Protein AF-0000000078876267 (afdb_homodimer)

Secondary structure (DSSP, 8-state):
--------------PPPPHHHHH---HHHHHHHHS-----TTS--EE-S---TTTTSSS---HHHHHHHHHHHHHSSSSSPPPTT--HHHHHHHHHHH-BTTB---GGGEEEESSHHHHHHHHHHHH--TT-EEEEEES--THHHHHHHTTT-EEEEEEEEGGGTTEE-HHHHHHT--TTEEEEEEESS-TTT-----HHHHHHHHHHHHHTT--EEEE-TTTT-B-TT-----HHHH-SSS-EEEEEESTTTTS-GGG--EEEEEE-TTSTTTTTHHHHHHHHHHHHT-S-HHHHHHHHHHHHHS-HHHHHHHHHHHHHHHHHHHHHHTTSTTEEEE--SBTTEEEEEE-GGG-TT--SHHHHHHHHHHHH-EE-EEGGGGT--SEEEEES-S-HHHHHHHHHHHHHHHHHHHHHHHHHHHTTSSTTSTT--/--------------PPPPHHHHH---HHHHHHHHS-----TTS--EE-S---TTTTSSS---HHHHHHHHHHHHHSSSSSPPPTT--HHHHHHHHHHH-BTTB---GGGEEEESSHHHHHHHHHHHH--TT-EEEEEES--THHHHHHHTTT-EEEEEEEEGGGTTEE-HHHHHHT--TTEEEEEEESS-TTT-----HHHHHHHHHHHHHTT--EEEE-TTTT-B-TT-----HHHH-SSS-EEEEEESTTTTS-GGG--EEEEEE-TTSTTTTTHHHHHHHHHHHHT-S-HHHHHHHHHHHHHS-HHHHHHHHHHHHHHHHHHHHHHTTSTTEEEE--SBTTEEEEEE-GGG-TT--SHHHHHHHHHHHH-EE-EEGGGGT--SEEEEES-S-HHHHHHHHHHHHHHHHHHHHHHHHHHHTTSSGGGGGG-

Organism: Nematostella vectensis (NCBI:txid45351)

Nearest PDB structures (foldseek):
  3dyd-assembly1_B  TM=9.862E-01  e=2.644E-56  Homo sapiens
  3dyd-assembly1_A  TM=9.850E-01  e=1.133E-54  Homo sapiens
  3pdx-assembly1_A-2  TM=9.876E-01  e=1.112E-51  Mus musculus
  4ix8-assembly1_B  TM=9.563E-01  e=5.087E-39  Leishmania infantum
  4cvq-assembly1_B  TM=9.191E-01  e=1.599E-36  Escherichia coli K-12

Radius of gyration: 30.69 Å; Cα contacts (8 Å, |Δi|>4): 1939; chains: 2; bounding box: 98×107×75 Å

Structure (mmCIF, N/CA/C/O backbone):
data_AF-0000000078876267-model_v1
#
loop_
_entity.id
_entity.type
_entity.pdbx_description
1 polymer 'Tyrosine aminotransferase'
#
loop_
_atom_site.group_PDB
_atom_site.id
_atom_site.type_symbol
_atom_site.label_atom_id
_atom_site.label_alt_id
_atom_site.label_comp_id
_atom_site.label_asym_id
_atom_site.label_entity_id
_atom_site.label_seq_id
_atom_site.pdbx_PDB_ins_code
_atom_site.Cartn_x
_atom_site.Cartn_y
_atom_site.Cartn_z
_atom_site.occupancy
_atom_site.B_iso_or_equiv
_atom_site.auth_seq_id
_atom_site.auth_comp_id
_atom_site.auth_asym_id
_atom_site.auth_atom_id
_atom_site.pdbx_PDB_model_num
ATOM 1 N N . MET A 1 1 ? -46.438 -36.969 25.547 1 31.53 1 MET A N 1
ATOM 2 C CA . MET A 1 1 ? -45.969 -35.594 25.625 1 31.53 1 MET A CA 1
ATOM 3 C C . MET A 1 1 ? -44.719 -35.406 24.797 1 31.53 1 MET A C 1
ATOM 5 O O . MET A 1 1 ? -43.688 -36.094 25.047 1 31.53 1 MET A O 1
ATOM 9 N N . ILE A 1 2 ? -44.844 -35.125 23.516 1 38.06 2 ILE A N 1
ATOM 10 C CA . ILE A 1 2 ? -43.812 -35.031 22.484 1 38.06 2 ILE A CA 1
ATOM 11 C C . ILE A 1 2 ? -42.844 -33.906 22.875 1 38.06 2 ILE A C 1
ATOM 13 O O . ILE A 1 2 ? -43.219 -32.812 23.203 1 38.06 2 ILE A O 1
ATOM 17 N N . GLU A 1 3 ? -41.656 -34.344 23.453 1 39.44 3 GLU A N 1
ATOM 18 C CA . GLU A 1 3 ? -40.594 -33.406 23.797 1 39.44 3 GLU A CA 1
ATOM 19 C C . GLU A 1 3 ? -40.375 -32.375 22.688 1 39.44 3 GLU A C 1
ATOM 21 O O . GLU A 1 3 ? -40.375 -32.719 21.5 1 39.44 3 GLU A O 1
ATOM 26 N N . PRO A 1 4 ? -40.719 -31.094 22.984 1 37.25 4 PRO A N 1
ATOM 27 C CA . PRO A 1 4 ? -40.594 -30.031 21.969 1 37.25 4 PRO A CA 1
ATOM 28 C C . PRO A 1 4 ? -39.281 -30.141 21.203 1 37.25 4 PRO A C 1
ATOM 30 O O . PRO A 1 4 ? -38.281 -30.656 21.719 1 37.25 4 PRO A O 1
ATOM 33 N N . VAL A 1 5 ? -39.406 -30.078 19.828 1 35.69 5 VAL A N 1
ATOM 34 C CA . VAL A 1 5 ? -38.344 -29.922 18.844 1 35.69 5 VAL A CA 1
ATOM 35 C C . VAL A 1 5 ? -37.406 -28.781 19.266 1 35.69 5 VAL A C 1
ATOM 37 O O . VAL A 1 5 ? -37.844 -27.641 19.453 1 35.69 5 VAL A O 1
ATOM 40 N N . GLU A 1 6 ? -36.438 -29.031 20.172 1 37.12 6 GLU A N 1
ATOM 41 C CA . GLU A 1 6 ? -35.406 -28.016 20.312 1 37.12 6 GLU A CA 1
ATOM 42 C C . GLU A 1 6 ? -35.156 -27.312 18.984 1 37.12 6 GLU A C 1
ATOM 44 O O . GLU A 1 6 ? -34.781 -27.953 18 1 37.12 6 GLU A O 1
ATOM 49 N N . VAL A 1 7 ? -35.844 -26.344 18.625 1 34.44 7 VAL A N 1
ATOM 50 C CA . VAL A 1 7 ? -35.562 -25.422 17.531 1 34.44 7 VAL A CA 1
ATOM 51 C C . VAL A 1 7 ? -34.062 -25.125 17.469 1 34.44 7 VAL A C 1
ATOM 53 O O . VAL A 1 7 ? -33.469 -24.75 18.484 1 34.44 7 VAL A O 1
ATOM 56 N N . ASN A 1 8 ? -33.312 -25.828 16.688 1 37.22 8 ASN A N 1
ATOM 57 C CA . ASN A 1 8 ? -31.922 -25.531 16.312 1 37.22 8 ASN A CA 1
ATOM 58 C C . ASN A 1 8 ? -31.672 -24.031 16.219 1 37.22 8 ASN A C 1
ATOM 60 O O . ASN A 1 8 ? -32.156 -23.375 15.297 1 37.22 8 ASN A O 1
ATOM 64 N N . LYS A 1 9 ? -31.672 -23.266 17.25 1 44.12 9 LYS A N 1
ATOM 65 C CA . LYS A 1 9 ? -31.25 -21.859 17.266 1 44.12 9 LYS A CA 1
ATOM 66 C C . LYS A 1 9 ? -30.203 -21.578 16.203 1 44.12 9 LYS A C 1
ATOM 68 O O . LYS A 1 9 ? -29.125 -22.156 16.219 1 44.12 9 LYS A O 1
ATOM 73 N N . LYS A 1 10 ? -30.547 -21.219 15.156 1 51.09 10 LYS A N 1
ATOM 74 C CA . LYS A 1 10 ? -29.688 -20.812 14.047 1 51.09 10 LYS A CA 1
ATOM 75 C C . LYS A 1 10 ? -28.5 -19.984 14.547 1 51.09 10 LYS A C 1
ATOM 77 O O . LYS A 1 10 ? -28.688 -18.922 15.156 1 51.09 10 LYS A O 1
ATOM 82 N N . LYS A 1 11 ? -27.266 -20.609 14.75 1 66.06 11 LYS A N 1
ATOM 83 C CA . LYS A 1 11 ? -26.016 -19.969 15.164 1 66.06 11 LYS A CA 1
ATOM 84 C C . LYS A 1 11 ? -25.781 -18.688 14.359 1 66.06 11 LYS A C 1
ATOM 86 O O . LYS A 1 11 ? -25.828 -18.703 13.133 1 66.06 11 LYS A O 1
ATOM 91 N N . LYS A 1 12 ? -25.953 -17.594 14.969 1 79.88 12 LYS A N 1
ATOM 92 C CA . LYS A 1 12 ? -25.766 -16.281 14.383 1 79.88 12 LYS A CA 1
ATOM 93 C C . LYS A 1 12 ? -24.297 -16.031 14.023 1 79.88 12 LYS A C 1
ATOM 95 O O . LYS A 1 12 ? -23.406 -16.375 14.805 1 79.88 12 LYS A O 1
ATOM 100 N N . TRP A 1 13 ? -24.078 -15.773 12.719 1 87.5 13 TRP A N 1
ATOM 101 C CA . TRP A 1 13 ? -22.75 -15.406 12.258 1 87.5 13 TRP A CA 1
ATOM 102 C C . TRP A 1 13 ? -22.266 -14.133 12.945 1 87.5 13 TRP A C 1
ATOM 104 O O . TRP A 1 13 ? -22.922 -13.094 12.867 1 87.5 13 TRP A O 1
ATOM 114 N N . LEU A 1 14 ? -21.344 -14.234 13.836 1 84.12 14 LEU A N 1
ATOM 115 C CA . LEU A 1 14 ? -20.656 -13.078 14.422 1 84.12 14 LEU A CA 1
ATOM 116 C C . LEU A 1 14 ? -19.156 -13.156 14.18 1 84.12 14 LEU A C 1
ATOM 118 O O . LEU A 1 14 ? -18.453 -13.93 14.844 1 84.12 14 LEU A O 1
ATOM 122 N N . ILE A 1 15 ? -18.703 -12.406 13.227 1 93.75 15 ILE A N 1
ATOM 123 C CA . ILE A 1 15 ? -17.281 -12.422 12.906 1 93.75 15 ILE A CA 1
ATOM 124 C C . ILE A 1 15 ? -16.609 -11.18 13.484 1 93.75 15 ILE A C 1
ATOM 126 O O . ILE A 1 15 ? -16.984 -10.047 13.148 1 93.75 15 ILE A O 1
ATOM 130 N N . GLN A 1 16 ? -15.703 -11.383 14.383 1 94.69 16 GLN A N 1
ATOM 131 C CA . GLN A 1 16 ? -14.969 -10.289 15 1 94.69 16 GLN A CA 1
ATOM 132 C C . GLN A 1 16 ? -13.828 -9.812 14.094 1 94.69 16 GLN A C 1
ATOM 134 O O . GLN A 1 16 ? -13.234 -10.617 13.367 1 94.69 16 GLN A O 1
ATOM 139 N N . SER A 1 17 ? -13.547 -8.508 14.117 1 97.06 17 SER A N 1
ATOM 140 C CA . SER A 1 17 ? -12.359 -7.992 13.438 1 97.06 17 SER A CA 1
ATOM 141 C C . SER A 1 17 ? -11.125 -8.094 14.328 1 97.06 17 SER A C 1
ATOM 143 O O . SER A 1 17 ? -11.242 -8.289 15.539 1 97.06 17 SER A O 1
ATOM 145 N N . SER A 1 18 ? -10.023 -8.008 13.742 1 98 18 SER A N 1
ATOM 146 C CA . SER A 1 18 ? -8.75 -8.094 14.445 1 98 18 SER A CA 1
ATOM 147 C C . SER A 1 18 ? -8.539 -6.883 15.352 1 98 18 SER A C 1
ATOM 149 O O . SER A 1 18 ? -9.172 -5.844 15.172 1 98 18 SER A O 1
ATOM 151 N N . VAL A 1 19 ? -7.629 -7.059 16.281 1 96.69 19 VAL A N 1
ATOM 152 C CA . VAL A 1 19 ? -7.207 -5.965 17.156 1 96.69 19 VAL A CA 1
ATOM 153 C C . VAL A 1 19 ? -6.57 -4.855 16.328 1 96.69 19 VAL A C 1
ATOM 155 O O . VAL A 1 19 ? -6.793 -3.67 16.578 1 96.69 19 VAL A O 1
ATOM 158 N N . SER A 1 20 ? -5.824 -5.262 15.344 1 95.62 20 SER A N 1
ATOM 159 C CA . SER A 1 20 ? -5.199 -4.293 14.445 1 95.62 20 SER A CA 1
ATOM 160 C C . SER A 1 20 ? -6.242 -3.414 13.766 1 95.62 20 SER A C 1
ATOM 162 O O . SER A 1 20 ? -6.105 -2.189 13.727 1 95.62 20 SER A O 1
ATOM 164 N N . ALA A 1 21 ? -7.27 -4.016 13.258 1 96.62 21 ALA A N 1
ATOM 165 C CA . ALA A 1 21 ? -8.336 -3.268 12.594 1 96.62 21 ALA A CA 1
ATOM 166 C C . ALA A 1 21 ? -9.039 -2.332 13.578 1 96.62 21 ALA A C 1
ATOM 168 O O . ALA A 1 21 ? -9.297 -1.168 13.258 1 96.62 21 ALA A O 1
ATOM 169 N N . LYS A 1 22 ? -9.281 -2.812 14.773 1 95.69 22 LYS A N 1
ATOM 170 C CA . LYS A 1 22 ? -9.977 -2.037 15.797 1 95.69 22 LYS A CA 1
ATOM 171 C C . LYS A 1 22 ? -9.133 -0.856 16.266 1 95.69 22 LYS A C 1
ATOM 173 O O . LYS A 1 22 ? -9.664 0.205 16.594 1 95.69 22 LYS A O 1
ATOM 178 N N . ASN A 1 23 ? -7.836 -1.079 16.172 1 93.94 23 ASN A N 1
ATOM 179 C CA . ASN A 1 23 ? -6.93 -0.059 16.688 1 93.94 23 ASN A CA 1
ATOM 180 C C . ASN A 1 23 ? -6.484 0.902 15.594 1 93.94 23 ASN A C 1
ATOM 182 O O . ASN A 1 23 ? -5.766 1.867 15.859 1 93.94 23 ASN A O 1
ATOM 186 N N . THR A 1 24 ? -6.867 0.569 14.422 1 92.88 24 THR A N 1
ATOM 187 C CA . THR A 1 24 ? -6.547 1.484 13.328 1 92.88 24 THR A CA 1
ATOM 188 C C . THR A 1 24 ? -7.539 2.643 13.289 1 92.88 24 THR A C 1
ATOM 190 O O . THR A 1 24 ? -8.711 2.449 12.969 1 92.88 24 THR A O 1
ATOM 193 N N . PHE A 1 25 ? -6.988 3.795 13.648 1 88.81 25 PHE A N 1
ATOM 194 C CA . PHE A 1 25 ? -7.871 4.953 13.75 1 88.81 25 PHE A CA 1
ATOM 195 C C . PHE A 1 25 ? -7.168 6.211 13.258 1 88.81 25 PHE A C 1
ATOM 197 O O . PHE A 1 25 ? -5.977 6.402 13.508 1 88.81 25 PHE A O 1
ATOM 204 N N . ASN A 1 26 ? -7.816 6.914 12.422 1 84.38 26 ASN A N 1
ATOM 205 C CA . ASN A 1 26 ? -7.371 8.234 12 1 84.38 26 ASN A CA 1
ATOM 206 C C . ASN A 1 26 ? -8.062 9.344 12.797 1 84.38 26 ASN A C 1
ATOM 208 O O . ASN A 1 26 ? -9.242 9.609 12.594 1 84.38 26 ASN A O 1
ATOM 212 N N . PRO A 1 27 ? -7.344 10 13.562 1 82.69 27 PRO A N 1
ATOM 213 C CA . PRO A 1 27 ? -7.965 11.016 14.422 1 82.69 27 PRO A CA 1
ATOM 214 C C . PRO A 1 27 ? -8.641 12.133 13.625 1 82.69 27 PRO A C 1
ATOM 216 O O . PRO A 1 27 ? -9.672 12.656 14.047 1 82.69 27 PRO A O 1
ATOM 219 N N . ILE A 1 28 ? -8.047 12.508 12.5 1 80.5 28 ILE A N 1
ATOM 220 C CA . ILE A 1 28 ? -8.633 13.562 11.672 1 80.5 28 ILE A CA 1
ATOM 221 C C . ILE A 1 28 ? -10.016 13.125 11.195 1 80.5 28 ILE A C 1
ATOM 223 O O . ILE A 1 28 ? -11.008 13.836 11.406 1 80.5 28 ILE A O 1
ATOM 227 N N . ARG A 1 29 ? -10.062 11.914 10.719 1 75.25 29 ARG A N 1
ATOM 228 C CA . ARG A 1 29 ? -11.336 11.414 10.227 1 75.25 29 ARG A CA 1
ATOM 229 C C . ARG A 1 29 ? -12.328 11.227 11.367 1 75.25 29 ARG A C 1
ATOM 231 O O . ARG A 1 29 ? -13.516 11.531 11.227 1 75.25 29 ARG A O 1
ATOM 238 N N . ALA A 1 30 ? -11.836 10.758 12.469 1 78.19 30 ALA A N 1
ATOM 239 C CA . ALA A 1 30 ? -12.68 10.523 13.633 1 78.19 30 ALA A CA 1
ATOM 240 C C . ALA A 1 30 ? -13.344 11.812 14.102 1 78.19 30 ALA A C 1
ATOM 242 O O . ALA A 1 30 ? -14.531 11.828 14.422 1 78.19 30 ALA A O 1
ATOM 243 N N . ILE A 1 31 ? -12.633 12.867 14.016 1 78.5 31 ILE A N 1
ATOM 244 C CA . ILE A 1 31 ? -13.133 14.141 14.523 1 78.5 31 ILE A CA 1
ATOM 245 C C . ILE A 1 31 ? -13.992 14.828 13.469 1 78.5 31 ILE A C 1
ATOM 247 O O . ILE A 1 31 ? -15.125 15.227 13.742 1 78.5 31 ILE A O 1
ATOM 251 N N . VAL A 1 32 ? -13.516 14.812 12.273 1 77.38 32 VAL A N 1
ATOM 252 C CA . VAL A 1 32 ? -14.195 15.523 11.195 1 77.38 32 VAL A CA 1
ATOM 253 C C . VAL A 1 32 ? -15.539 14.859 10.906 1 77.38 32 VAL A C 1
ATOM 255 O O . VAL A 1 32 ? -16.531 15.547 10.656 1 77.38 32 VAL A O 1
ATOM 258 N N . ASP A 1 33 ? -15.523 13.547 11.031 1 72.94 33 ASP A N 1
ATOM 259 C CA . ASP A 1 33 ? -16.75 12.812 10.742 1 72.94 33 ASP A CA 1
ATOM 260 C C . ASP A 1 33 ? -17.797 13.062 11.828 1 72.94 33 ASP A C 1
ATOM 262 O O . ASP A 1 33 ? -19 12.898 11.586 1 72.94 33 ASP A O 1
ATOM 266 N N . THR A 1 34 ? -17.375 13.391 12.977 1 78.44 34 THR A N 1
ATOM 267 C CA . THR A 1 34 ? -18.312 13.594 14.086 1 78.44 34 THR A CA 1
ATOM 268 C C . THR A 1 34 ? -18.703 15.062 14.203 1 78.44 34 THR A C 1
ATOM 270 O O . THR A 1 34 ? -19.625 15.406 14.938 1 78.44 34 THR A O 1
ATOM 273 N N . MET A 1 35 ? -18.062 15.883 13.492 1 83.81 35 MET A N 1
ATOM 274 C CA . MET A 1 35 ? -18.359 17.312 13.523 1 83.81 35 MET A CA 1
ATOM 275 C C . MET A 1 35 ? -19.672 17.609 12.82 1 83.81 35 MET A C 1
ATOM 277 O O . MET A 1 35 ? -20.031 16.953 11.844 1 83.81 35 MET A O 1
ATOM 281 N N . LYS A 1 36 ? -20.422 18.438 13.312 1 83.81 36 LYS A N 1
ATOM 282 C CA . LYS A 1 36 ? -21.609 18.969 12.633 1 83.81 36 LYS A CA 1
ATOM 283 C C . LYS A 1 36 ? -21.203 20.016 11.594 1 83.81 36 LYS A C 1
ATOM 285 O O . LYS A 1 36 ? -21.141 21.203 11.891 1 83.81 36 LYS A O 1
ATOM 290 N N . ILE A 1 37 ? -20.984 19.578 10.422 1 86.44 37 ILE A N 1
ATOM 291 C CA . ILE A 1 37 ? -20.531 20.453 9.359 1 86.44 37 ILE A CA 1
ATOM 292 C C . ILE A 1 37 ? -21.719 20.844 8.469 1 86.44 37 ILE A C 1
ATOM 294 O O . ILE A 1 37 ? -22.047 20.125 7.527 1 86.44 37 ILE A O 1
ATOM 298 N N . LYS A 1 38 ? -22.438 21.828 8.781 1 91.88 38 LYS A N 1
ATOM 299 C CA . LYS A 1 38 ? -23.516 22.438 8 1 91.88 38 LYS A CA 1
ATOM 300 C C . LYS A 1 38 ? -23.172 23.891 7.645 1 91.88 38 LYS A C 1
ATOM 302 O O . LYS A 1 38 ? -23.422 24.797 8.438 1 91.88 38 LYS A O 1
ATOM 307 N N . PRO A 1 39 ? -22.672 24.031 6.48 1 95 39 PRO A N 1
ATOM 308 C CA . PRO A 1 39 ? -22.25 25.375 6.105 1 95 39 PRO A CA 1
ATOM 309 C C . PRO A 1 39 ? -23.422 26.359 6.035 1 95 39 PRO A C 1
ATOM 311 O O . PRO A 1 39 ? -24.562 25.953 5.871 1 95 39 PRO A O 1
ATOM 314 N N . ASN A 1 40 ? -23.078 27.609 6.219 1 96.56 40 ASN A N 1
ATOM 315 C CA . ASN A 1 40 ? -24.047 28.688 5.969 1 96.56 40 ASN A CA 1
ATOM 316 C C . ASN A 1 40 ? -24.5 28.703 4.508 1 96.56 40 ASN A C 1
ATOM 318 O O . ASN A 1 40 ? -23.672 28.906 3.609 1 96.56 40 ASN A O 1
ATOM 322 N N . PRO A 1 41 ? -25.766 28.469 4.258 1 95.44 41 PRO A N 1
ATOM 323 C CA . PRO A 1 41 ? -26.234 28.359 2.873 1 95.44 41 PRO A CA 1
ATOM 324 C C . PRO A 1 41 ? -26.094 29.672 2.098 1 95.44 41 PRO A C 1
ATOM 326 O O . PRO A 1 41 ? -26.094 29.656 0.864 1 95.44 41 PRO A O 1
ATOM 329 N N . ASP A 1 42 ? -25.922 30.75 2.734 1 96.94 42 ASP A N 1
ATOM 330 C CA . ASP A 1 42 ? -25.859 32.062 2.086 1 96.94 42 ASP A CA 1
ATOM 331 C C . ASP A 1 42 ? -24.422 32.406 1.724 1 96.94 42 ASP A C 1
ATOM 333 O O . ASP A 1 42 ? -24.188 33.469 1.099 1 96.94 42 ASP A O 1
ATOM 337 N N . LYS A 1 43 ? -23.484 31.609 2.139 1 97.5 43 LYS A N 1
ATOM 338 C CA . LYS A 1 43 ? -22.078 31.859 1.878 1 97.5 43 LYS A CA 1
ATOM 339 C C . LYS A 1 43 ? -21.406 30.656 1.22 1 97.5 43 LYS A C 1
ATOM 341 O O . LYS A 1 43 ? -21.609 29.516 1.649 1 97.5 43 LYS A O 1
ATOM 346 N N . PRO A 1 44 ? -20.656 30.906 0.198 1 96.12 44 PRO A N 1
ATOM 347 C CA . PRO A 1 44 ? -19.906 29.797 -0.392 1 96.12 44 PRO A CA 1
ATOM 348 C C . PRO A 1 44 ? -18.922 29.172 0.584 1 96.12 44 PRO A C 1
ATOM 350 O O . PRO A 1 44 ? -18.266 29.875 1.349 1 96.12 44 PRO A O 1
ATOM 353 N N . MET A 1 45 ? -18.844 27.859 0.51 1 95.25 45 MET A N 1
ATOM 354 C CA . MET A 1 45 ? -17.953 27.125 1.404 1 95.25 45 MET A CA 1
ATOM 355 C C . MET A 1 45 ? -16.484 27.391 1.062 1 95.25 45 MET A C 1
ATOM 357 O O . MET A 1 45 ? -16.109 27.328 -0.106 1 95.25 45 MET A O 1
ATOM 361 N N . ILE A 1 46 ? -15.672 27.781 2 1 95.88 46 ILE A N 1
ATOM 362 C CA . ILE A 1 46 ? -14.219 27.859 1.906 1 95.88 46 ILE A CA 1
ATOM 363 C C . ILE A 1 46 ? -13.586 26.781 2.801 1 95.88 46 ILE A C 1
ATOM 365 O O . ILE A 1 46 ? -13.562 26.938 4.023 1 95.88 46 ILE A O 1
ATOM 369 N N . ALA A 1 47 ? -13.078 25.719 2.199 1 93 47 ALA A N 1
ATOM 370 C CA . ALA A 1 47 ? -12.508 24.594 2.932 1 93 47 ALA A CA 1
ATOM 371 C C . ALA A 1 47 ? -11.008 24.781 3.139 1 93 47 ALA A C 1
ATOM 373 O O . ALA A 1 47 ? -10.219 24.5 2.236 1 93 47 ALA A O 1
ATOM 374 N N . LEU A 1 48 ? -10.641 25.141 4.301 1 95.06 48 LEU A N 1
ATOM 375 C CA . LEU A 1 48 ? -9.234 25.344 4.645 1 95.06 48 LEU A CA 1
ATOM 376 C C . LEU A 1 48 ? -8.68 24.156 5.41 1 95.06 48 LEU A C 1
ATOM 378 O O . LEU A 1 48 ? -7.543 24.188 5.887 1 95.06 48 LEU A O 1
ATOM 382 N N . SER A 1 49 ? -9.43 23.031 5.484 1 88.44 49 SER A N 1
ATOM 383 C CA . SER A 1 49 ? -9.102 21.922 6.383 1 88.44 49 SER A CA 1
ATOM 384 C C . SER A 1 49 ? -8.25 20.875 5.676 1 88.44 49 SER A C 1
ATOM 386 O O . SER A 1 49 ? -7.562 20.094 6.328 1 88.44 49 SER A O 1
ATOM 388 N N . ILE A 1 50 ? -8.305 20.734 4.426 1 76.38 50 ILE A N 1
ATOM 389 C CA . ILE A 1 50 ? -7.734 19.562 3.773 1 76.38 50 ILE A CA 1
ATOM 390 C C . ILE A 1 50 ? -6.375 19.922 3.172 1 76.38 50 ILE A C 1
ATOM 392 O O . ILE A 1 50 ? -6.262 20.891 2.41 1 76.38 50 ILE A O 1
ATOM 396 N N . GLY A 1 51 ? -5.414 19.141 3.439 1 78.94 51 GLY A N 1
ATOM 397 C CA . GLY A 1 51 ? -4.059 19.328 2.941 1 78.94 51 GLY A CA 1
ATOM 398 C C . GLY A 1 51 ? -3.852 18.766 1.549 1 78.94 51 GLY A C 1
ATOM 399 O O . GLY A 1 51 ? -2.838 18.109 1.283 1 78.94 51 GLY A O 1
ATOM 400 N N . ASP A 1 52 ? -4.84 18.906 0.69 1 83.5 52 ASP A N 1
ATOM 401 C CA . ASP A 1 52 ? -4.746 18.562 -0.723 1 83.5 52 ASP A CA 1
ATOM 402 C C . ASP A 1 52 ? -4.598 19.812 -1.591 1 83.5 52 ASP A C 1
ATOM 404 O O . ASP A 1 52 ? -5.566 20.531 -1.812 1 83.5 52 ASP A O 1
ATOM 408 N N . PRO A 1 53 ? -3.422 20.016 -2.158 1 82.81 53 PRO A N 1
ATOM 409 C CA . PRO A 1 53 ? -3.131 21.25 -2.877 1 82.81 53 PRO A CA 1
ATOM 410 C C . PRO A 1 53 ? -3.904 21.375 -4.188 1 82.81 53 PRO A C 1
ATOM 412 O O . PRO A 1 53 ? -3.971 22.453 -4.777 1 82.81 53 PRO A O 1
ATOM 415 N N . THR A 1 54 ? -4.496 20.312 -4.633 1 83.56 54 THR A N 1
ATOM 416 C CA . THR A 1 54 ? -5.129 20.312 -5.949 1 83.56 54 THR A CA 1
ATOM 417 C C . THR A 1 54 ? -6.609 20.672 -5.836 1 83.56 54 THR A C 1
ATOM 419 O O . THR A 1 54 ? -7.281 20.875 -6.844 1 83.56 54 THR A O 1
ATOM 422 N N . VAL A 1 55 ? -7.082 20.844 -4.684 1 80.75 55 VAL A N 1
ATOM 423 C CA . VAL A 1 55 ? -8.516 20.922 -4.426 1 80.75 55 VAL A CA 1
ATOM 424 C C . VAL A 1 55 ? -9.094 22.172 -5.098 1 80.75 55 VAL A C 1
ATOM 426 O O . VAL A 1 55 ? -10.18 22.125 -5.672 1 80.75 55 VAL A O 1
ATOM 429 N N . PHE A 1 56 ? -8.312 23.234 -5.137 1 85.5 56 PHE A N 1
ATOM 430 C CA . PHE A 1 56 ? -8.867 24.516 -5.562 1 85.5 56 PHE A CA 1
ATOM 431 C C . PHE A 1 56 ? -8.523 24.797 -7.02 1 85.5 56 PHE A C 1
ATOM 433 O O . PHE A 1 56 ? -9.023 25.766 -7.605 1 85.5 56 PHE A O 1
ATOM 440 N N . GLY A 1 57 ? -7.699 24.031 -7.602 1 87 57 GLY A N 1
ATOM 441 C CA . GLY A 1 57 ? -7.449 24.109 -9.031 1 87 57 GLY A CA 1
ATOM 442 C C . GLY A 1 57 ? -6.348 25.078 -9.398 1 87 57 GLY A C 1
ATOM 443 O O . GLY A 1 57 ? -5.84 25.062 -10.516 1 87 57 GLY A O 1
ATOM 444 N N . ASN A 1 58 ? -5.93 25.922 -8.398 1 91.69 58 ASN A N 1
ATOM 445 C CA . ASN A 1 58 ? -4.91 26.922 -8.688 1 91.69 58 ASN A CA 1
ATOM 446 C C . ASN A 1 58 ? -3.506 26.328 -8.641 1 91.69 58 ASN A C 1
ATOM 448 O O . ASN A 1 58 ? -2.557 26.922 -9.148 1 91.69 58 ASN A O 1
ATOM 452 N N . LEU A 1 59 ? -3.326 25.234 -7.996 1 93.38 59 LEU A N 1
ATOM 453 C CA . LEU A 1 59 ? -2.068 24.5 -7.953 1 93.38 59 LEU A CA 1
ATOM 454 C C . LEU A 1 59 ? -2.238 23.094 -8.539 1 93.38 59 LEU A C 1
ATOM 456 O O . LEU A 1 59 ? -3.051 22.312 -8.047 1 93.38 59 LEU A O 1
ATOM 460 N N . GLN A 1 60 ? -1.564 22.922 -9.578 1 93.75 60 GLN A N 1
ATOM 461 C CA . GLN A 1 60 ? -1.601 21.641 -10.281 1 93.75 60 GLN A CA 1
ATOM 462 C C . GLN A 1 60 ? -0.195 21.078 -10.461 1 93.75 60 GLN A C 1
ATOM 464 O O . GLN A 1 60 ? 0.791 21.812 -10.391 1 93.75 60 GLN A O 1
ATOM 469 N N . PRO A 1 61 ? -0.128 19.734 -10.664 1 96.25 61 PRO A N 1
ATOM 470 C CA . PRO A 1 61 ? 1.193 19.188 -10.984 1 96.25 61 PRO A CA 1
ATOM 471 C C . PRO A 1 61 ? 1.802 19.812 -12.242 1 96.25 61 PRO A C 1
ATOM 473 O O . PRO A 1 61 ? 1.074 20.328 -13.086 1 96.25 61 PRO A O 1
ATOM 476 N N . PRO A 1 62 ? 3.117 19.812 -12.297 1 96.75 62 PRO A N 1
ATOM 477 C CA . PRO A 1 62 ? 3.74 20.375 -13.5 1 96.75 62 PRO A CA 1
ATOM 478 C C . PRO A 1 62 ? 3.381 19.625 -14.766 1 96.75 62 PRO A C 1
ATOM 480 O O . PRO A 1 62 ? 3.27 18.391 -14.742 1 96.75 62 PRO A O 1
ATOM 483 N N . LYS A 1 63 ? 3.299 20.359 -15.867 1 96.06 63 LYS A N 1
ATOM 484 C CA . LYS A 1 63 ? 2.939 19.797 -17.156 1 96.06 63 LYS A CA 1
ATOM 485 C C . LYS A 1 63 ? 3.926 18.703 -17.562 1 96.06 63 LYS A C 1
ATOM 487 O O . LYS A 1 63 ? 3.533 17.703 -18.172 1 96.06 63 LYS A O 1
ATOM 492 N N . GLU A 1 64 ? 5.18 18.906 -17.234 1 97.69 64 GLU A N 1
ATOM 493 C CA . GLU A 1 64 ? 6.234 17.953 -17.578 1 97.69 64 GLU A CA 1
ATOM 494 C C . GLU A 1 64 ? 6 16.609 -16.906 1 97.69 64 GLU A C 1
ATOM 496 O O . GLU A 1 64 ? 6.285 15.562 -17.484 1 97.69 64 GLU A O 1
ATOM 501 N N . ALA A 1 65 ? 5.516 16.656 -15.688 1 97.81 65 ALA A N 1
ATOM 502 C CA . ALA A 1 65 ? 5.223 15.414 -14.969 1 97.81 65 ALA A CA 1
ATOM 503 C C . ALA A 1 65 ? 4.051 14.672 -15.602 1 97.81 65 ALA A C 1
ATOM 505 O O . ALA A 1 65 ? 4.09 13.453 -15.766 1 97.81 65 ALA A O 1
ATOM 506 N N . VAL A 1 66 ? 2.992 15.398 -15.953 1 97.69 66 VAL A N 1
ATOM 507 C CA . VAL A 1 66 ? 1.822 14.805 -16.594 1 97.69 66 VAL A CA 1
ATOM 508 C C . VAL A 1 66 ? 2.221 14.18 -17.922 1 97.69 66 VAL A C 1
ATOM 510 O O . VAL A 1 66 ? 1.778 13.078 -18.25 1 97.69 66 VAL A O 1
ATOM 513 N N . GLU A 1 67 ? 3.066 14.859 -18.656 1 98.12 67 GLU A N 1
ATOM 514 C CA . GLU A 1 67 ? 3.578 14.336 -19.922 1 98.12 67 GLU A CA 1
ATOM 515 C C . GLU A 1 67 ? 4.371 13.047 -19.703 1 98.12 67 GLU A C 1
ATOM 517 O O . GLU A 1 67 ? 4.23 12.086 -20.469 1 98.12 67 GLU A O 1
ATOM 522 N N . ALA A 1 68 ? 5.188 13.039 -18.672 1 98.5 68 ALA A N 1
ATOM 523 C CA . ALA A 1 68 ? 5.988 11.859 -18.359 1 98.5 68 ALA A CA 1
ATOM 524 C C . ALA A 1 68 ? 5.102 10.664 -18.047 1 98.5 68 ALA A C 1
ATOM 526 O O . ALA A 1 68 ? 5.379 9.547 -18.484 1 98.5 68 ALA A O 1
ATOM 527 N N . ILE A 1 69 ? 4.055 10.852 -17.328 1 98.31 69 ILE A N 1
ATOM 528 C CA . ILE A 1 69 ? 3.125 9.781 -16.969 1 98.31 69 ILE A CA 1
ATOM 529 C C . ILE A 1 69 ? 2.4 9.281 -18.219 1 98.31 69 ILE A C 1
ATOM 531 O O . ILE A 1 69 ? 2.23 8.07 -18.391 1 98.31 69 ILE A O 1
ATOM 535 N N . THR A 1 70 ? 1.972 10.242 -19.047 1 98.31 70 THR A N 1
ATOM 536 C CA . THR A 1 70 ? 1.277 9.891 -20.281 1 98.31 70 THR A CA 1
ATOM 537 C C . THR A 1 70 ? 2.182 9.07 -21.203 1 98.31 70 THR A C 1
ATOM 539 O O . THR A 1 70 ? 1.753 8.062 -21.766 1 98.31 70 THR A O 1
ATOM 542 N N . GLU A 1 71 ? 3.398 9.492 -21.281 1 98.19 71 GLU A N 1
ATOM 543 C CA . GLU A 1 71 ? 4.363 8.758 -22.094 1 98.19 71 GLU A CA 1
ATOM 544 C C . GLU A 1 71 ? 4.621 7.371 -21.516 1 98.19 71 GLU A C 1
ATOM 546 O O . GLU A 1 71 ? 4.738 6.395 -22.266 1 98.19 71 GLU A O 1
ATOM 551 N N . SER A 1 72 ? 4.738 7.316 -20.25 1 97.88 72 SER A N 1
ATOM 552 C CA . SER A 1 72 ? 4.93 6.035 -19.578 1 97.88 72 SER A CA 1
ATOM 553 C C . SER A 1 72 ? 3.783 5.074 -19.875 1 97.88 72 SER A C 1
ATOM 555 O O . SER A 1 72 ? 4.012 3.914 -20.219 1 97.88 72 SER A O 1
ATOM 557 N N . ALA A 1 73 ? 2.568 5.551 -19.766 1 97.19 73 ALA A N 1
ATOM 558 C CA . ALA A 1 73 ? 1.383 4.734 -20.016 1 97.19 73 ALA A CA 1
ATOM 559 C C . ALA A 1 73 ? 1.346 4.25 -21.453 1 97.19 73 ALA A C 1
ATOM 561 O O . ALA A 1 73 ? 1.041 3.086 -21.719 1 97.19 73 ALA A O 1
ATOM 562 N N . LYS A 1 74 ? 1.727 5.078 -22.375 1 96.62 74 LYS A N 1
ATOM 563 C CA . LYS A 1 74 ? 1.618 4.793 -23.812 1 96.62 74 LYS A CA 1
ATOM 564 C C . LYS A 1 74 ? 2.756 3.891 -24.281 1 96.62 74 LYS A C 1
ATOM 566 O O . LYS A 1 74 ? 2.629 3.193 -25.281 1 96.62 74 LYS A O 1
ATOM 571 N N . SER A 1 75 ? 3.824 3.871 -23.531 1 95.25 75 SER A N 1
ATOM 572 C CA . SER A 1 75 ? 5.008 3.137 -23.969 1 95.25 75 SER A CA 1
ATOM 573 C C . SER A 1 75 ? 4.746 1.635 -24 1 95.25 75 SER A C 1
ATOM 575 O O . SER A 1 75 ? 5.402 0.899 -24.734 1 95.25 75 SER A O 1
ATOM 577 N N . GLY A 1 76 ? 3.846 1.185 -23.125 1 92.94 76 GLY A N 1
ATOM 578 C CA . GLY A 1 76 ? 3.555 -0.236 -23.016 1 92.94 76 GLY A CA 1
ATOM 579 C C . GLY A 1 76 ? 4.637 -1.013 -22.297 1 92.94 76 GLY A C 1
ATOM 580 O O . GLY A 1 76 ? 4.551 -2.234 -22.172 1 92.94 76 GLY A O 1
ATOM 581 N N . LYS A 1 77 ? 5.594 -0.358 -21.719 1 92.69 77 LYS A N 1
ATOM 582 C CA . LYS A 1 77 ? 6.77 -1.019 -21.156 1 92.69 77 LYS A CA 1
ATOM 583 C C . LYS A 1 77 ? 6.684 -1.093 -19.641 1 92.69 77 LYS A C 1
ATOM 585 O O . LYS A 1 77 ? 7.547 -1.691 -19 1 92.69 77 LYS A O 1
ATOM 590 N N . ASN A 1 78 ? 5.68 -0.501 -19.094 1 95 78 ASN A N 1
ATOM 591 C CA . ASN A 1 78 ? 5.637 -0.334 -17.641 1 95 78 ASN A CA 1
ATOM 592 C C . ASN A 1 78 ? 4.34 -0.882 -17.047 1 95 78 ASN A C 1
ATOM 594 O O . ASN A 1 78 ? 3.779 -0.298 -16.125 1 95 78 ASN A O 1
ATOM 598 N N . ASN A 1 79 ? 3.871 -1.965 -17.641 1 93.75 79 ASN A N 1
ATOM 599 C CA . ASN A 1 79 ? 2.604 -2.553 -17.219 1 93.75 79 ASN A CA 1
ATOM 600 C C . ASN A 1 79 ? 2.82 -3.752 -16.297 1 93.75 79 ASN A C 1
ATOM 602 O O . ASN A 1 79 ? 1.896 -4.188 -15.617 1 93.75 79 ASN A O 1
ATOM 606 N N . GLY A 1 80 ? 4.004 -4.336 -16.312 1 91.62 80 GLY A N 1
ATOM 607 C CA . GLY A 1 80 ? 4.305 -5.551 -15.57 1 91.62 80 GLY A CA 1
ATOM 608 C C . GLY A 1 80 ? 4.797 -5.281 -14.164 1 91.62 80 GLY A C 1
ATOM 609 O O . GLY A 1 80 ? 4.719 -4.148 -13.68 1 91.62 80 GLY A O 1
ATOM 610 N N . TYR A 1 81 ? 5.203 -6.348 -13.469 1 88.25 81 TYR A N 1
ATOM 611 C CA . TYR A 1 81 ? 5.738 -6.223 -12.125 1 88.25 81 TYR A CA 1
ATOM 612 C C . TYR A 1 81 ? 7.09 -5.516 -12.133 1 88.25 81 TYR A C 1
ATOM 614 O O . TYR A 1 81 ? 7.898 -5.723 -13.039 1 88.25 81 TYR A O 1
ATOM 622 N N . ALA A 1 82 ? 7.293 -4.672 -11.18 1 89.94 82 ALA A N 1
ATOM 623 C CA . ALA A 1 82 ? 8.617 -4.18 -10.82 1 89.94 82 ALA A CA 1
ATOM 624 C C . ALA A 1 82 ? 9.172 -4.922 -9.609 1 89.94 82 ALA A C 1
ATOM 626 O O . ALA A 1 82 ? 8.422 -5.602 -8.898 1 89.94 82 ALA A O 1
ATOM 627 N N . PRO A 1 83 ? 10.523 -4.891 -9.531 1 90.75 83 PRO A N 1
ATOM 628 C CA . PRO A 1 83 ? 10.984 -5.328 -8.211 1 90.75 83 PRO A CA 1
ATOM 629 C C . PRO A 1 83 ? 10.203 -4.68 -7.07 1 90.75 83 PRO A C 1
ATOM 631 O O . PRO A 1 83 ? 9.773 -3.529 -7.188 1 90.75 83 PRO A O 1
ATOM 634 N N . SER A 1 84 ? 10.023 -5.395 -6.004 1 91.5 84 SER A N 1
ATOM 635 C CA . SER A 1 84 ? 9.18 -4.922 -4.918 1 91.5 84 SER A CA 1
ATOM 636 C C . SER A 1 84 ? 9.68 -3.594 -4.363 1 91.5 84 SER A C 1
ATOM 638 O O . SER A 1 84 ? 8.891 -2.789 -3.857 1 91.5 84 SER A O 1
ATOM 640 N N . SER A 1 85 ? 11.016 -3.336 -4.488 1 94.5 85 SER A N 1
ATOM 641 C CA . SER A 1 85 ? 11.578 -2.088 -3.986 1 94.5 85 SER A CA 1
ATOM 642 C C . SER A 1 85 ? 11.57 -1.004 -5.059 1 94.5 85 SER A C 1
ATOM 644 O O . SER A 1 85 ? 11.953 0.138 -4.801 1 94.5 85 SER A O 1
ATOM 646 N N . GLY A 1 86 ? 11.258 -1.368 -6.301 1 96.19 86 GLY A N 1
ATOM 647 C CA . GLY A 1 86 ? 11.109 -0.373 -7.352 1 96.19 86 GLY A CA 1
ATOM 648 C C . GLY A 1 86 ? 12.062 -0.588 -8.516 1 96.19 86 GLY A C 1
ATOM 649 O O . GLY A 1 86 ? 13.031 -1.333 -8.398 1 96.19 86 GLY A O 1
ATOM 650 N N . TYR A 1 87 ? 11.773 0.044 -9.672 1 96.62 87 TYR A N 1
ATOM 651 C CA . TYR A 1 87 ? 12.625 0.015 -10.859 1 96.62 87 TYR A CA 1
ATOM 652 C C . TYR A 1 87 ? 14 0.615 -10.555 1 96.62 87 TYR A C 1
ATOM 654 O O . TYR A 1 87 ? 14.094 1.642 -9.883 1 96.62 87 TYR A O 1
ATOM 662 N N . LEU A 1 88 ? 15.008 0.003 -11.07 1 97.56 88 LEU A N 1
ATOM 663 C CA . LEU A 1 88 ? 16.359 0.508 -10.875 1 97.56 88 LEU A CA 1
ATOM 664 C C . LEU A 1 88 ? 16.484 1.937 -11.391 1 97.56 88 LEU A C 1
ATOM 666 O O . LEU A 1 88 ? 17.031 2.803 -10.703 1 97.56 88 LEU A O 1
ATOM 670 N N . LYS A 1 89 ? 15.992 2.23 -12.578 1 98.06 89 LYS A N 1
ATOM 671 C CA . LYS A 1 89 ? 16.094 3.562 -13.172 1 98.06 89 LYS A CA 1
ATOM 672 C C . LYS A 1 89 ? 15.391 4.605 -12.305 1 98.06 89 LYS A C 1
ATOM 674 O O . LYS A 1 89 ? 15.852 5.746 -12.203 1 98.06 89 LYS A O 1
ATOM 679 N N . SER A 1 90 ? 14.273 4.195 -11.734 1 98.75 90 SER A N 1
ATOM 680 C CA . SER A 1 90 ? 13.539 5.102 -10.859 1 98.75 90 SER A CA 1
ATOM 681 C C . SER A 1 90 ? 14.297 5.344 -9.555 1 98.75 90 SER A C 1
ATOM 683 O O . SER A 1 90 ? 14.359 6.477 -9.07 1 98.75 90 SER A O 1
ATOM 685 N N . LYS A 1 91 ? 14.852 4.258 -8.961 1 98.75 91 LYS A N 1
ATOM 686 C CA . LYS A 1 91 ? 15.656 4.383 -7.75 1 98.75 91 LYS A CA 1
ATOM 687 C C . LYS A 1 91 ? 16.875 5.277 -7.98 1 98.75 91 LYS A C 1
ATOM 689 O O . LYS A 1 91 ? 17.219 6.09 -7.125 1 98.75 91 LYS A O 1
ATOM 694 N N . GLU A 1 92 ? 17.484 5.129 -9.148 1 98.81 92 GLU A N 1
ATOM 695 C CA . GLU A 1 92 ? 18.625 5.973 -9.5 1 98.81 92 GLU A CA 1
ATOM 696 C C . GLU A 1 92 ? 18.203 7.438 -9.602 1 98.81 92 GLU A C 1
ATOM 698 O O . GLU A 1 92 ? 18.922 8.328 -9.133 1 98.81 92 GLU A O 1
ATOM 703 N N . ALA A 1 93 ? 17.094 7.691 -10.203 1 98.88 93 ALA A N 1
ATOM 704 C CA . ALA A 1 93 ? 16.578 9.055 -10.352 1 98.88 93 ALA A CA 1
ATOM 705 C C . ALA A 1 93 ? 16.281 9.672 -8.984 1 98.88 93 ALA A C 1
ATOM 707 O O . ALA A 1 93 ? 16.594 10.836 -8.742 1 98.88 93 ALA A O 1
ATOM 708 N N . ILE A 1 94 ? 15.688 8.875 -8.094 1 98.81 94 ILE A N 1
ATOM 709 C CA . ILE A 1 94 ? 15.375 9.352 -6.754 1 98.81 94 ILE A CA 1
ATOM 710 C C . ILE A 1 94 ? 16.672 9.633 -5.992 1 98.81 94 ILE A C 1
ATOM 712 O O . ILE A 1 94 ? 16.797 10.664 -5.328 1 98.81 94 ILE A O 1
ATOM 716 N N . ALA A 1 95 ? 17.578 8.711 -6.09 1 98.81 95 ALA A N 1
ATOM 717 C CA . ALA A 1 95 ? 18.859 8.891 -5.414 1 98.81 95 ALA A CA 1
ATOM 718 C C . ALA A 1 95 ? 19.547 10.172 -5.867 1 98.81 95 ALA A C 1
ATOM 720 O O . ALA A 1 95 ? 20.031 10.953 -5.039 1 98.81 95 ALA A O 1
ATOM 721 N N . LYS A 1 96 ? 19.594 10.375 -7.164 1 98.56 96 LYS A N 1
ATOM 722 C CA . LYS A 1 96 ? 20.203 11.586 -7.715 1 98.56 96 LYS A CA 1
ATOM 723 C C . LYS A 1 96 ? 19.484 12.836 -7.227 1 98.56 96 LYS A C 1
ATOM 725 O O . LYS A 1 96 ? 20.125 13.805 -6.82 1 98.56 96 LYS A O 1
ATOM 730 N N . TYR A 1 97 ? 18.25 12.812 -7.27 1 98 97 TYR A N 1
ATOM 731 C CA . TYR A 1 97 ? 17.406 13.945 -6.902 1 98 97 TYR A CA 1
ATOM 732 C C . TYR A 1 97 ? 17.562 14.281 -5.422 1 98 97 TYR A C 1
ATOM 734 O O . TYR A 1 97 ? 17.578 15.453 -5.043 1 98 97 TYR A O 1
ATOM 742 N N . CYS A 1 98 ? 17.641 13.242 -4.551 1 97.94 98 CYS A N 1
ATOM 743 C CA . CYS A 1 98 ? 17.578 13.43 -3.104 1 97.94 98 CYS A CA 1
ATOM 744 C C . CYS A 1 98 ? 18.969 13.609 -2.51 1 97.94 98 CYS A C 1
ATOM 746 O O . CYS A 1 98 ? 19.109 14.039 -1.366 1 97.94 98 CYS A O 1
ATOM 748 N N . SER A 1 99 ? 20.016 13.281 -3.254 1 97.94 99 SER A N 1
ATOM 749 C CA . SER A 1 99 ? 21.375 13.383 -2.723 1 97.94 99 SER A CA 1
ATOM 750 C C . SER A 1 99 ? 21.75 14.828 -2.438 1 97.94 99 SER A C 1
ATOM 752 O O . SER A 1 99 ? 21.422 15.727 -3.217 1 97.94 99 SER A O 1
ATOM 754 N N . ARG A 1 100 ? 22.297 15.023 -1.315 1 96.19 100 ARG A N 1
ATOM 7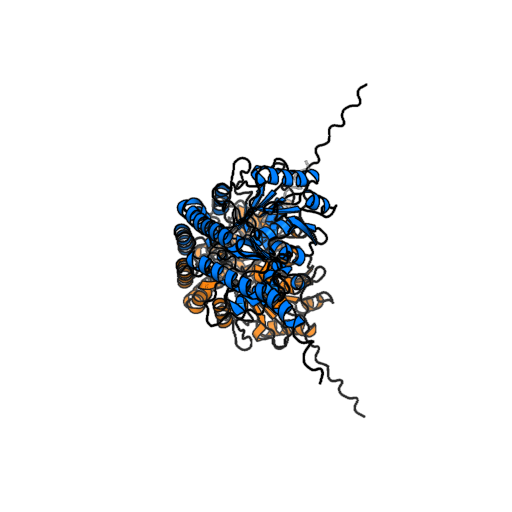55 C CA . ARG A 1 100 ? 22.859 16.297 -0.848 1 96.19 100 ARG A CA 1
ATOM 756 C C . ARG A 1 100 ? 24.281 16.109 -0.359 1 96.19 100 ARG A C 1
ATOM 758 O O . ARG A 1 100 ? 24.734 14.984 -0.118 1 96.19 100 ARG A O 1
ATOM 765 N N . PRO A 1 101 ? 25 17.312 -0.258 1 95.56 101 PRO A N 1
ATOM 766 C CA . PRO A 1 101 ? 26.328 17.188 0.368 1 95.56 101 PRO A CA 1
ATOM 767 C C . PRO A 1 101 ? 26.25 16.531 1.748 1 95.56 101 PRO A C 1
ATOM 769 O O . PRO A 1 101 ? 25.422 16.922 2.574 1 95.56 101 PRO A O 1
ATOM 772 N N . ASN A 1 102 ? 27 15.523 1.948 1 95.12 102 ASN A N 1
ATOM 773 C CA . ASN A 1 102 ? 27.094 14.781 3.201 1 95.12 102 ASN A CA 1
ATOM 774 C C . ASN A 1 102 ? 25.875 13.891 3.426 1 95.12 102 ASN A C 1
ATOM 776 O O . ASN A 1 102 ? 25.641 13.43 4.543 1 95.12 102 ASN A O 1
ATOM 780 N N . ALA A 1 103 ? 25.109 13.734 2.48 1 96.81 103 ALA A N 1
ATOM 781 C CA . ALA A 1 103 ? 23.969 12.812 2.562 1 96.81 103 ALA A CA 1
ATOM 782 C C . ALA A 1 103 ? 23.688 12.18 1.204 1 96.81 103 ALA A C 1
ATOM 784 O O . ALA A 1 103 ? 22.531 12.172 0.747 1 96.81 103 ALA A O 1
ATOM 785 N N . GLU A 1 104 ? 24.719 11.75 0.57 1 97.31 104 GLU A N 1
ATOM 786 C CA . GLU A 1 104 ? 24.578 11.117 -0.735 1 97.31 104 GLU A CA 1
ATOM 787 C C . GLU A 1 104 ? 24 9.703 -0.602 1 97.31 104 GLU A C 1
ATOM 789 O O . GLU A 1 104 ? 24.359 8.969 0.325 1 97.31 104 GLU A O 1
ATOM 794 N N . VAL A 1 105 ? 23.125 9.391 -1.488 1 97.88 105 VAL A N 1
ATOM 795 C CA . VAL A 1 105 ? 22.547 8.055 -1.531 1 97.88 105 VAL A CA 1
ATOM 796 C C . VAL A 1 105 ? 22.641 7.492 -2.949 1 97.88 105 VAL A C 1
ATOM 798 O O . VAL A 1 105 ? 22.797 8.25 -3.912 1 97.88 105 VAL A O 1
ATOM 801 N N . GLU A 1 106 ? 22.641 6.211 -3.059 1 98.19 106 GLU A N 1
ATOM 802 C CA . GLU A 1 106 ? 22.625 5.465 -4.312 1 98.19 106 GLU A CA 1
ATOM 803 C C . GLU A 1 106 ? 21.328 4.668 -4.457 1 98.19 106 GLU A C 1
ATOM 805 O O . GLU A 1 106 ? 20.516 4.613 -3.523 1 98.19 106 GLU A O 1
ATOM 810 N N . ALA A 1 107 ? 21.156 4.113 -5.621 1 98.44 107 ALA A N 1
ATOM 811 C CA . ALA A 1 107 ? 19.953 3.34 -5.902 1 98.44 107 ALA A CA 1
ATOM 812 C C . ALA A 1 107 ? 19.719 2.283 -4.832 1 98.44 107 ALA A C 1
ATOM 814 O O . ALA A 1 107 ? 18.578 2.02 -4.453 1 98.44 107 ALA A O 1
ATOM 815 N N . LYS A 1 108 ? 20.734 1.641 -4.309 1 97.06 108 LYS A N 1
ATOM 816 C CA . LYS A 1 108 ? 20.609 0.583 -3.309 1 97.06 108 LYS A CA 1
ATOM 817 C C . LYS A 1 108 ? 20.078 1.131 -1.991 1 97.06 108 LYS A C 1
ATOM 819 O O . LYS A 1 108 ? 19.641 0.367 -1.122 1 97.06 108 LYS A O 1
ATOM 824 N N . ASP A 1 109 ? 20.141 2.463 -1.814 1 98.38 109 ASP A N 1
ATOM 825 C CA . ASP A 1 109 ? 19.719 3.115 -0.583 1 98.38 109 ASP A CA 1
ATOM 826 C C . ASP A 1 109 ? 18.266 3.598 -0.697 1 98.38 109 ASP A C 1
ATOM 828 O O . ASP A 1 109 ? 17.797 4.352 0.152 1 98.38 109 ASP A O 1
ATOM 832 N N . VAL A 1 110 ? 17.609 3.225 -1.798 1 98.75 110 VAL A N 1
ATOM 833 C CA . VAL A 1 110 ? 16.266 3.715 -2.061 1 98.75 110 VAL A CA 1
ATOM 834 C C . VAL A 1 110 ? 15.281 2.545 -2.086 1 98.75 110 VAL A C 1
ATOM 836 O O . VAL A 1 110 ? 15.508 1.548 -2.771 1 98.75 110 VAL A O 1
ATOM 839 N N . VAL A 1 111 ? 14.234 2.59 -1.315 1 98.62 111 VAL A N 1
ATOM 840 C CA . VAL A 1 111 ? 13.086 1.697 -1.427 1 98.62 111 VAL A CA 1
ATOM 841 C C . VAL A 1 111 ? 11.852 2.49 -1.856 1 98.62 111 VAL A C 1
ATOM 843 O O . VAL A 1 111 ? 11.391 3.377 -1.132 1 98.62 111 VAL A O 1
ATOM 846 N N . ILE A 1 112 ? 11.328 2.229 -3.051 1 98.62 112 ILE A N 1
ATOM 847 C CA . ILE A 1 112 ? 10.156 2.934 -3.549 1 98.62 112 ILE A CA 1
ATOM 848 C C . ILE A 1 112 ? 8.898 2.377 -2.885 1 98.62 112 ILE A C 1
ATOM 850 O O . ILE A 1 112 ? 8.773 1.165 -2.693 1 98.62 112 ILE A O 1
ATOM 854 N N . THR A 1 113 ? 7.988 3.254 -2.508 1 98.31 113 THR A N 1
ATOM 855 C CA . THR A 1 113 ? 6.801 2.887 -1.751 1 98.31 113 THR A CA 1
ATOM 856 C C . THR A 1 113 ? 5.547 3.494 -2.381 1 98.31 113 THR A C 1
ATOM 858 O O . THR A 1 113 ? 5.645 4.32 -3.291 1 98.31 113 THR A O 1
ATOM 861 N N . SER A 1 114 ? 4.375 3.064 -1.92 1 97.44 114 SER A N 1
ATOM 862 C CA . SER A 1 114 ? 3.09 3.584 -2.373 1 97.44 114 SER A CA 1
ATOM 863 C C . SER A 1 114 ? 2.719 4.867 -1.632 1 97.44 114 SER A C 1
ATOM 865 O O . SER A 1 114 ? 1.688 4.922 -0.958 1 97.44 114 SER A O 1
ATOM 867 N N . GLY A 1 115 ? 3.523 5.863 -1.812 1 97 115 GLY A N 1
ATOM 868 C CA . GLY A 1 115 ? 3.357 7.133 -1.121 1 97 115 GLY A CA 1
ATOM 869 C C . GLY A 1 115 ? 4.184 7.234 0.146 1 97 115 GLY A C 1
ATOM 870 O O . GLY A 1 115 ? 4.797 6.254 0.574 1 97 115 GLY A O 1
ATOM 871 N N . CYS A 1 116 ? 4.172 8.414 0.739 1 97.5 116 CYS A N 1
ATOM 872 C CA . CYS A 1 116 ? 4.965 8.656 1.939 1 97.5 116 CYS A CA 1
ATOM 873 C C . CYS A 1 116 ? 4.359 7.945 3.145 1 97.5 116 CYS A C 1
ATOM 875 O O . CYS A 1 116 ? 5.082 7.508 4.039 1 97.5 116 CYS A O 1
ATOM 877 N N . SER A 1 117 ? 3.023 7.84 3.182 1 96.19 117 SER A N 1
ATOM 878 C CA . SER A 1 117 ? 2.393 7.105 4.273 1 96.19 117 SER A CA 1
ATOM 879 C C . SER A 1 117 ? 2.904 5.672 4.344 1 96.19 117 SER A C 1
ATOM 881 O O . SER A 1 117 ? 3.17 5.152 5.43 1 96.19 117 SER A O 1
ATOM 883 N N . HIS A 1 118 ? 3.035 5.055 3.184 1 97.62 118 HIS A N 1
ATOM 884 C CA . HIS A 1 118 ? 3.598 3.709 3.135 1 97.62 118 HIS A CA 1
ATOM 885 C C . HIS A 1 118 ? 5.066 3.711 3.543 1 97.62 118 HIS A C 1
ATOM 887 O O . HIS A 1 118 ? 5.535 2.779 4.203 1 97.62 118 HIS A O 1
ATOM 893 N N . ALA A 1 119 ? 5.828 4.738 3.131 1 98.69 119 ALA A N 1
ATOM 894 C CA . ALA A 1 119 ? 7.223 4.867 3.543 1 98.69 119 ALA A CA 1
ATOM 895 C C . ALA A 1 119 ? 7.344 4.922 5.062 1 98.69 119 ALA A C 1
ATOM 897 O O . ALA A 1 119 ? 8.164 4.219 5.652 1 98.69 119 ALA A O 1
ATOM 898 N N . LEU A 1 120 ? 6.496 5.734 5.656 1 98.62 120 LEU A N 1
ATOM 899 C CA . LEU A 1 120 ? 6.488 5.879 7.105 1 98.62 120 LEU A CA 1
ATOM 900 C C . LEU A 1 120 ? 6.09 4.57 7.781 1 98.62 120 LEU A C 1
ATOM 902 O O . LEU A 1 120 ? 6.711 4.16 8.766 1 98.62 120 LEU A O 1
ATOM 906 N N . GLU A 1 121 ? 5.082 3.943 7.246 1 97.81 121 GLU A N 1
ATOM 907 C CA . GLU A 1 121 ? 4.648 2.658 7.785 1 97.81 121 GLU A CA 1
ATOM 908 C C . GLU A 1 121 ? 5.781 1.636 7.754 1 97.81 121 GLU A C 1
ATOM 910 O O . GLU A 1 121 ? 6.004 0.916 8.727 1 97.81 121 GLU A O 1
ATOM 915 N N . MET A 1 122 ? 6.512 1.555 6.688 1 98.06 122 MET A N 1
ATOM 916 C CA . MET A 1 122 ? 7.617 0.61 6.555 1 98.06 122 MET A CA 1
ATOM 917 C C . MET A 1 122 ? 8.766 0.975 7.492 1 98.06 122 MET A C 1
ATOM 919 O O . MET A 1 122 ? 9.336 0.102 8.141 1 98.06 122 MET A O 1
ATOM 923 N N . ALA A 1 123 ? 9.109 2.268 7.512 1 98.81 123 ALA A N 1
ATOM 924 C CA . ALA A 1 123 ? 10.203 2.727 8.367 1 98.81 123 ALA A CA 1
ATOM 925 C C . ALA A 1 123 ? 9.914 2.422 9.836 1 98.81 123 ALA A C 1
ATOM 927 O O . ALA A 1 123 ? 10.82 2.057 10.586 1 98.81 123 ALA A O 1
ATOM 928 N N . ILE A 1 124 ? 8.68 2.58 10.227 1 98.81 124 ILE A N 1
ATOM 929 C CA . ILE A 1 124 ? 8.273 2.305 11.602 1 98.81 124 ILE A CA 1
ATOM 930 C C . ILE A 1 124 ? 8.266 0.796 11.844 1 98.81 124 ILE A C 1
ATOM 932 O O . ILE A 1 124 ? 8.852 0.313 12.812 1 98.81 124 ILE A O 1
ATOM 936 N N . SER A 1 125 ? 7.691 0.05 10.914 1 98.19 125 SER A N 1
ATOM 937 C CA . SER A 1 125 ? 7.465 -1.382 11.086 1 98.19 125 SER A CA 1
ATOM 938 C C . SER A 1 125 ? 8.781 -2.154 11.086 1 98.19 125 SER A C 1
ATOM 940 O O . SER A 1 125 ? 8.898 -3.193 11.742 1 98.19 125 SER A O 1
ATOM 942 N N . VAL A 1 126 ? 9.719 -1.675 10.367 1 98.69 126 VAL A N 1
ATOM 943 C CA . VAL A 1 126 ? 10.984 -2.404 10.289 1 98.69 126 VAL A CA 1
ATOM 944 C C . VAL A 1 126 ? 11.734 -2.289 11.609 1 98.69 126 VAL A C 1
ATOM 946 O O . VAL A 1 126 ? 12.523 -3.166 11.969 1 98.69 126 VAL A O 1
ATOM 949 N N . LEU A 1 127 ? 11.438 -1.262 12.422 1 98.75 127 LEU A N 1
ATOM 950 C CA . LEU A 1 127 ? 12.25 -0.952 13.594 1 98.75 127 LEU A CA 1
ATOM 951 C C . LEU A 1 127 ? 11.539 -1.378 14.875 1 98.75 127 LEU A C 1
ATOM 953 O O . LEU A 1 127 ? 12.172 -1.521 15.922 1 98.75 127 LEU A O 1
ATOM 957 N N . LEU A 1 128 ? 10.203 -1.558 14.844 1 98.56 128 LEU A N 1
ATOM 958 C CA . LEU A 1 128 ? 9.484 -1.702 16.109 1 98.56 128 LEU A CA 1
ATOM 959 C C . LEU A 1 128 ? 8.781 -3.053 16.172 1 98.56 128 LEU A C 1
ATOM 961 O O . LEU A 1 128 ? 8.344 -3.584 15.156 1 98.56 128 LEU A O 1
ATOM 965 N N . ASN A 1 129 ? 8.664 -3.59 17.375 1 97.81 129 ASN A N 1
ATOM 966 C CA . ASN A 1 129 ? 7.828 -4.723 17.75 1 97.81 129 ASN A CA 1
ATOM 967 C C . ASN A 1 129 ? 6.715 -4.301 18.703 1 97.81 129 ASN A C 1
ATOM 969 O O . ASN A 1 129 ? 6.797 -3.244 19.344 1 97.81 129 ASN A O 1
ATOM 973 N N . PRO A 1 130 ? 5.613 -5.121 18.75 1 96.06 130 PRO A N 1
ATOM 974 C CA . PRO A 1 130 ? 4.617 -4.812 19.766 1 96.06 130 PRO A CA 1
ATOM 975 C C . PRO A 1 130 ? 5.23 -4.656 21.156 1 96.06 130 PRO A C 1
ATOM 977 O O . PRO A 1 130 ? 6.047 -5.48 21.578 1 96.06 130 PRO A O 1
ATOM 980 N N . GLY A 1 131 ? 4.902 -3.57 21.797 1 96.19 131 GLY A N 1
ATOM 981 C CA . GLY A 1 131 ? 5.469 -3.271 23.094 1 96.19 131 GLY A CA 1
ATOM 982 C C . GLY A 1 131 ? 6.555 -2.215 23.047 1 96.19 131 GLY A C 1
ATOM 983 O O . GLY A 1 131 ? 6.832 -1.553 24.047 1 96.19 131 GLY A O 1
ATOM 984 N N . ASP A 1 132 ? 7.207 -2.057 21.875 1 98.38 132 ASP A N 1
ATOM 985 C CA . ASP A 1 132 ? 8.156 -0.961 21.688 1 98.38 132 ASP A CA 1
ATOM 986 C C . ASP A 1 132 ? 7.426 0.375 21.547 1 98.38 132 ASP A C 1
ATOM 988 O O . ASP A 1 132 ? 6.207 0.41 21.391 1 98.38 132 ASP A O 1
ATOM 992 N N . ASN A 1 133 ? 8.234 1.457 21.703 1 98.56 133 ASN A N 1
ATOM 993 C CA . ASN A 1 133 ? 7.586 2.748 21.516 1 98.56 133 ASN A CA 1
ATOM 994 C C . ASN A 1 133 ? 8.375 3.639 20.562 1 98.56 133 ASN A C 1
ATOM 996 O O . ASN A 1 133 ? 9.586 3.467 20.406 1 98.56 133 ASN A O 1
ATOM 1000 N N . LEU A 1 134 ? 7.676 4.484 19.891 1 98.81 134 LEU A N 1
ATOM 1001 C CA . LEU A 1 134 ? 8.148 5.508 18.953 1 98.81 134 LEU A CA 1
ATOM 1002 C C . LEU A 1 134 ? 7.898 6.902 19.516 1 98.81 134 LEU A C 1
ATOM 1004 O O . LEU A 1 134 ? 6.797 7.199 19.984 1 98.81 134 LEU A O 1
ATOM 1008 N N . LEU A 1 135 ? 8.961 7.793 19.516 1 98.94 135 LEU A N 1
ATOM 1009 C CA . LEU A 1 135 ? 8.742 9.195 19.859 1 98.94 135 LEU A CA 1
ATOM 1010 C C . LEU A 1 135 ? 8.242 9.977 18.656 1 98.94 135 LEU A C 1
ATOM 1012 O O . LEU A 1 135 ? 8.836 9.922 17.578 1 98.94 135 LEU A O 1
ATOM 1016 N N . ILE A 1 136 ? 7.121 10.648 18.828 1 98.81 136 ILE A N 1
ATOM 1017 C CA . ILE A 1 136 ? 6.582 11.469 17.734 1 98.81 136 ILE A CA 1
ATOM 1018 C C . ILE A 1 136 ? 6.266 12.867 18.266 1 98.81 136 ILE A C 1
ATOM 1020 O O . ILE A 1 136 ? 6.07 13.062 19.469 1 98.81 136 ILE A O 1
ATOM 1024 N N . PRO A 1 137 ? 6.262 13.852 17.422 1 98.81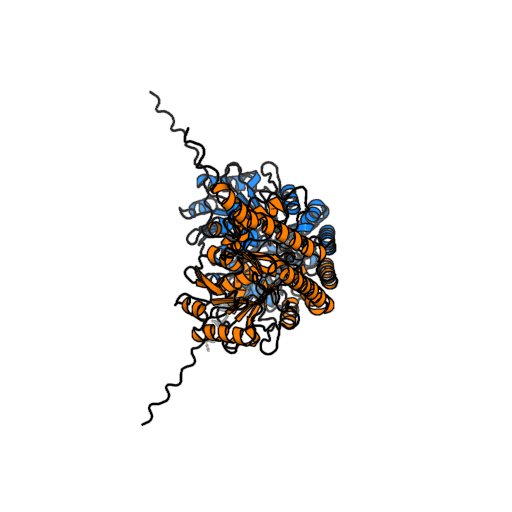 137 PRO A N 1
ATOM 1025 C CA . PRO A 1 137 ? 6.004 15.227 17.859 1 98.81 137 PRO A CA 1
ATOM 1026 C C . PRO A 1 137 ? 4.555 15.445 18.297 1 98.81 137 PRO A C 1
ATOM 1028 O O . PRO A 1 137 ? 3.654 14.742 17.828 1 98.81 137 PRO A O 1
ATOM 1031 N N . LEU A 1 138 ? 4.379 16.422 19.141 1 98.62 138 LEU A N 1
ATOM 1032 C CA . LEU A 1 138 ? 3.074 16.922 19.578 1 98.62 138 LEU A CA 1
ATOM 1033 C C . LEU A 1 138 ? 3.006 18.438 19.5 1 98.62 138 LEU A C 1
ATOM 1035 O O . LEU A 1 138 ? 3.662 19.141 20.266 1 98.62 138 LEU A O 1
ATOM 1039 N N . PRO A 1 139 ? 2.197 19.062 18.609 1 98 139 PRO A N 1
ATOM 1040 C CA . PRO A 1 139 ? 1.348 18.344 17.656 1 98 139 PRO A CA 1
ATOM 1041 C C . PRO A 1 139 ? 2.145 17.688 16.531 1 98 139 PRO A C 1
ATOM 1043 O O . PRO A 1 139 ? 3.279 18.094 16.25 1 98 139 PRO A O 1
ATOM 1046 N N . GLY A 1 140 ? 1.645 16.656 15.977 1 96.81 140 GLY A N 1
ATOM 1047 C CA . GLY A 1 140 ? 2.229 15.969 14.836 1 96.81 140 GLY A CA 1
ATOM 1048 C C . GLY A 1 140 ? 1.192 15.336 13.93 1 96.81 140 GLY A C 1
ATOM 1049 O O . GLY A 1 140 ? 0.025 15.203 14.305 1 96.81 140 GLY A O 1
ATOM 1050 N N . PHE A 1 141 ? 1.619 15 12.797 1 95.06 141 PHE A N 1
ATOM 1051 C CA . PHE A 1 141 ? 0.745 14.383 11.805 1 95.06 141 PHE A CA 1
ATOM 1052 C C . PHE A 1 141 ? 0.187 13.062 12.328 1 95.06 141 PHE A C 1
ATOM 1054 O O . PHE A 1 141 ? 0.919 12.258 12.914 1 95.06 141 PHE A O 1
ATOM 1061 N N . SER A 1 142 ? -1.067 12.766 12.07 1 93.38 142 SER A N 1
ATOM 1062 C CA . SER A 1 142 ? -1.834 11.703 12.711 1 93.38 142 SER A CA 1
ATOM 1063 C C . SER A 1 142 ? -1.407 10.328 12.211 1 93.38 142 SER A C 1
ATOM 1065 O O . SER A 1 142 ? -1.578 9.328 12.906 1 93.38 142 SER A O 1
ATOM 1067 N N . ILE A 1 143 ? -0.834 10.234 11.07 1 94.06 143 ILE A N 1
ATOM 1068 C CA . ILE A 1 143 ? -0.523 8.945 10.461 1 94.06 143 ILE A CA 1
ATOM 1069 C C . ILE A 1 143 ? 0.536 8.227 11.297 1 94.06 143 ILE A C 1
ATOM 1071 O O . ILE A 1 143 ? 0.613 6.996 11.281 1 94.06 143 ILE A O 1
ATOM 1075 N N . TYR A 1 144 ? 1.407 8.984 12.008 1 97.25 144 TYR A N 1
ATOM 1076 C CA . TYR A 1 144 ? 2.412 8.367 12.859 1 97.25 144 TYR A CA 1
ATOM 1077 C C . TYR A 1 144 ? 1.761 7.457 13.898 1 97.25 144 TYR A C 1
ATOM 1079 O O . TYR A 1 144 ? 2.184 6.312 14.086 1 97.25 144 TYR A O 1
ATOM 1087 N N . GLN A 1 145 ? 0.748 8.039 14.477 1 95.44 145 GLN A N 1
ATOM 1088 C CA . GLN A 1 145 ? 0.02 7.297 15.5 1 95.44 145 GLN A CA 1
ATOM 1089 C C . GLN A 1 145 ? -0.797 6.168 14.883 1 95.44 145 GLN A C 1
ATOM 1091 O O . GLN A 1 145 ? -0.82 5.055 15.414 1 95.44 145 GLN A O 1
ATOM 1096 N N . THR A 1 146 ? -1.467 6.434 13.82 1 94.81 146 THR A N 1
ATOM 1097 C CA . THR A 1 146 ? -2.316 5.445 13.164 1 94.81 146 THR A CA 1
ATOM 1098 C C . THR A 1 146 ? -1.506 4.215 12.758 1 94.81 146 THR A C 1
ATOM 1100 O O . THR A 1 146 ? -1.884 3.086 13.078 1 94.81 146 THR A O 1
ATOM 1103 N N . ALA A 1 147 ? -0.372 4.414 12.102 1 95.88 147 ALA A N 1
ATOM 1104 C CA . ALA A 1 147 ? 0.481 3.328 11.625 1 95.88 147 ALA A CA 1
ATOM 1105 C C . ALA A 1 147 ? 1.104 2.566 12.789 1 95.88 147 ALA A C 1
ATOM 1107 O O . ALA A 1 147 ? 1.347 1.361 12.695 1 95.88 147 ALA A O 1
ATOM 1108 N N . SER A 1 148 ? 1.336 3.24 13.922 1 97.38 148 SER A N 1
ATOM 1109 C CA . SER A 1 148 ? 1.986 2.631 15.078 1 97.38 148 SER A CA 1
ATOM 1110 C C . SER A 1 148 ? 0.996 1.816 15.906 1 97.38 148 SER A C 1
ATOM 1112 O O . SER A 1 148 ? 1.174 0.61 16.078 1 97.38 148 SER A O 1
ATOM 1114 N N . ILE A 1 149 ? -0.091 2.445 16.234 1 96.19 149 ILE A N 1
ATOM 1115 C CA . ILE A 1 149 ? -1.035 1.838 17.172 1 96.19 149 ILE A CA 1
ATOM 1116 C C . ILE A 1 149 ? -1.733 0.658 16.5 1 96.19 149 ILE A C 1
ATOM 1118 O O . ILE A 1 149 ? -2.021 -0.351 17.141 1 96.19 149 ILE A O 1
ATOM 1122 N N . SER A 1 150 ? -1.926 0.688 15.211 1 95.44 150 SER A N 1
ATOM 1123 C CA . SER A 1 150 ? -2.537 -0.406 14.469 1 95.44 150 SER A CA 1
ATOM 1124 C C . SER A 1 150 ? -1.729 -1.692 14.609 1 95.44 150 SER A C 1
ATOM 1126 O O . SER A 1 150 ? -2.266 -2.789 14.438 1 95.44 150 SER A O 1
ATOM 1128 N N . LYS A 1 151 ? -0.438 -1.584 14.938 1 95.88 151 LYS A N 1
ATOM 1129 C CA . LYS A 1 151 ? 0.446 -2.744 14.984 1 95.88 151 LYS A CA 1
ATOM 1130 C C . LYS A 1 151 ? 0.885 -3.043 16.422 1 95.88 151 LYS A C 1
ATOM 1132 O O . LYS A 1 151 ? 1.786 -3.854 16.641 1 95.88 151 LYS A O 1
ATOM 1137 N N . GLY A 1 152 ? 0.34 -2.275 17.344 1 95.81 152 GLY A N 1
ATOM 1138 C CA . GLY A 1 152 ? 0.617 -2.533 18.75 1 95.81 152 GLY A CA 1
ATOM 1139 C C . GLY A 1 152 ? 1.845 -1.802 19.266 1 95.81 152 GLY A C 1
ATOM 1140 O O . GLY A 1 152 ? 2.377 -2.137 20.328 1 95.81 152 GLY A O 1
ATOM 1141 N N . TYR A 1 153 ? 2.35 -0.856 18.484 1 97.81 153 TYR A N 1
ATOM 1142 C CA . TYR A 1 153 ? 3.453 -0.022 18.953 1 97.81 153 TYR A CA 1
ATOM 1143 C C . TYR A 1 153 ? 2.943 1.119 19.812 1 97.81 153 TYR A C 1
ATOM 1145 O O . TYR A 1 153 ? 1.918 1.732 19.516 1 97.81 153 TYR A O 1
ATOM 1153 N N . GLU A 1 154 ? 3.625 1.354 20.875 1 98.06 154 GLU A N 1
ATOM 1154 C CA . GLU A 1 154 ? 3.291 2.504 21.719 1 98.06 154 GLU A CA 1
ATOM 1155 C C . GLU A 1 154 ? 3.83 3.799 21.109 1 98.06 154 GLU A C 1
ATOM 1157 O O . GLU A 1 154 ? 4.914 3.812 20.531 1 98.06 154 GLU A O 1
ATOM 1162 N N . VAL A 1 155 ? 3.061 4.863 21.219 1 97.88 155 VAL A N 1
ATOM 1163 C CA . VAL A 1 155 ? 3.504 6.188 20.797 1 97.88 155 VAL A CA 1
ATOM 1164 C C . VAL A 1 155 ? 3.713 7.086 22.016 1 97.88 155 VAL A C 1
ATOM 1166 O O . VAL A 1 155 ? 2.867 7.133 22.906 1 97.88 155 VAL A O 1
ATOM 1169 N N . ARG A 1 156 ? 4.832 7.73 22.031 1 98.62 156 ARG A N 1
ATOM 1170 C CA . ARG A 1 156 ? 5.129 8.742 23.047 1 98.62 156 ARG A CA 1
ATOM 1171 C C . ARG A 1 156 ? 5.363 10.102 22.406 1 98.62 156 ARG A C 1
ATOM 1173 O O . ARG A 1 156 ? 6.195 10.242 21.5 1 98.62 156 ARG A O 1
ATOM 1180 N N . HIS A 1 157 ? 4.645 11.07 22.922 1 98.5 157 HIS A N 1
ATOM 1181 C CA . HIS A 1 157 ? 4.699 12.406 22.344 1 98.5 157 HIS A CA 1
ATOM 1182 C C . HIS A 1 157 ? 5.781 13.25 23.016 1 98.5 157 HIS A C 1
ATOM 1184 O O . HIS A 1 157 ? 5.926 13.227 24.25 1 98.5 157 HIS A O 1
ATOM 1190 N N . TYR A 1 158 ? 6.57 13.875 22.203 1 98.81 158 TYR A N 1
ATOM 1191 C CA . TYR A 1 158 ? 7.395 14.961 22.734 1 98.81 158 TYR A CA 1
ATOM 1192 C C . TYR A 1 158 ? 6.832 16.312 22.344 1 98.81 158 TYR A C 1
ATOM 1194 O O . TYR A 1 158 ? 6.27 16.469 21.25 1 98.81 158 TYR A O 1
ATOM 1202 N N . ASN A 1 159 ? 7.074 17.281 23.109 1 98.75 159 ASN A N 1
ATOM 1203 C CA . ASN A 1 159 ? 6.398 18.578 22.953 1 98.75 159 ASN A CA 1
ATOM 1204 C C . ASN A 1 159 ? 7.109 19.469 21.938 1 98.75 159 ASN A C 1
ATOM 1206 O O . ASN A 1 159 ? 8.344 19.516 21.906 1 98.75 159 ASN A O 1
ATOM 1210 N N . LEU A 1 160 ? 6.316 20.078 21.125 1 98.81 160 LEU A N 1
ATOM 1211 C CA . LEU A 1 160 ? 6.762 21.234 20.359 1 98.81 160 LEU A CA 1
ATOM 1212 C C . LEU A 1 160 ? 6.332 22.531 21.031 1 98.81 160 LEU A C 1
ATOM 1214 O O . LEU A 1 160 ? 5.266 22.594 21.641 1 98.81 160 LEU A O 1
ATOM 1218 N N . LEU A 1 161 ? 7.172 23.547 20.875 1 98.5 161 LEU A N 1
ATOM 1219 C CA . LEU A 1 161 ? 6.961 24.812 21.594 1 98.5 161 LEU A CA 1
ATOM 1220 C C . LEU A 1 161 ? 6.461 25.891 20.641 1 98.5 161 LEU A C 1
ATOM 1222 O O . LEU A 1 161 ? 7.25 26.484 19.906 1 98.5 161 LEU A O 1
ATOM 1226 N N . PRO A 1 162 ? 5.172 26.234 20.703 1 97.62 162 PRO A N 1
ATOM 1227 C CA . PRO A 1 162 ? 4.645 27.25 19.781 1 97.62 162 PRO A CA 1
ATOM 1228 C C . PRO A 1 162 ? 5.332 28.609 19.938 1 97.62 162 PRO A C 1
ATOM 1230 O O . PRO A 1 162 ? 5.523 29.328 18.969 1 97.62 162 PRO A O 1
ATOM 1233 N N . GLU A 1 163 ? 5.734 28.953 21.141 1 96.56 163 GLU A N 1
ATOM 1234 C CA . GLU A 1 163 ? 6.352 30.25 21.438 1 96.56 163 GLU A CA 1
ATOM 1235 C C . GLU A 1 163 ? 7.758 30.328 20.844 1 96.56 163 GLU A C 1
ATOM 1237 O O . GLU A 1 163 ? 8.336 31.406 20.75 1 96.56 163 GLU A O 1
ATOM 1242 N N . LYS A 1 164 ? 8.258 29.219 20.422 1 97.75 164 LYS A N 1
ATOM 1243 C CA . LYS A 1 164 ? 9.555 29.141 19.766 1 97.75 164 LYS A CA 1
ATOM 1244 C C . LYS A 1 164 ? 9.422 28.578 18.344 1 97.75 164 LYS A C 1
ATOM 1246 O O . LYS A 1 164 ? 10.219 27.734 17.938 1 97.75 164 LYS A O 1
ATOM 1251 N N . SER A 1 165 ? 8.383 28.906 17.703 1 96.94 165 SER A N 1
ATOM 1252 C CA . SER A 1 165 ? 8.102 28.484 16.328 1 96.94 165 SER A CA 1
ATOM 1253 C C . SER A 1 165 ? 8.07 26.953 16.219 1 96.94 165 SER A C 1
ATOM 1255 O O . SER A 1 165 ? 8.648 26.391 15.289 1 96.94 165 SER A O 1
ATOM 1257 N N . TRP A 1 166 ? 7.59 26.359 17.234 1 98.56 166 TRP A N 1
ATOM 1258 C CA . TRP A 1 166 ? 7.312 24.922 17.281 1 98.56 166 TRP A CA 1
ATOM 1259 C C . TRP A 1 166 ? 8.609 24.125 17.328 1 98.56 166 TRP A C 1
ATOM 1261 O O . TRP A 1 166 ? 8.664 23 16.828 1 98.56 166 TRP A O 1
ATOM 1271 N N . GLU A 1 167 ? 9.672 24.656 17.875 1 98.31 167 GLU A N 1
ATOM 1272 C CA . GLU A 1 167 ? 10.867 23.859 18.125 1 98.31 167 GLU A CA 1
ATOM 1273 C C . GLU A 1 167 ? 10.57 22.688 19.047 1 98.31 167 GLU A C 1
ATOM 1275 O O . GLU A 1 167 ? 9.625 22.75 19.844 1 98.31 167 GLU A O 1
ATOM 1280 N N . VAL A 1 168 ? 11.414 21.719 18.984 1 98.81 168 VAL A N 1
ATOM 1281 C CA . VAL A 1 168 ? 11.305 20.562 19.859 1 98.81 168 VAL A CA 1
ATOM 1282 C C . VAL A 1 168 ? 11.734 20.938 21.281 1 98.81 168 VAL A C 1
ATOM 1284 O O . VAL A 1 168 ? 12.75 21.609 21.469 1 98.81 168 VAL A O 1
ATOM 1287 N N . ASP A 1 169 ? 10.898 20.594 22.25 1 98.88 169 ASP A N 1
ATOM 1288 C CA . ASP A 1 169 ? 11.359 20.594 23.625 1 98.88 169 ASP A CA 1
ATOM 1289 C C . ASP A 1 169 ? 12.336 19.453 23.891 1 98.88 169 ASP A C 1
ATOM 1291 O O . ASP A 1 169 ? 11.93 18.359 24.297 1 98.88 169 ASP A O 1
ATOM 1295 N N . LEU A 1 170 ? 13.609 19.719 23.75 1 98.81 170 LEU A N 1
ATOM 1296 C CA . LEU A 1 170 ? 14.641 18.688 23.75 1 98.81 170 LEU A CA 1
ATOM 1297 C C . LEU A 1 170 ? 14.688 17.969 25.094 1 98.81 170 LEU A C 1
ATOM 1299 O O . LEU A 1 170 ? 14.883 16.75 25.141 1 98.81 170 LEU A O 1
ATOM 1303 N N . GLU A 1 171 ? 14.531 18.734 26.125 1 98.69 171 GLU A N 1
ATOM 1304 C CA . GLU A 1 171 ? 14.539 18.125 27.438 1 98.69 171 GLU A CA 1
ATOM 1305 C C . GLU A 1 171 ? 13.367 17.156 27.609 1 98.69 171 GLU A C 1
ATOM 1307 O O . GLU A 1 171 ? 13.539 16.047 28.125 1 98.69 171 GLU A O 1
ATOM 1312 N N . HIS A 1 172 ? 12.227 17.578 27.203 1 98.88 172 HIS A N 1
ATOM 1313 C CA . HIS A 1 172 ? 11.062 16.703 27.281 1 98.88 172 HIS A CA 1
ATOM 1314 C C . HIS A 1 172 ? 11.234 15.469 26.406 1 98.88 172 HIS A C 1
ATOM 1316 O O . HIS A 1 172 ? 10.945 14.352 26.844 1 98.88 172 HIS A O 1
ATOM 1322 N N . MET A 1 173 ? 11.688 15.688 25.219 1 98.88 173 MET A N 1
ATOM 1323 C CA . MET A 1 173 ? 11.922 14.57 24.297 1 98.88 173 MET A CA 1
ATOM 1324 C C . MET A 1 173 ? 12.836 13.531 24.938 1 98.88 173 MET A C 1
ATOM 1326 O O . MET A 1 173 ? 12.531 12.336 24.906 1 98.88 173 MET A O 1
ATOM 1330 N N . GLU A 1 174 ? 13.898 14.008 25.438 1 98.81 174 GLU A N 1
ATOM 1331 C CA . GLU A 1 174 ? 14.859 13.094 26.047 1 98.81 174 GLU A CA 1
ATOM 1332 C C . GLU A 1 174 ? 14.258 12.367 27.234 1 98.81 174 GLU A C 1
ATOM 1334 O O . GLU A 1 174 ? 14.539 11.188 27.469 1 98.81 174 GLU A O 1
ATOM 1339 N N . SER A 1 175 ? 13.383 13.055 27.969 1 98.81 175 SER A N 1
ATOM 1340 C CA . SER A 1 175 ? 12.773 12.477 29.172 1 98.81 175 SER A CA 1
ATOM 1341 C C . SER A 1 175 ? 11.805 11.352 28.812 1 98.81 175 SER A C 1
ATOM 1343 O O . SER A 1 175 ? 11.453 10.531 29.656 1 98.81 175 SER A O 1
ATOM 1345 N N . MET A 1 176 ? 11.375 11.266 27.578 1 98.56 176 MET A N 1
ATOM 1346 C CA . MET A 1 176 ? 10.391 10.273 27.141 1 98.56 176 MET A CA 1
ATOM 1347 C C . MET A 1 176 ? 11.078 8.977 26.734 1 98.56 176 MET A C 1
ATOM 1349 O O . MET A 1 176 ? 10.406 7.961 26.516 1 98.56 176 MET A O 1
ATOM 1353 N N . ILE A 1 177 ? 12.422 8.938 26.656 1 98.69 177 ILE A N 1
ATOM 1354 C CA . ILE A 1 177 ? 13.18 7.789 26.172 1 98.69 177 ILE A CA 1
ATOM 1355 C C . ILE A 1 177 ? 13.336 6.766 27.297 1 98.69 177 ILE A C 1
ATOM 1357 O O . ILE A 1 177 ? 13.625 7.133 28.438 1 98.69 177 ILE A O 1
ATOM 1361 N N . ASP A 1 178 ? 13.055 5.512 26.984 1 98.31 178 ASP A N 1
ATOM 1362 C CA . ASP A 1 178 ? 13.344 4.398 27.891 1 98.31 178 ASP A CA 1
ATOM 1363 C C . ASP A 1 178 ? 13.945 3.221 27.125 1 98.31 178 ASP A C 1
ATOM 1365 O O . ASP A 1 178 ? 14.422 3.377 26 1 98.31 178 ASP A O 1
ATOM 1369 N N . SER A 1 179 ? 14.039 2.061 27.766 1 97.5 179 SER A N 1
ATOM 1370 C CA . SER A 1 179 ? 14.742 0.915 27.203 1 97.5 179 SER A CA 1
ATOM 1371 C C . SER A 1 179 ? 13.969 0.304 26.031 1 97.5 179 SER A C 1
ATOM 1373 O O . SER A 1 179 ? 14.508 -0.502 25.281 1 97.5 179 SER A O 1
ATOM 1375 N N . ARG A 1 180 ? 12.664 0.756 25.844 1 98 180 ARG A N 1
ATOM 1376 C CA . ARG A 1 180 ? 11.836 0.191 24.797 1 98 180 ARG A CA 1
ATOM 1377 C C . ARG A 1 180 ? 11.672 1.173 23.641 1 98 180 ARG A C 1
ATOM 1379 O O . ARG A 1 180 ? 11 0.875 22.641 1 98 180 ARG A O 1
ATOM 1386 N N . THR A 1 181 ? 12.297 2.32 23.734 1 98.69 181 THR A N 1
ATOM 1387 C CA . THR A 1 181 ? 12.273 3.273 22.641 1 98.69 181 THR A CA 1
ATOM 1388 C C . THR A 1 181 ? 13.141 2.785 21.484 1 98.69 181 THR A C 1
ATOM 1390 O O . THR A 1 181 ? 14.289 2.383 21.688 1 98.69 181 THR A O 1
ATOM 1393 N N . ARG A 1 182 ? 12.578 2.826 20.25 1 98.62 182 ARG A N 1
ATOM 1394 C CA . ARG A 1 182 ? 13.312 2.236 19.141 1 98.62 182 ARG A CA 1
ATOM 1395 C C . ARG A 1 182 ? 13.672 3.295 18.109 1 98.62 182 ARG A C 1
ATOM 1397 O O . ARG A 1 182 ? 14.547 3.076 17.266 1 98.62 182 ARG A O 1
ATOM 1404 N N . ALA A 1 183 ? 13 4.426 18.125 1 98.81 183 ALA A N 1
ATOM 1405 C CA . ALA A 1 183 ? 13.297 5.465 17.141 1 98.81 183 ALA A CA 1
ATOM 1406 C C . ALA A 1 183 ? 12.672 6.797 17.547 1 98.81 183 ALA A C 1
ATOM 1408 O O . ALA A 1 183 ? 11.75 6.832 18.359 1 98.81 183 ALA A O 1
ATOM 1409 N N . ILE A 1 184 ? 13.203 7.859 17.031 1 98.94 184 ILE A N 1
ATOM 1410 C CA . ILE A 1 184 ? 12.648 9.203 17.094 1 98.94 184 ILE A CA 1
ATOM 1411 C C . ILE A 1 184 ? 12.195 9.656 15.711 1 98.94 184 ILE A C 1
ATOM 1413 O O . ILE A 1 184 ? 12.984 9.641 14.758 1 98.94 184 ILE A O 1
ATOM 1417 N N . LEU A 1 185 ? 10.922 9.977 15.609 1 98.94 185 LEU A N 1
ATOM 1418 C CA . LEU A 1 185 ? 10.406 10.508 14.352 1 98.94 185 LEU A CA 1
ATOM 1419 C C . LEU A 1 185 ? 10.406 12.031 14.359 1 98.94 185 LEU A C 1
ATOM 1421 O O . LEU A 1 185 ? 9.898 12.648 15.305 1 98.94 185 LEU A O 1
ATOM 1425 N N . VAL A 1 186 ? 11.023 12.641 13.367 1 98.94 186 VAL A N 1
ATOM 1426 C CA . VAL A 1 186 ? 11.141 14.086 13.234 1 98.94 186 VAL A CA 1
ATOM 1427 C C . VAL A 1 186 ? 10.5 14.539 11.93 1 98.94 186 VAL A C 1
ATOM 1429 O O . VAL A 1 186 ? 10.625 13.867 10.898 1 98.94 186 VAL A O 1
ATOM 1432 N N . ASN A 1 187 ? 9.75 15.555 11.977 1 98.75 187 ASN A N 1
ATOM 1433 C CA . ASN A 1 187 ? 9.062 16.094 10.812 1 98.75 187 ASN A CA 1
ATOM 1434 C C . ASN A 1 187 ? 9.391 17.578 10.602 1 98.75 187 ASN A C 1
ATOM 1436 O O . ASN A 1 187 ? 8.93 18.438 11.359 1 98.75 187 ASN A O 1
ATOM 1440 N N . SER A 1 188 ? 10.188 17.891 9.625 1 98.5 188 SER A N 1
ATOM 1441 C CA . SER A 1 188 ? 10.594 19.234 9.242 1 98.5 188 SER A CA 1
ATOM 1442 C C . SER A 1 188 ? 10.852 19.328 7.742 1 98.5 188 SER A C 1
ATOM 1444 O O . SER A 1 188 ? 11.719 18.641 7.207 1 98.5 188 SER A O 1
ATOM 1446 N N . PRO A 1 189 ? 10.141 20.203 6.945 1 98.19 189 PRO A N 1
ATOM 1447 C CA . PRO A 1 189 ? 9.055 21.078 7.406 1 98.19 189 PRO A CA 1
ATOM 1448 C C . PRO A 1 189 ? 7.863 20.297 7.957 1 98.19 189 PRO A C 1
ATOM 1450 O O . PRO A 1 189 ? 7.668 19.125 7.609 1 98.19 189 PRO A O 1
ATOM 1453 N N . SER A 1 190 ? 7.113 20.984 8.773 1 97.81 190 SER A N 1
ATOM 1454 C CA . SER A 1 190 ? 6.223 20.25 9.664 1 97.81 190 SER A CA 1
ATOM 1455 C C . SER A 1 190 ? 4.77 20.375 9.219 1 97.81 190 SER A C 1
ATOM 1457 O O . SER A 1 190 ? 4.336 21.453 8.797 1 97.81 190 SER A O 1
ATOM 1459 N N . ASN A 1 191 ? 4.023 19.375 9.148 1 96.5 191 ASN A N 1
ATOM 1460 C CA . ASN A 1 191 ? 2.576 19.281 9.305 1 96.5 191 ASN A CA 1
ATOM 1461 C C . ASN A 1 191 ? 2.186 18.812 10.703 1 96.5 191 ASN A C 1
ATOM 1463 O O . ASN A 1 191 ? 2.596 17.734 11.133 1 96.5 191 ASN A O 1
ATOM 1467 N N . PRO A 1 192 ? 1.585 19.609 11.461 1 97.25 192 PRO A N 1
ATOM 1468 C CA . PRO A 1 192 ? 0.672 20.688 11.07 1 97.25 192 PRO A CA 1
ATOM 1469 C C . PRO A 1 192 ? 1.252 22.078 11.328 1 97.25 192 PRO A C 1
ATOM 1471 O O . PRO A 1 192 ? 0.574 23.078 11.109 1 97.25 192 PRO A O 1
ATOM 1474 N N . CYS A 1 193 ? 2.498 22.188 11.719 1 98.25 193 CYS A N 1
ATOM 1475 C CA . CYS A 1 193 ? 2.959 23.406 12.375 1 98.25 193 CYS A CA 1
ATOM 1476 C C . CYS A 1 193 ? 3.52 24.406 11.359 1 98.25 193 CYS A C 1
ATOM 1478 O O . CYS A 1 193 ? 3.584 25.594 11.617 1 98.25 193 CYS A O 1
ATOM 1480 N N . GLY A 1 194 ? 3.984 23.891 10.25 1 98 194 GLY A N 1
ATOM 1481 C CA . GLY A 1 194 ? 4.613 24.766 9.266 1 98 194 GLY A CA 1
ATOM 1482 C C . GLY A 1 194 ? 6.016 25.188 9.656 1 98 194 GLY A C 1
ATOM 1483 O O . GLY A 1 194 ? 6.629 26.016 8.984 1 98 194 GLY A O 1
ATOM 1484 N N . SER A 1 195 ? 6.578 24.656 10.672 1 97.88 195 SER A N 1
ATOM 1485 C CA . SER A 1 195 ? 7.918 25 11.141 1 97.88 195 SER A CA 1
ATOM 1486 C C . SER A 1 195 ? 8.992 24.375 10.258 1 97.88 195 SER A C 1
ATOM 1488 O O . SER A 1 195 ? 8.766 23.328 9.648 1 97.88 195 SER A O 1
ATOM 1490 N N . VAL A 1 196 ? 10.094 24.984 10.156 1 98.5 196 VAL A N 1
ATOM 1491 C CA . VAL A 1 196 ? 11.336 24.516 9.57 1 98.5 196 VAL A CA 1
ATOM 1492 C C . VAL A 1 196 ? 12.477 24.672 10.57 1 98.5 196 VAL A C 1
ATOM 1494 O O . VAL A 1 196 ? 12.844 25.797 10.93 1 98.5 196 VAL A O 1
ATOM 1497 N N . TYR A 1 197 ? 12.984 23.547 11.055 1 98.62 197 TYR A N 1
ATOM 1498 C CA . TYR A 1 197 ? 14.039 23.625 12.062 1 98.62 197 TYR A CA 1
ATOM 1499 C C . TYR A 1 197 ? 15.344 24.141 11.453 1 98.62 197 TYR A C 1
ATOM 1501 O O . TYR A 1 197 ? 15.695 23.75 10.336 1 98.62 197 TYR A O 1
ATOM 1509 N N . ASN A 1 198 ? 16.031 24.984 12.156 1 97.94 198 ASN A N 1
ATOM 1510 C CA . ASN A 1 198 ? 17.344 25.438 11.68 1 97.94 198 ASN A CA 1
ATOM 1511 C C . ASN A 1 198 ? 18.422 24.391 11.922 1 97.94 198 ASN A C 1
ATOM 1513 O O . ASN A 1 198 ? 18.156 23.344 12.516 1 97.94 198 ASN A O 1
ATOM 1517 N N . LYS A 1 199 ? 19.562 24.656 11.438 1 98.25 199 LYS A N 1
ATOM 1518 C CA . LYS A 1 199 ? 20.672 23.703 11.484 1 98.25 199 LYS A CA 1
ATOM 1519 C C . LYS A 1 199 ? 21.016 23.328 12.922 1 98.25 199 LYS A C 1
ATOM 1521 O O . LYS A 1 199 ? 21.141 22.156 13.25 1 98.25 199 LYS A O 1
ATOM 1526 N N . GLU A 1 200 ? 21.141 24.312 13.766 1 98.5 200 GLU A N 1
ATOM 1527 C CA . GLU A 1 200 ? 21.547 24.094 15.148 1 98.5 200 GLU A CA 1
ATOM 1528 C C . GLU A 1 200 ? 20.547 23.219 15.898 1 98.5 200 GLU A C 1
ATOM 1530 O O . GLU A 1 200 ? 20.938 22.344 16.672 1 98.5 200 GLU A O 1
ATOM 1535 N N . HIS A 1 201 ? 19.297 23.469 15.695 1 98.75 201 HIS A N 1
ATOM 1536 C CA . HIS A 1 201 ? 18.266 22.719 16.375 1 98.75 201 HIS A CA 1
ATOM 1537 C C . HIS A 1 201 ? 18.234 21.266 15.898 1 98.75 201 HIS A C 1
ATOM 1539 O O . HIS A 1 201 ? 18.062 20.344 16.703 1 98.75 201 HIS A O 1
ATOM 1545 N N . LEU A 1 202 ? 18.359 21.047 14.602 1 98.81 202 LEU A N 1
ATOM 1546 C CA . LEU A 1 202 ? 18.453 19.688 14.062 1 98.81 202 LEU A CA 1
ATOM 1547 C C . LEU A 1 202 ? 19.641 18.938 14.648 1 98.81 202 LEU A C 1
ATOM 1549 O O . LEU A 1 202 ? 19.531 17.766 14.992 1 98.81 202 LEU A O 1
ATOM 1553 N N . GLU A 1 203 ? 20.75 19.609 14.727 1 98.81 203 GLU A N 1
ATOM 1554 C CA . GLU A 1 203 ? 21.953 19 15.32 1 98.81 203 GLU A CA 1
ATOM 1555 C C . GLU A 1 203 ? 21.703 18.625 16.781 1 98.81 203 GLU A C 1
ATOM 1557 O O . GLU A 1 203 ? 22.203 17.609 17.25 1 98.81 203 GLU A O 1
ATOM 1562 N N . ALA A 1 204 ? 20.984 19.469 17.469 1 98.88 204 ALA A N 1
ATOM 1563 C CA . ALA A 1 204 ? 20.656 19.172 18.859 1 98.88 204 ALA A CA 1
ATOM 1564 C C . ALA A 1 204 ? 19.781 17.922 18.969 1 98.88 204 ALA A C 1
ATOM 1566 O O . ALA A 1 204 ? 19.953 17.125 19.891 1 98.88 204 ALA A O 1
ATOM 1567 N N . ILE A 1 205 ? 18.812 17.766 18.109 1 98.88 205 ILE A N 1
ATOM 1568 C CA . ILE A 1 205 ? 17.984 16.578 18.078 1 98.88 205 ILE A CA 1
ATOM 1569 C C . ILE A 1 205 ? 18.844 15.352 17.797 1 98.88 205 ILE A C 1
ATOM 1571 O O . ILE A 1 205 ? 18.703 14.32 18.453 1 98.88 205 ILE A O 1
ATOM 1575 N N . ILE A 1 206 ? 19.734 15.453 16.812 1 98.81 206 ILE A N 1
ATOM 1576 C CA . ILE A 1 206 ? 20.641 14.367 16.438 1 98.81 206 ILE A CA 1
ATOM 1577 C C . ILE A 1 206 ? 21.5 13.977 17.641 1 98.81 206 ILE A C 1
ATOM 1579 O O . ILE A 1 206 ? 21.75 12.797 17.875 1 98.81 206 ILE A O 1
ATOM 1583 N N . ALA A 1 207 ? 21.906 14.969 18.391 1 98.75 207 ALA A N 1
ATOM 1584 C CA . ALA A 1 207 ? 22.734 14.719 19.562 1 98.75 207 ALA A CA 1
ATOM 1585 C C . ALA A 1 207 ? 21.984 13.883 20.594 1 98.75 207 ALA A C 1
ATOM 1587 O O . ALA A 1 207 ? 22.578 13.008 21.234 1 98.75 207 ALA A O 1
ATOM 1588 N N . VAL A 1 208 ? 20.719 14.195 20.797 1 98.75 208 VAL A N 1
ATOM 1589 C CA . VAL A 1 208 ? 19.906 13.398 21.703 1 98.75 208 VAL A CA 1
ATOM 1590 C C . VAL A 1 208 ? 19.812 11.961 21.203 1 98.75 208 VAL A C 1
ATOM 1592 O O . VAL A 1 208 ? 19.984 11.016 21.969 1 98.75 208 VAL A O 1
ATOM 1595 N N . ALA A 1 209 ? 19.578 11.805 19.922 1 98.62 209 ALA A N 1
ATOM 1596 C CA . ALA A 1 209 ? 19.484 10.477 19.328 1 98.62 209 ALA A CA 1
ATOM 1597 C C . ALA A 1 209 ? 20.797 9.711 19.484 1 98.62 209 ALA A C 1
ATOM 1599 O O . ALA A 1 209 ? 20.797 8.523 19.812 1 98.62 209 ALA A O 1
ATOM 1600 N N . GLU A 1 210 ? 21.891 10.359 19.266 1 97.81 210 GLU A N 1
ATOM 1601 C CA . GLU A 1 210 ? 23.219 9.734 19.375 1 97.81 210 GLU A CA 1
ATOM 1602 C C . GLU A 1 210 ? 23.5 9.297 20.812 1 97.81 210 GLU A C 1
ATOM 1604 O O . GLU A 1 210 ? 23.984 8.188 21.047 1 97.81 210 GLU A O 1
ATOM 1609 N N . LYS A 1 211 ? 23.219 10.195 21.688 1 97.5 211 LYS A N 1
ATOM 1610 C CA . LYS A 1 211 ? 23.422 9.914 23.109 1 97.5 211 LYS A CA 1
ATOM 1611 C C . LYS A 1 211 ? 22.719 8.633 23.531 1 97.5 211 LYS A C 1
ATOM 1613 O O . LYS A 1 211 ? 23.25 7.855 24.328 1 97.5 211 LYS A O 1
ATOM 1618 N N . HIS A 1 212 ? 21.578 8.344 22.984 1 97.5 212 HIS A N 1
ATOM 1619 C CA . HIS A 1 212 ? 20.766 7.215 23.406 1 97.5 212 HIS A CA 1
ATOM 1620 C C . HIS A 1 212 ? 20.812 6.078 22.391 1 97.5 212 HIS A C 1
ATOM 1622 O O . HIS A 1 212 ? 20.109 5.082 22.531 1 97.5 212 HIS A O 1
ATOM 1628 N N . MET A 1 213 ? 21.594 6.277 21.344 1 96.56 213 MET A N 1
ATOM 1629 C CA . MET A 1 213 ? 21.828 5.277 20.297 1 96.56 213 MET A CA 1
ATOM 1630 C C . MET A 1 213 ? 20.516 4.875 19.641 1 96.56 213 MET A C 1
ATOM 1632 O O . MET A 1 213 ? 20.219 3.686 19.5 1 96.56 213 MET A O 1
ATOM 1636 N N . LEU A 1 214 ? 19.734 5.871 19.297 1 98.12 214 LEU A N 1
ATOM 1637 C CA . LEU A 1 214 ? 18.469 5.668 18.609 1 98.12 214 LEU A CA 1
ATOM 1638 C C . LEU A 1 214 ? 18.531 6.148 17.172 1 98.12 214 LEU A C 1
ATOM 1640 O O . LEU A 1 214 ? 19.094 7.211 16.891 1 98.12 214 LEU A O 1
ATOM 1644 N N . PRO A 1 215 ? 18.062 5.316 16.203 1 98.69 215 PRO A N 1
ATOM 1645 C CA . PRO A 1 215 ? 17.906 5.848 14.844 1 98.69 215 PRO A CA 1
ATOM 1646 C C . PRO A 1 215 ? 16.812 6.906 14.742 1 98.69 215 PRO A C 1
ATOM 1648 O O . PRO A 1 215 ? 16 7.051 15.664 1 98.69 215 PRO A O 1
ATOM 1651 N N . ILE A 1 216 ? 16.875 7.676 13.664 1 98.88 216 ILE A N 1
ATOM 1652 C CA . ILE A 1 216 ? 15.875 8.703 13.406 1 98.88 216 ILE A CA 1
ATOM 1653 C C . ILE A 1 216 ? 15.086 8.352 12.148 1 98.88 216 ILE A C 1
ATOM 1655 O O . ILE A 1 216 ? 15.664 7.918 11.148 1 98.88 216 ILE A O 1
ATOM 1659 N N . ILE A 1 217 ? 13.812 8.391 12.234 1 98.94 217 ILE A N 1
ATOM 1660 C CA . ILE A 1 217 ? 12.945 8.461 11.062 1 98.94 217 ILE A CA 1
ATOM 1661 C C . ILE A 1 217 ? 12.641 9.922 10.727 1 98.94 217 ILE A C 1
ATOM 1663 O O . ILE A 1 217 ? 11.977 10.617 11.5 1 98.94 217 ILE A O 1
ATOM 1667 N N . SER A 1 218 ? 13.133 10.391 9.641 1 98.94 218 SER A N 1
ATOM 1668 C CA . SER A 1 218 ? 12.953 11.781 9.234 1 98.94 218 SER A CA 1
ATOM 1669 C C . SER A 1 218 ? 11.875 11.914 8.164 1 98.94 218 SER A C 1
ATOM 1671 O O . SER A 1 218 ? 12.086 11.531 7.012 1 98.94 218 SER A O 1
ATOM 1673 N N . ASP A 1 219 ? 10.703 12.383 8.562 1 98.81 219 ASP A N 1
ATOM 1674 C CA . ASP A 1 219 ? 9.648 12.695 7.598 1 98.81 219 ASP A CA 1
ATOM 1675 C C . ASP A 1 219 ? 9.93 14.031 6.898 1 98.81 219 ASP A C 1
ATOM 1677 O O . ASP A 1 219 ? 9.703 15.094 7.473 1 98.81 219 ASP A O 1
ATOM 1681 N N . GLU A 1 220 ? 10.367 13.93 5.66 1 98.75 220 GLU A N 1
ATOM 1682 C CA . GLU A 1 220 ? 10.727 15.109 4.887 1 98.75 220 GLU A CA 1
ATOM 1683 C C . GLU A 1 220 ? 9.875 15.227 3.629 1 98.75 220 GLU A C 1
ATOM 1685 O O . GLU A 1 220 ? 10.375 15.602 2.564 1 98.75 220 GLU A O 1
ATOM 1690 N N . VAL A 1 221 ? 8.578 14.875 3.803 1 97.94 221 VAL A N 1
ATOM 1691 C CA . VAL A 1 221 ? 7.66 14.914 2.672 1 97.94 221 VAL A CA 1
ATOM 1692 C C . VAL A 1 221 ? 7.562 16.328 2.127 1 97.94 221 VAL A C 1
ATOM 1694 O O . VAL A 1 221 ? 7.285 16.531 0.943 1 97.94 221 VAL A O 1
ATOM 1697 N N . TYR A 1 222 ? 7.91 17.359 2.938 1 97.94 222 TYR A N 1
ATOM 1698 C CA . TYR A 1 222 ? 7.891 18.766 2.531 1 97.94 222 TYR A CA 1
ATOM 1699 C C . TYR A 1 222 ? 9.305 19.281 2.307 1 97.94 222 TYR A C 1
ATOM 1701 O O . TYR A 1 222 ? 9.562 20.484 2.428 1 97.94 222 TYR A O 1
ATOM 1709 N N . ALA A 1 223 ? 10.234 18.375 1.984 1 97.69 223 ALA A N 1
ATOM 1710 C CA . ALA A 1 223 ? 11.602 18.812 1.7 1 97.69 223 ALA A CA 1
ATOM 1711 C C . ALA A 1 223 ? 11.625 19.922 0.663 1 97.69 223 ALA A C 1
ATOM 1713 O O . ALA A 1 223 ? 10.93 19.844 -0.356 1 97.69 223 ALA A O 1
ATOM 1714 N N . ASP A 1 224 ? 12.289 21.047 0.975 1 96.06 224 ASP A N 1
ATOM 1715 C CA . ASP A 1 224 ? 12.57 22.172 0.096 1 96.06 224 ASP A CA 1
ATOM 1716 C C . ASP A 1 224 ? 11.336 23.047 -0.083 1 96.06 224 ASP A C 1
ATOM 1718 O O . ASP A 1 224 ? 11.367 24.016 -0.842 1 96.06 224 ASP A O 1
ATOM 1722 N N . VAL A 1 225 ? 10.219 22.719 0.562 1 97 225 VAL A N 1
ATOM 1723 C CA . VAL A 1 225 ? 9.07 23.625 0.603 1 97 225 VAL A CA 1
ATOM 1724 C C . VAL A 1 225 ? 9.227 24.609 1.756 1 97 225 VAL A C 1
ATOM 1726 O O . VAL A 1 225 ? 8.531 24.516 2.77 1 97 225 VAL A O 1
ATOM 1729 N N . VAL A 1 226 ? 10.078 25.578 1.563 1 98.06 226 VAL A N 1
ATOM 1730 C CA . VAL A 1 226 ? 10.414 26.547 2.602 1 98.06 226 VAL A CA 1
ATOM 1731 C C . VAL A 1 226 ? 10.266 27.953 2.057 1 98.06 226 VAL A C 1
ATOM 1733 O O . VAL A 1 226 ? 10.484 28.203 0.867 1 98.06 226 VAL A O 1
ATOM 1736 N N . PHE A 1 227 ? 9.898 28.859 2.891 1 97.88 227 PHE A N 1
ATOM 1737 C CA . PHE A 1 227 ? 9.664 30.25 2.504 1 97.88 227 PHE A CA 1
ATOM 1738 C C . PHE A 1 227 ? 10.977 31 2.355 1 97.88 227 PHE A C 1
ATOM 1740 O O . PHE A 1 227 ? 12.031 30.516 2.76 1 97.88 227 PHE A O 1
ATOM 1747 N N . SER A 1 228 ? 10.867 32.188 1.694 1 95.38 228 SER A N 1
ATOM 1748 C CA . SER A 1 228 ? 12.047 33.031 1.501 1 95.38 228 SER A CA 1
ATOM 1749 C C . SER A 1 228 ? 12.727 33.344 2.828 1 95.38 228 SER A C 1
ATOM 1751 O O . SER A 1 228 ? 12.062 33.625 3.824 1 95.38 228 SER A O 1
ATOM 1753 N N . GLY A 1 229 ? 14.008 33.156 2.834 1 94.62 229 GLY A N 1
ATOM 1754 C CA . GLY A 1 229 ? 14.773 33.438 4.039 1 94.62 229 GLY A CA 1
ATOM 1755 C C . GLY A 1 229 ? 14.977 32.219 4.914 1 94.62 229 GLY A C 1
ATOM 1756 O O . GLY A 1 229 ? 15.766 32.25 5.859 1 94.62 229 GLY A O 1
ATOM 1757 N N . GLN A 1 230 ? 14.211 31.203 4.707 1 95.94 230 GLN A N 1
ATOM 1758 C CA . GLN A 1 230 ? 14.359 29.938 5.43 1 95.94 230 GLN A CA 1
ATOM 1759 C C . GLN A 1 230 ? 15.188 28.938 4.633 1 95.94 230 GLN A C 1
ATOM 1761 O O . GLN A 1 230 ? 15.297 29.047 3.41 1 95.94 230 GLN A O 1
ATOM 1766 N N . THR A 1 231 ? 15.852 28.031 5.348 1 97.25 231 THR A N 1
ATOM 1767 C CA . THR A 1 231 ? 16.688 27.016 4.711 1 97.25 231 THR A CA 1
ATOM 1768 C C . THR A 1 231 ? 16.281 25.625 5.184 1 97.25 231 THR A C 1
ATOM 1770 O O . THR A 1 231 ? 16.141 25.391 6.387 1 97.25 231 THR A O 1
ATOM 1773 N N . PHE A 1 232 ? 16.094 24.812 4.246 1 97.88 232 PHE A N 1
ATOM 1774 C CA . PHE A 1 232 ? 15.875 23.406 4.566 1 97.88 232 PHE A CA 1
ATOM 1775 C C . PHE A 1 232 ? 17.203 22.672 4.688 1 97.88 232 PHE A C 1
ATOM 1777 O O . PHE A 1 232 ? 18.031 22.719 3.787 1 97.88 232 PHE A O 1
ATOM 1784 N N . TYR A 1 233 ? 17.422 22 5.805 1 98 233 TYR A N 1
ATOM 1785 C CA . TYR A 1 233 ? 18.547 21.094 6.008 1 98 233 TYR A CA 1
ATOM 1786 C C . TYR A 1 233 ? 18.078 19.656 6.129 1 98 233 TYR A C 1
ATOM 1788 O O . TYR A 1 233 ? 17.406 19.281 7.102 1 98 233 TYR A O 1
ATOM 1796 N N . PRO A 1 234 ? 18.438 18.828 5.098 1 98.06 234 PRO A N 1
ATOM 1797 C CA . PRO A 1 234 ? 18.172 17.391 5.332 1 98.06 234 PRO A CA 1
ATOM 1798 C C . PRO A 1 234 ? 18.875 16.875 6.582 1 98.06 234 PRO A C 1
ATOM 1800 O O . PRO A 1 234 ? 20.062 17.094 6.77 1 98.06 234 PRO A O 1
ATOM 1803 N N . MET A 1 235 ? 18.156 16.203 7.391 1 98.31 235 MET A N 1
ATOM 1804 C CA . MET A 1 235 ? 18.703 15.758 8.664 1 98.31 235 MET A CA 1
ATOM 1805 C C . MET A 1 235 ? 19.922 14.867 8.438 1 98.31 235 MET A C 1
ATOM 1807 O O . MET A 1 235 ? 20.891 14.93 9.203 1 98.31 235 MET A O 1
ATOM 1811 N N . ALA A 1 236 ? 19.828 14.047 7.422 1 98.38 236 ALA A N 1
ATOM 1812 C CA . ALA A 1 236 ? 20.906 13.094 7.137 1 98.38 236 ALA A CA 1
ATOM 1813 C C . ALA A 1 236 ? 22.203 13.828 6.832 1 98.38 236 ALA A C 1
ATOM 1815 O O . ALA A 1 236 ? 23.297 13.312 7.113 1 98.38 236 ALA A O 1
ATOM 1816 N N . SER A 1 237 ? 22.172 15.016 6.262 1 98.06 237 SER A N 1
ATOM 1817 C CA . SER A 1 237 ? 23.359 15.773 5.902 1 98.06 237 SER A CA 1
ATOM 1818 C C . SER A 1 237 ? 24.078 16.297 7.141 1 98.06 237 SER A C 1
ATOM 1820 O O . SER A 1 237 ? 25.266 16.656 7.074 1 98.06 237 SER A O 1
ATOM 1822 N N . LEU A 1 238 ? 23.375 16.297 8.25 1 98.25 238 LEU A N 1
ATOM 1823 C CA . LEU A 1 238 ? 23.922 16.859 9.477 1 98.25 238 LEU A CA 1
ATOM 1824 C C . LEU A 1 238 ? 24.375 15.75 10.43 1 98.25 238 LEU A C 1
ATOM 1826 O O . LEU A 1 238 ? 25.047 16.016 11.43 1 98.25 238 LEU A O 1
ATOM 1830 N N . SER A 1 239 ? 23.938 14.516 10.117 1 97.19 239 SER A N 1
ATOM 1831 C CA . SER A 1 239 ? 24.297 13.398 10.984 1 97.19 239 SER A CA 1
ATOM 1832 C C . SER A 1 239 ? 25.656 12.836 10.617 1 97.19 239 SER A C 1
ATOM 1834 O O . SER A 1 239 ? 25.969 12.664 9.438 1 97.19 239 SER A O 1
ATOM 1836 N N . LYS A 1 240 ? 26.422 12.539 11.602 1 94.31 240 LYS A N 1
ATOM 1837 C CA . LYS A 1 240 ? 27.703 11.875 11.383 1 94.31 240 LYS A CA 1
ATOM 1838 C C . LYS A 1 240 ? 27.641 10.398 11.75 1 94.31 240 LYS A C 1
ATOM 1840 O O . LYS A 1 240 ? 28.281 9.562 11.102 1 94.31 240 LYS A O 1
ATOM 1845 N N . ASN A 1 241 ? 26.859 10.125 12.75 1 94.56 241 ASN A N 1
ATOM 1846 C CA . ASN A 1 241 ? 26.875 8.766 13.281 1 94.56 241 ASN A CA 1
ATOM 1847 C C . ASN A 1 241 ? 25.484 8.172 13.359 1 94.56 241 ASN A C 1
ATOM 1849 O O . ASN A 1 241 ? 25.312 6.949 13.297 1 94.56 241 ASN A O 1
ATOM 1853 N N . VAL A 1 242 ? 24.469 9.023 13.547 1 97.88 242 VAL A N 1
ATOM 1854 C CA . VAL A 1 242 ? 23.094 8.539 13.758 1 97.88 242 VAL A CA 1
ATOM 1855 C C . VAL A 1 242 ? 22.531 8.016 12.445 1 97.88 242 VAL A C 1
ATOM 1857 O O . VAL A 1 242 ? 22.484 8.734 11.445 1 97.88 242 VAL A O 1
ATOM 1860 N N . PRO A 1 243 ? 22.156 6.711 12.352 1 98 243 PRO A N 1
ATOM 1861 C CA . PRO A 1 243 ? 21.469 6.242 11.141 1 98 243 PRO A CA 1
ATOM 1862 C C . PRO A 1 243 ? 20.078 6.848 10.984 1 98 243 PRO A C 1
ATOM 1864 O O . PRO A 1 243 ? 19.359 7.023 11.969 1 98 243 PRO A O 1
ATOM 1867 N N . ILE A 1 244 ? 19.75 7.184 9.742 1 98.75 244 ILE A N 1
ATOM 1868 C CA . ILE A 1 244 ? 18.5 7.906 9.492 1 98.75 244 ILE A CA 1
ATOM 1869 C C . ILE A 1 244 ? 17.75 7.262 8.328 1 98.75 244 ILE A C 1
ATOM 1871 O O . ILE A 1 244 ? 18.359 6.926 7.305 1 98.75 244 ILE A O 1
ATOM 1875 N N . LEU A 1 245 ? 16.5 6.949 8.508 1 98.88 245 LEU A N 1
ATOM 1876 C CA . LEU A 1 245 ? 15.562 6.66 7.426 1 98.88 245 LEU A CA 1
ATOM 1877 C C . LEU A 1 245 ? 14.766 7.906 7.047 1 98.88 245 LEU A C 1
ATOM 1879 O O . LEU A 1 245 ? 13.961 8.398 7.844 1 98.88 245 LEU A O 1
ATOM 1883 N N . THR A 1 246 ? 15.023 8.422 5.848 1 98.94 246 THR A N 1
ATOM 1884 C CA . THR A 1 246 ? 14.297 9.594 5.371 1 98.94 246 THR A CA 1
ATOM 1885 C C . THR A 1 246 ? 13.109 9.18 4.504 1 98.94 246 THR A C 1
ATOM 1887 O O . THR A 1 246 ? 13.258 8.359 3.592 1 98.94 246 THR A O 1
ATOM 1890 N N . CYS A 1 247 ? 11.953 9.688 4.828 1 98.88 247 CYS A N 1
ATOM 1891 C CA . CYS A 1 247 ? 10.75 9.406 4.055 1 98.88 247 CYS A CA 1
ATOM 1892 C C . CYS A 1 247 ? 10.336 10.609 3.223 1 98.88 247 CYS A C 1
ATOM 1894 O O . CYS A 1 247 ? 10.367 11.742 3.705 1 98.88 247 CYS A O 1
ATOM 1896 N N . GLY A 1 248 ? 10.016 10.398 1.965 1 98.5 248 GLY A N 1
ATOM 1897 C CA . GLY A 1 248 ? 9.555 11.422 1.038 1 98.5 248 GLY A CA 1
ATOM 1898 C C . GLY A 1 248 ? 8.617 10.883 -0.024 1 98.5 248 GLY A C 1
ATOM 1899 O O . GLY A 1 248 ? 8.289 9.695 -0.027 1 98.5 248 GLY A O 1
ATOM 1900 N N . ALA A 1 249 ? 8.117 11.773 -0.859 1 98.06 249 ALA A N 1
ATOM 1901 C CA . ALA A 1 249 ? 7.18 11.398 -1.916 1 98.06 249 ALA A CA 1
ATOM 1902 C C . ALA A 1 249 ? 7 12.531 -2.922 1 98.06 249 ALA A C 1
ATOM 1904 O O . ALA A 1 249 ? 7.523 13.633 -2.727 1 98.06 249 ALA A O 1
ATOM 1905 N N . VAL A 1 250 ? 6.305 12.195 -4.02 1 96.81 250 VAL A N 1
ATOM 1906 C CA . VAL A 1 250 ? 5.977 13.195 -5.027 1 96.81 250 VAL A CA 1
ATOM 1907 C C . VAL A 1 250 ? 4.746 13.992 -4.594 1 96.81 250 VAL A C 1
ATOM 1909 O O . VAL A 1 250 ? 4.414 15.016 -5.195 1 96.81 250 VAL A O 1
ATOM 1912 N N . SER A 1 251 ? 4.148 13.711 -3.508 1 95.44 251 SER A N 1
ATOM 1913 C CA . SER A 1 251 ? 2.818 14.156 -3.111 1 95.44 251 SER A CA 1
ATOM 1914 C C . SER A 1 251 ? 2.781 15.664 -2.898 1 95.44 251 SER A C 1
ATOM 1916 O O . SER A 1 251 ? 1.77 16.312 -3.176 1 95.44 251 SER A O 1
ATOM 1918 N N . LYS A 1 252 ? 3.863 16.219 -2.316 1 95.25 252 LYS A N 1
ATOM 1919 C CA . LYS A 1 252 ? 3.754 17.594 -1.854 1 95.25 252 LYS A CA 1
ATOM 1920 C C . LYS A 1 252 ? 4.562 18.547 -2.74 1 95.25 252 LYS A C 1
ATOM 1922 O O . LYS A 1 252 ? 4.027 19.516 -3.26 1 95.25 252 LYS A O 1
ATOM 1927 N N . ARG A 1 253 ? 5.758 18.141 -3.035 1 95 253 ARG A N 1
ATOM 1928 C CA . ARG A 1 253 ? 6.602 19.016 -3.846 1 95 253 ARG A CA 1
ATOM 1929 C C . ARG A 1 253 ? 6.109 19.078 -5.289 1 95 253 ARG A C 1
ATOM 1931 O O . ARG A 1 253 ? 6.27 20.094 -5.969 1 95 253 ARG A O 1
ATOM 1938 N N . PHE A 1 254 ? 5.484 18.016 -5.785 1 96.81 254 PHE A N 1
ATOM 1939 C CA . PHE A 1 254 ? 4.984 17.969 -7.156 1 96.81 254 PHE A CA 1
ATOM 1940 C C . PHE A 1 254 ? 3.465 18.047 -7.184 1 96.81 254 PHE A C 1
ATOM 1942 O O . PHE A 1 254 ? 2.844 17.844 -8.227 1 96.81 254 PHE A O 1
ATOM 1949 N N . LEU A 1 255 ? 2.883 18.25 -6.035 1 95.94 255 LEU A N 1
ATOM 1950 C CA . LEU A 1 255 ? 1.468 18.547 -5.859 1 95.94 255 LEU A CA 1
ATOM 1951 C C . LEU A 1 255 ? 0.599 17.422 -6.406 1 95.94 255 LEU A C 1
ATOM 1953 O O . LEU A 1 255 ? -0.367 17.672 -7.129 1 95.94 255 LEU A O 1
ATOM 1957 N N . ALA A 1 256 ? 0.971 16.203 -6.09 1 95.38 256 ALA A N 1
ATOM 1958 C CA . ALA A 1 256 ? 0.234 15.055 -6.625 1 95.38 256 ALA A CA 1
ATOM 1959 C C . ALA A 1 256 ? 0.122 13.945 -5.586 1 95.38 256 ALA A C 1
ATOM 1961 O O . ALA A 1 256 ? 0.621 12.836 -5.797 1 95.38 256 ALA A O 1
ATOM 1962 N N . PRO A 1 257 ? -0.614 14.211 -4.48 1 94.75 257 PRO A N 1
ATOM 1963 C CA . PRO A 1 257 ? -0.704 13.188 -3.438 1 94.75 257 PRO A CA 1
ATOM 1964 C C . PRO A 1 257 ? -1.418 11.922 -3.91 1 94.75 257 PRO A C 1
ATOM 1966 O O . PRO A 1 257 ? -1.158 10.836 -3.393 1 94.75 257 PRO A O 1
ATOM 1969 N N . GLY A 1 258 ? -2.252 12.023 -4.922 1 95.94 258 GLY A N 1
ATOM 1970 C CA . GLY A 1 258 ? -3.004 10.883 -5.418 1 95.94 258 GLY A CA 1
ATOM 1971 C C . GLY A 1 258 ? -2.156 9.914 -6.223 1 95.94 258 GLY A C 1
ATOM 1972 O O . GLY A 1 258 ? -2.574 8.781 -6.484 1 95.94 258 GLY A O 1
ATOM 1973 N N . TRP A 1 259 ? -0.941 10.32 -6.676 1 97.38 259 TRP A N 1
ATOM 1974 C CA . TRP A 1 259 ? -0.098 9.461 -7.5 1 97.38 259 TRP A CA 1
ATOM 1975 C C . TRP A 1 259 ? 0.458 8.297 -6.684 1 97.38 259 TRP A C 1
ATOM 1977 O O . TRP A 1 259 ? 0.879 7.281 -7.246 1 97.38 259 TRP A O 1
ATOM 1987 N N . ARG A 1 260 ? 0.523 8.43 -5.371 1 97.12 260 ARG A N 1
ATOM 1988 C CA . ARG A 1 260 ? 0.845 7.383 -4.406 1 97.12 260 ARG A CA 1
ATOM 1989 C C . ARG A 1 260 ? 2.195 6.746 -4.723 1 97.12 260 ARG A C 1
ATOM 1991 O O . ARG A 1 260 ? 2.314 5.52 -4.762 1 97.12 260 ARG A O 1
ATOM 1998 N N . VAL A 1 261 ? 3.197 7.559 -4.875 1 98.25 261 VAL A N 1
ATOM 1999 C CA . VAL A 1 261 ? 4.57 7.082 -4.98 1 98.25 261 VAL A CA 1
ATOM 2000 C C . VAL A 1 261 ? 5.465 7.867 -4.023 1 98.25 261 VAL A C 1
ATOM 2002 O O . VAL A 1 261 ? 5.418 9.102 -3.99 1 98.25 261 VAL A O 1
ATOM 2005 N N . GLY A 1 262 ? 6.133 7.207 -3.186 1 98.44 262 GLY A N 1
ATOM 2006 C CA . GLY A 1 262 ? 7.098 7.734 -2.234 1 98.44 262 GLY A CA 1
ATOM 2007 C C . GLY A 1 262 ? 8.328 6.855 -2.082 1 98.44 262 GLY A C 1
ATOM 2008 O O . GLY A 1 262 ? 8.578 5.984 -2.916 1 98.44 262 GLY A O 1
ATOM 2009 N N . TRP A 1 263 ? 9.133 7.137 -1.068 1 98.88 263 TRP A N 1
ATOM 2010 C CA . TRP A 1 263 ? 10.367 6.367 -0.907 1 98.88 263 TRP A CA 1
ATOM 2011 C C . TRP A 1 263 ? 10.875 6.453 0.527 1 98.88 263 TRP A C 1
ATOM 2013 O O . TRP A 1 263 ? 10.555 7.395 1.254 1 98.88 263 TRP A O 1
ATOM 2023 N N . VAL A 1 264 ? 11.594 5.473 0.916 1 98.88 264 VAL A N 1
ATOM 2024 C CA . VAL A 1 264 ? 12.484 5.492 2.072 1 98.88 264 VAL A CA 1
ATOM 2025 C C . VAL A 1 264 ? 13.938 5.598 1.607 1 98.88 264 VAL A C 1
ATOM 2027 O O . VAL A 1 264 ? 14.383 4.812 0.771 1 98.88 264 VAL A O 1
ATOM 2030 N N . LEU A 1 265 ? 14.648 6.578 2.035 1 98.88 265 LEU A N 1
ATOM 2031 C CA . LEU A 1 265 ? 16.094 6.68 1.85 1 98.88 265 LEU A CA 1
ATOM 2032 C C . LEU A 1 265 ? 16.828 6.164 3.078 1 98.88 265 LEU A C 1
ATOM 2034 O O . LEU A 1 265 ? 16.516 6.551 4.207 1 98.88 265 LEU A O 1
ATOM 2038 N N . ILE A 1 266 ? 17.781 5.336 2.865 1 98.62 266 ILE A N 1
ATOM 2039 C CA . ILE A 1 266 ? 18.562 4.734 3.939 1 98.62 266 ILE A CA 1
ATOM 2040 C C . ILE A 1 266 ? 19.906 5.449 4.055 1 98.62 266 ILE A C 1
ATOM 2042 O O . ILE A 1 266 ? 20.766 5.34 3.164 1 98.62 266 ILE A O 1
ATOM 2046 N N . HIS A 1 267 ? 20.078 6.234 5.074 1 98.25 267 HIS A N 1
ATOM 2047 C CA . HIS A 1 267 ? 21.344 6.871 5.406 1 98.25 267 HIS A CA 1
ATOM 2048 C C . HIS A 1 267 ? 22.062 6.125 6.523 1 98.25 267 HIS A C 1
ATOM 2050 O O . HIS A 1 267 ? 21.672 6.215 7.688 1 98.25 267 HIS A O 1
ATOM 2056 N N . ASP A 1 268 ? 23.047 5.422 6.199 1 94.75 268 ASP A N 1
ATOM 2057 C CA . ASP A 1 268 ? 23.734 4.496 7.102 1 94.75 268 ASP A CA 1
ATOM 2058 C C . ASP A 1 268 ? 25.25 4.566 6.922 1 94.75 268 ASP A C 1
ATOM 2060 O O . ASP A 1 268 ? 25.859 3.615 6.438 1 94.75 268 ASP A O 1
ATOM 2064 N N . ARG A 1 269 ? 25.859 5.535 7.496 1 90.62 269 ARG A N 1
ATOM 2065 C CA . ARG A 1 269 ? 27.281 5.777 7.285 1 90.62 269 ARG A CA 1
ATOM 2066 C C . ARG A 1 269 ? 28.141 4.762 8.039 1 90.62 269 ARG A C 1
ATOM 2068 O O . ARG A 1 269 ? 29.266 4.465 7.641 1 90.62 269 ARG A O 1
ATOM 2075 N N . ASN A 1 270 ? 27.547 4.16 9.094 1 90.31 270 ASN A N 1
ATOM 2076 C CA . ASN A 1 270 ? 28.359 3.303 9.945 1 90.31 270 ASN A CA 1
ATOM 2077 C C . ASN A 1 270 ? 27.922 1.846 9.859 1 90.31 270 ASN A C 1
ATOM 2079 O O . ASN A 1 270 ? 28.297 1.027 10.703 1 90.31 270 ASN A O 1
ATOM 2083 N N . GLY A 1 271 ? 27.031 1.579 8.977 1 93.31 271 GLY A N 1
ATOM 2084 C CA . GLY A 1 271 ? 26.609 0.207 8.734 1 93.31 271 GLY A CA 1
ATOM 2085 C C . GLY A 1 271 ? 25.625 -0.301 9.766 1 93.31 271 GLY A C 1
ATOM 2086 O O . GLY A 1 271 ? 25.469 -1.512 9.938 1 93.31 271 GLY A O 1
ATOM 2087 N N . ALA A 1 272 ? 25.016 0.642 10.5 1 95.62 272 ALA A N 1
ATOM 2088 C CA . ALA A 1 272 ? 24.062 0.294 11.562 1 95.62 272 ALA A CA 1
ATOM 2089 C C . ALA A 1 272 ? 22.859 -0.46 11.008 1 95.62 272 ALA A C 1
ATOM 2091 O O . ALA A 1 272 ? 22.281 -1.307 11.688 1 95.62 272 ALA A O 1
ATOM 2092 N N . PHE A 1 273 ? 22.5 -0.143 9.734 1 97.25 273 PHE A N 1
ATOM 2093 C CA . PHE A 1 273 ? 21.297 -0.696 9.133 1 97.25 273 PHE A CA 1
ATOM 2094 C C . PHE A 1 273 ? 21.625 -1.873 8.227 1 97.25 273 PHE A C 1
ATOM 2096 O O . PHE A 1 273 ? 20.734 -2.537 7.703 1 97.25 273 PHE A O 1
ATOM 2103 N N . GLU A 1 274 ? 22.828 -2.25 8.016 1 94.44 274 GLU A N 1
ATOM 2104 C CA . GLU A 1 274 ? 23.281 -3.127 6.941 1 94.44 274 GLU A CA 1
ATOM 2105 C C . GLU A 1 274 ? 22.781 -4.555 7.145 1 94.44 274 GLU A C 1
ATOM 2107 O O . GLU A 1 274 ? 22.266 -5.172 6.211 1 94.44 274 GLU A O 1
ATOM 2112 N N . ASP A 1 275 ? 22.812 -5.004 8.352 1 93.81 275 ASP A N 1
ATOM 2113 C CA . ASP A 1 275 ? 22.594 -6.426 8.594 1 93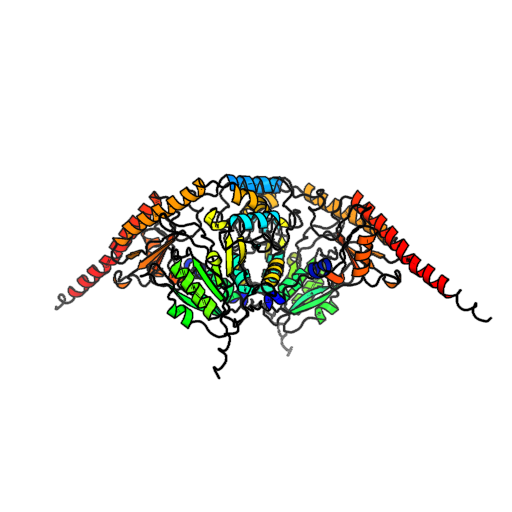.81 275 ASP A CA 1
ATOM 2114 C C . ASP A 1 275 ? 21.109 -6.75 8.695 1 93.81 275 ASP A C 1
ATOM 2116 O O . ASP A 1 275 ? 20.688 -7.852 8.336 1 93.81 275 ASP A O 1
ATOM 2120 N N . GLU A 1 276 ? 20.375 -5.824 9.211 1 96.38 276 GLU A N 1
ATOM 2121 C CA . GLU A 1 276 ? 19 -6.219 9.539 1 96.38 276 GLU A CA 1
ATOM 2122 C C . GLU A 1 276 ? 17.984 -5.25 8.945 1 96.38 276 GLU A C 1
ATOM 2124 O O . GLU A 1 276 ? 17.078 -5.664 8.227 1 96.38 276 GLU A O 1
ATOM 2129 N N . VAL A 1 277 ? 18.203 -3.961 9.094 1 97.88 277 VAL A N 1
ATOM 2130 C CA . VAL A 1 277 ? 17.188 -2.984 8.711 1 97.88 277 VAL A CA 1
ATOM 2131 C C . VAL A 1 277 ? 17.078 -2.922 7.191 1 97.88 277 VAL A C 1
ATOM 2133 O O . VAL A 1 277 ? 15.969 -2.92 6.645 1 97.88 277 VAL A O 1
ATOM 2136 N N . ARG A 1 278 ? 18.188 -2.91 6.477 1 96.69 278 ARG A N 1
ATOM 2137 C CA . ARG A 1 278 ? 18.188 -2.861 5.016 1 96.69 278 ARG A CA 1
ATOM 2138 C C . ARG A 1 278 ? 17.469 -4.07 4.426 1 96.69 278 ARG A C 1
ATOM 2140 O O . ARG A 1 278 ? 16.516 -3.922 3.656 1 96.69 278 ARG A O 1
ATOM 2147 N N . PRO A 1 279 ? 17.875 -5.305 4.812 1 95 279 PRO A N 1
ATOM 2148 C CA . PRO A 1 279 ? 17.141 -6.457 4.293 1 95 279 PRO A CA 1
ATOM 2149 C C . PRO A 1 279 ? 15.688 -6.496 4.781 1 95 279 PRO A C 1
ATOM 2151 O O . PRO A 1 279 ? 14.805 -6.973 4.066 1 95 279 PRO A O 1
ATOM 2154 N N . GLY A 1 280 ? 15.453 -5.98 5.984 1 97.25 280 GLY A N 1
ATOM 2155 C CA . GLY A 1 280 ? 14.102 -5.922 6.52 1 97.25 280 GLY A CA 1
ATOM 2156 C C . GLY A 1 280 ? 13.172 -5.055 5.691 1 97.25 280 GLY A C 1
ATOM 2157 O O . GLY A 1 280 ? 12.016 -5.422 5.461 1 97.25 280 GLY A O 1
ATOM 2158 N N . LEU A 1 281 ? 13.711 -3.91 5.246 1 97.88 281 LEU A N 1
ATOM 2159 C CA . LEU A 1 281 ? 12.914 -3.027 4.398 1 97.88 281 LEU A CA 1
ATOM 2160 C C . LEU A 1 281 ? 12.594 -3.697 3.064 1 97.88 281 LEU A C 1
ATOM 2162 O O . LEU A 1 281 ? 11.477 -3.592 2.566 1 97.88 281 LEU A O 1
ATOM 2166 N N . THR A 1 282 ? 13.523 -4.383 2.553 1 94.25 282 THR A N 1
ATOM 2167 C CA . THR A 1 282 ? 13.312 -5.129 1.316 1 94.25 282 THR A CA 1
ATOM 2168 C C . THR A 1 282 ? 12.258 -6.215 1.512 1 94.25 282 THR A C 1
ATOM 2170 O O . THR A 1 282 ? 11.367 -6.375 0.679 1 94.25 282 THR A O 1
ATOM 2173 N N . ALA A 1 283 ? 12.367 -6.91 2.578 1 94.56 283 ALA A N 1
ATOM 2174 C CA . ALA A 1 283 ? 11.406 -7.961 2.889 1 94.56 283 ALA A CA 1
ATOM 2175 C C . ALA A 1 283 ? 9.992 -7.395 3.016 1 94.56 283 ALA A C 1
ATOM 2177 O O . ALA A 1 283 ? 9.055 -7.906 2.4 1 94.56 283 ALA A O 1
ATOM 2178 N N . LEU A 1 284 ? 9.859 -6.32 3.721 1 96.06 284 LEU A N 1
ATOM 2179 C CA . LEU A 1 284 ? 8.547 -5.719 3.951 1 96.06 284 LEU A CA 1
ATOM 2180 C C . LEU A 1 284 ? 7.934 -5.242 2.641 1 96.06 284 LEU A C 1
ATOM 2182 O O . LEU A 1 284 ? 6.711 -5.281 2.473 1 96.06 284 LEU A O 1
ATOM 2186 N N . SER A 1 285 ? 8.766 -4.816 1.699 1 94.69 285 SER A N 1
ATOM 2187 C CA . SER A 1 285 ? 8.266 -4.305 0.426 1 94.69 285 SER A CA 1
ATOM 2188 C C . SER A 1 285 ? 7.602 -5.41 -0.392 1 94.69 285 SER A C 1
ATOM 2190 O O . SER A 1 285 ? 6.836 -5.129 -1.314 1 94.69 285 SER A O 1
ATOM 2192 N N . THR A 1 286 ? 7.859 -6.699 -0.063 1 92.5 286 THR A N 1
ATOM 2193 C CA . THR A 1 286 ? 7.344 -7.812 -0.852 1 92.5 286 THR A CA 1
ATOM 2194 C C . THR A 1 286 ? 5.883 -8.086 -0.508 1 92.5 286 THR A C 1
ATOM 2196 O O . THR A 1 286 ? 5.199 -8.82 -1.225 1 92.5 286 THR A O 1
ATOM 2199 N N . ILE A 1 287 ? 5.422 -7.48 0.542 1 92.69 287 ILE A N 1
ATOM 2200 C CA . ILE A 1 287 ? 4.055 -7.742 0.977 1 92.69 287 ILE A CA 1
ATOM 2201 C C . ILE A 1 287 ? 3.07 -7.133 -0.019 1 92.69 287 ILE A C 1
ATOM 2203 O O . ILE A 1 287 ? 2.129 -7.797 -0.46 1 92.69 287 ILE A O 1
ATOM 2207 N N . LEU A 1 288 ? 3.381 -5.871 -0.477 1 91 288 LEU A N 1
ATOM 2208 C CA . LEU A 1 288 ? 2.475 -5.18 -1.387 1 91 288 LEU A CA 1
ATOM 2209 C C . LEU A 1 288 ? 2.949 -5.312 -2.83 1 91 288 LEU A C 1
ATOM 2211 O O . LEU A 1 288 ? 2.203 -5.008 -3.764 1 91 288 LEU A O 1
ATOM 2215 N N . LEU A 1 289 ? 4.113 -5.793 -3.047 1 89.56 289 LEU A N 1
ATOM 2216 C CA . LEU A 1 289 ? 4.703 -6.062 -4.352 1 89.56 289 LEU A CA 1
ATOM 2217 C C . LEU A 1 289 ? 4.957 -4.766 -5.113 1 89.56 289 LEU A C 1
ATOM 2219 O O . LEU A 1 289 ? 4.859 -4.73 -6.344 1 89.56 289 LEU A O 1
ATOM 2223 N N . GLY A 1 290 ? 5.188 -3.697 -4.367 1 90.81 290 GLY A N 1
ATOM 2224 C CA . GLY A 1 290 ? 5.715 -2.479 -4.961 1 90.81 290 GLY A CA 1
ATOM 2225 C C . GLY A 1 290 ? 4.641 -1.453 -5.273 1 90.81 290 GLY A C 1
ATOM 2226 O O . GLY A 1 290 ? 3.445 -1.744 -5.168 1 90.81 290 GLY A O 1
ATOM 2227 N N . ALA A 1 291 ? 5.109 -0.228 -5.707 1 96.12 291 ALA A N 1
ATOM 2228 C CA . ALA A 1 291 ? 4.242 0.891 -6.066 1 96.12 291 ALA A CA 1
ATOM 2229 C C . ALA A 1 291 ? 3.861 0.839 -7.543 1 96.12 291 ALA A C 1
ATOM 2231 O O . ALA A 1 291 ? 4.34 -0.023 -8.281 1 96.12 291 ALA A O 1
ATOM 2232 N N . ASN A 1 292 ? 2.945 1.715 -7.969 1 97.56 292 ASN A N 1
ATOM 2233 C CA . ASN A 1 292 ? 2.457 1.804 -9.344 1 97.56 292 ASN A CA 1
ATOM 2234 C C . ASN A 1 292 ? 3.604 1.981 -10.328 1 97.56 292 ASN A C 1
ATOM 2236 O O . ASN A 1 292 ? 4.383 2.93 -10.227 1 97.56 292 ASN A O 1
ATOM 2240 N N . THR A 1 293 ? 3.66 1.12 -11.305 1 97.06 293 THR A N 1
ATOM 2241 C CA . THR A 1 293 ? 4.812 1.078 -12.203 1 97.06 293 THR A CA 1
ATOM 2242 C C . THR A 1 293 ? 4.746 2.211 -13.219 1 97.06 293 THR A C 1
ATOM 2244 O O . THR A 1 293 ? 5.781 2.688 -13.695 1 97.06 293 THR A O 1
ATOM 2247 N N . VAL A 1 294 ? 3.539 2.688 -13.586 1 98 294 VAL A N 1
ATOM 2248 C CA . VAL A 1 294 ? 3.387 3.775 -14.547 1 98 294 VAL A CA 1
ATOM 2249 C C . VAL A 1 294 ? 3.994 5.055 -13.977 1 98 294 VAL A C 1
ATOM 2251 O O . VAL A 1 294 ? 4.73 5.762 -14.672 1 98 294 VAL A O 1
ATOM 2254 N N . ILE A 1 295 ? 3.723 5.289 -12.703 1 98.5 295 ILE A N 1
ATOM 2255 C CA . ILE A 1 295 ? 4.262 6.48 -12.055 1 98.5 295 ILE A CA 1
ATOM 2256 C C . ILE A 1 295 ? 5.758 6.301 -11.805 1 98.5 295 ILE A C 1
ATOM 2258 O O . ILE A 1 295 ? 6.543 7.223 -12.023 1 98.5 295 ILE A O 1
ATOM 2262 N N . GLN A 1 296 ? 6.172 5.105 -11.328 1 98.44 296 GLN A N 1
ATOM 2263 C CA . GLN A 1 296 ? 7.586 4.844 -11.086 1 98.44 296 GLN A CA 1
ATOM 2264 C C . GLN A 1 296 ? 8.422 5.145 -12.328 1 98.44 296 GLN A C 1
ATOM 2266 O O . GLN A 1 296 ? 9.445 5.82 -12.242 1 98.44 296 GLN A O 1
ATOM 2271 N N . ALA A 1 297 ? 7.934 4.652 -13.445 1 98.31 297 ALA A N 1
ATOM 2272 C CA . ALA A 1 297 ? 8.695 4.77 -14.688 1 98.31 297 ALA A CA 1
ATOM 2273 C C . ALA A 1 297 ? 8.789 6.227 -15.141 1 98.31 297 ALA A C 1
ATOM 2275 O O . ALA A 1 297 ? 9.695 6.594 -15.891 1 98.31 297 ALA A O 1
ATOM 2276 N N . ALA A 1 298 ? 7.906 7.043 -14.688 1 98.62 298 ALA A N 1
ATOM 2277 C CA . ALA A 1 298 ? 7.871 8.453 -15.062 1 98.62 298 ALA A CA 1
ATOM 2278 C C . ALA A 1 298 ? 8.781 9.281 -14.156 1 98.62 298 ALA A C 1
ATOM 2280 O O . ALA A 1 298 ? 9.086 10.438 -14.461 1 98.62 298 ALA A O 1
ATOM 2281 N N . LEU A 1 299 ? 9.289 8.727 -13.047 1 98.69 299 LEU A N 1
ATOM 2282 C CA . LEU A 1 299 ? 9.984 9.469 -12.008 1 98.69 299 LEU A CA 1
ATOM 2283 C C . LEU A 1 299 ? 11.25 10.117 -12.555 1 98.69 299 LEU A C 1
ATOM 2285 O O . LEU A 1 299 ? 11.555 11.273 -12.234 1 98.69 299 LEU A O 1
ATOM 2289 N N . PRO A 1 300 ? 12.047 9.391 -13.438 1 98.69 300 PRO A N 1
ATOM 2290 C CA . PRO A 1 300 ? 13.25 10.039 -13.953 1 98.69 300 PRO A CA 1
ATOM 2291 C C . PRO A 1 300 ? 12.961 11.375 -14.633 1 98.69 300 PRO A C 1
ATOM 2293 O O . PRO A 1 300 ? 13.633 12.375 -14.359 1 98.69 300 PRO A O 1
ATOM 2296 N N . ASP A 1 301 ? 11.898 11.43 -15.406 1 98.56 301 ASP A N 1
ATOM 2297 C CA . ASP A 1 301 ? 11.539 12.664 -16.094 1 98.56 301 ASP A CA 1
ATOM 2298 C C . ASP A 1 301 ? 10.898 13.664 -15.141 1 98.56 301 ASP A C 1
ATOM 2300 O O . ASP A 1 301 ? 11.188 14.859 -15.203 1 98.56 301 ASP A O 1
ATOM 2304 N N . ILE A 1 302 ? 10.031 13.203 -14.258 1 98.5 302 ILE A N 1
ATOM 2305 C CA . ILE A 1 302 ? 9.375 14.078 -13.289 1 98.5 302 ILE A CA 1
ATOM 2306 C C . ILE A 1 302 ? 10.422 14.828 -12.477 1 98.5 302 ILE A C 1
ATOM 2308 O O . ILE A 1 302 ? 10.352 16.047 -12.344 1 98.5 302 ILE A O 1
ATOM 2312 N N . LEU A 1 303 ? 11.414 14.078 -11.977 1 98.38 303 LEU A N 1
ATOM 2313 C CA . LEU A 1 303 ? 12.391 14.617 -11.039 1 98.38 303 LEU A CA 1
ATOM 2314 C C . LEU A 1 303 ? 13.414 15.492 -11.758 1 98.38 303 LEU A C 1
ATOM 2316 O O . LEU A 1 303 ? 13.938 16.453 -11.188 1 98.38 303 LEU A O 1
ATOM 2320 N N . ALA A 1 304 ? 13.656 15.234 -13.016 1 97.69 304 ALA A N 1
ATOM 2321 C CA . ALA A 1 304 ? 14.727 15.922 -13.734 1 97.69 304 ALA A CA 1
ATOM 2322 C C . ALA A 1 304 ? 14.195 17.109 -14.516 1 97.69 304 ALA A C 1
ATOM 2324 O O . ALA A 1 304 ? 14.891 18.109 -14.695 1 97.69 304 ALA A O 1
ATOM 2325 N N . LYS A 1 305 ? 12.945 17.031 -15.016 1 97.81 305 LYS A N 1
ATOM 2326 C CA . LYS A 1 305 ? 12.516 17.969 -16.047 1 97.81 305 LYS A CA 1
ATOM 2327 C C . LYS A 1 305 ? 11.586 19.031 -15.477 1 97.81 305 LYS A C 1
ATOM 2329 O O . LYS A 1 305 ? 11.273 20.016 -16.141 1 97.81 305 LYS A O 1
ATOM 2334 N N . THR A 1 306 ? 11.102 18.875 -14.266 1 97.81 306 THR A N 1
ATOM 2335 C CA . THR A 1 306 ? 10.258 19.906 -13.672 1 97.81 306 THR A CA 1
ATOM 2336 C C . THR A 1 306 ? 11.039 21.203 -13.5 1 97.81 306 THR A C 1
ATOM 2338 O O . THR A 1 306 ? 12.094 21.219 -12.867 1 97.81 306 THR A O 1
ATOM 2341 N N . PRO A 1 307 ? 10.539 22.297 -14.008 1 97.62 307 PRO A N 1
ATOM 2342 C CA . PRO A 1 307 ? 11.305 23.547 -13.953 1 97.62 307 PRO A CA 1
ATOM 2343 C C . PRO A 1 307 ? 11.273 24.188 -12.57 1 97.62 307 PRO A C 1
ATOM 2345 O O . PRO A 1 307 ? 10.289 24.062 -11.844 1 97.62 307 PRO A O 1
ATOM 2348 N N . ASP A 1 308 ? 12.289 24.969 -12.289 1 97 308 ASP A N 1
ATOM 2349 C CA . ASP A 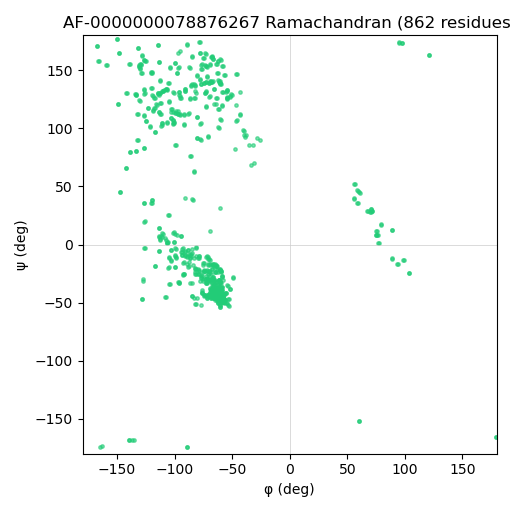1 308 ? 12.398 25.672 -11.016 1 97 308 ASP A CA 1
ATOM 2350 C C . ASP A 1 308 ? 11.219 26.625 -10.812 1 97 308 ASP A C 1
ATOM 2352 O O . ASP A 1 308 ? 10.773 26.828 -9.68 1 97 308 ASP A O 1
ATOM 2356 N N . SER A 1 309 ? 10.742 27.156 -11.914 1 97.38 309 SER A N 1
ATOM 2357 C CA . SER A 1 309 ? 9.641 28.109 -11.836 1 97.38 309 SER A CA 1
ATOM 2358 C C . SER A 1 309 ? 8.391 27.469 -11.234 1 97.38 309 SER A C 1
ATOM 2360 O O . SER A 1 309 ? 7.602 28.141 -10.57 1 97.38 309 SER A O 1
ATOM 2362 N N . PHE A 1 310 ? 8.258 26.188 -11.477 1 96.88 310 PHE A N 1
ATOM 2363 C CA . PHE A 1 310 ? 7.129 25.469 -10.898 1 96.88 310 PHE A CA 1
ATOM 2364 C C . PHE A 1 310 ? 7.195 25.5 -9.375 1 96.88 310 PHE A C 1
ATOM 2366 O O . PHE A 1 310 ? 6.215 25.844 -8.711 1 96.88 310 PHE A O 1
ATOM 2373 N N . TYR A 1 311 ? 8.352 25.141 -8.852 1 96.56 311 TYR A N 1
ATOM 2374 C CA . TYR A 1 311 ? 8.531 25.109 -7.402 1 96.56 311 TYR A CA 1
ATOM 2375 C C . TYR A 1 311 ? 8.375 26.5 -6.797 1 96.56 311 TYR A C 1
ATOM 2377 O O . TYR A 1 311 ? 7.734 26.672 -5.758 1 96.56 311 TYR A O 1
ATOM 2385 N N . GLU A 1 312 ? 8.922 27.469 -7.445 1 96.69 312 GLU A N 1
ATOM 2386 C CA . GLU A 1 312 ? 8.875 28.844 -6.973 1 96.69 312 GLU A CA 1
ATOM 2387 C C . GLU A 1 312 ? 7.438 29.359 -6.91 1 96.69 312 GLU A C 1
ATOM 2389 O O . GLU A 1 312 ? 7.059 30.047 -5.961 1 96.69 312 GLU A O 1
ATOM 2394 N N . ASN A 1 313 ? 6.715 29.047 -7.906 1 96.19 313 ASN A N 1
ATOM 2395 C CA . ASN A 1 313 ? 5.32 29.484 -7.945 1 96.19 313 ASN A CA 1
ATOM 2396 C C . ASN A 1 313 ? 4.527 28.922 -6.773 1 96.19 313 ASN A C 1
ATOM 2398 O O . ASN A 1 313 ? 3.771 29.641 -6.121 1 96.19 313 ASN A O 1
ATOM 2402 N N . ALA A 1 314 ? 4.652 27.656 -6.535 1 95.88 314 ALA A N 1
ATOM 2403 C CA . ALA A 1 314 ? 3.936 27.016 -5.434 1 95.88 314 ALA A CA 1
ATOM 2404 C C . ALA A 1 314 ? 4.332 27.641 -4.094 1 95.88 314 ALA A C 1
ATOM 2406 O O . ALA A 1 314 ? 3.471 27.938 -3.266 1 95.88 314 ALA A O 1
ATOM 2407 N N . ILE A 1 315 ? 5.637 27.844 -3.893 1 97.25 315 ILE A N 1
ATOM 2408 C CA . ILE A 1 315 ? 6.145 28.406 -2.65 1 97.25 315 ILE A CA 1
ATOM 2409 C C . ILE A 1 315 ? 5.633 29.844 -2.488 1 97.25 315 ILE A C 1
ATOM 2411 O O . ILE A 1 315 ? 5.242 30.25 -1.392 1 97.25 315 ILE A O 1
ATOM 2415 N N . ASN A 1 316 ? 5.594 30.547 -3.582 1 97.12 316 ASN A N 1
ATOM 2416 C CA . ASN A 1 316 ? 5.129 31.938 -3.541 1 97.12 316 ASN A CA 1
ATOM 2417 C C . ASN A 1 316 ? 3.664 32.031 -3.127 1 97.12 316 ASN A C 1
ATOM 2419 O O . ASN A 1 316 ? 3.283 32.906 -2.363 1 97.12 316 ASN A O 1
ATOM 2423 N N . VAL A 1 317 ? 2.834 31.156 -3.66 1 96.81 317 VAL A N 1
ATOM 2424 C CA . VAL A 1 317 ? 1.425 31.125 -3.285 1 96.81 317 VAL A CA 1
ATOM 2425 C C . VAL A 1 317 ? 1.293 30.875 -1.786 1 96.81 317 VAL A C 1
ATOM 2427 O O . VAL A 1 317 ? 0.584 31.594 -1.086 1 96.81 317 VAL A O 1
ATOM 2430 N N . MET A 1 318 ? 1.995 29.891 -1.255 1 97.38 318 MET A N 1
ATOM 2431 C CA . MET A 1 318 ? 1.912 29.5 0.151 1 97.38 318 MET A CA 1
ATOM 2432 C C . MET A 1 318 ? 2.445 30.609 1.051 1 97.38 318 MET A C 1
ATOM 2434 O O . MET A 1 318 ? 1.831 30.938 2.068 1 97.38 318 MET A O 1
ATOM 2438 N N . GLN A 1 319 ? 3.543 31.203 0.639 1 98.25 319 GLN A N 1
ATOM 2439 C CA . GLN A 1 319 ? 4.164 32.25 1.438 1 98.25 319 GLN A CA 1
ATOM 2440 C C . GLN A 1 319 ? 3.299 33.5 1.46 1 98.25 319 GLN A C 1
ATOM 2442 O O . GLN A 1 319 ? 3.15 34.156 2.504 1 98.25 319 GLN A O 1
ATOM 2447 N N . THR A 1 320 ? 2.773 33.875 0.316 1 98.25 320 THR A N 1
ATOM 2448 C CA . THR A 1 320 ? 1.891 35.031 0.233 1 98.25 320 THR A CA 1
ATOM 2449 C C . THR A 1 320 ? 0.667 34.844 1.126 1 98.25 320 THR A C 1
ATOM 2451 O O . THR A 1 320 ? 0.293 35.75 1.874 1 98.25 320 THR A O 1
ATOM 2454 N N . ASN A 1 321 ? 0.08 33.719 1.007 1 98.06 321 ASN A N 1
ATOM 2455 C CA . ASN A 1 321 ? -1.074 33.406 1.847 1 98.06 321 ASN A CA 1
ATOM 2456 C C . ASN A 1 321 ? -0.704 33.406 3.326 1 98.06 321 ASN A C 1
ATOM 2458 O O . ASN A 1 321 ? -1.479 33.844 4.168 1 98.06 321 ASN A O 1
ATOM 2462 N N . ALA A 1 322 ? 0.455 32.844 3.643 1 98.56 322 ALA A N 1
ATOM 2463 C CA . ALA A 1 322 ? 0.911 32.812 5.031 1 98.56 322 ALA A CA 1
ATOM 2464 C C . ALA A 1 322 ? 1.02 34.219 5.605 1 98.56 322 ALA A C 1
ATOM 2466 O O . ALA A 1 322 ? 0.56 34.469 6.719 1 98.56 322 ALA A O 1
ATOM 2467 N N . LYS A 1 323 ? 1.617 35.094 4.875 1 98.38 323 LYS A N 1
ATOM 2468 C CA . LYS A 1 323 ? 1.774 36.469 5.312 1 98.38 323 LYS A CA 1
ATOM 2469 C C . LYS A 1 323 ? 0.42 37.156 5.492 1 98.38 323 LYS A C 1
ATOM 2471 O O . LYS A 1 323 ? 0.185 37.812 6.496 1 98.38 323 LYS A O 1
ATOM 2476 N N . LEU A 1 324 ? -0.4 36.938 4.512 1 98.44 324 LEU A N 1
ATOM 2477 C CA . LEU A 1 324 ? -1.733 37.531 4.539 1 98.44 324 LEU A CA 1
ATOM 2478 C C . LEU A 1 324 ? -2.512 37.031 5.762 1 98.44 324 LEU A C 1
ATOM 2480 O O . LEU A 1 324 ? -3.068 37.875 6.5 1 98.44 324 LEU A O 1
ATOM 2484 N N . VAL A 1 325 ? -2.576 35.781 5.953 1 98.69 325 VAL A N 1
ATOM 2485 C CA . VAL A 1 325 ? -3.328 35.188 7.055 1 98.69 325 VAL A CA 1
ATOM 2486 C C . VAL A 1 325 ? -2.748 35.656 8.383 1 98.69 325 VAL A C 1
ATOM 2488 O O . VAL A 1 325 ? -3.49 36.062 9.289 1 98.69 325 VAL A O 1
ATOM 2491 N N . TYR A 1 326 ? -1.437 35.625 8.492 1 98.62 326 TYR A N 1
ATOM 2492 C CA . TYR A 1 326 ? -0.781 36.031 9.727 1 98.62 326 TYR A CA 1
ATOM 2493 C C . TYR A 1 326 ? -1.133 37.469 10.07 1 98.62 326 TYR A C 1
ATOM 2495 O O . TYR A 1 326 ? -1.534 37.781 11.195 1 98.62 326 TYR A O 1
ATOM 2503 N N . GLU A 1 327 ? -0.995 38.312 9.117 1 98.31 327 GLU A N 1
ATOM 2504 C CA . GLU A 1 327 ? -1.238 39.75 9.32 1 98.31 327 GLU A CA 1
ATOM 2505 C C . GLU A 1 327 ? -2.695 40 9.695 1 98.31 327 GLU A C 1
ATOM 2507 O O . GLU A 1 327 ? -2.982 40.844 10.539 1 98.31 327 GLU A O 1
ATOM 2512 N N . GLU A 1 328 ? -3.539 39.312 9.062 1 98.31 328 GLU A N 1
ATOM 2513 C CA . GLU A 1 328 ? -4.965 39.531 9.305 1 98.31 328 GLU A CA 1
ATOM 2514 C C . GLU A 1 328 ? -5.391 38.938 10.648 1 98.31 328 GLU A C 1
ATOM 2516 O O . GLU A 1 328 ? -6.113 39.562 11.414 1 98.31 328 GLU A O 1
ATOM 2521 N N . LEU A 1 329 ? -4.961 37.75 10.953 1 98.5 329 LEU A N 1
ATOM 2522 C CA . LEU A 1 329 ? -5.469 37.062 12.125 1 98.5 329 LEU A CA 1
ATOM 2523 C C . LEU A 1 329 ? -4.781 37.531 13.391 1 98.5 329 LEU A C 1
ATOM 2525 O O . LEU A 1 329 ? -5.34 37.438 14.484 1 98.5 329 LEU A O 1
ATOM 2529 N N . CYS A 1 330 ? -3.551 38.031 13.25 1 97.5 330 CYS A N 1
ATOM 2530 C CA . CYS A 1 330 ? -2.844 38.531 14.422 1 97.5 330 CYS A CA 1
ATOM 2531 C C . CYS A 1 330 ? -3.568 39.719 15.031 1 97.5 330 CYS A C 1
ATOM 2533 O O . CYS A 1 330 ? -3.398 40.031 16.219 1 97.5 330 CYS A O 1
ATOM 2535 N N . ARG A 1 331 ? -4.449 40.344 14.25 1 97.12 331 ARG A N 1
ATOM 2536 C CA . ARG A 1 331 ? -5.18 41.531 14.695 1 97.12 331 ARG A CA 1
ATOM 2537 C C . ARG A 1 331 ? -6.484 41.156 15.391 1 97.12 331 ARG A C 1
ATOM 2539 O O . ARG A 1 331 ? -7.129 41.969 16.016 1 97.12 331 ARG A O 1
ATOM 2546 N N . ILE A 1 332 ? -6.797 39.969 15.289 1 97.69 332 ILE A N 1
ATOM 2547 C CA . ILE A 1 332 ? -8.055 39.5 15.867 1 97.69 332 ILE A CA 1
ATOM 2548 C C . ILE A 1 332 ? -7.84 39.094 17.328 1 97.69 332 ILE A C 1
ATOM 2550 O O . ILE A 1 332 ? -7.141 38.125 17.609 1 97.69 332 ILE A O 1
ATOM 2554 N N . PRO A 1 333 ? -8.453 39.875 18.266 1 96.94 333 PRO A N 1
ATOM 2555 C CA . PRO A 1 333 ? -8.336 39.469 19.656 1 96.94 333 PRO A CA 1
ATOM 2556 C C . PRO A 1 333 ? -8.797 38.031 19.875 1 96.94 333 PRO A C 1
ATOM 2558 O O . PRO A 1 333 ? -9.82 37.594 19.328 1 96.94 333 PRO A O 1
ATOM 2561 N N . GLY A 1 334 ? -7.98 37.281 20.594 1 97.44 334 GLY A N 1
ATOM 2562 C CA . GLY A 1 334 ? -8.336 35.906 20.922 1 97.44 334 GLY A CA 1
ATOM 2563 C C . GLY A 1 334 ? -7.664 34.906 20 1 97.44 334 GLY A C 1
ATOM 2564 O O . GLY A 1 334 ? -7.684 33.688 20.281 1 97.44 334 GLY A O 1
ATOM 2565 N N . LEU A 1 335 ? -7.125 35.375 18.953 1 98.56 335 LEU A N 1
ATOM 2566 C CA . LEU A 1 335 ? -6.406 34.469 18.047 1 98.56 335 LEU A CA 1
ATOM 2567 C C . LEU A 1 335 ? -4.914 34.781 18.047 1 98.56 335 LEU A C 1
ATOM 2569 O O . LEU A 1 335 ? -4.512 35.938 18.188 1 98.56 335 LEU A O 1
ATOM 2573 N N . THR A 1 336 ? -4.109 33.781 18 1 98.56 336 THR A N 1
ATOM 2574 C CA . THR A 1 336 ? -2.66 33.906 17.906 1 98.56 336 THR A CA 1
ATOM 2575 C C . THR A 1 336 ? -2.105 33 16.812 1 98.56 336 THR A C 1
ATOM 2577 O O . THR A 1 336 ? -1.789 31.844 17.062 1 98.56 336 THR A O 1
ATOM 2580 N N . PRO A 1 337 ? -2.01 33.469 15.625 1 98.62 337 PRO A N 1
ATOM 2581 C CA . PRO A 1 337 ? -1.364 32.688 14.578 1 98.62 337 PRO A CA 1
ATOM 2582 C C . PRO A 1 337 ? 0.141 32.531 14.797 1 98.62 337 PRO A C 1
ATOM 2584 O O . PRO A 1 337 ? 0.793 33.469 15.273 1 98.62 337 PRO A O 1
ATOM 2587 N N . ILE A 1 338 ? 0.69 31.406 14.523 1 98.56 338 ILE A N 1
ATOM 2588 C CA . ILE A 1 338 ? 2.133 31.188 14.523 1 98.56 338 ILE A CA 1
ATOM 2589 C C . ILE A 1 338 ? 2.648 31.156 13.086 1 98.56 338 ILE A C 1
ATOM 2591 O O . ILE A 1 338 ? 2.271 30.297 12.297 1 98.56 338 ILE A O 1
ATOM 2595 N N . MET A 1 339 ? 3.445 32.125 12.758 1 98.19 339 MET A N 1
ATOM 2596 C CA . MET A 1 339 ? 3.928 32.281 11.391 1 98.19 339 MET A CA 1
ATOM 2597 C C . MET A 1 339 ? 4.691 31.047 10.945 1 98.19 339 MET A C 1
ATOM 2599 O O . MET A 1 339 ? 5.664 30.641 11.586 1 98.19 339 MET A O 1
ATOM 2603 N N . PRO A 1 340 ? 4.238 30.375 9.891 1 98.19 340 PRO A N 1
ATOM 2604 C CA . PRO A 1 340 ? 4.988 29.234 9.375 1 98.19 340 PRO A CA 1
ATOM 2605 C C . PRO A 1 340 ? 6.238 29.656 8.602 1 98.19 340 PRO A C 1
ATOM 2607 O O . PRO A 1 340 ? 6.352 30.812 8.18 1 98.19 340 PRO A O 1
ATOM 2610 N N . CYS A 1 341 ? 7.148 28.703 8.469 1 98.12 341 CYS A N 1
ATOM 2611 C CA . CYS A 1 341 ? 8.398 28.938 7.75 1 98.12 341 CYS A CA 1
ATOM 2612 C C . CYS A 1 341 ? 8.461 28.094 6.48 1 98.12 341 CYS A C 1
ATOM 2614 O O . CYS A 1 341 ? 9.383 28.234 5.68 1 98.12 341 CYS A O 1
ATOM 2616 N N . GLY A 1 342 ? 7.484 27.234 6.289 1 97.81 342 GLY A N 1
ATOM 2617 C CA . GLY A 1 342 ? 7.395 26.328 5.16 1 97.81 342 GLY A CA 1
ATOM 2618 C C . GLY A 1 342 ? 6.176 25.438 5.215 1 97.81 342 GLY A C 1
ATOM 2619 O O . GLY A 1 342 ? 5.215 25.719 5.926 1 97.81 342 GLY A O 1
ATOM 2620 N N . ALA A 1 343 ? 6.148 24.375 4.406 1 96.5 343 ALA A N 1
ATOM 2621 C CA . ALA A 1 343 ? 5.023 23.453 4.27 1 96.5 343 ALA A CA 1
ATOM 2622 C C . ALA A 1 343 ? 3.77 24.188 3.797 1 96.5 343 ALA A C 1
ATOM 2624 O O . ALA A 1 343 ? 3.855 25.141 3.006 1 96.5 343 ALA A O 1
ATOM 2625 N N . MET A 1 344 ? 2.588 23.688 4.164 1 96.44 344 MET A N 1
ATOM 2626 C CA . MET A 1 344 ? 1.364 24.203 3.568 1 96.44 344 MET A CA 1
ATOM 2627 C C . MET A 1 344 ? 0.375 24.641 4.645 1 96.44 344 MET A C 1
ATOM 2629 O O . MET A 1 344 ? -0.823 24.766 4.379 1 96.44 344 MET A O 1
ATOM 2633 N N . TYR A 1 345 ? 0.902 24.891 5.922 1 97.56 345 TYR A N 1
ATOM 2634 C CA . TYR A 1 345 ? -0.067 25.016 7.004 1 97.56 345 TYR A CA 1
ATOM 2635 C C . TYR A 1 345 ? 0.31 26.141 7.957 1 97.56 345 TYR A C 1
ATOM 2637 O O . TYR A 1 345 ? 1.474 26.547 8.023 1 97.56 345 TYR A O 1
ATOM 2645 N N . MET A 1 346 ? -0.685 26.625 8.594 1 98.44 346 MET A N 1
ATOM 2646 C CA . MET A 1 346 ? -0.515 27.547 9.711 1 98.44 346 MET A CA 1
ATOM 2647 C C . MET A 1 346 ? -1.406 27.141 10.883 1 98.44 346 MET A C 1
ATOM 2649 O O . MET A 1 346 ? -2.582 26.828 10.695 1 98.44 346 MET A O 1
ATOM 2653 N N . MET A 1 347 ? -0.792 27.047 12.039 1 98.75 347 MET A N 1
ATOM 2654 C CA . MET A 1 347 ? -1.529 26.828 13.281 1 98.75 347 MET A CA 1
ATOM 2655 C C . MET A 1 347 ? -1.911 28.156 13.93 1 98.75 347 MET A C 1
ATOM 2657 O O . MET A 1 347 ? -1.093 29.062 14 1 98.75 347 MET A O 1
ATOM 2661 N N . VAL A 1 348 ? -3.148 28.234 14.336 1 98.81 348 VAL A N 1
ATOM 2662 C CA . VAL A 1 348 ? -3.658 29.453 14.961 1 98.81 348 VAL A CA 1
ATOM 2663 C C . VAL A 1 348 ? -4.207 29.125 16.344 1 98.81 348 VAL A C 1
ATOM 2665 O O . VAL A 1 348 ? -5.137 28.328 16.484 1 98.81 348 VAL A O 1
ATOM 2668 N N . GLY A 1 349 ? -3.617 29.703 17.344 1 98.69 349 GLY A N 1
ATOM 2669 C CA . GLY A 1 349 ? -4.094 29.531 18.703 1 98.69 349 GLY A CA 1
ATOM 2670 C C . GLY A 1 349 ? -5.398 30.25 18.984 1 98.69 349 GLY A C 1
ATOM 2671 O O . GLY A 1 349 ? -5.637 31.344 18.453 1 98.69 349 GLY A O 1
ATOM 2672 N N . ILE A 1 350 ? -6.211 29.641 19.797 1 98.56 350 ILE A N 1
ATOM 2673 C CA . ILE A 1 350 ? -7.477 30.219 20.234 1 98.56 350 ILE A CA 1
ATOM 2674 C C . ILE A 1 350 ? -7.457 30.422 21.75 1 98.56 350 ILE A C 1
ATOM 2676 O O . ILE A 1 350 ? -7.336 29.453 22.5 1 98.56 350 ILE A O 1
ATOM 2680 N N . ASP A 1 351 ? -7.559 31.609 22.172 1 97.88 351 ASP A N 1
ATOM 2681 C CA . ASP A 1 351 ? -7.828 31.875 23.578 1 97.88 351 ASP A CA 1
ATOM 2682 C C . ASP A 1 351 ? -9.32 31.719 23.891 1 97.88 351 ASP A C 1
ATOM 2684 O O . ASP A 1 351 ? -10.07 32.688 23.844 1 97.88 351 ASP A O 1
ATOM 2688 N N . ILE A 1 352 ? -9.68 30.609 24.266 1 96.62 352 ILE A N 1
ATOM 2689 C CA . ILE A 1 352 ? -11.078 30.234 24.438 1 96.62 352 ILE A CA 1
ATOM 2690 C C . ILE A 1 352 ? -11.734 31.188 25.438 1 96.62 352 ILE A C 1
ATOM 2692 O O . ILE A 1 352 ? -12.93 31.469 25.344 1 96.62 352 ILE A O 1
ATOM 2696 N N . SER A 1 353 ? -11 31.719 26.391 1 95.75 353 SER A N 1
ATOM 2697 C CA . SER A 1 353 ? -11.547 32.594 27.422 1 95.75 353 SER A CA 1
ATOM 2698 C C . SER A 1 353 ? -12.094 33.875 26.828 1 95.75 353 SER A C 1
ATOM 2700 O O . SER A 1 353 ? -12.922 34.562 27.438 1 95.75 353 SER A O 1
ATOM 2702 N N . GLN A 1 354 ? -11.656 34.156 25.625 1 96.25 354 GLN A N 1
ATOM 2703 C CA . GLN A 1 354 ? -12.109 35.375 24.969 1 96.25 354 GLN A CA 1
ATOM 2704 C C . GLN A 1 354 ? -13.391 35.125 24.188 1 96.25 354 GLN A C 1
ATOM 2706 O O . GLN A 1 354 ? -13.992 36.062 23.641 1 96.25 354 GLN A O 1
ATOM 2711 N N . PHE A 1 355 ? -13.805 33.875 24.156 1 97 355 PHE A N 1
ATOM 2712 C CA . PHE A 1 355 ? -15.031 33.469 23.469 1 97 355 PHE A CA 1
ATOM 2713 C C . PHE A 1 355 ? -15.93 32.688 24.406 1 97 355 PHE A C 1
ATOM 2715 O O . PHE A 1 355 ? -16.016 31.453 24.312 1 97 355 PHE A O 1
ATOM 2722 N N . PRO A 1 356 ? -16.703 33.312 25.219 1 94.44 356 PRO A N 1
ATOM 2723 C CA . PRO A 1 356 ? -17.391 32.688 26.344 1 94.44 356 PRO A CA 1
ATOM 2724 C C . PRO A 1 356 ? -18.406 31.625 25.875 1 94.44 356 PRO A C 1
ATOM 2726 O O . PRO A 1 356 ? -18.734 30.719 26.641 1 94.44 356 PRO A O 1
ATOM 2729 N N . ASP A 1 357 ? -18.891 31.688 24.672 1 96 357 ASP A N 1
ATOM 2730 C CA . ASP A 1 357 ? -19.906 30.75 24.203 1 96 357 ASP A CA 1
ATOM 2731 C C . ASP A 1 357 ? -19.281 29.641 23.359 1 96 357 ASP A C 1
ATOM 2733 O O . ASP A 1 357 ? -19.984 28.875 22.703 1 96 357 ASP A O 1
ATOM 2737 N N . ILE A 1 358 ? -17.984 29.562 23.328 1 97.06 358 ILE A N 1
ATOM 2738 C CA . ILE A 1 358 ? -17.281 28.516 22.578 1 97.06 358 ILE A CA 1
ATOM 2739 C C . ILE A 1 358 ? -16.531 27.609 23.562 1 97.06 358 ILE A C 1
ATOM 2741 O O . ILE A 1 358 ? -15.758 28.094 24.406 1 97.06 358 ILE A O 1
ATOM 2745 N N . LYS A 1 359 ? -16.719 26.312 23.438 1 96.81 359 LYS A N 1
ATOM 2746 C CA . LYS A 1 359 ? -16.234 25.328 24.406 1 96.81 359 LYS A CA 1
ATOM 2747 C C . LYS A 1 359 ? -14.773 24.984 24.141 1 96.81 359 LYS A C 1
ATOM 2749 O O . LYS A 1 359 ? -13.992 24.812 25.078 1 96.81 359 LYS A O 1
ATOM 2754 N N . ASP A 1 360 ? -14.406 24.75 22.953 1 96.75 360 ASP A N 1
ATOM 2755 C CA . ASP A 1 360 ? -13.078 24.297 22.547 1 96.75 360 ASP A CA 1
ATOM 2756 C C . ASP A 1 360 ? -12.867 24.516 21.047 1 96.75 360 ASP A C 1
ATOM 2758 O O . ASP A 1 360 ? -13.68 25.172 20.391 1 96.75 360 ASP A O 1
ATOM 2762 N N . ASP A 1 361 ? -11.75 24.016 20.578 1 97.19 361 ASP A N 1
ATOM 2763 C CA . ASP A 1 361 ? -11.398 24.25 19.188 1 97.19 361 ASP A CA 1
ATOM 2764 C C . ASP A 1 361 ? -12.367 23.531 18.25 1 97.19 361 ASP A C 1
ATOM 2766 O O . ASP A 1 361 ? -12.664 24.031 17.156 1 97.19 361 ASP A O 1
ATOM 2770 N N . VAL A 1 362 ? -12.906 22.375 18.609 1 96.62 362 VAL A N 1
ATOM 2771 C CA . VAL A 1 362 ? -13.898 21.672 17.797 1 96.62 362 VAL A CA 1
ATOM 2772 C C . VAL A 1 362 ? -15.164 22.5 17.703 1 96.62 362 VAL A C 1
ATOM 2774 O O . VAL A 1 362 ? -15.695 22.719 16.609 1 96.62 362 VAL A O 1
ATOM 2777 N N . ASP A 1 363 ? -15.609 22.969 18.828 1 96.81 363 ASP A N 1
ATOM 2778 C CA . ASP A 1 363 ? -16.781 23.844 18.859 1 96.81 363 ASP A CA 1
ATOM 2779 C C . ASP A 1 363 ? -16.547 25.109 18.047 1 96.81 363 ASP A C 1
ATOM 2781 O O . ASP A 1 363 ? -17.438 25.562 17.312 1 96.81 363 ASP A O 1
ATOM 2785 N N . PHE A 1 364 ? -15.43 25.719 18.219 1 97.75 364 PHE A N 1
ATOM 2786 C CA . PHE A 1 364 ? -15.047 26.906 17.469 1 97.75 364 PHE A CA 1
ATOM 2787 C C . PHE A 1 364 ? -15.18 26.672 15.969 1 97.75 364 PHE A C 1
ATOM 2789 O O . PHE A 1 364 ? -15.812 27.453 15.258 1 97.75 364 PHE A O 1
ATOM 2796 N N . THR A 1 365 ? -14.578 25.609 15.422 1 97.25 365 THR A N 1
ATOM 2797 C CA . THR A 1 365 ? -14.531 25.328 14 1 97.25 365 THR A CA 1
ATOM 2798 C C . THR A 1 365 ? -15.922 24.953 13.477 1 97.25 365 THR A C 1
ATOM 2800 O O . THR A 1 365 ? -16.281 25.312 12.359 1 97.25 365 THR A O 1
ATOM 2803 N N . GLU A 1 366 ? -16.688 24.219 14.297 1 96.81 366 GLU A N 1
ATOM 2804 C CA . GLU A 1 366 ? -18.047 23.891 13.914 1 96.81 366 GLU A CA 1
ATOM 2805 C C . GLU A 1 366 ? -18.891 25.141 13.719 1 96.81 366 GLU A C 1
ATOM 2807 O O . GLU A 1 366 ? -19.594 25.281 12.711 1 96.81 366 GLU A O 1
ATOM 2812 N N . LYS A 1 367 ? -18.844 26 14.672 1 97.38 367 LYS A N 1
ATOM 2813 C CA . LYS A 1 367 ? -19.609 27.234 14.602 1 97.38 367 LYS A CA 1
ATOM 2814 C C . LYS A 1 367 ? -19.141 28.109 13.445 1 97.38 367 LYS A C 1
ATOM 2816 O O . LYS A 1 367 ? -19.938 28.781 12.789 1 97.38 367 LYS A O 1
ATOM 2821 N N . LEU A 1 368 ? -17.844 28.125 13.25 1 98.19 368 LEU A N 1
ATOM 2822 C CA . LEU A 1 368 ? -17.297 28.891 12.148 1 98.19 368 LEU A CA 1
ATOM 2823 C C . LEU A 1 368 ? -17.844 28.406 10.812 1 98.19 368 LEU A C 1
ATOM 2825 O O . LEU A 1 368 ? -18.172 29.219 9.938 1 98.19 368 LEU A O 1
ATOM 2829 N N . VAL A 1 369 ? -17.969 27.094 10.617 1 97.31 369 VAL A N 1
ATOM 2830 C CA . VAL A 1 369 ? -18.547 26.516 9.406 1 97.31 369 VAL A CA 1
ATOM 2831 C C . VAL A 1 369 ? -20.031 26.891 9.305 1 97.31 369 VAL A C 1
ATOM 2833 O O . VAL A 1 369 ? -20.484 27.344 8.25 1 97.31 369 VAL A O 1
ATOM 2836 N N . ALA A 1 370 ? -20.719 26.75 10.367 1 97.31 370 ALA A N 1
ATOM 2837 C CA . ALA A 1 370 ? -22.156 26.953 10.391 1 97.31 370 ALA A CA 1
ATOM 2838 C C . ALA A 1 370 ? -22.5 28.422 10.078 1 97.31 370 ALA A C 1
ATOM 2840 O O . ALA A 1 370 ? -23.5 28.688 9.398 1 97.31 370 ALA A O 1
ATOM 2841 N N . GLU A 1 371 ? -21.688 29.281 10.594 1 97.94 371 GLU A N 1
ATOM 2842 C CA . GLU A 1 371 ? -22.047 30.688 10.531 1 97.94 371 GLU A CA 1
ATOM 2843 C C . GLU A 1 371 ? -21.391 31.375 9.336 1 97.94 371 GLU A C 1
ATOM 2845 O O . GLU A 1 371 ? -21.953 32.312 8.766 1 97.94 371 GLU A O 1
ATOM 2850 N N . GLN A 1 372 ? -20.188 30.891 9.016 1 98.38 372 GLN A N 1
ATOM 2851 C CA . GLN A 1 372 ? -19.422 31.656 8.047 1 98.38 372 GLN A CA 1
ATOM 2852 C C . GLN A 1 372 ? -18.984 30.781 6.871 1 98.38 372 GLN A C 1
ATOM 2854 O O . GLN A 1 372 ? -18.344 31.266 5.934 1 98.38 372 GLN A O 1
ATOM 2859 N N . SER A 1 373 ? -19.25 29.516 6.855 1 98 373 SER A N 1
ATOM 2860 C CA . SER A 1 373 ? -18.875 28.562 5.809 1 98 373 SER A CA 1
ATOM 2861 C C . SER A 1 373 ? -17.359 28.578 5.582 1 98 373 SER A C 1
ATOM 2863 O O . SER A 1 373 ? -16.906 28.609 4.438 1 98 373 SER A O 1
ATOM 2865 N N . VAL A 1 374 ? -16.656 28.672 6.613 1 98 374 VAL A N 1
ATOM 2866 C CA . VAL A 1 374 ? -15.203 28.5 6.613 1 98 374 VAL A CA 1
ATOM 2867 C C . VAL A 1 374 ? -14.828 27.281 7.449 1 98 374 VAL A C 1
ATOM 2869 O O . VAL A 1 374 ? -15.164 27.203 8.633 1 98 374 VAL A O 1
ATOM 2872 N N . PHE A 1 375 ? -14.172 26.328 6.82 1 95.94 375 PHE A N 1
ATOM 2873 C CA . PHE A 1 375 ? -13.852 25.078 7.516 1 95.94 375 PHE A CA 1
ATOM 2874 C C . PHE A 1 375 ? -12.352 24.969 7.75 1 95.94 375 PHE A C 1
ATOM 2876 O O . PHE A 1 375 ? -11.594 24.656 6.828 1 95.94 375 PHE A O 1
ATOM 2883 N N . CYS A 1 376 ? -11.93 25.219 8.945 1 96.5 376 CYS A N 1
ATOM 2884 C CA . CYS A 1 376 ? -10.578 24.953 9.406 1 96.5 376 CYS A CA 1
ATOM 2885 C C . CYS A 1 376 ? -10.516 23.625 10.148 1 96.5 376 CYS A C 1
ATOM 2887 O O . CYS A 1 376 ? -11.547 23.062 10.523 1 96.5 376 CYS A O 1
ATOM 2889 N N . LEU A 1 377 ? -9.352 23.125 10.352 1 96 377 LEU A N 1
ATOM 2890 C CA . LEU A 1 377 ? -9.195 21.844 11.047 1 96 377 LEU A CA 1
ATOM 2891 C C . LEU A 1 377 ? -8.883 22.078 12.523 1 96 377 LEU A C 1
ATOM 2893 O O . LEU A 1 377 ? -7.844 22.656 12.859 1 96 377 LEU A O 1
ATOM 2897 N N . PRO A 1 378 ? -9.836 21.641 13.43 1 96.69 378 PRO A N 1
ATOM 2898 C CA . PRO A 1 378 ? -9.484 21.766 14.844 1 96.69 378 PRO A CA 1
ATOM 2899 C C . PRO A 1 378 ? -8.234 20.969 15.219 1 96.69 378 PRO A C 1
ATOM 2901 O O . PRO A 1 378 ? -8.07 19.828 14.758 1 96.69 378 PRO A O 1
ATOM 2904 N N . ALA A 1 379 ? -7.363 21.469 15.992 1 97.06 379 ALA A N 1
ATOM 2905 C CA . ALA A 1 379 ? -6.062 20.859 16.266 1 97.06 379 ALA A CA 1
ATOM 2906 C C . ALA A 1 379 ? -6.188 19.719 17.266 1 97.06 379 ALA A C 1
ATOM 2908 O O . ALA A 1 379 ? -5.238 18.969 17.469 1 97.06 379 ALA A O 1
ATOM 2909 N N . LYS A 1 380 ? -7.391 19.594 17.875 1 95.06 380 LYS A N 1
ATOM 2910 C CA . LYS A 1 380 ? -7.656 18.359 18.625 1 95.06 380 LYS A CA 1
ATOM 2911 C C . LYS A 1 380 ? -7.312 17.141 17.781 1 95.06 380 LYS A C 1
ATOM 2913 O O . LYS A 1 380 ? -6.879 16.109 18.312 1 95.06 380 LYS A O 1
ATOM 2918 N N . CYS A 1 381 ? -7.418 17.266 16.438 1 93.25 381 CYS A N 1
ATOM 2919 C CA . CYS A 1 381 ? -7.074 16.203 15.5 1 93.25 381 CYS A CA 1
ATOM 2920 C C . CYS A 1 381 ? -5.613 15.797 15.648 1 93.25 381 CYS A C 1
ATOM 2922 O O . CYS A 1 381 ? -5.238 14.672 15.297 1 93.25 381 CYS A O 1
ATOM 2924 N N . PHE A 1 382 ? -4.766 16.656 16.172 1 96.25 382 PHE A N 1
ATOM 2925 C CA . PHE A 1 382 ? -3.34 16.406 16.344 1 96.25 382 PHE A CA 1
ATOM 2926 C C . PHE A 1 382 ? -2.99 16.281 17.828 1 96.25 382 PHE A C 1
ATOM 2928 O O . PHE A 1 382 ? -1.832 16.453 18.219 1 96.25 382 PHE A O 1
ATOM 2935 N N . HIS A 1 383 ? -4.008 16.203 18.719 1 94.56 383 HIS A N 1
ATOM 2936 C CA . HIS A 1 383 ? -3.871 16.078 20.172 1 94.56 383 HIS A CA 1
ATOM 2937 C C . HIS A 1 383 ? -3.352 17.375 20.781 1 94.56 383 HIS A C 1
ATOM 2939 O O . HIS A 1 383 ? -2.588 17.344 21.75 1 94.56 383 HIS A O 1
ATOM 2945 N N . TYR A 1 384 ? -3.699 18.438 20.156 1 97.12 384 TYR A N 1
ATOM 2946 C CA . TYR A 1 384 ? -3.256 19.75 20.609 1 97.12 384 TYR A CA 1
ATOM 2947 C C . TYR A 1 384 ? -4.414 20.734 20.625 1 97.12 384 TYR A C 1
ATOM 2949 O O . TYR A 1 384 ? -4.516 21.594 19.75 1 97.12 384 TYR A O 1
ATOM 2957 N N . PRO A 1 385 ? -5.223 20.719 21.625 1 95.19 385 PRO A N 1
ATOM 2958 C CA . PRO A 1 385 ? -6.473 21.484 21.656 1 95.19 385 PRO A CA 1
ATOM 2959 C C . PRO A 1 385 ? -6.25 22.984 21.672 1 95.19 385 PRO A C 1
ATOM 2961 O O . PRO A 1 385 ? -5.16 23.453 22.031 1 95.19 385 PRO A O 1
ATOM 2964 N N . ASN A 1 386 ? -7.246 23.688 21.297 1 97.69 386 ASN A N 1
ATOM 2965 C CA . ASN A 1 386 ? -7.379 25.141 21.328 1 97.69 386 ASN A CA 1
ATOM 2966 C C . ASN A 1 386 ? -6.465 25.812 20.312 1 97.69 386 ASN A C 1
ATOM 2968 O O . ASN A 1 386 ? -5.918 26.875 20.578 1 97.69 386 ASN A O 1
ATOM 2972 N N . TYR A 1 387 ? -6.199 25.109 19.312 1 98.38 387 TYR A N 1
ATOM 2973 C CA . TYR A 1 387 ? -5.664 25.594 18.047 1 98.38 387 TYR A CA 1
ATOM 2974 C C . TYR A 1 387 ? -6.527 25.141 16.875 1 98.38 387 TYR A C 1
ATOM 2976 O O . TYR A 1 387 ? -7.359 24.25 17.016 1 98.38 387 TYR A O 1
ATOM 2984 N N . PHE A 1 388 ? -6.438 25.797 15.789 1 98.19 388 PHE A N 1
ATOM 2985 C CA . PHE A 1 388 ? -6.887 25.234 14.523 1 98.19 388 PHE A CA 1
ATOM 2986 C C . PHE A 1 388 ? -5.824 25.406 13.445 1 98.19 388 PHE A C 1
ATOM 2988 O O . PHE A 1 388 ? -4.961 26.297 13.547 1 98.19 388 PHE A O 1
ATOM 2995 N N . ARG A 1 389 ? -5.832 24.516 12.461 1 97.94 389 ARG A N 1
ATOM 2996 C CA . ARG A 1 389 ? -4.906 24.562 11.336 1 97.94 389 ARG A CA 1
ATOM 2997 C C . ARG A 1 389 ? -5.605 25.047 10.07 1 97.94 389 ARG A C 1
ATOM 2999 O O . ARG A 1 389 ? -6.738 24.641 9.789 1 97.94 389 ARG A O 1
ATOM 3006 N N . ILE A 1 390 ? -4.957 25.859 9.336 1 97.38 390 ILE A N 1
ATOM 3007 C CA . ILE A 1 390 ? -5.461 26.281 8.031 1 97.38 390 ILE A CA 1
ATOM 3008 C C . ILE A 1 390 ? -4.465 25.891 6.945 1 97.38 390 ILE A C 1
ATOM 3010 O O . ILE A 1 390 ? -3.26 25.828 7.191 1 97.38 390 ILE A O 1
ATOM 3014 N N . VAL A 1 391 ? -4.965 25.609 5.793 1 96.5 391 VAL A N 1
ATOM 3015 C CA . VAL A 1 391 ? -4.117 25.344 4.637 1 96.5 391 VAL A CA 1
ATOM 3016 C C . VAL A 1 391 ? -3.787 26.656 3.928 1 96.5 391 VAL A C 1
ATOM 3018 O O . VAL A 1 391 ? -4.598 27.594 3.922 1 96.5 391 VAL A O 1
ATOM 3021 N N . LEU A 1 392 ? -2.666 26.719 3.262 1 97.25 392 LEU A N 1
ATOM 3022 C CA . LEU A 1 392 ? -2.164 27.953 2.678 1 97.25 392 LEU A CA 1
ATOM 3023 C C . LEU A 1 392 ? -2.158 27.875 1.154 1 97.25 392 LEU A C 1
ATOM 3025 O O . LEU A 1 392 ? -1.521 28.688 0.487 1 97.25 392 LEU A O 1
ATOM 3029 N N . THR A 1 393 ? -2.852 26.875 0.592 1 95.56 393 THR A N 1
ATOM 3030 C CA . THR A 1 393 ? -2.758 26.594 -0.837 1 95.56 393 THR A CA 1
ATOM 3031 C C . THR A 1 393 ? -3.965 27.172 -1.578 1 95.56 393 THR A C 1
ATOM 3033 O O . THR A 1 393 ? -4.066 27.047 -2.801 1 95.56 393 THR A O 1
ATOM 3036 N N . THR A 1 394 ? -4.898 27.875 -0.913 1 95.12 394 THR A N 1
ATOM 3037 C CA . THR A 1 394 ? -6.082 28.453 -1.538 1 95.12 394 THR A CA 1
ATOM 3038 C C . THR A 1 394 ? -5.711 29.672 -2.381 1 95.12 394 THR A C 1
ATOM 3040 O O . THR A 1 394 ? -4.699 30.328 -2.125 1 95.12 394 THR A O 1
ATOM 3043 N N . PRO A 1 395 ? -6.57 29.953 -3.408 1 95.56 395 PRO A N 1
ATOM 3044 C CA . PRO A 1 395 ? -6.359 31.219 -4.102 1 95.56 395 PRO A CA 1
ATOM 3045 C C . PRO A 1 395 ? -6.41 32.406 -3.16 1 95.56 395 PRO A C 1
ATOM 3047 O O . PRO A 1 395 ? -7.211 32.438 -2.223 1 95.56 395 PRO A O 1
ATOM 3050 N N . GLU A 1 396 ? -5.617 33.375 -3.465 1 96.56 396 GLU A N 1
ATOM 3051 C CA . GLU A 1 396 ? -5.43 34.531 -2.572 1 96.56 396 GLU A CA 1
ATOM 3052 C C . GLU A 1 396 ? -6.758 35.219 -2.26 1 96.56 396 GLU A C 1
ATOM 3054 O O . GLU A 1 396 ? -7.035 35.531 -1.104 1 96.56 396 GLU A O 1
ATOM 3059 N N . PRO A 1 397 ? -7.668 35.406 -3.256 1 97.25 397 PRO A N 1
ATOM 3060 C CA . PRO A 1 397 ? -8.945 36.062 -2.932 1 97.25 397 PRO A CA 1
ATOM 3061 C C . PRO A 1 397 ? -9.781 35.25 -1.95 1 97.25 397 PRO A C 1
ATOM 3063 O O . PRO A 1 397 ? -10.469 35.812 -1.099 1 97.25 397 PRO A O 1
ATOM 3066 N N . MET A 1 398 ? -9.711 33.969 -2.129 1 96.31 398 MET A N 1
ATOM 3067 C CA . MET A 1 398 ? -10.422 33.062 -1.222 1 96.31 398 MET A CA 1
ATOM 3068 C C . MET A 1 398 ? -9.836 33.125 0.183 1 96.31 398 MET A C 1
ATOM 3070 O O . MET A 1 398 ? -10.57 33.125 1.171 1 96.31 398 MET A O 1
ATOM 3074 N N . THR A 1 399 ? -8.523 33.219 0.262 1 97.31 399 THR A N 1
ATOM 3075 C CA . THR A 1 399 ? -7.836 33.344 1.542 1 97.31 399 THR A CA 1
ATOM 3076 C C . THR A 1 399 ? -8.234 34.656 2.234 1 97.31 399 THR A C 1
ATOM 3078 O O . THR A 1 399 ? -8.516 34.656 3.436 1 97.31 399 THR A O 1
ATOM 3081 N N . LYS A 1 400 ? -8.25 35.688 1.527 1 98.06 400 LYS A N 1
ATOM 3082 C CA . LYS A 1 400 ? -8.648 36.969 2.066 1 98.06 400 LYS A CA 1
ATOM 3083 C C . LYS A 1 400 ? -10.078 36.938 2.6 1 98.06 400 LYS A C 1
ATOM 3085 O O . LYS A 1 400 ? -10.352 37.438 3.695 1 98.06 400 LYS A O 1
ATOM 3090 N N . GLU A 1 401 ? -10.938 36.344 1.769 1 98.38 401 GLU A N 1
ATOM 3091 C CA . GLU A 1 401 ? -12.328 36.25 2.176 1 98.38 401 GLU A CA 1
ATOM 3092 C C . GLU A 1 401 ? -12.461 35.406 3.455 1 98.38 401 GLU A C 1
ATOM 3094 O O . GLU A 1 401 ? -13.25 35.75 4.34 1 98.38 401 GLU A O 1
ATOM 3099 N N . ALA A 1 402 ? -11.734 34.375 3.523 1 98.38 402 ALA A N 1
ATOM 3100 C CA . ALA A 1 402 ? -11.766 33.531 4.723 1 98.38 402 ALA A CA 1
ATOM 3101 C C . ALA A 1 402 ? -11.344 34.344 5.953 1 98.38 402 ALA A C 1
ATOM 3103 O O . ALA A 1 402 ? -11.945 34.188 7.023 1 98.38 402 ALA A O 1
ATOM 3104 N N . CYS A 1 403 ? -10.32 35.156 5.84 1 98.62 403 CYS A N 1
ATOM 3105 C CA . CYS A 1 403 ? -9.844 35.969 6.957 1 98.62 403 CYS A CA 1
ATOM 3106 C C . CYS A 1 403 ? -10.914 36.969 7.414 1 98.62 403 CYS A C 1
ATOM 3108 O O . CYS A 1 403 ? -11.117 37.156 8.617 1 98.62 403 CYS A O 1
ATOM 3110 N N . ILE A 1 404 ? -11.578 37.531 6.477 1 98.5 404 ILE A N 1
ATOM 3111 C CA . ILE A 1 404 ? -12.648 38.5 6.785 1 98.5 404 ILE A CA 1
ATOM 3112 C C . ILE A 1 404 ? -13.758 37.781 7.555 1 98.5 404 ILE A C 1
ATOM 3114 O O . ILE A 1 404 ? -14.234 38.281 8.578 1 98.5 404 ILE A O 1
ATOM 3118 N N . ARG A 1 405 ? -14.094 36.625 7.109 1 98.62 405 ARG A N 1
ATOM 3119 C CA . ARG A 1 405 ? -15.172 35.875 7.73 1 98.62 405 ARG A CA 1
ATOM 3120 C C . ARG A 1 405 ? -14.781 35.406 9.125 1 98.62 405 ARG A C 1
ATOM 3122 O O . ARG A 1 405 ? -15.609 35.375 10.031 1 98.62 405 ARG A O 1
ATOM 3129 N N . ILE A 1 406 ? -13.555 35 9.281 1 98.69 406 ILE A N 1
ATOM 3130 C CA . ILE A 1 406 ? -13.055 34.594 10.594 1 98.69 406 ILE A CA 1
ATOM 3131 C C . ILE A 1 406 ? -13.102 35.781 11.547 1 98.69 406 ILE A C 1
ATOM 3133 O O . ILE A 1 406 ? -13.508 35.656 12.703 1 98.69 406 ILE A O 1
ATOM 3137 N N . ALA A 1 407 ? -12.688 36.938 11.047 1 98.31 407 ALA A N 1
ATOM 3138 C CA . ALA A 1 407 ? -12.727 38.156 11.859 1 98.31 407 ALA A CA 1
ATOM 3139 C C . ALA A 1 407 ? -14.148 38.469 12.312 1 98.31 407 ALA A C 1
ATOM 3141 O O . ALA A 1 407 ? -14.383 38.812 13.477 1 98.31 407 ALA A O 1
ATOM 3142 N N . ASP A 1 408 ? -15.086 38.375 11.375 1 97.94 408 ASP A N 1
ATOM 3143 C CA . ASP A 1 408 ? -16.484 38.625 11.688 1 97.94 408 ASP A CA 1
ATOM 3144 C C . ASP A 1 408 ? -17 37.656 12.734 1 97.94 408 ASP A C 1
ATOM 3146 O O . ASP A 1 408 ? -17.703 38.062 13.672 1 97.94 408 ASP A O 1
ATOM 3150 N N . PHE A 1 409 ? -16.719 36.469 12.578 1 98.38 409 PHE A N 1
ATOM 3151 C CA . PHE A 1 409 ? -17.109 35.438 13.508 1 98.38 409 PHE A CA 1
ATOM 3152 C C . PHE A 1 409 ? -16.594 35.719 14.906 1 98.38 409 PHE A C 1
ATOM 3154 O O . PHE A 1 409 ? -17.344 35.656 15.883 1 98.38 409 PHE A O 1
ATOM 3161 N N . CYS A 1 410 ? -15.273 36.031 14.961 1 98.25 410 CYS A N 1
ATOM 3162 C CA . CYS A 1 410 ? -14.648 36.25 16.25 1 98.25 410 CYS A CA 1
ATOM 3163 C C . CYS A 1 410 ? -15.242 37.5 16.922 1 98.25 410 CYS A C 1
ATOM 3165 O O . CYS A 1 410 ? -15.445 37.5 18.141 1 98.25 410 CYS A O 1
ATOM 3167 N N . ALA A 1 411 ? -15.484 38.5 16.172 1 97.06 411 ALA A N 1
ATOM 3168 C CA . ALA A 1 411 ? -16.078 39.719 16.719 1 97.06 411 ALA A CA 1
ATOM 3169 C C . ALA A 1 411 ? -17.453 39.438 17.328 1 97.06 411 ALA A C 1
ATOM 3171 O O . ALA A 1 411 ? -17.766 39.938 18.406 1 97.06 411 ALA A O 1
ATOM 3172 N N . THR A 1 412 ? -18.172 38.625 16.641 1 96.25 412 THR A N 1
ATOM 3173 C CA . THR A 1 412 ? -19.516 38.281 17.094 1 96.25 412 THR A CA 1
ATOM 3174 C C . THR A 1 412 ? -19.453 37.469 18.391 1 96.25 412 THR A C 1
ATOM 3176 O O . THR A 1 412 ? -20.266 37.688 19.297 1 96.25 412 THR A O 1
ATOM 3179 N N . HIS A 1 413 ? -18.578 36.625 18.516 1 96.44 413 HIS A N 1
ATOM 3180 C CA . HIS A 1 413 ? -18.531 35.688 19.625 1 96.44 413 HIS A CA 1
ATOM 3181 C C . HIS A 1 413 ? -17.766 36.25 20.812 1 96.44 413 HIS A C 1
ATOM 3183 O O . HIS A 1 413 ? -17.891 35.781 21.938 1 96.44 413 HIS A O 1
ATOM 3189 N N . ARG A 1 414 ? -16.953 37.25 20.594 1 91.81 414 ARG A N 1
ATOM 3190 C CA . ARG A 1 414 ? -16.312 37.938 21.703 1 91.81 414 ARG A CA 1
ATOM 3191 C C . ARG A 1 414 ? -17.281 38.875 22.422 1 91.81 414 ARG A C 1
ATOM 3193 O O . ARG A 1 414 ? -17.172 39.094 23.625 1 91.81 414 ARG A O 1
ATOM 3200 N N . ASP A 1 415 ? -18.125 39.562 21.719 1 80.12 415 ASP A N 1
ATOM 3201 C CA . ASP A 1 415 ? -19.109 40.5 22.25 1 80.12 415 ASP A CA 1
ATOM 3202 C C . ASP A 1 415 ? -20.203 39.781 23.016 1 80.12 415 ASP A C 1
ATOM 3204 O O . ASP A 1 415 ? -20.828 40.344 23.922 1 80.12 415 ASP A O 1
ATOM 3208 N N . SER A 1 416 ? -20.391 38.562 22.703 1 63.78 416 SER A N 1
ATOM 3209 C CA . SER A 1 416 ? -21.375 37.844 23.484 1 63.78 416 SER A CA 1
ATOM 3210 C C . SER A 1 416 ? -20.969 37.75 24.953 1 63.78 416 SER A C 1
ATOM 3212 O O . SER A 1 416 ? -21.828 37.594 25.828 1 63.78 416 SER A O 1
ATOM 3214 N N . ALA A 1 417 ? -19.75 37.875 25.312 1 53.94 417 ALA A N 1
ATOM 3215 C CA . ALA A 1 417 ? -19.281 38 26.688 1 53.94 417 ALA A CA 1
ATOM 3216 C C . ALA A 1 417 ? -19.719 39.344 27.281 1 53.94 417 ALA A C 1
ATOM 3218 O O . ALA A 1 417 ? -20.125 39.406 28.453 1 53.94 417 ALA A O 1
ATOM 3219 N N . GLU A 1 418 ? -19.562 40.469 26.578 1 50.62 418 GLU A N 1
ATOM 3220 C CA . GLU A 1 418 ? -19.906 41.781 27.109 1 50.62 418 GLU A CA 1
ATOM 3221 C C . GLU A 1 418 ? -21.422 41.938 27.297 1 50.62 418 GLU A C 1
ATOM 3223 O O . GLU A 1 418 ? -21.875 42.562 28.25 1 50.62 418 GLU A O 1
ATOM 3228 N N . ASN A 1 419 ? -22.203 41.344 26.391 1 47.41 419 ASN A N 1
ATOM 3229 C CA . ASN A 1 419 ? -23.641 41.469 26.547 1 47.41 419 ASN A CA 1
ATOM 3230 C C . ASN A 1 419 ? -24.188 40.5 27.594 1 47.41 419 ASN A C 1
ATOM 3232 O O . ASN A 1 419 ? -25.312 40.656 28.078 1 47.41 419 ASN A O 1
ATOM 3236 N N . GLY A 1 420 ? -23.5 39.438 27.812 1 43.69 420 GLY A N 1
ATOM 3237 C CA . GLY A 1 420 ? -23.969 38.562 28.891 1 43.69 420 GLY A CA 1
ATOM 3238 C C . GLY A 1 420 ? -23.703 39.156 30.266 1 43.69 420 GLY A C 1
ATOM 3239 O O . GLY A 1 420 ? -24.297 38.719 31.25 1 43.69 420 GLY A O 1
ATOM 3240 N N . LEU A 1 421 ? -22.672 39.969 30.516 1 43.72 421 LEU A N 1
ATOM 3241 C CA . LEU A 1 421 ? -22.453 40.656 31.797 1 43.72 421 LEU A CA 1
ATOM 3242 C C . LEU A 1 421 ? -23.469 41.781 31.984 1 43.72 421 LEU A C 1
ATOM 3244 O O . LEU A 1 421 ? -23.828 42.094 33.125 1 43.72 421 LEU A O 1
ATOM 3248 N N . SER A 1 422 ? -23.906 42.438 30.891 1 41.09 422 SER A N 1
ATOM 3249 C CA . SER A 1 422 ? -24.812 43.531 31.109 1 41.09 422 SER A CA 1
ATOM 3250 C C . SER A 1 422 ? -26.219 43.062 31.453 1 41.09 422 SER A C 1
ATOM 3252 O O . SER A 1 422 ? -26.984 43.75 32.125 1 41.09 422 SER A O 1
ATOM 3254 N N . ASN A 1 423 ? -26.656 41.906 30.922 1 39.66 423 ASN A N 1
ATOM 3255 C CA . ASN A 1 423 ? -28.047 41.562 31.172 1 39.66 423 ASN A CA 1
ATOM 3256 C C . ASN A 1 423 ? -28.234 40.938 32.531 1 39.66 423 ASN A C 1
ATOM 3258 O O . ASN A 1 423 ? -29.344 40.531 32.906 1 39.66 423 ASN A O 1
ATOM 3262 N N . GLY A 1 424 ? -27.125 40.594 33.219 1 39.03 424 GLY A N 1
ATOM 3263 C CA . GLY A 1 424 ? -27.391 40.031 34.531 1 39.03 424 GLY A CA 1
ATOM 3264 C C . GLY A 1 424 ? -27.797 41.062 35.562 1 39.03 424 GLY A C 1
ATOM 3265 O O . GLY A 1 424 ? -28.156 40.719 36.688 1 39.03 424 GLY A O 1
ATOM 3266 N N . HIS A 1 425 ? -27.312 42.312 35.406 1 37.69 425 HIS A N 1
ATOM 3267 C CA . HIS A 1 425 ? -27.547 43.25 36.5 1 37.69 425 HIS A CA 1
ATOM 3268 C C . HIS A 1 425 ? -28.953 43.812 36.469 1 37.69 425 HIS A C 1
ATOM 3270 O O . HIS A 1 425 ? -29.375 44.5 37.406 1 37.69 425 HIS A O 1
ATOM 3276 N N . SER A 1 426 ? -29.656 43.812 35.312 1 34.56 426 SER A N 1
ATOM 3277 C CA . SER A 1 426 ? -30.828 44.688 35.312 1 34.56 426 SER A CA 1
ATOM 3278 C C . SER A 1 426 ? -32.031 44 35.969 1 34.56 426 SER A C 1
ATOM 3280 O O . SER A 1 426 ? -33.062 44.625 36.156 1 34.56 426 SER A O 1
ATOM 3282 N N . GLN A 1 427 ? -32.031 42.656 36.062 1 31.17 427 GLN A N 1
ATOM 3283 C CA . GLN A 1 427 ? -33.375 42.156 36.281 1 31.17 427 GLN A CA 1
ATOM 3284 C C . GLN A 1 427 ? -33.719 42.188 37.781 1 31.17 427 GLN A C 1
ATOM 3286 O O . GLN A 1 427 ? -34.781 41.75 38.188 1 31.17 427 GLN A O 1
ATOM 3291 N N . LYS A 1 428 ? -32.781 42.5 38.625 1 34.5 428 LYS A N 1
ATOM 3292 C CA . LYS A 1 428 ? -33.25 42.312 40 1 34.5 428 LYS A CA 1
ATOM 3293 C C . LYS A 1 428 ? -34.312 43.375 40.375 1 34.5 428 LYS A C 1
ATOM 3295 O O . LYS A 1 428 ? -34.781 43.406 41.5 1 34.5 428 LYS A O 1
ATOM 3300 N N . ARG A 1 429 ? -34.25 44.531 39.781 1 32.25 429 ARG A N 1
ATOM 3301 C CA . ARG A 1 429 ? -34.875 45.562 40.594 1 32.25 429 ARG A CA 1
ATOM 3302 C C . ARG A 1 429 ? -36.406 45.5 40.469 1 32.25 429 ARG A C 1
ATOM 3304 O O . ARG A 1 429 ? -37.125 46.25 41.125 1 32.25 429 ARG A O 1
ATOM 3311 N N . SER A 1 430 ? -37 44.969 39.344 1 28.38 430 SER A N 1
ATOM 3312 C CA . SER A 1 430 ? -38.312 45.594 39.156 1 28.38 430 SER A CA 1
ATOM 3313 C C . SER A 1 430 ? -39.344 45 40.125 1 28.38 430 SER A C 1
ATOM 3315 O O . SER A 1 430 ? -40.344 45.656 40.438 1 28.38 430 SER A O 1
ATOM 3317 N N . THR A 1 431 ? -39.562 43.688 40.25 1 25 431 THR A N 1
ATOM 3318 C CA . THR A 1 431 ? -40.969 43.375 40.438 1 25 431 THR A CA 1
ATOM 3319 C C . THR A 1 431 ? -41.344 43.344 41.938 1 25 431 THR A C 1
ATOM 3321 O O . THR A 1 431 ? -42.281 42.688 42.344 1 25 431 THR A O 1
ATOM 3324 N N . SER A 1 432 ? -40.844 44.25 42.812 1 23.11 432 SER A N 1
ATOM 3325 C CA . SER A 1 432 ? -41.406 44.375 44.156 1 23.11 432 SER A CA 1
ATOM 3326 C C . SER A 1 432 ? -42.875 44.75 44.094 1 23.11 432 SER A C 1
ATOM 3328 O O . SER A 1 432 ? -43.531 44.938 45.125 1 23.11 432 SER A O 1
ATOM 3330 N N . VAL A 1 433 ? -43.781 44.5 43.281 1 19.75 433 VAL A N 1
ATOM 3331 C CA . VAL A 1 433 ? -45.094 44.594 43.906 1 19.75 433 VAL A CA 1
ATOM 3332 C C . VAL A 1 433 ? -45.344 43.344 44.75 1 19.75 433 VAL A C 1
ATOM 3334 O O . VAL A 1 433 ? -45.031 42.219 44.312 1 19.75 433 VAL A O 1
ATOM 3337 N N . MET B 1 1 ? 52.5 5.328 37.938 1 33.41 1 MET B N 1
ATOM 3338 C CA . MET B 1 1 ? 51.906 4.422 36.938 1 33.41 1 MET B CA 1
ATOM 3339 C C . MET B 1 1 ? 50.5 4.898 36.531 1 33.41 1 MET B C 1
ATOM 3341 O O . MET B 1 1 ? 49.594 5.004 37.375 1 33.41 1 MET B O 1
ATOM 3345 N N . ILE B 1 2 ? 50.375 5.77 35.531 1 36.66 2 ILE B N 1
ATOM 3346 C CA . ILE B 1 2 ? 49.188 6.441 35.031 1 36.66 2 ILE B CA 1
ATOM 3347 C C . ILE B 1 2 ? 48.188 5.41 34.5 1 36.66 2 ILE B C 1
ATOM 3349 O O . ILE B 1 2 ? 48.531 4.527 33.719 1 36.66 2 ILE B O 1
ATOM 3353 N N . GLU B 1 3 ? 47.125 5.105 35.344 1 40.06 3 GLU B N 1
ATOM 3354 C CA . GLU B 1 3 ? 46.031 4.215 34.938 1 40.06 3 GLU B CA 1
ATOM 3355 C C . GLU B 1 3 ? 45.562 4.508 33.531 1 40.06 3 GLU B C 1
ATOM 3357 O O . GLU B 1 3 ? 45.406 5.672 33.156 1 40.06 3 GLU B O 1
ATOM 3362 N N . PRO B 1 4 ? 45.844 3.523 32.594 1 40.09 4 PRO B N 1
ATOM 3363 C CA . PRO B 1 4 ? 45.469 3.762 31.188 1 40.09 4 PRO B CA 1
ATOM 3364 C C . PRO B 1 4 ? 44.031 4.301 31.062 1 40.09 4 PRO B C 1
ATOM 3366 O O . PRO B 1 4 ? 43.188 3.984 31.891 1 40.09 4 PRO B O 1
ATOM 3369 N N . VAL B 1 5 ? 43.875 5.484 30.5 1 39.75 5 VAL B N 1
ATOM 3370 C CA . VAL B 1 5 ? 42.625 6.102 30.062 1 39.75 5 VAL B CA 1
ATOM 3371 C C . VAL B 1 5 ? 41.719 5.051 29.422 1 39.75 5 VAL B C 1
ATOM 3373 O O . VAL B 1 5 ? 42.156 4.355 28.484 1 39.75 5 VAL B O 1
ATOM 3376 N N . GLU B 1 6 ? 40.812 4.441 30.125 1 36.62 6 GLU B N 1
ATOM 3377 C CA . GLU B 1 6 ? 39.75 3.605 29.547 1 36.62 6 GLU B CA 1
ATOM 3378 C C . GLU B 1 6 ? 39.281 4.164 28.219 1 36.62 6 GLU B C 1
ATOM 3380 O O . GLU B 1 6 ? 38.781 5.285 28.141 1 36.62 6 GLU B O 1
ATOM 3385 N N . VAL B 1 7 ? 39.875 3.867 27.141 1 35.25 7 VAL B N 1
ATOM 3386 C CA . VAL B 1 7 ? 39.406 4.117 25.797 1 35.25 7 VAL B CA 1
ATOM 3387 C C . VAL B 1 7 ? 37.875 3.883 25.719 1 35.25 7 VAL B C 1
ATOM 3389 O O . VAL B 1 7 ? 37.406 2.826 26.125 1 35.25 7 VAL B O 1
ATOM 3392 N N . ASN B 1 8 ? 37.031 4.891 25.906 1 37.59 8 ASN B N 1
ATOM 3393 C CA . ASN B 1 8 ? 35.594 4.891 25.625 1 37.59 8 ASN B CA 1
ATOM 3394 C C . ASN B 1 8 ? 35.25 3.992 24.453 1 37.59 8 ASN B C 1
ATOM 3396 O O . ASN B 1 8 ? 35.594 4.309 23.297 1 37.59 8 ASN B O 1
ATOM 3400 N N . LYS B 1 9 ? 35.312 2.707 24.469 1 44.16 9 LYS B N 1
ATOM 3401 C CA . LYS B 1 9 ? 34.812 1.763 23.469 1 44.16 9 LYS B CA 1
ATOM 3402 C C . LYS B 1 9 ? 33.656 2.352 22.672 1 44.16 9 LYS B C 1
ATOM 3404 O O . LYS B 1 9 ? 32.594 2.66 23.25 1 44.16 9 LYS B O 1
ATOM 3409 N N . LYS B 1 10 ? 33.844 2.953 21.688 1 52.03 10 LYS B N 1
ATOM 3410 C CA . LYS B 1 10 ? 32.844 3.494 20.781 1 52.03 10 LYS B CA 1
ATOM 3411 C C . LYS B 1 10 ? 31.688 2.523 20.594 1 52.03 10 LYS B C 1
ATOM 3413 O O . LYS B 1 10 ? 31.875 1.389 20.156 1 52.03 10 LYS B O 1
ATOM 3418 N N . LYS B 1 11 ? 30.547 2.758 21.359 1 65.19 11 LYS B N 1
ATOM 3419 C CA . LYS B 1 11 ? 29.328 1.951 21.281 1 65.19 11 LYS B CA 1
ATOM 3420 C C . LYS B 1 11 ? 28.922 1.725 19.828 1 65.19 11 LYS B C 1
ATOM 3422 O O . LYS B 1 11 ? 28.828 2.676 19.047 1 65.19 11 LYS B O 1
ATOM 3427 N N . LYS B 1 12 ? 29.125 0.577 19.359 1 80 12 LYS B N 1
ATOM 3428 C CA . LYS B 1 12 ? 28.781 0.155 18 1 80 12 LYS B CA 1
ATOM 3429 C C . LYS B 1 12 ? 27.266 0.196 17.781 1 80 12 LYS B C 1
ATOM 3431 O O . LYS B 1 12 ? 26.5 -0.235 18.641 1 80 12 LYS B O 1
ATOM 3436 N N . TRP B 1 13 ? 26.844 1.016 16.766 1 87.5 13 TRP B N 1
ATOM 3437 C CA . TRP B 1 13 ? 25.453 1.055 16.375 1 87.5 13 TRP B CA 1
ATOM 3438 C C . TRP B 1 13 ? 24.984 -0.316 15.898 1 87.5 13 TRP B C 1
ATOM 3440 O O . TRP B 1 13 ? 25.562 -0.894 14.977 1 87.5 13 TRP B O 1
ATOM 3450 N N . LEU B 1 14 ? 24.172 -0.979 16.672 1 84 14 LEU B N 1
ATOM 3451 C CA . LEU B 1 14 ? 23.516 -2.209 16.25 1 84 14 LEU B CA 1
ATOM 3452 C C . LEU B 1 14 ? 22 -2.059 16.328 1 84 14 LEU B C 1
ATOM 3454 O O . LEU B 1 14 ? 21.406 -2.113 17.406 1 84 14 LEU B O 1
ATOM 3458 N N . ILE B 1 15 ? 21.406 -1.828 15.18 1 93.69 15 ILE B N 1
ATOM 3459 C CA . ILE B 1 15 ? 19.953 -1.657 15.148 1 93.69 15 ILE B CA 1
ATOM 3460 C C . ILE B 1 15 ? 19.297 -2.932 14.625 1 93.69 15 ILE B C 1
ATOM 3462 O O . ILE B 1 15 ? 19.578 -3.367 13.508 1 93.69 15 ILE B O 1
ATOM 3466 N N . GLN B 1 16 ? 18.516 -3.541 15.469 1 94.75 16 GLN B N 1
ATOM 3467 C CA . GLN B 1 16 ? 17.797 -4.758 15.094 1 94.75 16 GLN B CA 1
ATOM 3468 C C . GLN B 1 16 ? 16.531 -4.434 14.305 1 94.75 16 GLN B C 1
ATOM 3470 O O . GLN B 1 16 ? 15.906 -3.398 14.539 1 94.75 16 GLN B O 1
ATOM 3475 N N . SER B 1 17 ? 16.188 -5.293 13.344 1 97.06 17 SER B N 1
ATOM 3476 C CA . SER B 1 17 ? 14.891 -5.172 12.664 1 97.06 17 SER B CA 1
ATOM 3477 C C . SER B 1 17 ? 13.789 -5.867 13.445 1 97.06 17 SER B C 1
ATOM 3479 O O . SER B 1 17 ? 14.062 -6.676 14.336 1 97.06 17 SER B O 1
ATOM 3481 N N . SER B 1 18 ? 12.625 -5.535 13.164 1 98 18 SER B N 1
ATOM 3482 C CA . SER B 1 18 ? 11.461 -6.094 13.836 1 98 18 SER B CA 1
ATOM 3483 C C . SER B 1 18 ? 11.281 -7.57 13.492 1 98 18 SER B C 1
ATOM 3485 O O . SER B 1 18 ? 11.82 -8.047 12.492 1 98 18 SER B O 1
ATOM 3487 N N . VAL B 1 19 ? 10.508 -8.227 14.328 1 96.62 19 VAL B N 1
ATOM 3488 C CA . VAL B 1 19 ? 10.133 -9.617 14.086 1 96.62 19 VAL B CA 1
ATOM 3489 C C . VAL B 1 19 ? 9.328 -9.719 12.789 1 96.62 19 VAL B C 1
ATOM 3491 O O . VAL B 1 19 ? 9.508 -10.656 12.008 1 96.62 19 VAL B O 1
ATOM 3494 N N . SER B 1 20 ? 8.484 -8.75 12.578 1 95.62 20 SER B N 1
ATOM 3495 C CA . SER B 1 20 ? 7.695 -8.711 11.352 1 95.62 20 SER B CA 1
ATOM 3496 C C . SER B 1 20 ? 8.594 -8.68 10.117 1 95.62 20 SER B C 1
ATOM 3498 O O . SER B 1 20 ? 8.375 -9.438 9.172 1 95.62 20 SER B O 1
ATOM 3500 N N . ALA B 1 21 ? 9.57 -7.844 10.141 1 96.56 21 ALA B N 1
ATOM 3501 C CA . ALA B 1 21 ? 10.5 -7.746 9.016 1 96.56 21 ALA B CA 1
ATOM 3502 C C . ALA B 1 21 ? 11.266 -9.055 8.82 1 96.56 21 ALA B C 1
ATOM 3504 O O . ALA B 1 21 ? 11.406 -9.531 7.691 1 96.56 21 ALA B O 1
ATOM 3505 N N . LYS B 1 22 ? 11.688 -9.664 9.906 1 95.62 22 LYS B N 1
ATOM 3506 C CA . LYS B 1 22 ? 12.461 -10.898 9.859 1 95.62 22 LYS B CA 1
ATOM 3507 C C . LYS B 1 22 ? 11.609 -12.055 9.344 1 95.62 22 LYS B C 1
ATOM 3509 O O . LYS B 1 22 ? 12.117 -12.953 8.672 1 95.62 22 LYS B O 1
ATOM 3514 N N . ASN B 1 23 ? 10.336 -11.922 9.625 1 93.94 23 ASN B N 1
ATOM 3515 C CA . ASN B 1 23 ? 9.445 -13.016 9.273 1 93.94 23 ASN B CA 1
ATOM 3516 C C . ASN B 1 23 ? 8.805 -12.805 7.902 1 93.94 23 ASN B C 1
ATOM 3518 O O . ASN B 1 23 ? 8.062 -13.664 7.418 1 93.94 23 ASN B O 1
ATOM 3522 N N . THR B 1 24 ? 9.055 -11.672 7.375 1 92.88 24 THR B N 1
ATOM 3523 C CA . THR B 1 24 ? 8.547 -11.43 6.031 1 92.88 24 THR B CA 1
ATOM 3524 C C . THR B 1 24 ? 9.453 -12.07 4.984 1 92.88 24 THR B C 1
ATOM 3526 O O . THR B 1 24 ? 10.586 -11.633 4.781 1 92.88 24 THR B O 1
ATOM 3529 N N . PHE B 1 25 ? 8.891 -13.109 4.398 1 88.69 25 PHE B N 1
ATOM 3530 C CA . PHE B 1 25 ? 9.703 -13.875 3.461 1 88.69 25 PHE B CA 1
ATOM 3531 C C . PHE B 1 25 ? 8.875 -14.328 2.266 1 88.69 25 PHE B C 1
ATOM 3533 O O . PHE B 1 25 ? 7.715 -14.711 2.418 1 88.69 25 PHE B O 1
ATOM 3540 N N . ASN B 1 26 ? 9.375 -14.086 1.121 1 84.25 26 ASN B N 1
ATOM 3541 C CA . ASN B 1 26 ? 8.797 -14.625 -0.11 1 84.25 26 ASN B CA 1
ATOM 3542 C C . ASN B 1 26 ? 9.516 -15.898 -0.552 1 84.25 26 ASN B C 1
ATOM 3544 O O . ASN B 1 26 ? 10.648 -15.844 -1.029 1 84.25 26 ASN B O 1
ATOM 3548 N N . PRO B 1 27 ? 8.867 -16.953 -0.489 1 82.75 27 PRO B N 1
ATOM 3549 C CA . PRO B 1 27 ? 9.531 -18.219 -0.813 1 82.75 27 PRO B CA 1
ATOM 3550 C C . PRO B 1 27 ? 10.039 -18.266 -2.252 1 82.75 27 PRO B C 1
ATOM 3552 O O . PRO B 1 27 ? 11.078 -18.875 -2.521 1 82.75 27 PRO B O 1
ATOM 3555 N N . ILE B 1 28 ? 9.273 -17.672 -3.17 1 80.38 28 ILE B N 1
ATOM 3556 C CA . ILE B 1 28 ? 9.695 -17.672 -4.566 1 80.38 28 ILE B CA 1
ATOM 3557 C C . ILE B 1 28 ? 11.031 -16.938 -4.703 1 80.38 28 ILE B C 1
ATOM 3559 O O . ILE B 1 28 ? 11.992 -17.5 -5.242 1 80.38 28 ILE B O 1
ATOM 3563 N N . ARG B 1 29 ? 11.086 -15.805 -4.074 1 75.19 29 ARG B N 1
ATOM 3564 C CA . ARG B 1 29 ? 12.32 -15.031 -4.152 1 75.19 29 ARG B CA 1
ATOM 3565 C C . ARG B 1 29 ? 13.461 -15.742 -3.418 1 75.19 29 ARG B C 1
ATOM 3567 O O . ARG B 1 29 ? 14.594 -15.75 -3.891 1 75.19 29 ARG B O 1
ATOM 3574 N N . ALA B 1 30 ? 13.133 -16.312 -2.312 1 78.19 30 ALA B N 1
ATOM 3575 C CA . ALA B 1 30 ? 14.125 -17.016 -1.506 1 78.19 30 ALA B CA 1
ATOM 3576 C C . ALA B 1 30 ? 14.758 -18.172 -2.291 1 78.19 30 ALA B C 1
ATOM 3578 O O . ALA B 1 30 ? 15.977 -18.359 -2.246 1 78.19 30 ALA B O 1
ATOM 3579 N N . ILE B 1 31 ? 13.984 -18.812 -3.072 1 78.69 31 ILE B N 1
ATOM 3580 C CA . ILE B 1 31 ? 14.461 -19.984 -3.797 1 78.69 31 ILE B CA 1
ATOM 3581 C C . ILE B 1 31 ? 15.141 -19.547 -5.094 1 78.69 31 ILE B C 1
ATOM 3583 O O . ILE B 1 31 ? 16.281 -19.953 -5.371 1 78.69 31 ILE B O 1
ATOM 3587 N N . VAL B 1 32 ? 14.523 -18.641 -5.77 1 77.44 32 VAL B N 1
ATOM 3588 C CA . VAL B 1 32 ? 15.023 -18.219 -7.074 1 77.44 32 VAL B CA 1
ATOM 3589 C C . VAL B 1 32 ? 16.359 -17.5 -6.906 1 77.44 32 VAL B C 1
ATOM 3591 O O . VAL B 1 32 ? 17.266 -17.688 -7.707 1 77.44 32 VAL B O 1
ATOM 3594 N N . ASP B 1 33 ? 16.438 -16.766 -5.82 1 72.44 33 ASP B N 1
ATOM 3595 C CA . ASP B 1 33 ? 17.656 -16.016 -5.582 1 72.44 33 ASP B CA 1
ATOM 3596 C C . ASP B 1 33 ? 18.812 -16.953 -5.23 1 72.44 33 ASP B C 1
ATOM 3598 O O . ASP B 1 33 ? 19.984 -16.594 -5.398 1 72.44 33 ASP B O 1
ATOM 3602 N N . THR B 1 34 ? 18.531 -18.078 -4.711 1 78.38 34 THR B N 1
ATOM 3603 C CA . THR B 1 34 ? 19.578 -19 -4.293 1 78.38 34 THR B CA 1
ATOM 3604 C C . THR B 1 34 ? 19.891 -20 -5.41 1 78.38 34 THR B C 1
ATOM 3606 O O . THR B 1 34 ? 20.875 -20.734 -5.328 1 78.38 34 THR B O 1
ATOM 3609 N N . MET B 1 35 ? 19.125 -20 -6.402 1 83.94 35 MET B N 1
ATOM 3610 C CA . MET B 1 35 ? 19.344 -20.906 -7.527 1 83.94 35 MET B CA 1
ATOM 3611 C C . MET B 1 35 ? 20.547 -20.469 -8.359 1 83.94 35 MET B C 1
ATOM 3613 O O . MET B 1 35 ? 20.812 -19.281 -8.492 1 83.94 35 MET B O 1
ATOM 3617 N N . LYS B 1 36 ? 21.297 -21.328 -8.781 1 83.94 36 LYS B N 1
ATOM 3618 C CA . LYS B 1 36 ? 22.344 -21.078 -9.758 1 83.94 36 LYS B CA 1
ATOM 3619 C C . LYS B 1 36 ? 21.766 -20.953 -11.164 1 83.94 36 LYS B C 1
ATOM 3621 O O . LYS B 1 36 ? 21.656 -21.938 -11.891 1 83.94 36 LYS B O 1
ATOM 3626 N N . ILE B 1 37 ? 21.422 -19.781 -11.523 1 86.44 37 ILE B N 1
ATOM 3627 C CA . ILE B 1 37 ? 20.797 -19.531 -12.812 1 86.44 37 ILE B CA 1
ATOM 3628 C C . ILE B 1 37 ? 21.828 -19.031 -13.812 1 86.44 37 ILE B C 1
ATOM 3630 O O . ILE B 1 37 ? 22.094 -17.828 -13.891 1 86.44 37 ILE B O 1
ATOM 3634 N N . LYS B 1 38 ? 22.531 -19.859 -14.484 1 91.81 38 LYS B N 1
ATOM 3635 C CA . LYS B 1 38 ? 23.453 -19.578 -15.578 1 91.81 38 LYS B CA 1
ATOM 3636 C C . LYS B 1 38 ? 22.984 -20.234 -16.875 1 91.81 38 LYS B C 1
ATOM 3638 O O . LYS B 1 38 ? 23.266 -21.406 -17.109 1 91.81 38 LYS B O 1
ATOM 3643 N N . PRO B 1 39 ? 22.328 -19.453 -17.641 1 94.94 39 PRO B N 1
ATOM 3644 C CA . PRO B 1 39 ? 21.781 -20.047 -18.875 1 94.94 39 PRO B CA 1
ATOM 3645 C C . PRO B 1 39 ? 22.875 -20.547 -19.812 1 94.94 39 PRO B C 1
ATOM 3647 O O . PRO B 1 39 ? 24.016 -20.078 -19.75 1 94.94 39 PRO B O 1
ATOM 3650 N N . ASN B 1 40 ? 22.484 -21.5 -20.625 1 96.62 40 ASN B N 1
ATOM 3651 C CA . ASN B 1 40 ? 23.344 -21.922 -21.734 1 96.62 40 ASN B CA 1
ATOM 3652 C C . ASN B 1 40 ? 23.594 -20.781 -22.719 1 96.62 40 ASN B C 1
ATOM 3654 O O . ASN B 1 40 ? 22.656 -20.25 -23.328 1 96.62 40 ASN B O 1
ATOM 3658 N N . PRO B 1 41 ? 24.844 -20.375 -22.844 1 95.38 41 PRO B N 1
ATOM 3659 C CA . PRO B 1 41 ? 25.141 -19.203 -23.688 1 95.38 41 PRO B CA 1
ATOM 3660 C C . PRO B 1 41 ? 24.812 -19.453 -25.156 1 95.38 41 PRO B C 1
ATOM 3662 O O . PRO B 1 41 ? 24.656 -18.484 -25.922 1 95.38 41 PRO B O 1
ATOM 3665 N N . ASP B 1 42 ? 24.672 -20.625 -25.578 1 97 42 ASP B N 1
ATOM 3666 C CA . ASP B 1 42 ? 24.438 -20.953 -26.984 1 97 42 ASP B CA 1
ATOM 3667 C C . ASP B 1 42 ? 22.953 -21 -27.297 1 97 42 ASP B C 1
ATOM 3669 O O . ASP B 1 42 ? 22.562 -21.188 -28.453 1 97 42 ASP B O 1
ATOM 3673 N N . LYS B 1 43 ? 22.125 -20.859 -26.312 1 97.5 43 LYS B N 1
ATOM 3674 C CA . LYS B 1 43 ? 20.672 -20.922 -26.484 1 97.5 43 LYS B CA 1
ATOM 3675 C C . LYS B 1 43 ? 20 -19.688 -25.891 1 97.5 43 LYS B C 1
ATOM 3677 O O . LYS B 1 43 ? 20.312 -19.281 -24.766 1 97.5 43 LYS B O 1
ATOM 3682 N N . PRO B 1 44 ? 19.109 -19.109 -26.625 1 96.06 44 PRO B N 1
ATOM 3683 C CA . PRO B 1 44 ? 18.375 -17.984 -26.047 1 96.06 44 PRO B CA 1
ATOM 3684 C C . PRO B 1 44 ? 17.547 -18.406 -24.828 1 96.06 44 PRO B C 1
ATOM 3686 O O . PRO B 1 44 ? 16.953 -19.484 -24.812 1 96.06 44 PRO B O 1
ATOM 3689 N N . MET B 1 45 ? 17.531 -17.531 -23.859 1 95.25 45 MET B N 1
ATOM 3690 C CA . MET B 1 45 ? 16.812 -17.797 -22.609 1 95.25 45 MET B CA 1
ATOM 3691 C C . MET B 1 45 ? 15.305 -17.781 -22.844 1 95.25 45 MET B C 1
ATOM 3693 O O . MET B 1 45 ? 14.781 -16.875 -23.484 1 95.25 45 MET B O 1
ATOM 3697 N N . ILE B 1 46 ? 14.594 -18.812 -22.453 1 95.81 46 ILE B N 1
ATOM 3698 C CA . ILE B 1 46 ? 13.133 -18.875 -22.391 1 95.81 46 ILE B CA 1
ATOM 3699 C C . ILE B 1 46 ? 12.688 -18.922 -20.938 1 95.81 46 ILE B C 1
ATOM 3701 O O . ILE B 1 46 ? 12.812 -19.969 -20.281 1 95.81 46 ILE B O 1
ATOM 3705 N N . ALA B 1 47 ? 12.18 -17.812 -20.422 1 92.94 47 ALA B N 1
ATOM 3706 C CA . ALA B 1 47 ? 11.773 -17.703 -19.031 1 92.94 47 ALA B CA 1
ATOM 3707 C C . ALA B 1 47 ? 10.297 -18.062 -18.844 1 92.94 47 ALA B C 1
ATOM 3709 O O . ALA B 1 47 ? 9.414 -17.25 -19.094 1 92.94 47 ALA B O 1
ATOM 3710 N N . LEU B 1 48 ? 10.062 -19.219 -18.359 1 95 48 LEU B N 1
ATOM 3711 C CA . LEU B 1 48 ? 8.703 -19.688 -18.125 1 95 48 LEU B CA 1
ATOM 3712 C C . LEU B 1 48 ? 8.32 -19.562 -16.656 1 95 48 LEU B C 1
ATOM 3714 O O . LEU B 1 48 ? 7.258 -20.031 -16.234 1 95 48 LEU B O 1
ATOM 3718 N N . SER B 1 49 ? 9.141 -18.859 -15.836 1 88.56 49 SER B N 1
ATOM 3719 C CA . SER B 1 49 ? 8.992 -18.875 -14.391 1 88.56 49 SER B CA 1
ATOM 3720 C C . SER B 1 49 ? 8.117 -17.719 -13.906 1 88.56 49 SER B C 1
ATOM 3722 O O . SER B 1 49 ? 7.562 -17.766 -12.812 1 88.56 49 SER B O 1
ATOM 3724 N N . ILE B 1 50 ? 8.023 -16.656 -14.594 1 76.44 50 ILE B N 1
ATOM 3725 C CA . ILE B 1 50 ? 7.441 -15.453 -14.023 1 76.44 50 ILE B CA 1
ATOM 3726 C C . ILE B 1 50 ? 6.004 -15.289 -14.516 1 76.44 50 ILE B C 1
ATOM 3728 O O . ILE B 1 50 ? 5.746 -15.32 -15.719 1 76.44 50 ILE B O 1
ATOM 3732 N N . GLY B 1 51 ? 5.125 -15.055 -13.625 1 78.81 51 GLY B N 1
ATOM 3733 C CA . GLY B 1 51 ? 3.713 -14.875 -13.914 1 78.81 51 GLY B CA 1
ATOM 3734 C C . GLY B 1 51 ? 3.365 -13.453 -14.312 1 78.81 51 GLY B C 1
ATOM 3735 O O . GLY B 1 51 ? 2.369 -12.898 -13.852 1 78.81 51 GLY B O 1
ATOM 3736 N N . ASP B 1 52 ? 4.234 -12.828 -15.078 1 83.19 52 ASP B N 1
ATOM 3737 C CA . ASP B 1 52 ? 3.984 -11.523 -15.68 1 83.19 52 ASP B CA 1
ATOM 3738 C C . ASP B 1 52 ? 3.648 -11.648 -17.156 1 83.19 52 ASP B C 1
ATOM 3740 O O . ASP B 1 52 ? 4.535 -11.875 -17.984 1 83.19 52 ASP B O 1
ATOM 3744 N N . PRO B 1 53 ? 2.4 -11.406 -17.531 1 82.5 53 PRO B N 1
ATOM 3745 C CA . PRO B 1 53 ? 1.945 -11.656 -18.906 1 82.5 53 PRO B CA 1
ATOM 3746 C C . PRO B 1 53 ? 2.539 -10.672 -19.906 1 82.5 53 PRO B C 1
ATOM 3748 O O . PRO B 1 53 ? 2.465 -10.898 -21.109 1 82.5 53 PRO B O 1
ATOM 3751 N N . THR B 1 54 ? 3.129 -9.625 -19.438 1 83.12 54 THR B N 1
ATOM 3752 C CA . THR B 1 54 ? 3.592 -8.57 -20.328 1 83.12 54 THR B CA 1
ATOM 3753 C C . THR B 1 54 ? 5.047 -8.797 -20.719 1 83.12 54 THR B C 1
ATOM 3755 O O . THR B 1 54 ? 5.57 -8.109 -21.609 1 83.12 54 THR B O 1
ATOM 3758 N N . VAL B 1 55 ? 5.656 -9.773 -20.203 1 80.38 55 VAL B N 1
ATOM 3759 C CA . VAL B 1 55 ? 7.102 -9.938 -20.297 1 80.38 55 VAL B CA 1
ATOM 3760 C C . VAL B 1 55 ? 7.504 -10.18 -21.75 1 80.38 55 VAL B C 1
ATOM 3762 O O . VAL B 1 55 ? 8.516 -9.656 -22.219 1 80.38 55 VAL B O 1
ATOM 3765 N N . PHE B 1 56 ? 6.664 -10.867 -22.5 1 85.38 56 PHE B N 1
ATOM 3766 C CA . PHE B 1 56 ? 7.078 -11.328 -23.828 1 85.38 56 PHE B CA 1
ATOM 3767 C C . PHE B 1 56 ? 6.539 -10.398 -24.906 1 85.38 56 PHE B C 1
ATOM 3769 O O . PHE B 1 56 ? 6.898 -10.531 -26.078 1 85.38 56 PHE B O 1
ATOM 3776 N N . GLY B 1 57 ? 5.699 -9.516 -24.578 1 86.88 57 GLY B N 1
ATOM 3777 C CA . GLY B 1 57 ? 5.266 -8.477 -25.5 1 86.88 57 GLY B CA 1
ATOM 3778 C C . GLY B 1 57 ? 4.07 -8.875 -26.344 1 86.88 57 GLY B C 1
ATOM 3779 O O . GLY B 1 57 ? 3.428 -8.031 -26.969 1 86.88 57 GLY B O 1
ATOM 3780 N N . ASN B 1 58 ? 3.729 -10.195 -26.297 1 91.5 58 ASN B N 1
ATOM 3781 C CA . ASN B 1 58 ? 2.625 -10.672 -27.125 1 91.5 58 ASN B CA 1
ATOM 3782 C C . ASN B 1 58 ? 1.275 -10.414 -26.469 1 91.5 58 ASN B C 1
ATOM 3784 O O . ASN B 1 58 ? 0.236 -10.461 -27.125 1 91.5 58 ASN B O 1
ATOM 3788 N N . LEU B 1 59 ? 1.243 -10.234 -25.203 1 93.25 59 LEU B N 1
ATOM 3789 C CA . LEU B 1 59 ? 0.048 -9.875 -24.438 1 93.25 59 LEU B CA 1
ATOM 3790 C C . LEU B 1 59 ? 0.227 -8.531 -23.75 1 93.25 59 LEU B C 1
ATOM 3792 O O . LEU B 1 59 ? 1.142 -8.359 -22.938 1 93.25 59 LEU B O 1
ATOM 3796 N N . GLN B 1 60 ? -0.557 -7.645 -24.172 1 93.62 60 GLN B N 1
ATOM 3797 C CA . GLN B 1 60 ? -0.53 -6.293 -23.625 1 93.62 60 GLN B CA 1
ATOM 3798 C C . GLN B 1 60 ? -1.91 -5.871 -23.125 1 93.62 60 GLN B C 1
ATOM 3800 O O . GLN B 1 60 ? -2.922 -6.449 -23.531 1 93.62 60 GLN B O 1
ATOM 3805 N N . PRO B 1 61 ? -1.92 -4.883 -22.203 1 96.19 61 PRO B N 1
ATOM 3806 C CA . PRO B 1 61 ? -3.234 -4.367 -21.828 1 96.19 61 PRO B CA 1
ATOM 3807 C C . PRO B 1 61 ? -4.031 -3.828 -23 1 96.19 61 PRO B C 1
ATOM 3809 O O . PRO B 1 61 ? -3.451 -3.463 -24.031 1 96.19 61 PRO B O 1
ATOM 3812 N N . PRO B 1 62 ? -5.344 -3.848 -22.875 1 96.69 62 PRO B N 1
ATOM 3813 C CA . PRO B 1 62 ? -6.148 -3.32 -23.984 1 96.69 62 PRO B CA 1
ATOM 3814 C C . PRO B 1 62 ? -5.906 -1.834 -24.234 1 96.69 62 PRO B C 1
ATOM 3816 O O . PRO B 1 62 ? -5.715 -1.067 -23.281 1 96.69 62 PRO B O 1
ATOM 3819 N N . LYS B 1 63 ? -6.016 -1.461 -25.5 1 96 63 LYS B N 1
ATOM 3820 C CA . LYS B 1 63 ? -5.789 -0.079 -25.922 1 96 63 LYS B CA 1
ATOM 3821 C C . LYS B 1 63 ? -6.75 0.872 -25.203 1 96 63 LYS B C 1
ATOM 3823 O O . LYS B 1 63 ? -6.371 1.99 -24.844 1 96 63 LYS B O 1
ATOM 3828 N N . GLU B 1 64 ? -7.957 0.409 -25 1 97.69 64 GLU B N 1
ATOM 3829 C CA . GLU B 1 64 ? -8.984 1.212 -24.344 1 97.69 64 GLU B CA 1
ATOM 3830 C C . GLU B 1 64 ? -8.578 1.563 -22.906 1 97.69 64 GLU B C 1
ATOM 3832 O O . GLU B 1 64 ? -8.875 2.658 -22.438 1 97.69 64 GLU B O 1
ATOM 3837 N N . ALA B 1 65 ? -7.945 0.624 -22.25 1 97.75 65 ALA B N 1
ATOM 3838 C CA . ALA B 1 65 ? -7.488 0.868 -20.875 1 97.75 65 ALA B CA 1
ATOM 3839 C C . ALA B 1 65 ? -6.363 1.897 -20.859 1 97.75 65 ALA B C 1
ATOM 3841 O O . ALA B 1 65 ? -6.348 2.791 -20 1 97.75 65 ALA B O 1
ATOM 3842 N N . VAL B 1 66 ? -5.41 1.78 -21.781 1 97.62 66 VAL B N 1
ATOM 3843 C CA . VAL B 1 66 ? -4.297 2.721 -21.859 1 97.62 66 VAL B CA 1
ATOM 3844 C C . VAL B 1 66 ? -4.824 4.121 -22.156 1 97.62 66 VAL B C 1
ATOM 3846 O O . VAL B 1 66 ? -4.363 5.105 -21.578 1 97.62 66 VAL B O 1
ATOM 3849 N N . GLU B 1 67 ? -5.793 4.211 -23.031 1 98.06 67 GLU B N 1
ATOM 3850 C CA . GLU B 1 67 ? -6.434 5.484 -23.344 1 98.06 67 GLU B CA 1
ATOM 3851 C C . GLU B 1 67 ? -7.113 6.082 -22.125 1 98.06 67 GLU B C 1
ATOM 3853 O O . GLU B 1 67 ? -7.016 7.285 -21.875 1 98.06 67 GLU B O 1
ATOM 3858 N N . ALA B 1 68 ? -7.789 5.238 -21.375 1 98.5 68 ALA B N 1
ATOM 3859 C CA . ALA B 1 68 ? -8.469 5.695 -20.156 1 98.5 68 ALA B CA 1
ATOM 3860 C C . ALA B 1 68 ? -7.48 6.27 -19.156 1 98.5 68 ALA B C 1
ATOM 3862 O O . ALA B 1 68 ? -7.746 7.297 -18.531 1 98.5 68 ALA B O 1
ATOM 3863 N N . ILE B 1 69 ? -6.359 5.656 -18.984 1 98.25 69 ILE B N 1
ATOM 3864 C CA . ILE B 1 69 ? -5.332 6.105 -18.062 1 98.25 69 ILE B CA 1
ATOM 3865 C C . ILE B 1 69 ? -4.746 7.434 -18.531 1 98.25 69 ILE B C 1
ATOM 3867 O O . ILE B 1 69 ? -4.531 8.352 -17.734 1 98.25 69 ILE B O 1
ATOM 3871 N N . THR B 1 70 ? -4.484 7.508 -19.844 1 98.31 70 THR B N 1
ATOM 3872 C CA . THR B 1 70 ? -3.938 8.727 -20.438 1 98.31 70 THR B CA 1
ATOM 3873 C C . THR B 1 70 ? -4.902 9.891 -20.266 1 98.31 70 THR B C 1
ATOM 3875 O O . THR B 1 70 ? -4.492 10.992 -19.891 1 98.31 70 THR B O 1
ATOM 3878 N N . GLU B 1 71 ? -6.141 9.617 -20.5 1 98.25 71 GLU B N 1
ATOM 3879 C CA . GLU B 1 71 ? -7.156 10.648 -20.312 1 98.25 71 GLU B CA 1
ATOM 3880 C C . GLU B 1 71 ? -7.262 11.07 -18.844 1 98.25 71 GLU B C 1
ATOM 3882 O O . GLU B 1 71 ? -7.41 12.258 -18.547 1 98.25 71 GLU B O 1
ATOM 3887 N N . SER B 1 72 ? -7.215 10.117 -18 1 97.94 72 SER B N 1
ATOM 3888 C CA . SER B 1 72 ? -7.242 10.398 -16.562 1 97.94 72 SER B CA 1
ATOM 3889 C C . SER B 1 72 ? -6.09 11.305 -16.156 1 97.94 72 SER B C 1
ATOM 3891 O O . SER B 1 72 ? -6.297 12.297 -15.453 1 97.94 72 SER B O 1
ATOM 3893 N N . ALA B 1 73 ? -4.895 10.984 -16.609 1 97.19 73 ALA B N 1
ATOM 3894 C CA . ALA B 1 73 ? -3.707 11.766 -16.281 1 97.19 73 ALA B CA 1
ATOM 3895 C C . ALA B 1 73 ? -3.824 13.188 -16.812 1 97.19 73 ALA B C 1
ATOM 3897 O O . ALA B 1 73 ? -3.488 14.148 -16.125 1 97.19 73 ALA B O 1
ATOM 3898 N N . LYS B 1 74 ? -4.359 13.359 -17.984 1 96.69 74 LYS B N 1
ATOM 3899 C CA . LYS B 1 74 ? -4.418 14.648 -18.672 1 96.69 74 LYS B CA 1
ATOM 3900 C C . LYS B 1 74 ? -5.551 15.516 -18.125 1 96.69 74 LYS B C 1
ATOM 3902 O O . LYS B 1 74 ? -5.508 16.734 -18.234 1 96.69 74 LYS B O 1
ATOM 3907 N N . SER B 1 75 ? -6.516 14.891 -17.516 1 95.38 75 SER B N 1
ATOM 3908 C CA . SER B 1 75 ? -7.695 15.625 -17.062 1 95.38 75 SER B CA 1
ATOM 3909 C C . SER B 1 75 ? -7.344 16.609 -15.953 1 95.38 75 SER B C 1
ATOM 3911 O O . SER B 1 75 ? -8.039 17.609 -15.758 1 95.38 75 SER B O 1
ATOM 3913 N N . GLY B 1 76 ? -6.312 16.266 -15.18 1 93.12 76 GLY B N 1
ATOM 3914 C CA . GLY B 1 76 ? -5.922 17.094 -14.055 1 93.12 76 GLY B CA 1
ATOM 3915 C C . GLY B 1 76 ? -6.852 16.969 -12.867 1 93.12 76 GLY B C 1
ATOM 3916 O O . GLY B 1 76 ? -6.672 17.641 -11.844 1 93.12 76 GLY B O 1
ATOM 3917 N N . LYS B 1 77 ? -7.773 16.062 -12.891 1 92.75 77 LYS B N 1
ATOM 3918 C CA . LYS B 1 77 ? -8.828 15.977 -11.883 1 92.75 77 LYS B CA 1
ATOM 3919 C C . LYS B 1 77 ? -8.547 14.852 -10.883 1 92.75 77 LYS B C 1
ATOM 3921 O O . LYS B 1 77 ? -9.289 14.688 -9.914 1 92.75 77 LYS B O 1
ATOM 3926 N N . ASN B 1 78 ? -7.523 14.117 -11.125 1 95.06 78 ASN B N 1
ATOM 3927 C CA . ASN B 1 78 ? -7.309 12.898 -10.359 1 95.06 78 ASN B CA 1
ATOM 3928 C C . ASN B 1 78 ? -5.918 12.867 -9.734 1 95.06 78 ASN B C 1
ATOM 3930 O O . ASN B 1 78 ? -5.281 11.812 -9.672 1 95.06 78 ASN B O 1
ATOM 3934 N N . ASN B 1 79 ? -5.461 14.039 -9.328 1 93.88 79 ASN B N 1
ATOM 3935 C CA . ASN B 1 79 ? -4.117 14.156 -8.773 1 93.88 79 ASN B CA 1
ATOM 3936 C C . ASN B 1 79 ? -4.145 14.188 -7.25 1 93.88 79 ASN B C 1
ATOM 3938 O O . ASN B 1 79 ? -3.115 13.984 -6.605 1 93.88 79 ASN B O 1
ATOM 3942 N N . GLY B 1 80 ? -5.281 14.492 -6.652 1 91.69 80 GLY B N 1
ATOM 3943 C CA . GLY B 1 80 ? -5.41 14.664 -5.215 1 91.69 80 GLY B CA 1
ATOM 3944 C C . GLY B 1 80 ? -5.742 13.375 -4.488 1 91.69 80 GLY B C 1
ATOM 3945 O O . GLY B 1 80 ? -5.676 12.297 -5.07 1 91.69 80 GLY B O 1
ATOM 3946 N N . TYR B 1 81 ? -5.992 13.492 -3.184 1 88.31 81 TYR B N 1
ATOM 3947 C CA . TYR B 1 81 ? -6.363 12.336 -2.371 1 88.31 81 TYR B CA 1
ATOM 3948 C C . TYR B 1 81 ? -7.746 11.82 -2.756 1 88.31 81 TYR B C 1
ATOM 3950 O O . TYR B 1 81 ? -8.648 12.609 -3.059 1 88.31 81 TYR B O 1
ATOM 3958 N N . ALA B 1 82 ? -7.883 10.547 -2.783 1 89.88 82 ALA B N 1
ATOM 3959 C CA . ALA B 1 82 ? -9.18 9.875 -2.766 1 89.88 82 ALA B CA 1
ATOM 3960 C C . ALA B 1 82 ? -9.523 9.383 -1.364 1 89.88 82 ALA B C 1
ATOM 3962 O O . ALA B 1 82 ? -8.656 9.312 -0.493 1 89.88 82 ALA B O 1
ATOM 3963 N N . PRO B 1 83 ? -10.867 9.219 -1.162 1 90.81 83 PRO B N 1
ATOM 3964 C CA . PRO B 1 83 ? -11.125 8.453 0.058 1 90.81 83 PRO B CA 1
ATOM 3965 C C . PRO B 1 83 ? -10.25 7.211 0.174 1 90.81 83 PRO B C 1
ATOM 3967 O O . PRO B 1 83 ? -9.906 6.598 -0.839 1 90.81 83 PRO B O 1
ATOM 3970 N N . SER B 1 84 ? -9.898 6.852 1.369 1 91.5 84 SER B N 1
ATOM 3971 C CA . SER B 1 84 ? -8.945 5.766 1.577 1 91.5 84 SER B CA 1
ATOM 3972 C C . SER B 1 84 ? -9.453 4.465 0.959 1 91.5 84 SER B C 1
ATOM 3974 O O . SER B 1 84 ? -8.656 3.615 0.553 1 91.5 84 SER B O 1
ATOM 3976 N N . SER B 1 85 ? -10.805 4.324 0.849 1 94.62 85 SER B N 1
ATOM 3977 C CA . SER B 1 85 ? -11.375 3.111 0.272 1 94.62 85 SER B CA 1
ATOM 3978 C C . SER B 1 85 ? -11.562 3.252 -1.234 1 94.62 85 SER B C 1
ATOM 3980 O O . SER B 1 85 ? -11.977 2.303 -1.904 1 94.62 85 SER B O 1
ATOM 3982 N N . GLY B 1 86 ? -11.391 4.457 -1.771 1 96.25 86 GLY B N 1
ATOM 3983 C CA . GLY B 1 86 ? -11.438 4.645 -3.213 1 96.25 86 GLY B CA 1
ATOM 3984 C C . GLY B 1 86 ? -12.516 5.621 -3.652 1 96.25 86 GLY B C 1
ATOM 3985 O O . GLY B 1 86 ? -13.422 5.945 -2.883 1 96.25 86 GLY B O 1
ATOM 3986 N N . TYR B 1 87 ? -12.406 6.129 -4.898 1 96.75 87 TYR B N 1
ATOM 3987 C CA . TYR B 1 87 ? -13.398 7.012 -5.508 1 96.75 87 TYR B CA 1
ATOM 3988 C C . TYR B 1 87 ? -14.758 6.32 -5.613 1 96.75 87 TYR B C 1
ATOM 3990 O O . TYR B 1 87 ? -14.828 5.141 -5.969 1 96.75 87 TYR B O 1
ATOM 3998 N N . LEU B 1 88 ? -15.789 7.039 -5.332 1 97.62 88 LEU B N 1
ATOM 3999 C CA . LEU B 1 88 ? -17.141 6.488 -5.43 1 97.62 88 LEU B CA 1
ATOM 4000 C C . LEU B 1 88 ? -17.406 5.973 -6.836 1 97.62 88 LEU B C 1
ATOM 4002 O O . LEU B 1 88 ? -17.922 4.863 -7.012 1 97.62 88 LEU B O 1
ATOM 4006 N N . LYS B 1 89 ? -17.078 6.734 -7.871 1 98.12 89 LYS B N 1
ATOM 4007 C CA . LYS B 1 89 ? -17.344 6.34 -9.25 1 98.12 89 LYS B CA 1
ATOM 4008 C C . LYS B 1 89 ? -16.594 5.059 -9.609 1 98.12 89 LYS B C 1
ATOM 4010 O O . LYS B 1 89 ? -17.094 4.23 -10.367 1 98.12 89 LYS B O 1
ATOM 4015 N N . SER B 1 90 ? -15.391 4.938 -9.07 1 98.75 90 SER B N 1
ATOM 4016 C CA . SER B 1 90 ? -14.609 3.73 -9.32 1 98.75 90 SER B CA 1
ATOM 4017 C C . SER B 1 90 ? -15.211 2.525 -8.602 1 98.75 90 SER B C 1
ATOM 4019 O O . SER B 1 90 ? -15.273 1.431 -9.164 1 98.75 90 SER B O 1
ATOM 4021 N N . LYS B 1 91 ? -15.625 2.719 -7.324 1 98.75 91 LYS B N 1
ATOM 4022 C CA . LYS B 1 91 ? -16.266 1.652 -6.562 1 98.75 91 LYS B CA 1
ATOM 4023 C C . LYS B 1 91 ? -17.562 1.193 -7.246 1 98.75 91 LYS B C 1
ATOM 4025 O O . LYS B 1 91 ? -17.844 -0.004 -7.289 1 98.75 91 LYS B O 1
ATOM 4030 N N . GLU B 1 92 ? -18.297 2.158 -7.781 1 98.81 92 GLU B N 1
ATOM 4031 C CA . GLU B 1 92 ? -19.516 1.825 -8.516 1 98.81 92 GLU B CA 1
ATOM 4032 C C . GLU B 1 92 ? -19.203 1.003 -9.758 1 98.81 92 GLU B C 1
ATOM 4034 O O . GLU B 1 92 ? -19.906 0.036 -10.062 1 98.81 92 GLU B O 1
ATOM 4039 N N . ALA B 1 93 ? -18.188 1.38 -10.469 1 98.88 93 ALA B N 1
ATOM 4040 C CA . ALA B 1 93 ? -17.781 0.657 -11.672 1 98.88 93 ALA B CA 1
ATOM 4041 C C . ALA B 1 93 ? -17.344 -0.768 -11.336 1 98.88 93 ALA B C 1
ATOM 4043 O O . ALA B 1 93 ? -17.703 -1.714 -12.039 1 98.88 93 ALA B O 1
ATOM 4044 N N . ILE B 1 94 ? -16.609 -0.913 -10.242 1 98.81 94 ILE B N 1
ATOM 4045 C CA . ILE B 1 94 ? -16.156 -2.23 -9.812 1 98.81 94 ILE B CA 1
ATOM 4046 C C . ILE B 1 94 ? -17.359 -3.076 -9.398 1 98.81 94 ILE B C 1
ATOM 4048 O O . ILE B 1 94 ? -17.453 -4.25 -9.766 1 98.81 94 ILE B O 1
ATOM 4052 N N . ALA B 1 95 ? -18.219 -2.477 -8.625 1 98.81 95 ALA B N 1
ATOM 4053 C CA . ALA B 1 95 ? -19.406 -3.189 -8.18 1 98.81 95 ALA B CA 1
ATOM 4054 C C . ALA B 1 95 ? -20.219 -3.697 -9.375 1 98.81 95 ALA B C 1
ATOM 4056 O O . ALA B 1 95 ? -20.641 -4.855 -9.398 1 98.81 95 ALA B O 1
ATOM 4057 N N . LYS B 1 96 ? -20.453 -2.83 -10.328 1 98.56 96 LYS B N 1
ATOM 4058 C CA . LYS B 1 96 ? -21.188 -3.207 -11.531 1 98.56 96 LYS B CA 1
ATOM 4059 C C . LYS B 1 96 ? -20.484 -4.332 -12.281 1 98.56 96 LYS B C 1
ATOM 4061 O O . LYS B 1 96 ? -21.125 -5.301 -12.703 1 98.56 96 LYS B O 1
ATOM 4066 N N . TYR B 1 97 ? -19.266 -4.211 -12.445 1 98.06 97 TYR B N 1
ATOM 4067 C CA . TYR B 1 97 ? -18.453 -5.164 -13.195 1 98.06 97 TYR B CA 1
ATOM 4068 C C . TYR B 1 97 ? -18.438 -6.523 -12.508 1 98.06 97 TYR B C 1
ATOM 4070 O O . TYR B 1 97 ? -18.484 -7.562 -13.172 1 98.06 97 TYR B O 1
ATOM 4078 N N . CYS B 1 98 ? -18.359 -6.547 -11.156 1 98 98 CYS B N 1
ATOM 4079 C CA . CYS B 1 98 ? -18.109 -7.773 -10.398 1 98 98 CYS B CA 1
ATOM 4080 C C . CYS B 1 98 ? -19.438 -8.43 -9.992 1 98 98 CYS B C 1
ATOM 4082 O O . CYS B 1 98 ? -19.453 -9.594 -9.594 1 98 98 CYS B O 1
ATOM 4084 N N . SER B 1 99 ? -20.547 -7.699 -10.07 1 98 99 SER B N 1
ATOM 4085 C CA . SER B 1 99 ? -21.828 -8.258 -9.641 1 98 99 SER B CA 1
ATOM 4086 C C . SER B 1 99 ? -22.25 -9.414 -10.531 1 98 99 SER B C 1
ATOM 4088 O O . SER B 1 99 ? -22.078 -9.367 -11.75 1 98 99 SER B O 1
ATOM 4090 N N . ARG B 1 100 ? -22.672 -10.453 -9.914 1 96.38 100 ARG B N 1
ATOM 4091 C CA . ARG B 1 100 ? -23.234 -11.648 -10.531 1 96.38 100 ARG B CA 1
ATOM 4092 C C . ARG B 1 100 ? -24.578 -12 -9.906 1 96.38 100 ARG B C 1
ATOM 4094 O O . ARG B 1 100 ? -24.922 -11.5 -8.828 1 96.38 100 ARG B O 1
ATOM 4101 N N . PRO B 1 101 ? -25.359 -12.883 -10.695 1 95.69 101 PRO B N 1
ATOM 4102 C CA . PRO B 1 101 ? -26.578 -13.367 -10.031 1 95.69 101 PRO B CA 1
ATOM 4103 C C . PRO B 1 101 ? -26.297 -14.016 -8.68 1 95.69 101 PRO B C 1
ATOM 4105 O O . PRO B 1 101 ? -25.391 -14.844 -8.562 1 95.69 101 PRO B O 1
ATOM 4108 N N . ASN B 1 102 ? -26.938 -13.57 -7.68 1 95.12 102 ASN B N 1
ATOM 4109 C CA . ASN B 1 102 ? -26.844 -14.07 -6.316 1 95.12 102 ASN B CA 1
ATOM 4110 C C . ASN B 1 102 ? -25.547 -13.602 -5.641 1 95.12 102 ASN B C 1
ATOM 4112 O O . ASN B 1 102 ? -25.141 -14.164 -4.621 1 95.12 102 ASN B O 1
ATOM 4116 N N . ALA B 1 103 ? -24.891 -12.727 -6.203 1 96.81 103 ALA B N 1
ATOM 4117 C CA . ALA B 1 103 ? -23.703 -12.141 -5.586 1 96.81 103 ALA B CA 1
ATOM 4118 C C . ALA B 1 103 ? -23.547 -10.672 -5.984 1 96.81 103 ALA B C 1
ATOM 4120 O O . ALA B 1 103 ? -22.484 -10.25 -6.41 1 96.81 103 ALA B O 1
ATOM 4121 N N . GLU B 1 104 ? -24.625 -9.969 -5.922 1 97.31 104 GLU B N 1
ATOM 4122 C CA . GLU B 1 104 ? -24.609 -8.555 -6.262 1 97.31 104 GLU B CA 1
ATOM 4123 C C . GLU B 1 104 ? -23.953 -7.727 -5.168 1 97.31 104 GLU B C 1
ATOM 4125 O O . GLU B 1 104 ? -24.125 -7.996 -3.979 1 97.31 104 GLU B O 1
ATOM 4130 N N . VAL B 1 105 ? -23.172 -6.793 -5.586 1 97.88 105 VAL B N 1
ATOM 4131 C CA . VAL B 1 105 ? -22.531 -5.875 -4.652 1 97.88 105 VAL B CA 1
ATOM 4132 C C . VAL B 1 105 ? -22.766 -4.434 -5.094 1 97.88 105 VAL B C 1
ATOM 4134 O O . VAL B 1 105 ? -23.078 -4.176 -6.258 1 97.88 105 VAL B O 1
ATOM 4137 N N . GLU B 1 106 ? -22.719 -3.537 -4.18 1 98.19 106 GLU B N 1
ATOM 4138 C CA . GLU B 1 106 ? -22.812 -2.096 -4.391 1 98.19 106 GLU B CA 1
ATOM 4139 C C . GLU B 1 106 ? -21.5 -1.402 -4.027 1 98.19 106 GLU B C 1
ATOM 4141 O O . GLU B 1 106 ? -20.578 -2.035 -3.5 1 98.19 106 GLU B O 1
ATOM 4146 N N . ALA B 1 107 ? -21.438 -0.147 -4.336 1 98.38 107 ALA B N 1
ATOM 4147 C CA . ALA B 1 107 ? -20.234 0.633 -4.07 1 98.38 107 ALA B CA 1
ATOM 4148 C C . ALA B 1 107 ? -19.797 0.49 -2.613 1 98.38 107 ALA B C 1
ATOM 4150 O O . ALA B 1 107 ? -18.609 0.433 -2.32 1 98.38 107 ALA B O 1
ATOM 4151 N N . LYS B 1 108 ? -20.703 0.435 -1.662 1 97 108 LYS B N 1
ATOM 4152 C CA . LYS B 1 108 ? -20.391 0.343 -0.238 1 97 108 LYS B CA 1
ATOM 4153 C C . LYS B 1 108 ? -19.734 -0.989 0.094 1 97 108 LYS B C 1
ATOM 4155 O O . LYS B 1 108 ? -19.156 -1.15 1.174 1 97 108 LYS B O 1
ATOM 4160 N N . ASP B 1 109 ? -19.859 -1.976 -0.821 1 98.38 109 ASP B N 1
ATOM 4161 C CA . ASP B 1 109 ? -19.312 -3.312 -0.609 1 98.38 109 ASP B CA 1
ATOM 4162 C C . ASP B 1 109 ? -17.922 -3.443 -1.234 1 98.38 109 ASP B C 1
ATOM 4164 O O . ASP B 1 109 ? -17.391 -4.551 -1.351 1 98.38 109 ASP B O 1
ATOM 4168 N N . VAL B 1 110 ? -17.391 -2.314 -1.713 1 98.75 110 VAL B N 1
ATOM 4169 C CA . VAL B 1 110 ? -16.109 -2.344 -2.426 1 98.75 110 VAL B CA 1
ATOM 4170 C C . VAL B 1 110 ? -15.078 -1.523 -1.665 1 98.75 110 VAL B C 1
ATOM 4172 O O . VAL B 1 110 ? -15.328 -0.375 -1.296 1 98.75 110 VAL B O 1
ATOM 4175 N N . VAL B 1 111 ? -13.945 -2.082 -1.352 1 98.62 111 VAL B N 1
ATOM 4176 C CA . VAL B 1 111 ? -12.766 -1.363 -0.877 1 98.62 111 VAL B CA 1
ATOM 4177 C C . VAL B 1 111 ? -11.648 -1.46 -1.913 1 98.62 111 VAL B C 1
ATOM 4179 O O . VAL B 1 111 ? -11.148 -2.551 -2.199 1 98.62 111 VAL B O 1
ATOM 4182 N N . ILE B 1 112 ? -11.266 -0.339 -2.523 1 98.62 112 ILE B N 1
ATOM 4183 C CA . ILE B 1 112 ? -10.211 -0.33 -3.525 1 98.62 112 ILE B CA 1
ATOM 4184 C C . ILE B 1 112 ? -8.852 -0.415 -2.84 1 98.62 112 ILE B C 1
ATOM 4186 O O . ILE B 1 112 ? -8.625 0.216 -1.803 1 98.62 112 ILE B O 1
ATOM 4190 N N . THR B 1 113 ? -7.953 -1.211 -3.393 1 98.31 113 THR B N 1
ATOM 4191 C CA . THR B 1 113 ? -6.656 -1.491 -2.785 1 98.31 113 THR B CA 1
ATOM 4192 C C . THR B 1 113 ? -5.535 -1.318 -3.803 1 98.31 113 THR B C 1
ATOM 4194 O O . THR B 1 113 ? -5.789 -1.15 -4.996 1 98.31 113 THR B O 1
ATOM 4197 N N . SER B 1 114 ? -4.293 -1.323 -3.328 1 97.44 114 SER B N 1
ATOM 4198 C CA . SER B 1 114 ? -3.107 -1.228 -4.172 1 97.44 114 SER B CA 1
ATOM 4199 C C . SER B 1 114 ? -2.723 -2.588 -4.742 1 97.44 114 SER B C 1
ATOM 4201 O O . SER B 1 114 ? -1.622 -3.084 -4.492 1 97.44 114 SER B O 1
ATOM 4203 N N . GLY B 1 115 ? -3.602 -3.131 -5.531 1 97 115 GLY B N 1
ATOM 4204 C CA . GLY B 1 115 ? -3.426 -4.457 -6.102 1 97 115 GLY B CA 1
ATOM 4205 C C . GLY B 1 115 ? -4.094 -5.547 -5.285 1 97 115 GLY B C 1
ATOM 4206 O O . GLY B 1 115 ? -4.594 -5.293 -4.188 1 97 115 GLY B O 1
ATOM 4207 N N . CYS B 1 116 ? -4.066 -6.758 -5.824 1 97.5 116 CYS B N 1
ATOM 4208 C CA . CYS B 1 116 ? -4.715 -7.883 -5.16 1 97.5 116 CYS B CA 1
ATOM 4209 C C . CYS B 1 116 ? -3.92 -8.32 -3.936 1 97.5 116 CYS B C 1
ATOM 4211 O O . CYS B 1 116 ? -4.496 -8.773 -2.945 1 97.5 116 CYS B O 1
ATOM 4213 N N . SER B 1 117 ? -2.592 -8.203 -3.998 1 96.25 117 SER B N 1
ATOM 4214 C CA . SER B 1 117 ? -1.783 -8.539 -2.83 1 96.25 117 SER B CA 1
ATOM 4215 C C . SER B 1 117 ? -2.197 -7.719 -1.614 1 96.25 117 SER B C 1
ATOM 4217 O O . SER B 1 117 ? -2.297 -8.25 -0.505 1 96.25 117 SER B O 1
ATOM 4219 N N . HIS B 1 118 ? -2.438 -6.438 -1.852 1 97.62 118 HIS B N 1
ATOM 4220 C CA . HIS B 1 118 ? -2.922 -5.582 -0.774 1 97.62 118 HIS B CA 1
ATOM 4221 C C . HIS B 1 118 ? -4.324 -5.988 -0.337 1 97.62 118 HIS B C 1
ATOM 4223 O O . HIS B 1 118 ? -4.648 -5.938 0.852 1 97.62 118 HIS B O 1
ATOM 4229 N N . ALA B 1 119 ? -5.188 -6.367 -1.284 1 98.69 119 ALA B N 1
ATOM 4230 C CA . ALA B 1 119 ? -6.527 -6.852 -0.953 1 98.69 119 ALA B CA 1
ATOM 4231 C C . ALA B 1 119 ? -6.457 -8.07 -0.032 1 98.69 119 ALA B C 1
ATOM 4233 O O . ALA B 1 119 ? -7.156 -8.125 0.981 1 98.69 119 ALA B O 1
ATOM 4234 N N . LEU B 1 120 ? -5.586 -8.984 -0.392 1 98.62 120 LEU B N 1
ATOM 4235 C CA . LEU B 1 120 ? -5.402 -10.195 0.4 1 98.62 120 LEU B CA 1
ATOM 4236 C C . LEU B 1 120 ? -4.848 -9.859 1.78 1 98.62 120 LEU B C 1
ATOM 4238 O O . LEU B 1 120 ? -5.312 -10.398 2.787 1 98.62 120 LEU B O 1
ATOM 4242 N N . GLU B 1 121 ? -3.883 -8.992 1.799 1 97.81 121 GLU B N 1
ATOM 4243 C CA . GLU B 1 121 ? -3.309 -8.57 3.074 1 97.81 121 GLU B CA 1
ATOM 4244 C C . GLU B 1 121 ? -4.375 -7.965 3.984 1 97.81 121 GLU B C 1
ATOM 4246 O O . GLU B 1 121 ? -4.43 -8.273 5.176 1 97.81 121 GLU B O 1
ATOM 4251 N N . MET B 1 122 ? -5.23 -7.133 3.467 1 98.06 122 MET B N 1
ATOM 4252 C CA . MET B 1 122 ? -6.289 -6.5 4.25 1 98.06 122 MET B CA 1
ATOM 4253 C C . MET B 1 122 ? -7.324 -7.527 4.699 1 98.06 122 MET B C 1
ATOM 4255 O O . MET B 1 122 ? -7.762 -7.512 5.852 1 98.06 122 MET B O 1
ATOM 4259 N N . ALA B 1 123 ? -7.73 -8.383 3.771 1 98.81 123 ALA B N 1
ATOM 4260 C CA . ALA B 1 123 ? -8.734 -9.398 4.086 1 98.81 123 ALA B CA 1
ATOM 4261 C C . ALA B 1 123 ? -8.242 -10.32 5.203 1 98.81 123 ALA B C 1
ATOM 4263 O O . ALA B 1 123 ? -9.023 -10.719 6.07 1 98.81 123 ALA B O 1
ATOM 4264 N N . ILE B 1 124 ? -6.98 -10.648 5.164 1 98.81 124 ILE B N 1
ATOM 4265 C CA . ILE B 1 124 ? -6.391 -11.508 6.184 1 98.81 124 ILE B CA 1
ATOM 4266 C C . ILE B 1 124 ? -6.262 -10.734 7.496 1 98.81 124 ILE B C 1
ATOM 4268 O O . ILE B 1 124 ? -6.688 -11.211 8.547 1 98.81 124 ILE B O 1
ATOM 4272 N N . SER B 1 125 ? -5.766 -9.516 7.422 1 98.19 125 SER B N 1
ATOM 4273 C CA . SER B 1 125 ? -5.438 -8.719 8.602 1 98.19 125 SER B CA 1
ATOM 4274 C C . SER B 1 125 ? -6.695 -8.312 9.359 1 98.19 125 SER B C 1
ATOM 4276 O O . SER B 1 125 ? -6.668 -8.164 10.586 1 98.19 125 SER B O 1
ATOM 4278 N N . VAL B 1 126 ? -7.746 -8.117 8.656 1 98.69 126 VAL B N 1
ATOM 4279 C CA . VAL B 1 126 ? -8.961 -7.668 9.32 1 98.69 126 VAL B CA 1
ATOM 4280 C C . VAL B 1 126 ? -9.547 -8.812 10.156 1 98.69 126 VAL B C 1
ATOM 4282 O O . VAL B 1 126 ? -10.227 -8.57 11.1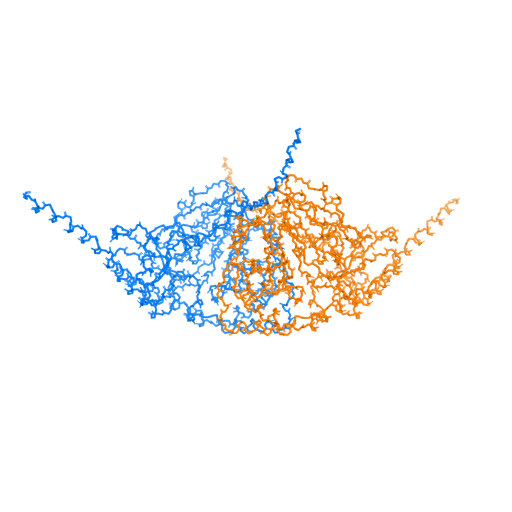48 1 98.69 126 VAL B O 1
ATOM 4285 N N . LEU B 1 127 ? -9.211 -10.07 9.828 1 98.75 127 LEU B N 1
ATOM 4286 C CA . LEU B 1 127 ? -9.883 -11.219 10.43 1 98.75 127 LEU B CA 1
ATOM 4287 C C . LEU B 1 127 ? -8.992 -11.891 11.461 1 98.75 127 LEU B C 1
ATOM 4289 O O . LEU B 1 127 ? -9.477 -12.648 12.305 1 98.75 127 LEU B O 1
ATOM 4293 N N . LEU B 1 128 ? -7.664 -11.672 11.422 1 98.62 128 LEU B N 1
ATOM 4294 C CA . LEU B 1 128 ? -6.781 -12.516 12.227 1 98.62 128 LEU B CA 1
ATOM 4295 C C . LEU B 1 128 ? -5.996 -11.672 13.227 1 98.62 128 LEU B C 1
ATOM 4297 O O . LEU B 1 128 ? -5.66 -10.516 12.945 1 98.62 128 LEU B O 1
ATOM 4301 N N . ASN B 1 129 ? -5.703 -12.234 14.367 1 97.81 129 ASN B N 1
ATOM 4302 C CA . ASN B 1 129 ? -4.758 -11.758 15.367 1 97.81 129 ASN B CA 1
ATOM 4303 C C . ASN B 1 129 ? -3.561 -12.695 15.5 1 97.81 129 ASN B C 1
ATOM 4305 O O . ASN B 1 129 ? -3.627 -13.859 15.094 1 97.81 129 ASN B O 1
ATOM 4309 N N . PRO B 1 130 ? -2.42 -12.141 16.016 1 96.06 130 PRO B N 1
ATOM 4310 C CA . PRO B 1 130 ? -1.322 -13.062 16.297 1 96.06 130 PRO B CA 1
ATOM 4311 C C . PRO B 1 130 ? -1.765 -14.273 17.125 1 96.06 130 PRO B C 1
ATOM 4313 O O . PRO B 1 130 ? -2.473 -14.117 18.125 1 96.06 130 PRO B O 1
ATOM 4316 N N . GLY B 1 131 ? -1.421 -15.422 16.641 1 96.19 131 GLY B N 1
ATOM 4317 C CA . GLY B 1 131 ? -1.838 -16.656 17.297 1 96.19 131 GLY B CA 1
ATOM 4318 C C . GLY B 1 131 ? -2.982 -17.344 16.578 1 96.19 131 GLY B C 1
ATOM 4319 O O . GLY B 1 131 ? -3.17 -18.562 16.734 1 96.19 131 GLY B O 1
ATOM 4320 N N . ASP B 1 132 ? -3.785 -16.609 15.805 1 98.38 132 ASP B N 1
ATOM 4321 C CA . ASP B 1 132 ? -4.809 -17.203 14.961 1 98.38 132 ASP B CA 1
ATOM 4322 C C . ASP B 1 132 ? -4.188 -17.906 13.758 1 98.38 132 ASP B C 1
ATOM 4324 O O . ASP B 1 132 ? -2.998 -17.734 13.477 1 98.38 132 ASP B O 1
ATOM 4328 N N . ASN B 1 133 ? -5.023 -18.75 13.125 1 98.56 133 ASN B N 1
ATOM 4329 C CA . ASN B 1 133 ? -4.48 -19.375 11.922 1 98.56 133 ASN B CA 1
ATOM 4330 C C . ASN B 1 133 ? -5.441 -19.25 10.742 1 98.56 133 ASN B C 1
ATOM 4332 O O . ASN B 1 133 ? -6.648 -19.094 10.93 1 98.56 133 ASN B O 1
ATOM 4336 N N . LEU B 1 134 ? -4.883 -19.234 9.586 1 98.88 134 LEU B N 1
ATOM 4337 C CA . LEU B 1 134 ? -5.531 -19.203 8.273 1 98.88 134 LEU B CA 1
ATOM 4338 C C . LEU B 1 134 ? -5.297 -20.5 7.512 1 98.88 134 LEU B C 1
ATOM 4340 O O . LEU B 1 134 ? -4.164 -20.984 7.438 1 98.88 134 LEU B O 1
ATOM 4344 N N . LEU B 1 135 ? -6.402 -21.125 6.961 1 98.94 135 LEU B N 1
ATOM 4345 C CA . LEU B 1 135 ? -6.23 -22.266 6.066 1 98.94 135 LEU B CA 1
ATOM 4346 C C . LEU B 1 135 ? -5.926 -21.797 4.645 1 98.94 135 LEU B C 1
ATOM 4348 O O . LEU B 1 135 ? -6.652 -20.969 4.094 1 98.94 135 LEU B O 1
ATOM 4352 N N . ILE B 1 136 ? -4.852 -22.297 4.09 1 98.81 136 ILE B N 1
ATOM 4353 C CA . ILE B 1 136 ? -4.5 -21.953 2.717 1 98.81 136 ILE B CA 1
ATOM 4354 C C . ILE B 1 136 ? -4.199 -23.219 1.923 1 98.81 136 ILE B C 1
ATOM 4356 O O . ILE B 1 136 ? -3.861 -24.25 2.502 1 98.81 136 ILE B O 1
ATOM 4360 N N . PRO B 1 137 ? -4.355 -23.188 0.65 1 98.81 137 PRO B N 1
ATOM 4361 C CA . PRO B 1 137 ? -4.125 -24.375 -0.174 1 98.81 137 PRO B CA 1
ATOM 4362 C C . PRO B 1 137 ? -2.648 -24.766 -0.249 1 98.81 137 PRO B C 1
ATOM 4364 O O . PRO B 1 137 ? -1.772 -23.906 -0.113 1 98.81 137 PRO B O 1
ATOM 4367 N N . LEU B 1 138 ? -2.426 -26.031 -0.496 1 98.62 138 LEU B N 1
ATOM 4368 C CA . LEU B 1 138 ? -1.108 -26.594 -0.761 1 98.62 138 LEU B CA 1
ATOM 4369 C C . LEU B 1 138 ? -1.142 -27.5 -1.993 1 98.62 138 LEU B C 1
ATOM 4371 O O . LEU B 1 138 ? -1.73 -28.578 -1.961 1 98.62 138 LEU B O 1
ATOM 4375 N N . PRO B 1 139 ? -0.488 -27.156 -3.139 1 98 139 PRO B N 1
ATOM 4376 C CA . PRO B 1 139 ? 0.275 -25.906 -3.279 1 98 139 PRO B CA 1
ATOM 4377 C C . PRO B 1 139 ? -0.619 -24.672 -3.391 1 98 139 PRO B C 1
ATOM 4379 O O . PRO B 1 139 ? -1.798 -24.797 -3.734 1 98 139 PRO B O 1
ATOM 4382 N N . GLY B 1 140 ? -0.142 -23.562 -3.006 1 96.88 140 GLY B N 1
ATOM 4383 C CA . GLY B 1 140 ? -0.821 -22.281 -3.115 1 96.88 140 GLY B CA 1
ATOM 4384 C C . GLY B 1 140 ? 0.13 -21.125 -3.322 1 96.88 140 GLY B C 1
ATOM 4385 O O . GLY B 1 140 ? 1.341 -21.266 -3.139 1 96.88 140 GLY B O 1
ATOM 4386 N N . PHE B 1 141 ? -0.41 -20.062 -3.717 1 95 141 PHE B N 1
ATOM 4387 C CA . PHE B 1 141 ? 0.372 -18.859 -3.961 1 95 141 PHE B CA 1
ATOM 4388 C C . PHE B 1 141 ? 1.068 -18.391 -2.688 1 95 141 PHE B C 1
ATOM 4390 O O . PHE B 1 141 ? 0.464 -18.375 -1.612 1 95 141 PHE B O 1
ATOM 4397 N N . SER B 1 142 ? 2.291 -17.922 -2.771 1 93.44 142 SER B N 1
ATOM 4398 C CA . SER B 1 142 ? 3.193 -17.703 -1.645 1 93.44 142 SER B CA 1
ATOM 4399 C C . SER B 1 142 ? 2.791 -16.469 -0.844 1 93.44 142 SER B C 1
ATOM 4401 O O . SER B 1 142 ? 3.113 -16.359 0.34 1 93.44 142 SER B O 1
ATOM 4403 N N . ILE B 1 143 ? 2.076 -15.578 -1.425 1 94.12 143 ILE B N 1
ATOM 4404 C CA . ILE B 1 143 ? 1.77 -14.305 -0.772 1 94.12 143 ILE B CA 1
ATOM 4405 C C . ILE B 1 143 ? 0.874 -14.555 0.44 1 94.12 143 ILE B C 1
ATOM 4407 O O . ILE B 1 143 ? 0.869 -13.766 1.388 1 94.12 143 ILE B O 1
ATOM 4411 N N . TYR B 1 144 ? 0.069 -15.641 0.423 1 97.25 144 TYR B N 1
ATOM 4412 C CA . TYR B 1 144 ? -0.777 -15.961 1.566 1 97.25 144 TYR B CA 1
ATOM 4413 C C . TYR B 1 144 ? 0.057 -16.141 2.828 1 97.25 144 TYR B C 1
ATOM 4415 O O . TYR B 1 144 ? -0.265 -15.586 3.881 1 97.25 144 TYR B O 1
ATOM 4423 N N . GLN B 1 145 ? 1.097 -16.891 2.607 1 95.38 145 GLN B N 1
ATOM 4424 C CA . GLN B 1 145 ? 1.994 -17.172 3.727 1 95.38 145 GLN B CA 1
ATOM 4425 C C . GLN B 1 145 ? 2.793 -15.922 4.105 1 95.38 145 GLN B C 1
ATOM 4427 O O . GLN B 1 145 ? 2.953 -15.617 5.293 1 95.38 145 GLN B O 1
ATOM 4432 N N . THR B 1 146 ? 3.301 -15.227 3.143 1 94.75 146 THR B N 1
ATOM 4433 C CA . THR B 1 146 ? 4.109 -14.039 3.385 1 94.75 146 THR B CA 1
ATOM 4434 C C . THR B 1 146 ? 3.328 -13 4.188 1 94.75 146 THR B C 1
ATOM 4436 O O . THR B 1 146 ? 3.811 -12.508 5.207 1 94.75 146 THR B O 1
ATOM 4439 N N . ALA B 1 147 ? 2.104 -12.703 3.764 1 95.88 147 ALA B N 1
ATOM 4440 C CA . ALA B 1 147 ? 1.259 -11.703 4.41 1 95.88 147 ALA B CA 1
ATOM 4441 C C . ALA B 1 147 ? 0.834 -12.156 5.801 1 95.88 147 ALA B C 1
ATOM 4443 O O . ALA B 1 147 ? 0.649 -11.336 6.703 1 95.88 147 ALA B O 1
ATOM 4444 N N . SER B 1 148 ? 0.719 -13.469 6.023 1 97.38 148 SER B N 1
ATOM 4445 C CA . SER B 1 148 ? 0.256 -14.008 7.297 1 97.38 148 SER B CA 1
ATOM 4446 C C . SER B 1 148 ? 1.388 -14.07 8.312 1 97.38 148 SER B C 1
ATOM 4448 O O . SER B 1 148 ? 1.304 -13.461 9.383 1 97.38 148 SER B O 1
ATOM 4450 N N . ILE B 1 149 ? 2.469 -14.664 7.906 1 96.19 149 ILE B N 1
ATOM 4451 C CA . ILE B 1 149 ? 3.555 -14.938 8.836 1 96.19 149 ILE B CA 1
ATOM 4452 C C . ILE B 1 149 ? 4.23 -13.633 9.242 1 96.19 149 ILE B C 1
ATOM 4454 O O . ILE B 1 149 ? 4.656 -13.477 10.391 1 96.19 149 ILE B O 1
ATOM 4458 N N . SER B 1 150 ? 4.258 -12.648 8.391 1 95.44 150 SER B N 1
ATOM 4459 C CA . SER B 1 150 ? 4.836 -11.344 8.688 1 95.44 150 SER B CA 1
ATOM 4460 C C . SER B 1 150 ? 4.125 -10.68 9.867 1 95.44 150 SER B C 1
ATOM 4462 O O . SER B 1 150 ? 4.699 -9.812 10.539 1 95.44 150 SER B O 1
ATOM 4464 N N . LYS B 1 151 ? 2.885 -11.086 10.156 1 95.94 151 LYS B N 1
ATOM 4465 C CA . LYS B 1 151 ? 2.082 -10.438 11.188 1 95.94 151 LYS B CA 1
ATOM 4466 C C . LYS B 1 151 ? 1.841 -11.375 12.367 1 95.94 151 LYS B C 1
ATOM 4468 O O . LYS B 1 151 ? 1.023 -11.086 13.242 1 95.94 151 LYS B O 1
ATOM 4473 N N . GLY B 1 152 ? 2.455 -12.539 12.297 1 95.75 152 GLY B N 1
ATOM 4474 C CA . GLY B 1 152 ? 2.369 -13.477 13.406 1 95.75 152 GLY B CA 1
ATOM 4475 C C . GLY B 1 152 ? 1.177 -14.406 13.312 1 95.75 152 GLY B C 1
ATOM 4476 O O . GLY B 1 152 ? 0.8 -15.047 14.297 1 95.75 152 GLY B O 1
ATOM 4477 N N . TYR B 1 153 ? 0.527 -14.445 12.156 1 97.81 153 TYR B N 1
ATOM 4478 C CA . TYR B 1 153 ? -0.555 -15.398 11.938 1 97.81 153 TYR B CA 1
ATOM 4479 C C . TYR B 1 153 ? -0.005 -16.766 11.531 1 97.81 153 TYR B C 1
ATOM 4481 O O . TYR B 1 153 ? 0.94 -16.844 10.75 1 97.81 153 TYR B O 1
ATOM 4489 N N . GLU B 1 154 ? -0.562 -17.766 12.102 1 98 154 GLU B N 1
ATOM 4490 C CA . GLU B 1 154 ? -0.194 -19.125 11.695 1 98 154 GLU B CA 1
ATOM 4491 C C . GLU B 1 154 ? -0.882 -19.5 10.391 1 98 154 GLU B C 1
ATOM 4493 O O . GLU B 1 154 ? -2.031 -19.125 10.148 1 98 154 GLU B O 1
ATOM 4498 N N . VAL B 1 155 ? -0.175 -20.219 9.539 1 97.81 155 VAL B N 1
ATOM 4499 C CA . VAL B 1 155 ? -0.749 -20.75 8.312 1 97.81 155 VAL B CA 1
ATOM 4500 C C . VAL B 1 155 ? -0.854 -22.281 8.406 1 97.81 155 VAL B C 1
ATOM 4502 O O . VAL B 1 155 ? 0.095 -22.938 8.82 1 97.81 155 VAL B O 1
ATOM 4505 N N . ARG B 1 156 ? -1.998 -22.766 8.055 1 98.62 156 ARG B N 1
ATOM 4506 C CA . ARG B 1 156 ? -2.221 -24.203 7.949 1 98.62 156 ARG B CA 1
ATOM 4507 C C . ARG B 1 156 ? -2.617 -24.578 6.527 1 98.62 156 ARG B C 1
ATOM 4509 O O . ARG B 1 156 ? -3.557 -24.016 5.965 1 98.62 156 ARG B O 1
ATOM 4516 N N . HIS B 1 157 ? -1.898 -25.562 6.02 1 98.5 157 HIS B N 1
ATOM 4517 C CA . HIS B 1 157 ? -2.105 -25.969 4.637 1 98.5 157 HIS B CA 1
ATOM 4518 C C . HIS B 1 157 ? -3.143 -27.078 4.539 1 98.5 157 HIS B C 1
ATOM 4520 O O . HIS B 1 157 ? -3.129 -28.031 5.34 1 98.5 157 HIS B O 1
ATOM 4526 N N . TYR B 1 158 ? -4.062 -26.906 3.643 1 98.81 158 TYR B N 1
ATOM 4527 C CA . TYR B 1 158 ? -4.875 -28.047 3.244 1 98.81 158 TYR B CA 1
ATOM 4528 C C . TYR B 1 158 ? -4.449 -28.578 1.878 1 98.81 158 TYR B C 1
ATOM 4530 O O . TYR B 1 158 ? -4.035 -27.797 1.011 1 98.81 158 TYR B O 1
ATOM 4538 N N . ASN B 1 159 ? -4.652 -29.797 1.651 1 98.75 159 ASN B N 1
ATOM 4539 C CA . ASN B 1 159 ? -4.078 -30.453 0.482 1 98.75 159 ASN B CA 1
ATOM 4540 C C . ASN B 1 159 ? -4.965 -30.281 -0.749 1 98.75 159 ASN B C 1
ATOM 4542 O O . ASN B 1 159 ? -6.191 -30.359 -0.653 1 98.75 159 ASN B O 1
ATOM 4546 N N . LEU B 1 160 ? -4.32 -30 -1.819 1 98.81 160 LEU B N 1
ATOM 4547 C CA . LEU B 1 160 ? -4.926 -30.172 -3.137 1 98.81 160 LEU B CA 1
ATOM 4548 C C . LEU B 1 160 ? -4.496 -31.484 -3.775 1 98.81 160 LEU B C 1
ATOM 4550 O O . LEU B 1 160 ? -3.373 -31.938 -3.559 1 98.81 160 LEU B O 1
ATOM 4554 N N . LEU B 1 161 ? -5.398 -32.062 -4.555 1 98.5 161 LEU B N 1
ATOM 4555 C CA . LEU B 1 161 ? -5.176 -33.375 -5.105 1 98.5 161 LEU B CA 1
ATOM 4556 C C . LEU B 1 161 ? -4.863 -33.312 -6.598 1 98.5 161 LEU B C 1
ATOM 4558 O O . LEU B 1 161 ? -5.77 -33.156 -7.418 1 98.5 161 LEU B O 1
ATOM 4562 N N . PRO B 1 162 ? -3.598 -33.5 -6.992 1 97.62 162 PRO B N 1
ATOM 4563 C CA . PRO B 1 162 ? -3.248 -33.406 -8.414 1 97.62 162 PRO B CA 1
ATOM 4564 C C . PRO B 1 162 ? -3.986 -34.438 -9.273 1 97.62 162 PRO B C 1
ATOM 4566 O O . PRO B 1 162 ? -4.34 -34.125 -10.414 1 97.62 162 PRO B O 1
ATOM 4569 N N . GLU B 1 163 ? -4.262 -35.594 -8.734 1 96.5 163 GLU B N 1
ATOM 4570 C CA . GLU B 1 163 ? -4.914 -36.656 -9.484 1 96.5 163 GLU B CA 1
ATOM 4571 C C . GLU B 1 163 ? -6.383 -36.344 -9.734 1 96.5 163 GLU B C 1
ATOM 4573 O O . GLU B 1 163 ? -7.031 -37 -10.562 1 96.5 163 GLU B O 1
ATOM 4578 N N . LYS B 1 164 ? -6.859 -35.344 -9.078 1 97.69 164 LYS B N 1
ATOM 4579 C CA . LYS B 1 164 ? -8.227 -34.875 -9.281 1 97.69 164 LYS B CA 1
ATOM 4580 C C . LYS B 1 164 ? -8.242 -33.438 -9.742 1 97.69 164 LYS B C 1
ATOM 4582 O O . LYS B 1 164 ? -9.039 -32.625 -9.25 1 97.69 164 LYS B O 1
ATOM 4587 N N . SER B 1 165 ? -7.309 -33.062 -10.516 1 97 165 SER B N 1
ATOM 4588 C CA . SER B 1 165 ? -7.18 -31.719 -11.07 1 97 165 SER B CA 1
ATOM 4589 C C . SER B 1 165 ? -7.078 -30.672 -9.969 1 97 165 SER B C 1
ATOM 4591 O O . SER B 1 165 ? -7.734 -29.625 -10.031 1 97 165 SER B O 1
ATOM 4593 N N . TRP B 1 166 ? -6.43 -31.047 -8.93 1 98.56 166 TRP B N 1
ATOM 4594 C CA . TRP B 1 166 ? -6.066 -30.156 -7.828 1 98.56 166 TRP B CA 1
ATOM 4595 C C . TRP B 1 166 ? -7.301 -29.766 -7.02 1 98.56 166 TRP B C 1
ATOM 4597 O O . TRP B 1 166 ? -7.355 -28.672 -6.453 1 98.56 166 TRP B O 1
ATOM 4607 N N . GLU B 1 167 ? -8.312 -30.594 -6.965 1 98.31 167 GLU B N 1
ATOM 4608 C CA . GLU B 1 167 ? -9.422 -30.344 -6.047 1 98.31 167 GLU B CA 1
ATOM 4609 C C . GLU B 1 167 ? -8.945 -30.312 -4.598 1 98.31 167 GLU B C 1
ATOM 4611 O O . GLU B 1 167 ? -7.914 -30.906 -4.266 1 98.31 167 GLU B O 1
ATOM 4616 N N . VAL B 1 168 ? -9.734 -29.703 -3.787 1 98.81 168 VAL B N 1
ATOM 4617 C CA . VAL B 1 168 ? -9.445 -29.641 -2.359 1 98.81 168 VAL B CA 1
ATOM 4618 C C . VAL B 1 168 ? -9.703 -31 -1.712 1 98.81 168 VAL B C 1
ATOM 4620 O O . VAL B 1 168 ? -10.727 -31.625 -1.98 1 98.81 168 VAL B O 1
ATOM 4623 N N . ASP B 1 169 ? -8.734 -31.469 -0.951 1 98.88 169 ASP B N 1
ATOM 4624 C CA . ASP B 1 169 ? -9.016 -32.562 -0.031 1 98.88 169 ASP B CA 1
ATOM 4625 C C . ASP B 1 169 ? -9.883 -32.094 1.137 1 98.88 169 ASP B C 1
ATOM 4627 O O . ASP B 1 169 ? -9.359 -31.703 2.18 1 98.88 169 ASP B O 1
ATOM 4631 N N . LEU B 1 170 ? -11.18 -32.25 1.002 1 98.81 170 LEU B N 1
ATOM 4632 C CA . LEU B 1 170 ? -12.133 -31.641 1.926 1 98.81 170 LEU B CA 1
ATOM 4633 C C . LEU B 1 170 ? -11.969 -32.219 3.328 1 98.81 170 LEU B C 1
ATOM 4635 O O . LEU B 1 170 ? -12.094 -31.5 4.32 1 98.81 170 LEU B O 1
ATOM 4639 N N . GLU B 1 171 ? -11.727 -33.5 3.357 1 98.69 171 GLU B N 1
ATOM 4640 C CA . GLU B 1 171 ? -11.523 -34.125 4.656 1 98.69 171 GLU B CA 1
ATOM 4641 C C . GLU B 1 171 ? -10.289 -33.562 5.359 1 98.69 171 GLU B C 1
ATOM 4643 O O . GLU B 1 171 ? -10.328 -33.281 6.555 1 98.69 171 GLU B O 1
ATOM 4648 N N . HIS B 1 172 ? -9.234 -33.469 4.629 1 98.88 172 HIS B N 1
ATOM 4649 C CA . HIS B 1 172 ? -8.016 -32.906 5.203 1 98.88 172 HIS B CA 1
ATOM 4650 C C . HIS B 1 172 ? -8.227 -31.453 5.629 1 98.88 172 HIS B C 1
ATOM 4652 O O . HIS B 1 172 ? -7.816 -31.062 6.723 1 98.88 172 HIS B O 1
ATOM 4658 N N . MET B 1 173 ? -8.852 -30.703 4.785 1 98.88 173 MET B N 1
ATOM 4659 C CA . MET B 1 173 ? -9.133 -29.312 5.098 1 98.88 173 MET B CA 1
ATOM 4660 C C . MET B 1 173 ? -9.891 -29.188 6.414 1 98.88 173 MET B C 1
ATOM 4662 O O . MET B 1 173 ? -9.523 -28.391 7.281 1 98.88 173 MET B O 1
ATOM 4666 N N . GLU B 1 174 ? -10.898 -29.938 6.5 1 98.81 174 GLU B N 1
ATOM 4667 C CA . GLU B 1 174 ? -11.727 -29.891 7.707 1 98.81 174 GLU B CA 1
ATOM 4668 C C . GLU B 1 174 ? -10.93 -30.297 8.938 1 98.81 174 GLU B C 1
ATOM 4670 O O . GLU B 1 174 ? -11.109 -29.75 10.023 1 98.81 174 GLU B O 1
ATOM 4675 N N . SER B 1 175 ? -10.008 -31.25 8.75 1 98.81 175 SER B N 1
ATOM 4676 C CA . SER B 1 175 ? -9.219 -31.766 9.867 1 98.81 175 SER B CA 1
ATOM 4677 C C . SER B 1 175 ? -8.242 -30.719 10.383 1 98.81 175 SER B C 1
ATOM 4679 O O . SER B 1 175 ? -7.738 -30.828 11.5 1 98.81 175 SER B O 1
ATOM 4681 N N . MET B 1 176 ? -7.961 -29.703 9.625 1 98.56 176 MET B N 1
ATOM 4682 C CA . MET B 1 176 ? -6.984 -28.672 9.992 1 98.56 176 MET B CA 1
ATOM 4683 C C . MET B 1 176 ? -7.637 -27.578 10.828 1 98.56 176 MET B C 1
ATOM 4685 O O . MET B 1 176 ? -6.949 -26.719 11.383 1 98.56 176 MET B O 1
ATOM 4689 N N . ILE B 1 177 ? -8.992 -27.562 10.977 1 98.69 177 ILE B N 1
ATOM 4690 C CA . ILE B 1 177 ? -9.742 -26.516 11.656 1 98.69 177 ILE B CA 1
ATOM 4691 C C . ILE B 1 177 ? -9.695 -26.734 13.172 1 98.69 177 ILE B C 1
ATOM 4693 O O . ILE B 1 177 ? -9.859 -27.875 13.633 1 98.69 177 ILE B O 1
ATOM 4697 N N . ASP B 1 178 ? -9.359 -25.688 13.906 1 98.31 178 ASP B N 1
ATOM 4698 C CA . ASP B 1 178 ? -9.469 -25.703 15.359 1 98.31 178 ASP B CA 1
ATOM 4699 C C . ASP B 1 178 ? -10.094 -24.406 15.875 1 98.31 178 ASP B C 1
ATOM 4701 O O . ASP B 1 178 ? -10.711 -23.656 15.109 1 98.31 178 ASP B O 1
ATOM 4705 N N . SER B 1 179 ? -10.039 -24.172 17.172 1 97.5 179 SER B N 1
ATOM 4706 C CA . SER B 1 179 ? -10.742 -23.047 17.797 1 97.5 179 SER B CA 1
ATOM 4707 C C . SER B 1 179 ? -10.078 -21.719 17.438 1 97.5 179 SER B C 1
ATOM 4709 O O . SER B 1 179 ? -10.664 -20.656 17.656 1 97.5 179 SER B O 1
ATOM 4711 N N . ARG B 1 180 ? -8.836 -21.781 16.797 1 98 180 ARG B N 1
ATOM 4712 C CA . ARG B 1 180 ? -8.117 -20.547 16.469 1 98 180 ARG B CA 1
ATOM 4713 C C . ARG B 1 180 ? -8.164 -20.266 14.977 1 98 180 ARG B C 1
ATOM 4715 O O . ARG B 1 180 ? -7.598 -19.281 14.5 1 98 180 ARG B O 1
ATOM 4722 N N . THR B 1 181 ? -8.844 -21.125 14.242 1 98.69 181 THR B N 1
ATOM 4723 C CA . THR B 1 181 ? -9.008 -20.875 12.812 1 98.69 181 THR B CA 1
ATOM 4724 C C . THR B 1 181 ? -9.992 -19.734 12.578 1 98.69 181 THR B C 1
ATOM 4726 O O . THR B 1 181 ? -11.078 -19.703 13.164 1 98.69 181 THR B O 1
ATOM 4729 N N . ARG B 1 182 ? -9.602 -18.766 11.703 1 98.62 182 ARG B N 1
ATOM 4730 C CA . ARG B 1 182 ? -10.438 -17.578 11.555 1 98.62 182 ARG B CA 1
ATOM 4731 C C . ARG B 1 182 ? -10.984 -17.469 10.141 1 98.62 182 ARG B C 1
ATOM 4733 O O . ARG B 1 182 ? -11.945 -16.75 9.898 1 98.62 182 ARG B O 1
ATOM 4740 N N . ALA B 1 183 ? -10.383 -18.172 9.195 1 98.81 183 ALA B N 1
ATOM 4741 C CA . ALA B 1 183 ? -10.859 -18.094 7.816 1 98.81 183 ALA B CA 1
ATOM 4742 C C . ALA B 1 183 ? -10.266 -19.203 6.965 1 98.81 183 ALA B C 1
ATOM 4744 O O . ALA B 1 183 ? -9.242 -19.797 7.328 1 98.81 183 ALA B O 1
ATOM 4745 N N . ILE B 1 184 ? -10.914 -19.5 5.895 1 98.94 184 ILE B N 1
ATOM 4746 C CA . ILE B 1 184 ? -10.438 -20.375 4.832 1 98.94 184 ILE B CA 1
ATOM 4747 C C . ILE B 1 184 ? -10.195 -19.562 3.562 1 98.94 184 ILE B C 1
ATOM 4749 O O . ILE B 1 184 ? -11.086 -18.875 3.084 1 98.94 184 ILE B O 1
ATOM 4753 N N . LEU B 1 185 ? -8.961 -19.625 3.09 1 98.94 185 LEU B N 1
ATOM 4754 C CA . LEU B 1 185 ? -8.648 -18.953 1.832 1 98.94 185 LEU B CA 1
ATOM 4755 C C . LEU B 1 185 ? -8.734 -19.922 0.661 1 98.94 185 LEU B C 1
ATOM 4757 O O . LEU B 1 185 ? -8.148 -21 0.706 1 98.94 185 LEU B O 1
ATOM 4761 N N . VAL B 1 186 ? -9.508 -19.578 -0.343 1 98.94 186 VAL B N 1
ATOM 4762 C CA . VAL B 1 186 ? -9.727 -20.391 -1.528 1 98.94 186 VAL B CA 1
ATOM 4763 C C . VAL B 1 186 ? -9.281 -19.641 -2.775 1 98.94 186 VAL B C 1
ATOM 4765 O O . VAL B 1 186 ? -9.492 -18.422 -2.881 1 98.94 186 VAL B O 1
ATOM 4768 N N . ASN B 1 187 ? -8.594 -20.281 -3.621 1 98.75 187 ASN B N 1
ATOM 4769 C CA . ASN B 1 187 ? -8.094 -19.688 -4.855 1 98.75 187 ASN B CA 1
ATOM 4770 C C . ASN B 1 187 ? -8.531 -20.484 -6.082 1 98.75 187 ASN B C 1
ATOM 4772 O O . ASN B 1 187 ? -8.016 -21.562 -6.336 1 98.75 187 ASN B O 1
ATOM 4776 N N . SER B 1 188 ? -9.469 -19.969 -6.824 1 98.5 188 SER B N 1
ATOM 4777 C CA . SER B 1 188 ? -10 -20.562 -8.055 1 98.5 188 SER B CA 1
ATOM 4778 C C . SER B 1 188 ? -10.453 -19.484 -9.031 1 98.5 188 SER B C 1
ATOM 4780 O O . SER B 1 188 ? -11.336 -18.672 -8.719 1 98.5 188 SER B O 1
ATOM 4782 N N . PRO B 1 189 ? -9.906 -19.375 -10.289 1 98.19 189 PRO B N 1
ATOM 4783 C CA . PRO B 1 189 ? -8.828 -20.219 -10.812 1 98.19 189 PRO B CA 1
ATOM 4784 C C . PRO B 1 189 ? -7.527 -20.078 -10.023 1 98.19 189 PRO B C 1
ATOM 4786 O O . PRO B 1 189 ? -7.312 -19.047 -9.359 1 98.19 189 PRO B O 1
ATOM 4789 N N . SER B 1 190 ? -6.719 -21.094 -10.148 1 97.81 190 SER B N 1
ATOM 4790 C CA . SER B 1 190 ? -5.684 -21.25 -9.133 1 97.81 190 SER B CA 1
ATOM 4791 C C . SER B 1 190 ? -4.305 -20.906 -9.688 1 97.81 190 SER B C 1
ATOM 4793 O O . SER B 1 190 ? -3.99 -21.234 -10.836 1 97.81 190 SER B O 1
ATOM 4795 N N . ASN B 1 191 ? -3.514 -20.172 -9.039 1 96.5 191 ASN B N 1
ATOM 4796 C CA . ASN B 1 191 ? -2.055 -20.141 -9.07 1 96.5 191 ASN B CA 1
ATOM 4797 C C . ASN B 1 191 ? -1.46 -20.906 -7.879 1 96.5 191 ASN B C 1
ATOM 4799 O O . ASN B 1 191 ? -1.737 -20.562 -6.727 1 96.5 191 ASN B O 1
ATOM 4803 N N . PRO B 1 192 ? -0.831 -21.953 -8.086 1 97.19 192 PRO B N 1
ATOM 4804 C CA . PRO B 1 192 ? -0.04 -22.281 -9.281 1 97.19 192 PRO B CA 1
ATOM 4805 C C . PRO B 1 192 ? -0.664 -23.406 -10.117 1 97.19 192 PRO B C 1
ATOM 4807 O O . PRO B 1 192 ? -0.083 -23.828 -11.117 1 97.19 192 PRO B O 1
ATOM 4810 N N . CYS B 1 193 ? -1.849 -23.844 -9.805 1 98.31 193 CYS B N 1
ATOM 4811 C CA . CYS B 1 193 ? -2.293 -25.156 -10.273 1 98.31 193 CYS B CA 1
ATOM 4812 C C . CYS B 1 193 ? -3.037 -25.031 -11.602 1 98.31 193 CYS B C 1
ATOM 4814 O O . CYS B 1 193 ? -3.145 -26 -12.344 1 98.31 193 CYS B O 1
ATOM 4816 N N . GLY B 1 194 ? -3.607 -23.875 -11.844 1 98.06 194 GLY B N 1
ATOM 4817 C CA . GLY B 1 194 ? -4.406 -23.719 -13.047 1 98.06 194 GLY B CA 1
ATOM 4818 C C . GLY B 1 194 ? -5.766 -24.375 -12.961 1 98.06 194 GLY B C 1
ATOM 4819 O O . GLY B 1 194 ? -6.508 -24.422 -13.945 1 98.06 194 GLY B O 1
ATOM 4820 N N . SER B 1 195 ? -6.164 -24.844 -11.844 1 97.88 195 SER B N 1
ATOM 4821 C CA . SER B 1 195 ? -7.449 -25.516 -11.656 1 97.88 195 SER B CA 1
ATOM 4822 C C . SER B 1 195 ? -8.586 -24.5 -11.594 1 97.88 195 SER B C 1
ATOM 4824 O O . SER B 1 195 ? -8.383 -23.344 -11.195 1 97.88 195 SER B O 1
ATOM 4826 N N . VAL B 1 196 ? -9.727 -24.875 -11.984 1 98.5 196 VAL B N 1
ATOM 4827 C CA . VAL B 1 196 ? -11.008 -24.203 -11.836 1 98.5 196 VAL B CA 1
ATOM 4828 C C . VAL B 1 196 ? -12.023 -25.141 -11.188 1 98.5 196 VAL B C 1
ATOM 4830 O O . VAL B 1 196 ? -12.398 -26.156 -11.781 1 98.5 196 VAL B O 1
ATOM 4833 N N . TYR B 1 197 ? -12.398 -24.828 -9.953 1 98.62 197 TYR B N 1
ATOM 4834 C CA . TYR B 1 197 ? -13.32 -25.719 -9.25 1 98.62 197 TYR B CA 1
ATOM 4835 C C . TYR B 1 197 ? -14.711 -25.656 -9.859 1 98.62 197 TYR B C 1
ATOM 4837 O O . TYR B 1 197 ? -15.188 -24.562 -10.219 1 98.62 197 TYR B O 1
ATOM 4845 N N . ASN B 1 198 ? -15.359 -26.766 -9.992 1 97.94 198 ASN B N 1
ATOM 4846 C CA . ASN B 1 198 ? -16.734 -26.766 -10.477 1 97.94 198 ASN B CA 1
ATOM 4847 C C . ASN B 1 198 ? -17.719 -26.375 -9.375 1 97.94 198 ASN B C 1
ATOM 4849 O O . ASN B 1 198 ? -17.312 -26.156 -8.234 1 97.94 198 ASN B O 1
ATOM 4853 N N . LYS B 1 199 ? -18.922 -26.234 -9.734 1 98.25 199 LYS B N 1
ATOM 4854 C CA . LYS B 1 199 ? -19.969 -25.734 -8.836 1 98.25 199 LYS B CA 1
ATOM 4855 C C . LYS B 1 199 ? -20.109 -26.625 -7.605 1 98.25 199 LYS B C 1
ATOM 4857 O O . LYS B 1 199 ? -20.109 -26.141 -6.473 1 98.25 199 LYS B O 1
ATOM 4862 N N . GLU B 1 200 ? -20.172 -27.906 -7.824 1 98.5 200 GLU B N 1
ATOM 4863 C CA . GLU B 1 200 ? -20.391 -28.875 -6.746 1 98.5 200 GLU B CA 1
ATOM 4864 C C . GLU B 1 200 ? -19.25 -28.828 -5.738 1 98.5 200 GLU B C 1
ATOM 4866 O O . GLU B 1 200 ? -19.469 -28.891 -4.527 1 98.5 200 GLU B O 1
ATOM 4871 N N . HIS B 1 201 ? -18.047 -28.75 -6.211 1 98.75 201 HIS B N 1
ATOM 4872 C CA . HIS B 1 201 ? -16.891 -28.734 -5.328 1 98.75 201 HIS B CA 1
ATOM 4873 C C . HIS B 1 201 ? -16.844 -27.453 -4.512 1 98.75 201 HIS B C 1
ATOM 4875 O O . HIS B 1 201 ? -16.516 -27.469 -3.322 1 98.75 201 HIS B O 1
ATOM 4881 N N . LEU B 1 202 ? -17.125 -26.328 -5.137 1 98.81 202 LEU B N 1
ATOM 4882 C CA . LEU B 1 202 ? -17.188 -25.062 -4.418 1 98.81 202 LEU B CA 1
ATOM 4883 C C . LEU B 1 202 ? -18.25 -25.109 -3.322 1 98.81 202 LEU B C 1
ATOM 4885 O O . LEU B 1 202 ? -18.031 -24.625 -2.211 1 98.81 202 LEU B O 1
ATOM 4889 N N . GLU B 1 203 ? -19.391 -25.656 -3.643 1 98.81 203 GLU B N 1
ATOM 4890 C CA . GLU B 1 203 ? -20.453 -25.797 -2.654 1 98.81 203 GLU B CA 1
ATOM 4891 C C . GLU B 1 203 ? -20.016 -26.672 -1.485 1 98.81 203 GLU B C 1
ATOM 4893 O O . GLU B 1 203 ? -20.391 -26.422 -0.337 1 98.81 203 GLU B O 1
ATOM 4898 N N . ALA B 1 204 ? -19.25 -27.688 -1.792 1 98.88 204 ALA B N 1
ATOM 4899 C CA . ALA B 1 204 ? -18.734 -28.562 -0.739 1 98.88 204 ALA B CA 1
ATOM 4900 C C . ALA B 1 204 ? -17.781 -27.797 0.182 1 98.88 204 ALA B C 1
ATOM 4902 O O . ALA B 1 204 ? -17.797 -28.016 1.397 1 98.88 204 ALA B O 1
ATOM 4903 N N . ILE B 1 205 ? -16.922 -26.969 -0.36 1 98.88 205 ILE B N 1
ATOM 4904 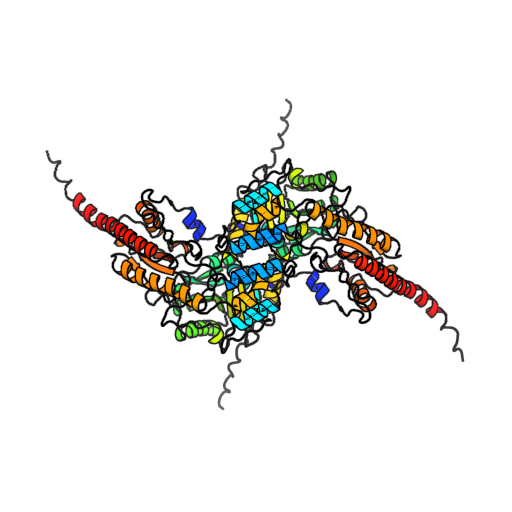C CA . ILE B 1 205 ? -16.031 -26.141 0.431 1 98.88 205 ILE B CA 1
ATOM 4905 C C . ILE B 1 205 ? -16.844 -25.188 1.314 1 98.88 205 ILE B C 1
ATOM 4907 O O . ILE B 1 205 ? -16.562 -25.047 2.504 1 98.88 205 ILE B O 1
ATOM 4911 N N . ILE B 1 206 ? -17.859 -24.547 0.729 1 98.81 206 ILE B N 1
ATOM 4912 C CA . ILE B 1 206 ? -18.734 -23.641 1.451 1 98.81 206 ILE B CA 1
ATOM 4913 C C . ILE B 1 206 ? -19.406 -24.375 2.605 1 98.81 206 ILE B C 1
ATOM 4915 O O . ILE B 1 206 ? -19.562 -23.812 3.697 1 98.81 206 ILE B O 1
ATOM 4919 N N . ALA B 1 207 ? -19.781 -25.594 2.354 1 98.75 207 ALA B N 1
ATOM 4920 C CA . ALA B 1 207 ? -20.438 -26.391 3.385 1 98.75 207 ALA B CA 1
ATOM 4921 C C . ALA B 1 207 ? -19.516 -26.625 4.582 1 98.75 207 ALA B C 1
ATOM 4923 O O . ALA B 1 207 ? -19.969 -26.594 5.73 1 98.75 207 ALA B O 1
ATOM 4924 N N . VAL B 1 208 ? -18.25 -26.891 4.305 1 98.75 208 VAL B N 1
ATOM 4925 C CA . VAL B 1 208 ? -17.281 -27.031 5.387 1 98.75 208 VAL B CA 1
ATOM 4926 C C . VAL B 1 208 ? -17.172 -25.734 6.168 1 98.75 208 VAL B C 1
ATOM 4928 O O . VAL B 1 208 ? -17.188 -25.734 7.402 1 98.75 208 VAL B O 1
ATOM 4931 N N . ALA B 1 209 ? -17.094 -24.641 5.461 1 98.62 209 ALA B N 1
ATOM 4932 C CA . ALA B 1 209 ? -17 -23.328 6.102 1 98.62 209 ALA B CA 1
ATOM 4933 C C . ALA B 1 209 ? -18.234 -23.047 6.961 1 98.62 209 ALA B C 1
ATOM 4935 O O . ALA B 1 209 ? -18.109 -22.547 8.078 1 98.62 209 ALA B O 1
ATOM 4936 N N . GLU B 1 210 ? -19.391 -23.359 6.465 1 97.75 210 GLU B N 1
ATOM 4937 C CA . GLU B 1 210 ? -20.641 -23.125 7.176 1 97.75 210 GLU B CA 1
ATOM 4938 C C . GLU B 1 210 ? -20.719 -23.969 8.445 1 97.75 210 GLU B C 1
ATOM 4940 O O . GLU B 1 210 ? -21.109 -23.469 9.508 1 97.75 210 GLU B O 1
ATOM 4945 N N . LYS B 1 211 ? -20.375 -25.203 8.258 1 97.44 211 LYS B N 1
ATOM 4946 C CA . LYS B 1 211 ? -20.391 -26.125 9.391 1 97.44 211 LYS B CA 1
ATOM 4947 C C . LYS B 1 211 ? -19.562 -25.594 10.555 1 97.44 211 LYS B C 1
ATOM 4949 O O . LYS B 1 211 ? -19.938 -25.75 11.711 1 97.44 211 LYS B O 1
ATOM 4954 N N . HIS B 1 212 ? -18.484 -24.922 10.281 1 97.5 212 HIS B N 1
ATOM 4955 C CA . HIS B 1 212 ? -17.562 -24.484 11.312 1 97.5 212 HIS B CA 1
ATOM 4956 C C . HIS B 1 212 ? -17.672 -22.984 11.562 1 97.5 212 HIS B C 1
ATOM 4958 O O . HIS B 1 212 ? -16.891 -22.422 12.328 1 97.5 212 HIS B O 1
ATOM 4964 N N . MET B 1 213 ? -18.594 -22.344 10.859 1 96.5 213 MET B N 1
ATOM 4965 C CA . MET B 1 213 ? -18.891 -20.922 11.016 1 96.5 213 MET B CA 1
ATOM 4966 C C . MET B 1 213 ? -17.656 -20.078 10.742 1 96.5 213 MET B C 1
ATOM 4968 O O . MET B 1 213 ? -17.312 -19.188 11.539 1 96.5 213 MET B O 1
ATOM 4972 N N . LEU B 1 214 ? -16.969 -20.406 9.664 1 98.06 214 LEU B N 1
ATOM 4973 C CA . LEU B 1 214 ? -15.789 -19.656 9.234 1 98.06 214 LEU B CA 1
ATOM 4974 C C . LEU B 1 214 ? -16.078 -18.859 7.973 1 98.06 214 LEU B C 1
ATOM 4976 O O . LEU B 1 214 ? -16.734 -19.344 7.051 1 98.06 214 LEU B O 1
ATOM 4980 N N . PRO B 1 215 ? -15.68 -17.547 7.953 1 98.69 215 PRO B N 1
ATOM 4981 C CA . PRO B 1 215 ? -15.734 -16.828 6.68 1 98.69 215 PRO B CA 1
ATOM 4982 C C . PRO B 1 215 ? -14.719 -17.359 5.664 1 98.69 215 PRO B C 1
ATOM 4984 O O . PRO B 1 215 ? -13.812 -18.109 6.023 1 98.69 215 PRO B O 1
ATOM 4987 N N . ILE B 1 216 ? -14.969 -17.031 4.406 1 98.88 216 ILE B N 1
ATOM 4988 C CA . ILE B 1 216 ? -14.07 -17.422 3.33 1 98.88 216 ILE B CA 1
ATOM 4989 C C . ILE B 1 216 ? -13.43 -16.172 2.713 1 98.88 216 ILE B C 1
ATOM 4991 O O . ILE B 1 216 ? -14.102 -15.164 2.504 1 98.88 216 ILE B O 1
ATOM 4995 N N . ILE B 1 217 ? -12.156 -16.172 2.572 1 98.94 217 ILE B N 1
ATOM 4996 C CA . ILE B 1 217 ? -11.453 -15.266 1.68 1 98.94 217 ILE B CA 1
ATOM 4997 C C . ILE B 1 217 ? -11.281 -15.914 0.307 1 98.94 217 ILE B C 1
ATOM 4999 O O . ILE B 1 217 ? -10.562 -16.906 0.166 1 98.94 217 ILE B O 1
ATOM 5003 N N . SER B 1 218 ? -11.938 -15.406 -0.672 1 98.94 218 SER B N 1
ATOM 5004 C CA . SER B 1 218 ? -11.891 -15.961 -2.02 1 98.94 218 SER B CA 1
ATOM 5005 C C . SER B 1 218 ? -10.961 -15.156 -2.922 1 98.94 218 SER B C 1
ATOM 5007 O O . SER B 1 218 ? -11.297 -14.039 -3.328 1 98.94 218 SER B O 1
ATOM 5009 N N . ASP B 1 219 ? -9.789 -15.688 -3.189 1 98.81 219 ASP B N 1
ATOM 5010 C CA . ASP B 1 219 ? -8.883 -15.078 -4.164 1 98.81 219 ASP B CA 1
ATOM 5011 C C . ASP B 1 219 ? -9.32 -15.398 -5.594 1 98.81 219 ASP B C 1
ATOM 5013 O O . ASP B 1 219 ? -9.086 -16.5 -6.086 1 98.81 219 ASP B O 1
ATOM 5017 N N . GLU B 1 220 ? -9.906 -14.414 -6.227 1 98.75 220 GLU B N 1
ATOM 5018 C CA . GLU B 1 220 ? -10.438 -14.586 -7.578 1 98.75 220 GLU B CA 1
ATOM 5019 C C . GLU B 1 220 ? -9.758 -13.633 -8.562 1 98.75 220 GLU B C 1
ATOM 5021 O O . GLU B 1 220 ? -10.406 -13.078 -9.445 1 98.75 220 GLU B O 1
ATOM 5026 N N . VAL B 1 221 ? -8.438 -13.469 -8.344 1 97.94 221 VAL B N 1
ATOM 5027 C CA . VAL B 1 221 ? -7.672 -12.57 -9.195 1 97.94 221 VAL B CA 1
ATOM 5028 C C . VAL B 1 221 ? -7.73 -13.047 -10.641 1 97.94 221 VAL B C 1
ATOM 5030 O O . VAL B 1 221 ? -7.621 -12.242 -11.57 1 97.94 221 VAL B O 1
ATOM 5033 N N . TYR B 1 222 ? -8.023 -14.336 -10.875 1 97.94 222 TYR B N 1
ATOM 5034 C CA . TYR B 1 222 ? -8.148 -14.914 -12.211 1 97.94 222 TYR B CA 1
ATOM 5035 C C . TYR B 1 222 ? -9.609 -15.156 -12.57 1 97.94 222 TYR B C 1
ATOM 5037 O O . TYR B 1 222 ? -9.914 -16.031 -13.383 1 97.94 222 TYR B O 1
ATOM 5045 N N . ALA B 1 223 ? -10.508 -14.398 -11.961 1 97.75 223 ALA B N 1
ATOM 5046 C CA . ALA B 1 223 ? -11.93 -14.531 -12.297 1 97.75 223 ALA B CA 1
ATOM 5047 C C . ALA B 1 223 ? -12.141 -14.438 -13.805 1 97.75 223 ALA B C 1
ATOM 5049 O O . ALA B 1 223 ? -11.586 -13.562 -14.461 1 97.75 223 ALA B O 1
ATOM 5050 N N . ASP B 1 224 ? -12.836 -15.414 -14.391 1 96.12 224 ASP B N 1
ATOM 5051 C CA . ASP B 1 224 ? -13.297 -15.469 -15.773 1 96.12 224 ASP B CA 1
ATOM 5052 C C . ASP B 1 224 ? -12.148 -15.82 -16.719 1 96.12 224 ASP B C 1
ATOM 5054 O O . ASP B 1 224 ? -12.32 -15.852 -17.938 1 96.12 224 ASP B O 1
ATOM 5058 N N . VAL B 1 225 ? -10.938 -16.047 -16.203 1 97.06 225 VAL B N 1
ATOM 5059 C CA . VAL B 1 225 ? -9.852 -16.578 -17.016 1 97.06 225 VAL B CA 1
ATOM 5060 C C . VAL B 1 225 ? -9.914 -18.109 -17.031 1 97.06 225 VAL B C 1
ATOM 5062 O O . VAL B 1 225 ? -9.094 -18.781 -16.406 1 97.06 225 VAL B O 1
ATOM 5065 N N . VAL B 1 226 ? -10.844 -18.609 -17.797 1 98.06 226 VAL B N 1
ATOM 5066 C CA . VAL B 1 226 ? -11.102 -20.047 -17.859 1 98.06 226 VAL B CA 1
ATOM 5067 C C . VAL B 1 226 ? -11.109 -20.516 -19.312 1 98.06 226 VAL B C 1
ATOM 5069 O O . VAL B 1 226 ? -11.492 -19.766 -20.203 1 98.06 226 VAL B O 1
ATOM 5072 N N . PHE B 1 227 ? -10.688 -21.703 -19.531 1 97.94 227 PHE B N 1
ATOM 5073 C CA . PHE B 1 227 ? -10.586 -22.281 -20.875 1 97.94 227 PHE B CA 1
ATOM 5074 C C . PHE B 1 227 ? -11.953 -22.719 -21.375 1 97.94 227 PHE B C 1
ATOM 5076 O O . PHE B 1 227 ? -12.914 -22.781 -20.609 1 97.94 227 PHE B O 1
ATOM 5083 N N . SER B 1 228 ? -11.992 -22.953 -22.719 1 95.5 228 SER B N 1
ATOM 5084 C CA . SER B 1 228 ? -13.234 -23.422 -23.344 1 95.5 228 SER B CA 1
ATOM 5085 C C . SER B 1 228 ? -13.758 -24.672 -22.672 1 95.5 228 SER B C 1
ATOM 5087 O O . SER B 1 228 ? -12.984 -25.594 -22.359 1 95.5 228 SER B O 1
ATOM 5089 N N . GLY B 1 229 ? -15.016 -24.656 -22.375 1 94.81 229 GLY B N 1
ATOM 5090 C CA . GLY B 1 229 ? -15.633 -25.812 -21.734 1 94.81 229 GLY B CA 1
ATOM 5091 C C . GLY B 1 229 ? -15.648 -25.719 -20.219 1 94.81 229 GLY B C 1
ATOM 5092 O O . GLY B 1 229 ? -16.312 -26.516 -19.547 1 94.81 229 GLY B O 1
ATOM 5093 N N . GLN B 1 230 ? -14.867 -24.859 -19.656 1 96.06 230 GLN B N 1
ATOM 5094 C CA . GLN B 1 230 ? -14.844 -24.625 -18.219 1 96.06 230 GLN B CA 1
ATOM 5095 C C . GLN B 1 230 ? -15.711 -23.422 -17.844 1 96.06 230 GLN B C 1
ATOM 5097 O O . GLN B 1 230 ? -15.969 -22.562 -18.672 1 96.06 230 GLN B O 1
ATOM 5102 N N . THR B 1 231 ? -16.234 -23.453 -16.625 1 97.25 231 THR B N 1
ATOM 5103 C CA . THR B 1 231 ? -17.078 -22.359 -16.141 1 97.25 231 THR B CA 1
ATOM 5104 C C . THR B 1 231 ? -16.531 -21.828 -14.812 1 97.25 231 THR B C 1
ATOM 5106 O O . THR B 1 231 ? -16.219 -22.594 -13.898 1 97.25 231 THR B O 1
ATOM 5109 N N . PHE B 1 232 ? -16.406 -20.562 -14.773 1 97.88 232 PHE B N 1
ATOM 5110 C CA . PHE B 1 232 ? -16.062 -19.906 -13.523 1 97.88 232 PHE B CA 1
ATOM 5111 C C . PHE B 1 232 ? -17.312 -19.609 -12.703 1 97.88 232 PHE B C 1
ATOM 5113 O O . PHE B 1 232 ? -18.266 -19 -13.203 1 97.88 232 PHE B O 1
ATOM 5120 N N . TYR B 1 233 ? -17.344 -20.062 -11.477 1 98 233 TYR B N 1
ATOM 5121 C CA . TYR B 1 233 ? -18.375 -19.719 -10.508 1 98 233 TYR B CA 1
ATOM 5122 C C . TYR B 1 233 ? -17.812 -18.875 -9.383 1 98 233 TYR B C 1
ATOM 5124 O O . TYR B 1 233 ? -17.016 -19.344 -8.578 1 98 233 TYR B O 1
ATOM 5132 N N . PRO B 1 234 ? -18.266 -17.578 -9.336 1 98.06 234 PRO B N 1
ATOM 5133 C CA . PRO B 1 234 ? -17.891 -16.844 -8.133 1 98.06 234 PRO B CA 1
ATOM 5134 C C . PRO B 1 234 ? -18.391 -17.516 -6.852 1 98.06 234 PRO B C 1
ATOM 5136 O O . PRO B 1 234 ? -19.562 -17.875 -6.754 1 98.06 234 PRO B O 1
ATOM 5139 N N . MET B 1 235 ? -17.531 -17.672 -5.926 1 98.31 235 MET B N 1
ATOM 5140 C CA . MET B 1 235 ? -17.906 -18.406 -4.715 1 98.31 235 MET B CA 1
ATOM 5141 C C . MET B 1 235 ? -19.078 -17.734 -4.012 1 98.31 235 MET B C 1
ATOM 5143 O O . MET B 1 235 ? -19.953 -18.422 -3.469 1 98.31 235 MET B O 1
ATOM 5147 N N . ALA B 1 236 ? -19.062 -16.422 -4.031 1 98.38 236 ALA B N 1
ATOM 5148 C CA . ALA B 1 236 ? -20.109 -15.664 -3.344 1 98.38 236 ALA B CA 1
ATOM 5149 C C . ALA B 1 236 ? -21.484 -15.969 -3.934 1 98.38 236 ALA B C 1
ATOM 5151 O O . ALA B 1 236 ? -22.484 -15.93 -3.225 1 98.38 236 ALA B O 1
ATOM 5152 N N . SER B 1 237 ? -21.578 -16.281 -5.207 1 98.12 237 SER B N 1
ATOM 5153 C CA . SER B 1 237 ? -22.859 -16.562 -5.867 1 98.12 237 SER B CA 1
ATOM 5154 C C . SER B 1 237 ? -23.438 -17.891 -5.402 1 98.12 237 SER B C 1
ATOM 5156 O O . SER B 1 237 ? -24.641 -18.141 -5.578 1 98.12 237 SER B O 1
ATOM 5158 N N . LEU B 1 238 ? -22.609 -18.703 -4.812 1 98.31 238 LEU B N 1
ATOM 5159 C CA . LEU B 1 238 ? -23.031 -20.047 -4.406 1 98.31 238 LEU B CA 1
ATOM 5160 C C . LEU B 1 238 ? -23.281 -20.094 -2.904 1 98.31 238 LEU B C 1
ATOM 5162 O O . LEU B 1 238 ? -23.828 -21.078 -2.4 1 98.31 238 LEU B O 1
ATOM 5166 N N . SER B 1 239 ? -22.812 -19.062 -2.195 1 97.19 239 SER B N 1
ATOM 5167 C CA . SER B 1 239 ? -23 -19.031 -0.747 1 97.19 239 SER B CA 1
ATOM 5168 C C . SER B 1 239 ? -24.375 -18.484 -0.366 1 97.19 239 SER B C 1
ATOM 5170 O O . SER B 1 239 ? -24.812 -17.484 -0.927 1 97.19 239 SER B O 1
ATOM 5172 N N . LYS B 1 240 ? -24.969 -19.094 0.573 1 94.25 240 LYS B N 1
ATOM 5173 C CA . LYS B 1 240 ? -26.234 -18.594 1.107 1 94.25 240 LYS B CA 1
ATOM 5174 C C . LYS B 1 240 ? -26.031 -17.938 2.469 1 94.25 240 LYS B C 1
ATOM 5176 O O . LYS B 1 240 ? -26.719 -16.969 2.801 1 94.25 240 LYS B O 1
ATOM 5181 N N . ASN B 1 241 ? -25.109 -18.484 3.207 1 94.56 241 ASN B N 1
ATOM 5182 C CA . ASN B 1 241 ? -24.984 -18.047 4.59 1 94.56 241 ASN B CA 1
ATOM 5183 C C . ASN B 1 241 ? -23.547 -17.625 4.914 1 94.56 241 ASN B C 1
ATOM 5185 O O . ASN B 1 241 ? -23.328 -16.797 5.785 1 94.56 241 ASN B O 1
ATOM 5189 N N . VAL B 1 242 ? -22.578 -18.25 4.258 1 97.88 242 VAL B N 1
ATOM 5190 C CA . VAL B 1 242 ? -21.172 -18.031 4.59 1 97.88 242 VAL B CA 1
ATOM 5191 C C . VAL B 1 242 ? -20.734 -16.641 4.098 1 97.88 242 VAL B C 1
ATOM 5193 O O . VAL B 1 242 ? -20.875 -16.328 2.914 1 97.88 242 VAL B O 1
ATOM 5196 N N . PRO B 1 243 ? -20.312 -15.719 5 1 98 243 PRO B N 1
ATOM 5197 C CA . PRO B 1 243 ? -19.766 -14.445 4.52 1 98 243 PRO B CA 1
ATOM 5198 C C . PRO B 1 243 ? -18.438 -14.617 3.777 1 98 243 PRO B C 1
ATOM 5200 O O . PRO B 1 243 ? -17.609 -15.445 4.168 1 98 243 PRO B O 1
ATOM 5203 N N . ILE B 1 244 ? -18.281 -13.852 2.703 1 98.75 244 ILE B N 1
ATOM 5204 C CA . ILE B 1 244 ? -17.125 -14.047 1.837 1 98.75 244 ILE B CA 1
ATOM 5205 C C . ILE B 1 244 ? -16.484 -12.695 1.514 1 98.75 244 ILE B C 1
ATOM 5207 O O . ILE B 1 244 ? -17.188 -11.727 1.208 1 98.75 244 ILE B O 1
ATOM 5211 N N . LEU B 1 245 ? -15.195 -12.562 1.708 1 98.88 245 LEU B N 1
ATOM 5212 C CA . LEU B 1 245 ? -14.391 -11.484 1.139 1 98.88 245 LEU B CA 1
ATOM 5213 C C . LEU B 1 245 ? -13.727 -11.938 -0.156 1 98.88 245 LEU B C 1
ATOM 5215 O O . LEU B 1 245 ? -12.859 -12.812 -0.141 1 98.88 245 LEU B O 1
ATOM 5219 N N . THR B 1 246 ? -14.164 -11.344 -1.271 1 98.94 246 THR B N 1
ATOM 5220 C CA . THR B 1 246 ? -13.578 -11.68 -2.562 1 98.94 246 THR B CA 1
ATOM 5221 C C . THR B 1 246 ? -12.492 -10.68 -2.934 1 98.94 246 THR B C 1
ATOM 5223 O O . THR B 1 246 ? -12.703 -9.461 -2.855 1 98.94 246 THR B O 1
ATOM 5226 N N . CYS B 1 247 ? -11.336 -11.188 -3.277 1 98.88 247 CYS B N 1
ATOM 5227 C CA . CYS B 1 247 ? -10.227 -10.336 -3.689 1 98.88 247 CYS B CA 1
ATOM 5228 C C . CYS B 1 247 ? -9.992 -10.438 -5.191 1 98.88 247 CYS B C 1
ATOM 5230 O O . CYS B 1 247 ? -10.031 -11.531 -5.762 1 98.88 247 CYS B O 1
ATOM 5232 N N . GLY B 1 248 ? -9.828 -9.305 -5.848 1 98.5 248 GLY B N 1
ATOM 5233 C CA . GLY B 1 248 ? -9.547 -9.211 -7.27 1 98.5 248 GLY B CA 1
ATOM 5234 C C . GLY B 1 248 ? -8.719 -7.996 -7.641 1 98.5 248 GLY B C 1
ATOM 5235 O O . GLY B 1 248 ? -8.32 -7.219 -6.766 1 98.5 248 GLY B O 1
ATOM 5236 N N . ALA B 1 249 ? -8.383 -7.891 -8.914 1 98.12 249 ALA B N 1
ATOM 5237 C CA . ALA B 1 249 ? -7.566 -6.781 -9.406 1 98.12 249 ALA B CA 1
ATOM 5238 C C . ALA B 1 249 ? -7.582 -6.715 -10.93 1 98.12 249 ALA B C 1
ATOM 5240 O O . ALA B 1 249 ? -8.125 -7.605 -11.586 1 98.12 249 ALA B O 1
ATOM 5241 N N . VAL B 1 250 ? -7.012 -5.617 -11.43 1 96.75 250 VAL B N 1
ATOM 5242 C CA . VAL B 1 250 ? -6.879 -5.453 -12.875 1 96.75 250 VAL B CA 1
ATOM 5243 C C . VAL B 1 250 ? -5.656 -6.219 -13.375 1 96.75 250 VAL B C 1
ATOM 5245 O O . VAL B 1 250 ? -5.477 -6.402 -14.578 1 96.75 250 VAL B O 1
ATOM 5248 N N . SER B 1 251 ? -4.895 -6.828 -12.562 1 95.38 251 SER B N 1
ATOM 5249 C CA . SER B 1 251 ? -3.555 -7.336 -12.836 1 95.38 251 SER B CA 1
ATOM 5250 C C . SER B 1 251 ? -3.586 -8.453 -13.867 1 95.38 251 SER B C 1
ATOM 5252 O O . SER B 1 251 ? -2.666 -8.586 -14.68 1 95.38 251 SER B O 1
ATOM 5254 N N . LYS B 1 252 ? -4.613 -9.32 -13.773 1 95.19 252 LYS B N 1
ATOM 5255 C CA . LYS B 1 252 ? -4.531 -10.547 -14.562 1 95.19 252 LYS B CA 1
ATOM 5256 C C . LYS B 1 252 ? -5.5 -10.508 -15.742 1 95.19 252 LYS B C 1
ATOM 5258 O O . LYS B 1 252 ? -5.098 -10.711 -16.891 1 95.19 252 LYS B O 1
ATOM 5263 N N . ARG B 1 253 ? -6.695 -10.086 -15.469 1 94.94 253 ARG B N 1
ATOM 5264 C CA . ARG B 1 253 ? -7.684 -10.062 -16.547 1 94.94 253 ARG B CA 1
ATOM 5265 C C . ARG B 1 253 ? -7.383 -8.953 -17.547 1 94.94 253 ARG B C 1
ATOM 5267 O O . ARG B 1 253 ? -7.699 -9.078 -18.734 1 94.94 253 ARG B O 1
ATOM 5274 N N . PHE B 1 254 ? -6.766 -7.871 -17.125 1 96.75 254 PHE B N 1
ATOM 5275 C CA . PHE B 1 254 ? -6.438 -6.754 -18 1 96.75 254 PHE B CA 1
ATOM 5276 C C . PHE B 1 254 ? -4.941 -6.699 -18.281 1 96.75 254 PHE B C 1
ATOM 5278 O O . PHE B 1 254 ? -4.441 -5.719 -18.828 1 96.75 254 PHE B O 1
ATOM 5285 N N . LEU B 1 255 ? -4.234 -7.676 -17.781 1 95.88 255 LEU B N 1
ATOM 5286 C CA . LEU B 1 255 ? -2.828 -7.922 -18.094 1 95.88 255 LEU B CA 1
ATOM 5287 C C . LEU B 1 255 ? -1.965 -6.738 -17.672 1 95.88 255 LEU B C 1
ATOM 5289 O O . LEU B 1 255 ? -1.114 -6.281 -18.438 1 95.88 255 LEU B O 1
ATOM 5293 N N . ALA B 1 256 ? -2.223 -6.219 -16.484 1 95.31 256 ALA B N 1
ATOM 5294 C CA . ALA B 1 256 ? -1.488 -5.043 -16.031 1 95.31 256 ALA B CA 1
ATOM 5295 C C . ALA B 1 256 ? -1.183 -5.125 -14.539 1 95.31 256 ALA B C 1
ATOM 5297 O O . ALA B 1 256 ? -1.642 -4.289 -13.758 1 95.31 256 ALA B O 1
ATOM 5298 N N . PRO B 1 257 ? -0.326 -6.113 -14.148 1 94.69 257 PRO B N 1
ATOM 5299 C CA . PRO B 1 257 ? -0.045 -6.266 -12.719 1 94.69 257 PRO B CA 1
ATOM 5300 C C . PRO B 1 257 ? 0.678 -5.059 -12.133 1 94.69 257 PRO B C 1
ATOM 5302 O O . PRO B 1 257 ? 0.554 -4.785 -10.938 1 94.69 257 PRO B O 1
ATOM 5305 N N . GLY B 1 258 ? 1.368 -4.285 -12.945 1 95.88 258 GLY B N 1
ATOM 5306 C CA . GLY B 1 258 ? 2.117 -3.137 -12.469 1 95.88 258 GLY B CA 1
ATOM 5307 C C . GLY B 1 258 ? 1.235 -1.954 -12.117 1 95.88 258 GLY B C 1
ATOM 5308 O O . GLY B 1 258 ? 1.683 -1.013 -11.461 1 95.88 258 GLY B O 1
ATOM 5309 N N . TRP B 1 259 ? -0.045 -1.927 -12.562 1 97.38 259 TRP B N 1
ATOM 5310 C CA . TRP B 1 259 ? -0.933 -0.796 -12.305 1 97.38 259 TRP B CA 1
ATOM 5311 C C . TRP B 1 259 ? -1.315 -0.726 -10.828 1 97.38 259 TRP B C 1
ATOM 5313 O O . TRP B 1 259 ? -1.742 0.323 -10.344 1 97.38 259 TRP B O 1
ATOM 5323 N N . ARG B 1 260 ? -1.225 -1.834 -10.109 1 97.19 260 ARG B N 1
ATOM 5324 C CA . ARG B 1 260 ? -1.362 -1.935 -8.656 1 97.19 260 ARG B CA 1
ATOM 5325 C C . ARG B 1 260 ? -2.701 -1.373 -8.195 1 97.19 260 ARG B C 1
ATOM 5327 O O . ARG B 1 260 ? -2.756 -0.574 -7.254 1 97.19 260 ARG B O 1
ATOM 5334 N N . VAL B 1 261 ? -3.762 -1.824 -8.789 1 98.25 261 VAL B N 1
ATOM 5335 C CA . VAL B 1 261 ? -5.109 -1.523 -8.32 1 98.25 261 VAL B CA 1
ATOM 5336 C C . VAL B 1 261 ? -5.922 -2.812 -8.211 1 98.25 261 VAL B C 1
ATOM 5338 O O . VAL B 1 261 ? -5.945 -3.613 -9.148 1 98.25 261 VAL B O 1
ATOM 5341 N N . GLY B 1 262 ? -6.434 -3.074 -7.094 1 98.44 262 GLY B N 1
ATOM 5342 C CA . GLY B 1 262 ? -7.305 -4.199 -6.789 1 98.44 262 GLY B CA 1
ATOM 5343 C C . GLY B 1 262 ? -8.453 -3.832 -5.863 1 98.44 262 GLY B C 1
ATOM 5344 O O . GLY B 1 262 ? -8.758 -2.652 -5.684 1 98.44 262 GLY B O 1
ATOM 5345 N N . TRP B 1 263 ? -9.141 -4.844 -5.34 1 98.88 263 TRP B N 1
ATOM 5346 C CA . TRP B 1 263 ? -10.289 -4.555 -4.492 1 98.88 263 TRP B CA 1
ATOM 5347 C C . TRP B 1 263 ? -10.625 -5.746 -3.6 1 98.88 263 TRP B C 1
ATOM 5349 O O . TRP B 1 263 ? -10.266 -6.883 -3.914 1 98.88 263 TRP B O 1
ATOM 5359 N N . VAL B 1 264 ? -11.227 -5.465 -2.51 1 98.88 264 VAL B N 1
ATOM 5360 C CA . VAL B 1 264 ? -11.961 -6.426 -1.692 1 98.88 264 VAL B CA 1
ATOM 5361 C C . VAL B 1 264 ? -13.461 -6.223 -1.882 1 98.88 264 VAL B C 1
ATOM 5363 O O . VAL B 1 264 ? -13.969 -5.105 -1.741 1 98.88 264 VAL B O 1
ATOM 5366 N N . LEU B 1 265 ? -14.164 -7.219 -2.275 1 98.88 265 LEU B N 1
ATOM 5367 C CA . LEU B 1 265 ? -15.625 -7.227 -2.287 1 98.88 265 LEU B CA 1
ATOM 5368 C C . LEU B 1 265 ? -16.172 -7.895 -1.031 1 98.88 265 LEU B C 1
ATOM 5370 O O . LEU B 1 265 ? -15.742 -8.992 -0.665 1 98.88 265 LEU B O 1
ATOM 5374 N N . ILE B 1 266 ? -17.094 -7.258 -0.408 1 98.62 266 ILE B N 1
ATOM 5375 C CA . ILE B 1 266 ? -17.703 -7.758 0.822 1 98.62 266 ILE B CA 1
ATOM 5376 C C . ILE B 1 266 ? -19.062 -8.383 0.512 1 98.62 266 ILE B C 1
ATOM 5378 O O . ILE B 1 266 ? -20 -7.676 0.147 1 98.62 266 ILE B O 1
ATOM 5382 N N . HIS B 1 267 ? -19.141 -9.68 0.563 1 98.19 267 HIS B N 1
ATOM 5383 C CA . HIS B 1 267 ? -20.391 -10.414 0.438 1 98.19 267 HIS B CA 1
ATOM 5384 C C . HIS B 1 267 ? -20.906 -10.852 1.803 1 98.19 267 HIS B C 1
ATOM 5386 O O . HIS B 1 267 ? -20.391 -11.789 2.404 1 98.19 267 HIS B O 1
ATOM 5392 N N . ASP B 1 268 ? -21.891 -10.203 2.271 1 94.69 268 ASP B N 1
ATOM 5393 C CA . ASP B 1 268 ? -22.391 -10.359 3.635 1 94.69 268 ASP B CA 1
ATOM 5394 C C . ASP B 1 268 ? -23.922 -10.359 3.666 1 94.69 268 ASP B C 1
ATOM 5396 O O . ASP B 1 268 ? -24.531 -9.43 4.195 1 94.69 268 ASP B O 1
ATOM 5400 N N . ARG B 1 269 ? -24.531 -11.453 3.342 1 90.44 269 ARG B N 1
ATOM 5401 C CA . ARG B 1 269 ? -25.969 -11.523 3.205 1 90.44 269 ARG B CA 1
ATOM 5402 C C . ARG B 1 269 ? -26.656 -11.516 4.57 1 90.44 269 ARG B C 1
ATOM 5404 O O . ARG B 1 269 ? -27.797 -11.078 4.695 1 90.44 269 ARG B O 1
ATOM 5411 N N . ASN B 1 270 ? -25.906 -11.922 5.613 1 90 270 ASN B N 1
ATOM 5412 C CA . ASN B 1 270 ? -26.547 -12.086 6.91 1 90 270 ASN B CA 1
ATOM 5413 C C . ASN B 1 270 ? -26.031 -11.07 7.926 1 90 270 ASN B C 1
ATOM 5415 O O . ASN B 1 270 ? -26.25 -11.227 9.125 1 90 270 ASN B O 1
ATOM 5419 N N . GLY B 1 271 ? -25.25 -10.156 7.457 1 93.19 271 GLY B N 1
ATOM 5420 C CA . GLY B 1 271 ? -24.797 -9.07 8.305 1 93.19 271 GLY B CA 1
ATOM 5421 C C . GLY B 1 271 ? -23.641 -9.477 9.219 1 93.19 271 GLY B C 1
ATOM 5422 O O . GLY B 1 271 ? -23.406 -8.844 10.242 1 93.19 271 GLY B O 1
ATOM 5423 N N . ALA B 1 272 ? -23 -10.617 8.875 1 95.62 272 ALA B N 1
ATOM 5424 C CA . ALA B 1 272 ? -21.906 -11.156 9.688 1 95.62 272 ALA B CA 1
ATOM 5425 C C . ALA B 1 272 ? -20.75 -10.18 9.773 1 95.62 272 ALA B C 1
ATOM 5427 O O . ALA B 1 272 ? -20.031 -10.133 10.781 1 95.62 272 ALA B O 1
ATOM 5428 N N . PHE B 1 273 ? -20.562 -9.383 8.688 1 97.25 273 PHE B N 1
ATOM 5429 C CA . PHE B 1 273 ? -19.406 -8.492 8.586 1 97.25 273 PHE B CA 1
ATOM 5430 C C . PHE B 1 273 ? -19.781 -7.07 8.977 1 97.25 273 PHE B C 1
ATOM 5432 O O . PHE B 1 273 ? -18.922 -6.191 9.055 1 97.25 273 PHE B O 1
ATOM 5439 N N . GLU B 1 274 ? -20.984 -6.727 9.273 1 94.5 274 GLU B N 1
ATOM 5440 C CA . GLU B 1 274 ? -21.516 -5.367 9.336 1 94.5 274 GLU B CA 1
ATOM 5441 C C . GLU B 1 274 ? -20.922 -4.594 10.508 1 94.5 274 GLU B C 1
ATOM 5443 O O . GLU B 1 274 ? -20.484 -3.453 10.344 1 94.5 274 GLU B O 1
ATOM 5448 N N . ASP B 1 275 ? -20.75 -5.254 11.609 1 93.88 275 ASP B N 1
ATOM 5449 C CA . ASP B 1 275 ? -20.438 -4.531 12.836 1 93.88 275 ASP B CA 1
ATOM 5450 C C . ASP B 1 275 ? -18.922 -4.309 12.961 1 93.88 275 ASP B C 1
ATOM 5452 O O . ASP B 1 275 ? -18.484 -3.309 13.539 1 93.88 275 ASP B O 1
ATOM 5456 N N . GLU B 1 276 ? -18.188 -5.246 12.477 1 96.38 276 GLU B N 1
ATOM 5457 C CA . GLU B 1 276 ? -16.766 -5.16 12.812 1 96.38 276 GLU B CA 1
ATOM 5458 C C . GLU B 1 276 ? -15.898 -5.25 11.562 1 96.38 276 GLU B C 1
ATOM 5460 O O . GLU B 1 276 ? -15.062 -4.383 11.32 1 96.38 276 GLU B O 1
ATOM 5465 N N . VAL B 1 277 ? -16.172 -6.203 10.695 1 97.88 277 VAL B N 1
ATOM 5466 C CA . VAL B 1 277 ? -15.273 -6.469 9.578 1 97.88 277 VAL B CA 1
ATOM 5467 C C . VAL B 1 277 ? -15.352 -5.332 8.562 1 97.88 277 VAL B C 1
ATOM 5469 O O . VAL B 1 277 ? -14.328 -4.844 8.086 1 97.88 277 VAL B O 1
ATOM 5472 N N . ARG B 1 278 ? -16.547 -4.855 8.25 1 96.75 278 ARG B N 1
ATOM 5473 C CA . ARG B 1 278 ? -16.734 -3.762 7.297 1 96.75 278 ARG B CA 1
ATOM 5474 C C . ARG B 1 278 ? -16.031 -2.496 7.773 1 96.75 278 ARG B C 1
ATOM 5476 O O . ARG B 1 278 ? -15.188 -1.94 7.059 1 96.75 278 ARG B O 1
ATOM 5483 N N . PRO B 1 279 ? -16.297 -2.02 9.016 1 95 279 PRO B N 1
ATOM 5484 C CA . PRO B 1 279 ? -15.562 -0.844 9.484 1 95 279 PRO B CA 1
ATOM 5485 C C . PRO B 1 279 ? -14.07 -1.108 9.641 1 95 279 PRO B C 1
ATOM 5487 O O . PRO B 1 279 ? -13.258 -0.203 9.445 1 95 279 PRO B O 1
ATOM 5490 N N . GLY B 1 280 ? -13.711 -2.354 9.961 1 97.25 280 GLY B N 1
ATOM 5491 C CA . GLY B 1 280 ? -12.312 -2.721 10.078 1 97.25 280 GLY B CA 1
ATOM 5492 C C . GLY B 1 280 ? -11.547 -2.574 8.773 1 97.25 280 GLY B C 1
ATOM 5493 O O . GLY B 1 280 ? -10.406 -2.096 8.773 1 97.25 280 GLY B O 1
ATOM 5494 N N . LEU B 1 281 ? -12.211 -2.996 7.684 1 97.88 281 LEU B N 1
ATOM 5495 C CA . LEU B 1 281 ? -11.586 -2.852 6.371 1 97.88 281 LEU B CA 1
ATOM 5496 C C . LEU B 1 281 ? -11.391 -1.38 6.02 1 97.88 281 LEU B C 1
ATOM 5498 O O . LEU B 1 281 ? -10.352 -0.996 5.488 1 97.88 281 LEU B O 1
ATOM 5502 N N . THR B 1 282 ? -12.336 -0.597 6.348 1 94.31 282 THR B N 1
ATOM 5503 C CA . THR B 1 282 ? -12.234 0.842 6.125 1 94.31 282 THR B CA 1
ATOM 5504 C C . THR B 1 282 ? -11.102 1.439 6.953 1 94.31 282 THR B C 1
ATOM 5506 O O . THR B 1 282 ? -10.305 2.236 6.445 1 94.31 282 THR B O 1
ATOM 5509 N N . ALA B 1 283 ? -11.031 1.049 8.172 1 94.62 283 ALA B N 1
ATOM 5510 C CA . ALA B 1 283 ? -9.984 1.533 9.055 1 94.62 283 ALA B CA 1
ATOM 5511 C C . ALA B 1 283 ? -8.602 1.163 8.523 1 94.62 283 ALA B C 1
ATOM 5513 O O . ALA B 1 283 ? -7.719 2.018 8.422 1 94.62 283 ALA B O 1
ATOM 5514 N N . LEU B 1 284 ? -8.438 -0.056 8.109 1 96.06 284 LEU B N 1
ATOM 5515 C CA . LEU B 1 284 ? -7.148 -0.535 7.629 1 96.06 284 LEU B CA 1
ATOM 5516 C C . LEU B 1 284 ? -6.727 0.21 6.367 1 96.06 284 LEU B C 1
ATOM 5518 O O . LEU B 1 284 ? -5.539 0.436 6.141 1 96.06 284 LEU B O 1
ATOM 5522 N N . SER B 1 285 ? -7.695 0.616 5.551 1 94.75 285 SER B N 1
ATOM 5523 C CA . SER B 1 285 ? -7.391 1.304 4.301 1 94.75 285 SER B CA 1
ATOM 5524 C C . SER B 1 285 ? -6.773 2.674 4.559 1 94.75 285 SER B C 1
ATOM 5526 O O . SER B 1 285 ? -6.141 3.254 3.672 1 94.75 285 SER B O 1
ATOM 5528 N N . THR B 1 286 ? -6.914 3.232 5.789 1 92.5 286 THR B N 1
ATOM 5529 C CA . THR B 1 286 ? -6.434 4.578 6.094 1 92.5 286 THR B CA 1
ATOM 5530 C C . THR B 1 286 ? -4.93 4.574 6.332 1 92.5 286 THR B C 1
ATOM 5532 O O . THR B 1 286 ? -4.297 5.633 6.367 1 92.5 286 THR B O 1
ATOM 5535 N N . ILE B 1 287 ? -4.379 3.402 6.465 1 92.62 287 ILE B N 1
ATOM 5536 C CA . ILE B 1 287 ? -2.953 3.311 6.762 1 92.62 287 ILE B CA 1
ATOM 5537 C C . ILE B 1 287 ? -2.141 3.75 5.547 1 92.62 287 ILE B C 1
ATOM 5539 O O . ILE B 1 287 ? -1.226 4.566 5.664 1 92.62 287 ILE B O 1
ATOM 5543 N N . LEU B 1 288 ? -2.584 3.293 4.336 1 91.12 288 LEU B N 1
ATOM 5544 C CA . LEU B 1 288 ? -1.846 3.611 3.117 1 91.12 288 LEU B CA 1
ATOM 5545 C C . LEU B 1 288 ? -2.484 4.785 2.385 1 91.12 288 LEU B C 1
ATOM 5547 O O . LEU B 1 288 ? -1.881 5.359 1.476 1 91.12 288 LEU B O 1
ATOM 5551 N N . LEU B 1 289 ? -3.645 5.18 2.764 1 89.62 289 LEU B N 1
ATOM 5552 C CA . LEU B 1 289 ? -4.375 6.328 2.232 1 89.62 289 LEU B CA 1
ATOM 5553 C C . LEU B 1 289 ? -4.797 6.078 0.788 1 89.62 289 LEU B C 1
ATOM 5555 O O . LEU B 1 289 ? -4.844 7.008 -0.019 1 89.62 289 LEU B O 1
ATOM 5559 N N . GLY B 1 290 ? -5 4.809 0.46 1 90.88 290 GLY B N 1
ATOM 5560 C CA . GLY B 1 290 ? -5.668 4.469 -0.786 1 90.88 290 GLY B CA 1
ATOM 5561 C C . GLY B 1 290 ? -4.703 4.117 -1.903 1 90.88 290 GLY B C 1
ATOM 5562 O O . GLY B 1 290 ? -3.492 4.297 -1.764 1 90.88 290 GLY B O 1
ATOM 5563 N N . ALA B 1 291 ? -5.297 3.643 -3.061 1 96.12 291 ALA B N 1
ATOM 5564 C CA . ALA B 1 291 ? -4.551 3.26 -4.258 1 96.12 291 ALA B CA 1
ATOM 5565 C C . ALA B 1 291 ? -4.359 4.453 -5.188 1 96.12 291 ALA B C 1
ATOM 5567 O O . ALA B 1 291 ? -4.879 5.543 -4.93 1 96.12 291 ALA B O 1
ATOM 5568 N N . ASN B 1 292 ? -3.553 4.289 -6.234 1 97.56 292 ASN B N 1
ATOM 5569 C CA . ASN B 1 292 ? -3.248 5.32 -7.223 1 97.56 292 ASN B CA 1
ATOM 5570 C C . ASN B 1 292 ? -4.52 5.902 -7.832 1 97.56 292 ASN B C 1
ATOM 5572 O O . ASN B 1 292 ? -5.328 5.168 -8.406 1 97.56 292 ASN B O 1
ATOM 5576 N N . THR B 1 293 ? -4.648 7.195 -7.766 1 97.12 293 THR B N 1
ATOM 5577 C CA . THR B 1 293 ? -5.898 7.84 -8.148 1 97.12 293 THR B CA 1
ATOM 5578 C C . THR B 1 293 ? -6.031 7.918 -9.664 1 97.12 293 THR B C 1
ATOM 5580 O O . THR B 1 293 ? -7.141 7.922 -10.195 1 97.12 293 THR B O 1
ATOM 5583 N N . VAL B 1 294 ? -4.902 7.969 -10.414 1 98 294 VAL B N 1
ATOM 5584 C CA . VAL B 1 294 ? -4.934 8.031 -11.867 1 98 294 VAL 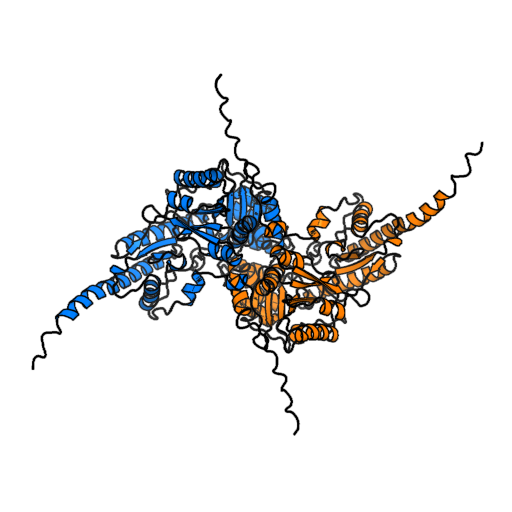B CA 1
ATOM 5585 C C . VAL B 1 294 ? -5.539 6.746 -12.43 1 98 294 VAL B C 1
ATOM 5587 O O . VAL B 1 294 ? -6.398 6.789 -13.312 1 98 294 VAL B O 1
ATOM 5590 N N . ILE B 1 295 ? -5.125 5.633 -11.852 1 98.5 295 ILE B N 1
ATOM 5591 C CA . ILE B 1 295 ? -5.645 4.348 -12.305 1 98.5 295 ILE B CA 1
ATOM 5592 C C . ILE B 1 295 ? -7.082 4.176 -11.82 1 98.5 295 ILE B C 1
ATOM 5594 O O . ILE B 1 295 ? -7.945 3.713 -12.562 1 98.5 295 ILE B O 1
ATOM 5598 N N . GLN B 1 296 ? -7.367 4.531 -10.547 1 98.44 296 GLN B N 1
ATOM 5599 C CA . GLN B 1 296 ? -8.719 4.426 -10.016 1 98.44 296 GLN B CA 1
ATOM 5600 C C . GLN B 1 296 ? -9.719 5.145 -10.914 1 98.44 296 GLN B C 1
ATOM 5602 O O . GLN B 1 296 ? -10.766 4.586 -11.258 1 98.44 296 GLN B O 1
ATOM 5607 N N . ALA B 1 297 ? -9.352 6.355 -11.297 1 98.38 297 ALA B N 1
ATOM 5608 C CA . ALA B 1 297 ? -10.273 7.191 -12.07 1 98.38 297 ALA B CA 1
ATOM 5609 C C . ALA B 1 297 ? -10.5 6.617 -13.461 1 98.38 297 ALA B C 1
ATOM 5611 O O . ALA B 1 297 ? -11.508 6.914 -14.102 1 98.38 297 ALA B O 1
ATOM 5612 N N . ALA B 1 298 ? -9.617 5.797 -13.914 1 98.62 298 ALA B N 1
ATOM 5613 C CA . ALA B 1 298 ? -9.719 5.191 -15.242 1 98.62 298 ALA B CA 1
ATOM 5614 C C . ALA B 1 298 ? -10.555 3.918 -15.203 1 98.62 298 ALA B C 1
ATOM 5616 O O . ALA B 1 298 ? -10.969 3.404 -16.25 1 98.62 298 ALA B O 1
ATOM 5617 N N . LEU B 1 299 ? -10.883 3.383 -14.016 1 98.69 299 LEU B N 1
ATOM 5618 C CA . LEU B 1 299 ? -11.492 2.066 -13.852 1 98.69 299 LEU B CA 1
ATOM 5619 C C . LEU B 1 299 ? -12.852 2.006 -14.539 1 98.69 299 LEU B C 1
ATOM 5621 O O . LEU B 1 299 ? -13.18 1.012 -15.188 1 98.69 299 LEU B O 1
ATOM 5625 N N . PRO B 1 300 ? -13.703 3.104 -14.43 1 98.69 300 PRO B N 1
ATOM 5626 C CA . PRO B 1 300 ? -15 3.018 -15.102 1 98.69 300 PRO B CA 1
ATOM 5627 C C . PRO B 1 300 ? -14.875 2.709 -16.594 1 98.69 300 PRO B C 1
ATOM 5629 O O . PRO B 1 300 ? -15.57 1.826 -17.094 1 98.69 300 PRO B O 1
ATOM 5632 N N . ASP B 1 301 ? -13.922 3.342 -17.25 1 98.56 301 ASP B N 1
ATOM 5633 C CA . ASP B 1 301 ? -13.727 3.115 -18.672 1 98.56 301 ASP B CA 1
ATOM 5634 C C . ASP B 1 301 ? -13.039 1.775 -18.922 1 98.56 301 ASP B C 1
ATOM 5636 O O . ASP B 1 301 ? -13.406 1.049 -19.859 1 98.56 301 ASP B O 1
ATOM 5640 N N . ILE B 1 302 ? -12.047 1.438 -18.125 1 98.5 302 ILE B N 1
ATOM 5641 C CA . ILE B 1 302 ? -11.32 0.181 -18.281 1 98.5 302 ILE B CA 1
ATOM 5642 C C . ILE B 1 302 ? -12.305 -0.989 -18.219 1 98.5 302 ILE B C 1
ATOM 5644 O O . ILE B 1 302 ? -12.289 -1.862 -19.094 1 98.5 302 ILE B O 1
ATOM 5648 N N . LEU B 1 303 ? -13.18 -0.956 -17.219 1 98.38 303 LEU B N 1
ATOM 5649 C CA . LEU B 1 303 ? -14.055 -2.082 -16.922 1 98.38 303 LEU B CA 1
ATOM 5650 C C . LEU B 1 303 ? -15.219 -2.137 -17.906 1 98.38 303 LEU B C 1
ATOM 5652 O O . LEU B 1 303 ? -15.719 -3.219 -18.234 1 98.38 303 LEU B O 1
ATOM 5656 N N . ALA B 1 304 ? -15.602 -1.02 -18.469 1 97.69 304 ALA B N 1
ATOM 5657 C CA . ALA B 1 304 ? -16.797 -0.966 -19.297 1 97.69 304 ALA B CA 1
ATOM 5658 C C . ALA B 1 304 ? -16.438 -1.085 -20.781 1 97.69 304 ALA B C 1
ATOM 5660 O O . ALA B 1 304 ? -17.219 -1.614 -21.578 1 97.69 304 ALA B O 1
ATOM 5661 N N . LYS B 1 305 ? -15.258 -0.576 -21.188 1 97.81 305 LYS B N 1
ATOM 5662 C CA . LYS B 1 305 ? -15.023 -0.345 -22.609 1 97.81 305 LYS B CA 1
ATOM 5663 C C . LYS B 1 305 ? -14.086 -1.402 -23.188 1 97.81 305 LYS B C 1
ATOM 5665 O O . LYS B 1 305 ? -13.914 -1.489 -24.406 1 97.81 305 LYS B O 1
ATOM 5670 N N . THR B 1 306 ? -13.445 -2.217 -22.375 1 97.81 306 THR B N 1
ATOM 5671 C CA . THR B 1 306 ? -12.594 -3.275 -22.906 1 97.81 306 THR B CA 1
ATOM 5672 C C . THR B 1 306 ? -13.422 -4.281 -23.703 1 97.81 306 THR B C 1
ATOM 5674 O O . THR B 1 306 ? -14.391 -4.848 -23.188 1 97.81 306 THR B O 1
ATOM 5677 N N . PRO B 1 307 ? -13.062 -4.543 -24.922 1 97.62 307 PRO B N 1
ATOM 5678 C CA . PRO B 1 307 ? -13.883 -5.422 -25.75 1 97.62 307 PRO B CA 1
ATOM 5679 C C . PRO B 1 307 ? -13.719 -6.898 -25.391 1 97.62 307 PRO B C 1
ATOM 5681 O O . PRO B 1 307 ? -12.641 -7.312 -24.969 1 97.62 307 PRO B O 1
ATOM 5684 N N . ASP B 1 308 ? -14.719 -7.672 -25.688 1 96.94 308 ASP B N 1
ATOM 5685 C CA . ASP B 1 308 ? -14.719 -9.109 -25.438 1 96.94 308 ASP B CA 1
ATOM 5686 C C . ASP B 1 308 ? -13.578 -9.797 -26.188 1 96.94 308 ASP B C 1
ATOM 5688 O O . ASP B 1 308 ? -13.008 -10.773 -25.703 1 96.94 308 ASP B O 1
ATOM 5692 N N . SER B 1 309 ? -13.281 -9.25 -27.344 1 97.38 309 SER B N 1
ATOM 5693 C CA . SER B 1 309 ? -12.234 -9.852 -28.172 1 97.38 309 SER B CA 1
ATOM 5694 C C . SER B 1 309 ? -10.891 -9.836 -27.453 1 97.38 309 SER B C 1
ATOM 5696 O O . SER B 1 309 ? -10.062 -10.727 -27.656 1 97.38 309 SER B O 1
ATOM 5698 N N . PHE B 1 310 ? -10.711 -8.844 -26.641 1 97.12 310 PHE B N 1
ATOM 5699 C CA . PHE B 1 310 ? -9.477 -8.766 -25.875 1 97.12 310 PHE B CA 1
ATOM 5700 C C . PHE B 1 310 ? -9.352 -9.961 -24.938 1 97.12 310 PHE B C 1
ATOM 5702 O O . PHE B 1 310 ? -8.32 -10.633 -24.906 1 97.12 310 PHE B O 1
ATOM 5709 N N . TYR B 1 311 ? -10.414 -10.203 -24.188 1 96.56 311 TYR B N 1
ATOM 5710 C CA . TYR B 1 311 ? -10.406 -11.305 -23.234 1 96.56 311 TYR B CA 1
ATOM 5711 C C . TYR B 1 311 ? -10.266 -12.641 -23.953 1 96.56 311 TYR B C 1
ATOM 5713 O O . TYR B 1 311 ? -9.508 -13.508 -23.5 1 96.56 311 TYR B O 1
ATOM 5721 N N . GLU B 1 312 ? -10.938 -12.781 -25.016 1 96.69 312 GLU B N 1
ATOM 5722 C CA . GLU B 1 312 ? -10.914 -14.023 -25.797 1 96.69 312 GLU B CA 1
ATOM 5723 C C . GLU B 1 312 ? -9.516 -14.312 -26.328 1 96.69 312 GLU B C 1
ATOM 5725 O O . GLU B 1 312 ? -9.062 -15.453 -26.312 1 96.69 312 GLU B O 1
ATOM 5730 N N . ASN B 1 313 ? -8.906 -13.312 -26.797 1 96.12 313 ASN B N 1
ATOM 5731 C CA . ASN B 1 313 ? -7.559 -13.477 -27.328 1 96.12 313 ASN B CA 1
ATOM 5732 C C . ASN B 1 313 ? -6.59 -13.969 -26.266 1 96.12 313 ASN B C 1
ATOM 5734 O O . ASN B 1 313 ? -5.805 -14.891 -26.516 1 96.12 313 ASN B O 1
ATOM 5738 N N . ALA B 1 314 ? -6.613 -13.359 -25.125 1 95.81 314 ALA B N 1
ATOM 5739 C CA . ALA B 1 314 ? -5.727 -13.766 -24.031 1 95.81 314 ALA B CA 1
ATOM 5740 C C . ALA B 1 314 ? -5.988 -15.211 -23.625 1 95.81 314 ALA B C 1
ATOM 5742 O O . ALA B 1 314 ? -5.051 -15.992 -23.453 1 95.81 314 ALA B O 1
ATOM 5743 N N . ILE B 1 315 ? -7.262 -15.578 -23.5 1 97.25 315 ILE B N 1
ATOM 5744 C CA . ILE B 1 315 ? -7.645 -16.922 -23.109 1 97.25 315 ILE B CA 1
ATOM 5745 C C . ILE B 1 315 ? -7.199 -17.922 -24.172 1 97.25 315 ILE B C 1
ATOM 5747 O O . ILE B 1 315 ? -6.695 -19 -23.844 1 97.25 315 ILE B O 1
ATOM 5751 N N . ASN B 1 316 ? -7.348 -17.531 -25.406 1 97.19 316 ASN B N 1
ATOM 5752 C CA . ASN B 1 316 ? -6.969 -18.406 -26.5 1 97.19 316 ASN B CA 1
ATOM 5753 C C . ASN B 1 316 ? -5.469 -18.688 -26.5 1 97.19 316 ASN B C 1
ATOM 5755 O O . ASN B 1 316 ? -5.047 -19.812 -26.766 1 97.19 316 ASN B O 1
ATOM 5759 N N . VAL B 1 317 ? -4.66 -17.688 -26.266 1 96.81 317 VAL B N 1
ATOM 5760 C CA . VAL B 1 317 ? -3.215 -17.859 -26.188 1 96.81 317 VAL B CA 1
ATOM 5761 C C . VAL B 1 317 ? -2.877 -18.859 -25.078 1 96.81 317 VAL B C 1
ATOM 5763 O O . VAL B 1 317 ? -2.131 -19.812 -25.297 1 96.81 317 VAL B O 1
ATOM 5766 N N . MET B 1 318 ? -3.449 -18.672 -23.891 1 97.31 318 MET B N 1
ATOM 5767 C CA . MET B 1 318 ? -3.166 -19.516 -22.734 1 97.31 318 MET B CA 1
ATOM 5768 C C . MET B 1 318 ? -3.643 -20.938 -22.953 1 97.31 318 MET B C 1
ATOM 5770 O O . MET B 1 318 ? -2.924 -21.891 -22.656 1 97.31 318 MET B O 1
ATOM 5774 N N . GLN B 1 319 ? -4.812 -21.062 -23.531 1 98.25 319 GLN B N 1
ATOM 5775 C CA . GLN B 1 319 ? -5.387 -22.391 -23.766 1 98.25 319 GLN B CA 1
ATOM 5776 C C . GLN B 1 319 ? -4.602 -23.141 -24.828 1 98.25 319 GLN B C 1
ATOM 5778 O O . GLN B 1 319 ? -4.359 -24.344 -24.688 1 98.25 319 GLN B O 1
ATOM 5783 N N . THR B 1 320 ? -4.258 -22.469 -25.891 1 98.25 320 THR B N 1
ATOM 5784 C CA . THR B 1 320 ? -3.463 -23.094 -26.953 1 98.25 320 THR B CA 1
ATOM 5785 C C . THR B 1 320 ? -2.127 -23.578 -26.406 1 98.25 320 THR B C 1
ATOM 5787 O O . THR B 1 320 ? -1.716 -24.703 -26.688 1 98.25 320 THR B O 1
ATOM 5790 N N . ASN B 1 321 ? -1.483 -22.734 -25.672 1 98.06 321 ASN B N 1
ATOM 5791 C CA . ASN B 1 321 ? -0.216 -23.109 -25.062 1 98.06 321 ASN B CA 1
ATOM 5792 C C . ASN B 1 321 ? -0.394 -24.266 -24.094 1 98.06 321 ASN B C 1
ATOM 5794 O O . ASN B 1 321 ? 0.454 -25.172 -24.016 1 98.06 321 ASN B O 1
ATOM 5798 N N . ALA B 1 322 ? -1.476 -24.234 -23.328 1 98.56 322 ALA B N 1
ATOM 5799 C CA . ALA B 1 322 ? -1.748 -25.312 -22.375 1 98.56 322 ALA B CA 1
ATOM 5800 C C . ALA B 1 322 ? -1.865 -26.656 -23.094 1 98.56 322 ALA B C 1
ATOM 5802 O O . ALA B 1 322 ? -1.282 -27.656 -22.656 1 98.56 322 ALA B O 1
ATOM 5803 N N . LYS B 1 323 ? -2.598 -26.672 -24.141 1 98.38 323 LYS B N 1
ATOM 5804 C CA . LYS B 1 323 ? -2.779 -27.891 -24.906 1 98.38 323 LYS B CA 1
ATOM 5805 C C . LYS B 1 323 ? -1.453 -28.375 -25.5 1 98.38 323 LYS B C 1
ATOM 5807 O O . LYS B 1 323 ? -1.131 -29.562 -25.406 1 98.38 323 LYS B O 1
ATOM 5812 N N . LEU B 1 324 ? -0.753 -27.438 -26.031 1 98.44 324 LEU B N 1
ATOM 5813 C CA . LEU B 1 324 ? 0.537 -27.75 -26.641 1 98.44 324 LEU B CA 1
ATOM 5814 C C . LEU B 1 324 ? 1.491 -28.344 -25.609 1 98.44 324 LEU B C 1
ATOM 5816 O O . LEU B 1 324 ? 2.09 -29.406 -25.859 1 98.44 324 LEU B O 1
ATOM 5820 N N . VAL B 1 325 ? 1.647 -27.688 -24.516 1 98.69 325 VAL B N 1
ATOM 5821 C CA . VAL B 1 325 ? 2.568 -28.125 -23.469 1 98.69 325 VAL B CA 1
ATOM 5822 C C . VAL B 1 325 ? 2.135 -29.484 -22.938 1 98.69 325 VAL B C 1
ATOM 5824 O O . VAL B 1 325 ? 2.963 -30.391 -22.766 1 98.69 325 VAL B O 1
ATOM 5827 N N . TYR B 1 326 ? 0.853 -29.609 -22.672 1 98.62 326 TYR B N 1
ATOM 5828 C CA . TYR B 1 326 ? 0.339 -30.875 -22.141 1 98.62 326 TYR B CA 1
ATOM 5829 C C . TYR B 1 326 ? 0.646 -32.031 -23.094 1 98.62 326 TYR B C 1
ATOM 5831 O O . TYR B 1 326 ? 1.168 -33.062 -22.672 1 98.62 326 TYR B O 1
ATOM 5839 N N . GLU B 1 327 ? 0.339 -31.828 -24.312 1 98.25 327 GLU B N 1
ATOM 5840 C CA . GLU B 1 327 ? 0.524 -32.875 -25.312 1 98.25 327 GLU B CA 1
ATOM 5841 C C . GLU B 1 327 ? 1.998 -33.25 -25.469 1 98.25 327 GLU B C 1
ATOM 5843 O O . GLU B 1 327 ? 2.342 -34.406 -25.641 1 98.25 327 GLU B O 1
ATOM 5848 N N . GLU B 1 328 ? 2.797 -32.25 -25.438 1 98.31 328 GLU B N 1
ATOM 5849 C CA . GLU B 1 328 ? 4.227 -32.5 -25.625 1 98.31 328 GLU B CA 1
ATOM 5850 C C . GLU B 1 328 ? 4.852 -33.125 -24.391 1 98.31 328 GLU B C 1
ATOM 5852 O O . GLU B 1 328 ? 5.633 -34.062 -24.5 1 98.31 328 GLU B O 1
ATOM 5857 N N . LEU B 1 329 ? 4.531 -32.656 -23.219 1 98.5 329 LEU B N 1
ATOM 5858 C CA . LEU B 1 329 ? 5.227 -33.094 -22.016 1 98.5 329 LEU B CA 1
ATOM 5859 C C . LEU B 1 329 ? 4.676 -34.406 -21.516 1 98.5 329 LEU B C 1
ATOM 5861 O O . LEU B 1 329 ? 5.375 -35.156 -20.828 1 98.5 329 LEU B O 1
ATOM 5865 N N . CYS B 1 330 ? 3.412 -34.688 -21.844 1 97.44 330 CYS B N 1
ATOM 5866 C CA . CYS B 1 330 ? 2.83 -35.938 -21.406 1 97.44 330 CYS B CA 1
ATOM 5867 C C . CYS B 1 330 ? 3.553 -37.125 -22.031 1 97.44 330 CYS B C 1
ATOM 5869 O O . CYS B 1 330 ? 3.518 -38.25 -21.5 1 97.44 330 CYS B O 1
ATOM 5871 N N . ARG B 1 3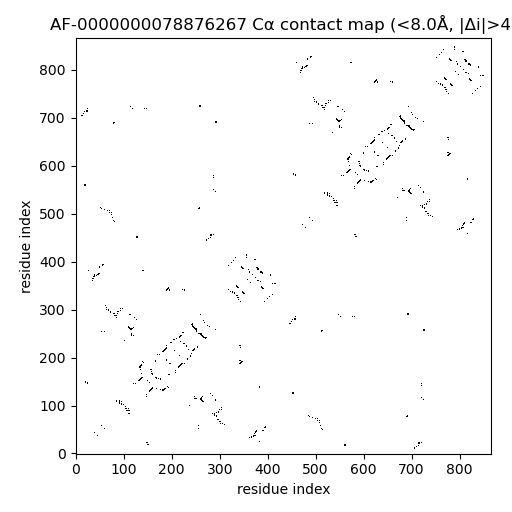31 ? 4.293 -36.875 -23.109 1 97.12 331 ARG B N 1
ATOM 5872 C CA . ARG B 1 331 ? 5 -37.906 -23.828 1 97.12 331 ARG B CA 1
ATOM 5873 C C . ARG B 1 331 ? 6.398 -38.125 -23.266 1 97.12 331 ARG B C 1
ATOM 5875 O O . ARG B 1 331 ? 7.066 -39.094 -23.594 1 97.12 331 ARG B O 1
ATOM 5882 N N . ILE B 1 332 ? 6.766 -37.281 -22.453 1 97.69 332 ILE B N 1
ATOM 5883 C CA . ILE B 1 332 ? 8.117 -37.344 -21.906 1 97.69 332 ILE B CA 1
ATOM 5884 C C . ILE B 1 332 ? 8.109 -38.25 -20.656 1 97.69 332 ILE B C 1
ATOM 5886 O O . ILE B 1 332 ? 7.512 -37.875 -19.641 1 97.69 332 ILE B O 1
ATOM 5890 N N . PRO B 1 333 ? 8.789 -39.406 -20.75 1 96.88 333 PRO B N 1
ATOM 5891 C CA . PRO B 1 333 ? 8.875 -40.219 -19.547 1 96.88 333 PRO B CA 1
ATOM 5892 C C . PRO B 1 333 ? 9.438 -39.469 -18.344 1 96.88 333 PRO B C 1
ATOM 5894 O O . PRO B 1 333 ? 10.406 -38.719 -18.5 1 96.88 333 PRO B O 1
ATOM 5897 N N . GLY B 1 334 ? 8.766 -39.625 -17.234 1 97.38 334 GLY B N 1
ATOM 5898 C CA . GLY B 1 334 ? 9.234 -38.969 -16.016 1 97.38 334 GLY B CA 1
ATOM 5899 C C . GLY B 1 334 ? 8.516 -37.656 -15.711 1 97.38 334 GLY B C 1
ATOM 5900 O O . GLY B 1 334 ? 8.641 -37.125 -14.617 1 97.38 334 GLY B O 1
ATOM 5901 N N . LEU B 1 335 ? 7.82 -37.188 -16.688 1 98.56 335 LEU B N 1
ATOM 5902 C CA . LEU B 1 335 ? 7.051 -35.969 -16.469 1 98.56 335 LEU B CA 1
ATOM 5903 C C . LEU B 1 335 ? 5.551 -36.25 -16.516 1 98.56 335 LEU B C 1
ATOM 5905 O O . LEU B 1 335 ? 5.102 -37.125 -17.281 1 98.56 335 LEU B O 1
ATOM 5909 N N . THR B 1 336 ? 4.805 -35.625 -15.68 1 98.56 336 THR B N 1
ATOM 5910 C CA . THR B 1 336 ? 3.35 -35.719 -15.656 1 98.56 336 THR B CA 1
ATOM 5911 C C . THR B 1 336 ? 2.715 -34.344 -15.562 1 98.56 336 THR B C 1
ATOM 5913 O O . THR B 1 336 ? 2.494 -33.844 -14.469 1 98.56 336 THR B O 1
ATOM 5916 N N . PRO B 1 337 ? 2.453 -33.75 -16.656 1 98.62 337 PRO B N 1
ATOM 5917 C CA . PRO B 1 337 ? 1.73 -32.469 -16.609 1 98.62 337 PRO B CA 1
ATOM 5918 C C . PRO B 1 337 ? 0.275 -32.625 -16.172 1 98.62 337 PRO B C 1
ATOM 5920 O O . PRO B 1 337 ? -0.365 -33.625 -16.516 1 98.62 337 PRO B O 1
ATOM 5923 N N . ILE B 1 338 ? -0.242 -31.734 -15.391 1 98.56 338 ILE B N 1
ATOM 5924 C CA . ILE B 1 338 ? -1.658 -31.672 -15.047 1 98.56 338 ILE B CA 1
ATOM 5925 C C . ILE B 1 338 ? -2.35 -30.594 -15.867 1 98.56 338 ILE B C 1
ATOM 5927 O O . ILE B 1 338 ? -2.025 -29.406 -15.734 1 98.56 338 ILE B O 1
ATOM 5931 N N . MET B 1 339 ? -3.234 -31 -16.719 1 98.19 339 MET B N 1
ATOM 5932 C CA . MET B 1 339 ? -3.896 -30.078 -17.641 1 98.19 339 MET B CA 1
ATOM 5933 C C . MET B 1 339 ? -4.637 -28.984 -16.859 1 98.19 339 MET B C 1
ATOM 5935 O O . MET B 1 339 ? -5.492 -29.297 -16.031 1 98.19 339 MET B O 1
ATOM 5939 N N . PRO B 1 340 ? -4.285 -27.734 -17.047 1 98.25 340 PRO B N 1
ATOM 5940 C CA . PRO B 1 340 ? -5.027 -26.656 -16.391 1 98.25 340 PRO B CA 1
ATOM 5941 C C . PRO B 1 340 ? -6.387 -26.391 -17.047 1 98.25 340 PRO B C 1
ATOM 5943 O O . PRO B 1 340 ? -6.625 -26.812 -18.172 1 98.25 340 PRO B O 1
ATOM 5946 N N . CYS B 1 341 ? -7.246 -25.75 -16.281 1 98.19 341 CYS B N 1
ATOM 5947 C CA . CYS B 1 341 ? -8.586 -25.422 -16.75 1 98.19 341 CYS B CA 1
ATOM 5948 C C . CYS B 1 341 ? -8.758 -23.906 -16.875 1 98.19 341 CYS B C 1
ATOM 5950 O O . CYS B 1 341 ? -9.781 -23.438 -17.375 1 98.19 341 CYS B O 1
ATOM 5952 N N . GLY B 1 342 ? -7.777 -23.156 -16.453 1 97.88 342 GLY B N 1
ATOM 5953 C CA . GLY B 1 342 ? -7.773 -21.703 -16.469 1 97.88 342 GLY B CA 1
ATOM 5954 C C . GLY B 1 342 ? -6.508 -21.109 -15.891 1 97.88 342 GLY B C 1
ATOM 5955 O O . GLY B 1 342 ? -5.484 -21.781 -15.789 1 97.88 342 GLY B O 1
ATOM 5956 N N . ALA B 1 343 ? -6.52 -19.828 -15.594 1 96.56 343 ALA B N 1
ATOM 5957 C CA . ALA B 1 343 ? -5.367 -19.062 -15.109 1 96.56 343 ALA B CA 1
ATOM 5958 C C . ALA B 1 343 ? -4.227 -19.094 -16.125 1 96.56 343 ALA B C 1
ATOM 5960 O O . ALA B 1 343 ? -4.465 -19.125 -17.344 1 96.56 343 ALA B O 1
ATOM 5961 N N . MET B 1 344 ? -2.977 -18.969 -15.648 1 96.31 344 MET B N 1
ATOM 5962 C CA . MET B 1 344 ? -1.874 -18.766 -16.594 1 96.31 344 MET B CA 1
ATOM 5963 C C . MET B 1 344 ? -0.783 -19.812 -16.375 1 96.31 344 MET B C 1
ATOM 5965 O O . MET B 1 344 ? 0.364 -19.609 -16.781 1 96.31 344 MET B O 1
ATOM 5969 N N . TYR B 1 345 ? -1.151 -20.984 -15.703 1 97.5 345 TYR B N 1
ATOM 5970 C CA . TYR B 1 345 ? -0.06 -21.844 -15.25 1 97.5 345 TYR B CA 1
ATOM 5971 C C . TYR B 1 345 ? -0.381 -23.312 -15.477 1 97.5 345 TYR B C 1
ATOM 5973 O O . TYR B 1 345 ? -1.549 -23.688 -15.594 1 97.5 345 TYR B O 1
ATOM 5981 N N . MET B 1 346 ? 0.656 -24.047 -15.578 1 98.44 346 MET B N 1
ATOM 5982 C CA . MET B 1 346 ? 0.575 -25.5 -15.562 1 98.44 346 MET B CA 1
ATOM 5983 C C . MET B 1 346 ? 1.628 -26.094 -14.641 1 98.44 346 MET B C 1
ATOM 5985 O O . MET B 1 346 ? 2.789 -25.688 -14.664 1 98.44 346 MET B O 1
ATOM 5989 N N . MET B 1 347 ? 1.161 -26.969 -13.766 1 98.75 347 MET B N 1
ATOM 5990 C CA . MET B 1 347 ? 2.062 -27.734 -12.914 1 98.75 347 MET B CA 1
ATOM 5991 C C . MET B 1 347 ? 2.447 -29.047 -13.578 1 98.75 347 MET B C 1
ATOM 5993 O O . MET B 1 347 ? 1.593 -29.734 -14.141 1 98.75 347 MET B O 1
ATOM 5997 N N . VAL B 1 348 ? 3.721 -29.359 -13.547 1 98.81 348 VAL B N 1
ATOM 5998 C CA . VAL B 1 348 ? 4.234 -30.578 -14.148 1 98.81 348 VAL B CA 1
ATOM 5999 C C . VAL B 1 348 ? 4.969 -31.406 -13.102 1 98.81 348 VAL B C 1
ATOM 6001 O O . VAL B 1 348 ? 5.957 -30.953 -12.516 1 98.81 348 VAL B O 1
ATOM 6004 N N . GLY B 1 349 ? 4.48 -32.562 -12.859 1 98.69 349 GLY B N 1
ATOM 6005 C CA . GLY B 1 349 ? 5.133 -33.469 -11.938 1 98.69 349 GLY B CA 1
ATOM 6006 C C . GLY B 1 349 ? 6.418 -34.062 -12.484 1 98.69 349 GLY B C 1
ATOM 6007 O O . GLY B 1 349 ? 6.52 -34.344 -13.68 1 98.69 349 GLY B O 1
ATOM 6008 N N . ILE B 1 350 ? 7.359 -34.25 -11.609 1 98.56 350 ILE B N 1
ATOM 6009 C CA . ILE B 1 350 ? 8.633 -34.906 -11.938 1 98.56 350 ILE B CA 1
ATOM 6010 C C . ILE B 1 350 ? 8.797 -36.188 -11.148 1 98.56 350 ILE B C 1
ATOM 6012 O O . ILE B 1 350 ? 8.828 -36.156 -9.914 1 98.56 350 ILE B O 1
ATOM 6016 N N . ASP B 1 351 ? 8.875 -37.25 -11.812 1 97.81 351 ASP B N 1
ATOM 6017 C CA . ASP B 1 351 ? 9.305 -38.5 -11.172 1 97.81 351 ASP B CA 1
ATOM 6018 C C . ASP B 1 351 ? 10.828 -38.562 -11.047 1 97.81 351 ASP B C 1
ATOM 6020 O O . ASP B 1 351 ? 11.508 -39.094 -11.93 1 97.81 351 ASP B O 1
ATOM 6024 N N . ILE B 1 352 ? 11.297 -38.125 -9.992 1 96.62 352 ILE B N 1
ATOM 6025 C CA . ILE B 1 352 ? 12.727 -37.938 -9.789 1 96.62 352 ILE B CA 1
ATOM 6026 C C . ILE B 1 352 ? 13.453 -39.25 -9.969 1 96.62 352 ILE B C 1
ATOM 6028 O O . ILE B 1 352 ? 14.602 -39.281 -10.414 1 96.62 352 ILE B O 1
ATOM 6032 N N . SER B 1 353 ? 12.805 -40.375 -9.703 1 95.75 353 SER B N 1
ATOM 6033 C CA . SER B 1 353 ? 13.422 -41.688 -9.797 1 95.75 353 SER B CA 1
ATOM 6034 C C . SER B 1 353 ? 13.812 -42 -11.234 1 95.75 353 SER B C 1
ATOM 6036 O O . SER B 1 353 ? 14.68 -42.875 -11.477 1 95.75 353 SER B O 1
ATOM 6038 N N . GLN B 1 354 ? 13.211 -41.281 -12.141 1 96.25 354 GLN B N 1
ATOM 6039 C CA . GLN B 1 354 ? 13.508 -41.531 -13.547 1 96.25 354 GLN B CA 1
ATOM 6040 C C . GLN B 1 354 ? 14.703 -40.688 -14 1 96.25 354 GLN B C 1
ATOM 6042 O O . GLN B 1 354 ? 15.172 -40.844 -15.133 1 96.25 354 GLN B O 1
ATOM 6047 N N . PHE B 1 355 ? 15.18 -39.844 -13.117 1 97 355 PHE B N 1
ATOM 6048 C CA . PHE B 1 355 ? 16.328 -39 -13.383 1 97 355 PHE B CA 1
ATOM 6049 C C . PHE B 1 355 ? 17.391 -39.156 -12.297 1 97 355 PHE B C 1
ATOM 6051 O O . PHE B 1 355 ? 17.531 -38.312 -11.422 1 97 355 PHE B O 1
ATOM 6058 N N . PRO B 1 356 ? 18.219 -40.156 -12.398 1 94.44 356 PRO B N 1
ATOM 6059 C CA . PRO B 1 356 ? 19.078 -40.562 -11.297 1 94.44 356 PRO B CA 1
ATOM 6060 C C . PRO B 1 356 ? 20.078 -39.469 -10.891 1 94.44 356 PRO B C 1
ATOM 6062 O O . PRO B 1 356 ? 20.562 -39.469 -9.758 1 94.44 356 PRO B O 1
ATOM 6065 N N . ASP B 1 357 ? 20.422 -38.562 -11.734 1 96 357 ASP B N 1
ATOM 6066 C CA . ASP B 1 357 ? 21.422 -37.531 -11.43 1 96 357 ASP B CA 1
ATOM 6067 C C . ASP B 1 357 ? 20.75 -36.219 -11.008 1 96 357 ASP B C 1
ATOM 6069 O O . ASP B 1 357 ? 21.422 -35.188 -10.914 1 96 357 ASP B O 1
ATOM 6073 N N . ILE B 1 358 ? 19.453 -36.219 -10.82 1 97.06 358 ILE B N 1
ATOM 6074 C CA . ILE B 1 358 ? 18.719 -35.031 -10.398 1 97.06 358 ILE B CA 1
ATOM 6075 C C . ILE B 1 358 ? 18.156 -35.281 -8.992 1 97.06 358 ILE B C 1
ATOM 6077 O O . ILE B 1 358 ? 17.484 -36.281 -8.742 1 97.06 358 ILE B O 1
ATOM 6081 N N . LYS B 1 359 ? 18.422 -34.344 -8.078 1 96.75 359 LYS B N 1
ATOM 6082 C CA . LYS B 1 359 ? 18.109 -34.469 -6.656 1 96.75 359 LYS B CA 1
ATOM 6083 C C . LYS B 1 359 ? 16.656 -34.156 -6.371 1 96.75 359 LYS B C 1
ATOM 6085 O O . LYS B 1 359 ? 16.016 -34.812 -5.559 1 96.75 359 LYS B O 1
ATOM 6090 N N . ASP B 1 360 ? 16.156 -33.125 -6.898 1 96.75 360 ASP B N 1
ATOM 6091 C CA . ASP B 1 360 ? 14.812 -32.594 -6.641 1 96.75 360 ASP B CA 1
ATOM 6092 C C . ASP B 1 360 ? 14.406 -31.578 -7.715 1 96.75 360 ASP B C 1
ATOM 6094 O O . ASP B 1 360 ? 15.086 -31.438 -8.734 1 96.75 360 ASP B O 1
ATOM 6098 N N . ASP B 1 361 ? 13.266 -30.984 -7.477 1 97.19 361 ASP B N 1
ATOM 6099 C CA . ASP B 1 361 ? 12.727 -30.062 -8.484 1 97.19 361 ASP B CA 1
ATOM 6100 C C . ASP B 1 361 ? 13.625 -28.844 -8.641 1 97.19 361 ASP B C 1
ATOM 6102 O O . ASP B 1 361 ? 13.75 -28.297 -9.742 1 97.19 361 ASP B O 1
ATOM 6106 N N . VAL B 1 362 ? 14.266 -28.344 -7.574 1 96.62 362 VAL B N 1
ATOM 6107 C CA . VAL B 1 362 ? 15.188 -27.219 -7.66 1 96.62 362 VAL B CA 1
ATOM 6108 C C . VAL B 1 362 ? 16.391 -27.594 -8.531 1 96.62 362 VAL B C 1
ATOM 6110 O O . VAL B 1 362 ? 16.766 -26.844 -9.438 1 96.62 362 VAL B O 1
ATOM 6113 N N . ASP B 1 363 ? 16.938 -28.734 -8.234 1 96.81 363 ASP B N 1
ATOM 6114 C CA . ASP B 1 363 ? 18.062 -29.234 -9.031 1 96.81 363 ASP B CA 1
ATOM 6115 C C . ASP B 1 363 ? 17.656 -29.438 -10.492 1 96.81 363 ASP B C 1
ATOM 6117 O O . ASP B 1 363 ? 18.406 -29.094 -11.406 1 96.81 363 ASP B O 1
ATOM 6121 N N . PHE B 1 364 ? 16.516 -30.016 -10.727 1 97.75 364 PHE B N 1
ATOM 6122 C CA . PHE B 1 364 ? 15.977 -30.203 -12.062 1 97.75 364 PHE B CA 1
ATOM 6123 C C . PHE B 1 364 ? 15.93 -28.891 -12.828 1 97.75 364 PHE B C 1
ATOM 6125 O O . PHE B 1 364 ? 16.422 -28.797 -13.953 1 97.75 364 PHE B O 1
ATOM 6132 N N . THR B 1 365 ? 15.336 -27.844 -12.273 1 97.19 365 THR B N 1
ATOM 6133 C CA . THR B 1 365 ? 15.133 -26.547 -12.93 1 97.19 365 THR B CA 1
ATOM 6134 C C . THR B 1 365 ? 16.469 -25.844 -13.148 1 97.19 365 THR B C 1
ATOM 6136 O O . THR B 1 365 ? 16.672 -25.188 -14.172 1 97.19 365 THR B O 1
ATOM 6139 N N . GLU B 1 366 ? 17.375 -25.969 -12.164 1 96.81 366 GLU B N 1
ATOM 6140 C CA . GLU B 1 366 ? 18.703 -25.375 -12.312 1 96.81 366 GLU B CA 1
ATOM 6141 C C . GLU B 1 366 ? 19.438 -25.969 -13.516 1 96.81 366 GLU B C 1
ATOM 6143 O O . GLU B 1 366 ? 20 -25.234 -14.328 1 96.81 366 GLU B O 1
ATOM 6148 N N . LYS B 1 367 ? 19.438 -27.25 -13.578 1 97.38 367 LYS B N 1
ATOM 6149 C CA . LYS B 1 367 ? 20.109 -27.938 -14.672 1 97.38 367 LYS B CA 1
ATOM 6150 C C . LYS B 1 367 ? 19.453 -27.625 -16.016 1 97.38 367 LYS B C 1
ATOM 6152 O O . LYS B 1 367 ? 20.125 -27.5 -17.031 1 97.38 367 LYS B O 1
ATOM 6157 N N . LEU B 1 368 ? 18.141 -27.562 -15.969 1 98.19 368 LEU B N 1
ATOM 6158 C CA . LEU B 1 368 ? 17.406 -27.219 -17.188 1 98.19 368 LEU B CA 1
ATOM 6159 C C . LEU B 1 368 ? 17.828 -25.859 -17.703 1 98.19 368 LEU B C 1
ATOM 6161 O O . LEU B 1 368 ? 18 -25.672 -18.922 1 98.19 368 LEU B O 1
ATOM 6165 N N . VAL B 1 369 ? 18 -24.859 -16.828 1 97.31 369 VAL B N 1
ATOM 6166 C CA . VAL B 1 369 ? 18.453 -23.531 -17.219 1 97.31 369 VAL B CA 1
ATOM 6167 C C . VAL B 1 369 ? 19.875 -23.609 -17.766 1 97.31 369 VAL B C 1
ATOM 6169 O O . VAL B 1 369 ? 20.188 -23.047 -18.812 1 97.31 369 VAL B O 1
ATOM 6172 N N . ALA B 1 370 ? 20.703 -24.297 -17.078 1 97.31 370 ALA B N 1
ATOM 6173 C CA . ALA B 1 370 ? 22.125 -24.359 -17.406 1 97.31 370 ALA B CA 1
ATOM 6174 C C . ALA B 1 370 ? 22.344 -25.031 -18.766 1 97.31 370 ALA B C 1
ATOM 6176 O O . ALA B 1 370 ? 23.219 -24.609 -19.516 1 97.31 370 ALA B O 1
ATOM 6177 N N . GLU B 1 371 ? 21.547 -26.016 -19 1 97.94 371 GLU B N 1
ATOM 6178 C CA . GLU B 1 371 ? 21.812 -26.844 -20.172 1 97.94 371 GLU B CA 1
ATOM 6179 C C . GLU B 1 371 ? 20.969 -26.391 -21.375 1 97.94 371 GLU B C 1
ATOM 6181 O O . GLU B 1 371 ? 21.406 -26.5 -22.516 1 97.94 371 GLU B O 1
ATOM 6186 N N . GLN B 1 372 ? 19.781 -25.906 -21.047 1 98.38 372 GLN B N 1
ATOM 6187 C CA . GLN B 1 372 ? 18.844 -25.688 -22.156 1 98.38 372 GLN B CA 1
ATOM 6188 C C . GLN B 1 372 ? 18.312 -24.25 -22.156 1 98.38 372 GLN B C 1
ATOM 6190 O O . GLN B 1 372 ? 17.547 -23.859 -23.031 1 98.38 372 GLN B O 1
ATOM 6195 N N . SER B 1 373 ? 18.656 -23.422 -21.219 1 98 373 SER B N 1
ATOM 6196 C CA . SER B 1 373 ? 18.203 -22.047 -21.094 1 98 373 SER B CA 1
ATOM 6197 C C . SER B 1 373 ? 16.688 -21.953 -21.047 1 98 373 SER B C 1
ATOM 6199 O O . SER B 1 373 ? 16.078 -21.125 -21.734 1 98 373 SER B O 1
ATOM 6201 N N . VAL B 1 374 ? 16.109 -22.859 -20.391 1 98 374 VAL B N 1
ATOM 6202 C CA . VAL B 1 374 ? 14.68 -22.844 -20.078 1 98 374 VAL B CA 1
ATOM 6203 C C . VAL B 1 374 ? 14.477 -22.734 -18.562 1 98 374 VAL B C 1
ATOM 6205 O O . VAL B 1 374 ? 14.969 -23.578 -17.812 1 98 374 VAL B O 1
ATOM 6208 N N . PHE B 1 375 ? 13.812 -21.703 -18.141 1 95.94 375 PHE B N 1
ATOM 6209 C CA . PHE B 1 375 ? 13.656 -21.469 -16.703 1 95.94 375 PHE B CA 1
ATOM 6210 C C . PHE B 1 375 ? 12.203 -21.656 -16.281 1 95.94 375 PHE B C 1
ATOM 6212 O O . PHE B 1 375 ? 11.367 -20.781 -16.5 1 95.94 375 PHE B O 1
ATOM 6219 N N . CYS B 1 376 ? 11.914 -22.75 -15.695 1 96.5 376 CYS B N 1
ATOM 6220 C CA . CYS B 1 376 ? 10.648 -23.016 -15.023 1 96.5 376 CYS B CA 1
ATOM 6221 C C . CYS B 1 376 ? 10.758 -22.734 -13.523 1 96.5 376 CYS B C 1
ATOM 6223 O O . CYS B 1 376 ? 11.859 -22.594 -12.992 1 96.5 376 CYS B O 1
ATOM 6225 N N . LEU B 1 377 ? 9.656 -22.672 -12.867 1 96 377 LEU B N 1
ATOM 6226 C CA . LEU B 1 377 ? 9.672 -22.406 -11.438 1 96 377 LEU B CA 1
ATOM 6227 C C . LEU B 1 377 ? 9.531 -23.703 -10.641 1 96 377 LEU B C 1
ATOM 6229 O O . LEU B 1 377 ? 8.508 -24.391 -10.75 1 96 377 LEU B O 1
ATOM 6233 N N . PRO B 1 378 ? 10.617 -24.062 -9.867 1 96.69 378 PRO B N 1
ATOM 6234 C CA . PRO B 1 378 ? 10.438 -25.25 -9.031 1 96.69 378 PRO B CA 1
ATOM 6235 C C . PRO B 1 378 ? 9.297 -25.109 -8.023 1 96.69 378 PRO B C 1
ATOM 6237 O O . PRO B 1 378 ? 9.141 -24.047 -7.418 1 96.69 378 PRO B O 1
ATOM 6240 N N . ALA B 1 379 ? 8.508 -26.094 -7.82 1 97.06 379 ALA B N 1
ATOM 6241 C CA . ALA B 1 379 ? 7.285 -26 -7.023 1 97.06 379 ALA B CA 1
ATOM 6242 C C . ALA B 1 379 ? 7.602 -26.031 -5.531 1 97.06 379 ALA B C 1
ATOM 6244 O O . ALA B 1 379 ? 6.73 -25.781 -4.699 1 97.06 379 ALA B O 1
ATOM 6245 N N . LYS B 1 380 ? 8.883 -26.344 -5.195 1 95.06 380 LYS B N 1
ATOM 6246 C CA . LYS B 1 380 ? 9.312 -26.109 -3.818 1 95.06 380 LYS B CA 1
ATOM 6247 C C . LYS B 1 380 ? 8.938 -24.703 -3.352 1 95.06 380 LYS B C 1
ATOM 6249 O O . LYS B 1 380 ? 8.633 -24.5 -2.176 1 95.06 380 LYS B O 1
ATOM 6254 N N . CYS B 1 381 ? 8.859 -23.766 -4.305 1 93.31 381 CYS B N 1
ATOM 6255 C CA . CYS B 1 381 ? 8.461 -22.391 -4.031 1 93.31 381 CYS B CA 1
ATOM 6256 C C . CYS B 1 381 ? 7.055 -22.344 -3.439 1 93.31 381 CYS B C 1
ATOM 6258 O O . CYS B 1 381 ? 6.703 -21.375 -2.75 1 93.31 381 CYS B O 1
ATOM 6260 N N . PHE B 1 382 ? 6.23 -23.328 -3.666 1 96.25 382 PHE B N 1
ATOM 6261 C CA . PHE B 1 382 ? 4.855 -23.406 -3.188 1 96.25 382 PHE B CA 1
ATOM 6262 C C . PHE B 1 382 ? 4.711 -24.484 -2.125 1 96.25 382 PHE B C 1
ATOM 6264 O O . PHE B 1 382 ? 3.604 -24.969 -1.867 1 96.25 382 PHE B O 1
ATOM 6271 N N . HIS B 1 383 ? 5.836 -25.062 -1.646 1 94.56 383 HIS B N 1
ATOM 6272 C CA . HIS B 1 383 ? 5.895 -26.109 -0.627 1 94.56 383 HIS B CA 1
ATOM 6273 C C . HIS B 1 383 ? 5.379 -27.438 -1.17 1 94.56 383 HIS B C 1
ATOM 6275 O O . HIS B 1 383 ? 4.746 -28.203 -0.443 1 94.56 383 HIS B O 1
ATOM 6281 N N . TYR B 1 384 ? 5.578 -27.594 -2.432 1 97.19 384 TYR B N 1
ATOM 6282 C CA . TYR B 1 384 ? 5.117 -28.812 -3.104 1 97.19 384 TYR B CA 1
ATOM 6283 C C . TYR B 1 384 ? 6.203 -29.391 -4 1 97.19 384 TYR B C 1
ATOM 6285 O O . TYR B 1 384 ? 6.141 -29.25 -5.223 1 97.19 384 TYR B O 1
ATOM 6293 N N . PRO B 1 385 ? 7.133 -30.094 -3.459 1 95.19 385 PRO B N 1
ATOM 6294 C CA . PRO B 1 385 ? 8.336 -30.516 -4.191 1 95.19 385 PRO B CA 1
ATOM 6295 C C . PRO B 1 385 ? 8.023 -31.5 -5.312 1 95.19 385 PRO B C 1
ATOM 6297 O O . PRO B 1 385 ? 6.961 -32.125 -5.316 1 95.19 385 PRO B O 1
ATOM 6300 N N . ASN B 1 386 ? 8.922 -31.578 -6.207 1 97.69 386 ASN B N 1
ATOM 6301 C CA . ASN B 1 386 ? 8.977 -32.531 -7.324 1 97.69 386 ASN B CA 1
ATOM 6302 C C . ASN B 1 386 ? 7.902 -32.219 -8.367 1 97.69 386 ASN B C 1
ATOM 6304 O O . ASN B 1 386 ? 7.328 -33.125 -8.953 1 97.69 386 ASN B O 1
ATOM 6308 N N . TYR B 1 387 ? 7.559 -31.016 -8.422 1 98.38 387 TYR B N 1
ATOM 6309 C CA . TYR B 1 387 ? 6.836 -30.375 -9.516 1 98.38 387 TYR B CA 1
ATOM 6310 C C . TYR B 1 387 ? 7.566 -29.141 -10 1 98.38 387 TYR B C 1
ATOM 6312 O O . TYR B 1 387 ? 8.461 -28.625 -9.32 1 98.38 387 TYR B O 1
ATOM 6320 N N . PHE B 1 388 ? 7.305 -28.719 -11.172 1 98.19 388 PHE B N 1
ATOM 6321 C CA . PHE B 1 388 ? 7.621 -27.359 -11.586 1 98.19 388 PHE B CA 1
ATOM 6322 C C . PHE B 1 388 ? 6.422 -26.703 -12.258 1 98.19 388 PHE B C 1
ATOM 6324 O O . PHE B 1 388 ? 5.531 -27.391 -12.766 1 98.19 388 PHE B O 1
ATOM 6331 N N . ARG B 1 389 ? 6.359 -25.375 -12.18 1 97.94 389 ARG B N 1
ATOM 6332 C CA . ARG B 1 389 ? 5.293 -24.594 -12.805 1 97.94 389 ARG B CA 1
ATOM 6333 C C . ARG B 1 389 ? 5.797 -23.891 -14.055 1 97.94 389 ARG B C 1
ATOM 6335 O O . ARG B 1 389 ? 6.906 -23.359 -14.07 1 97.94 389 ARG B O 1
ATOM 6342 N N . ILE B 1 390 ? 5.016 -23.875 -15.062 1 97.31 390 ILE B N 1
ATOM 6343 C CA . ILE B 1 390 ? 5.324 -23.125 -16.266 1 97.31 390 ILE B CA 1
ATOM 6344 C C . ILE B 1 390 ? 4.223 -22.094 -16.531 1 97.31 390 ILE B C 1
ATOM 6346 O O . ILE B 1 390 ? 3.062 -22.312 -16.188 1 97.31 390 ILE B O 1
ATOM 6350 N N . VAL B 1 391 ? 4.59 -21 -17.078 1 96.44 391 VAL B N 1
ATOM 6351 C CA . VAL B 1 391 ? 3.621 -19.984 -17.5 1 96.44 391 VAL B CA 1
ATOM 6352 C C . VAL B 1 391 ? 3.123 -20.281 -18.906 1 96.44 391 VAL B C 1
ATOM 6354 O O . VAL B 1 391 ? 3.865 -20.828 -19.734 1 96.44 391 VAL B O 1
ATOM 6357 N N . LEU B 1 392 ? 1.924 -19.875 -19.219 1 97.25 392 LEU B N 1
ATOM 6358 C CA . LEU B 1 392 ? 1.276 -20.234 -20.469 1 97.25 392 LEU B CA 1
ATOM 6359 C C . LEU B 1 392 ? 1.081 -19 -21.359 1 97.25 392 LEU B C 1
ATOM 6361 O O . LEU B 1 392 ? 0.316 -19.047 -22.328 1 97.25 392 LEU B O 1
ATOM 6365 N N . THR B 1 393 ? 1.754 -17.906 -21.031 1 95.5 393 THR B N 1
ATOM 6366 C CA . THR B 1 393 ? 1.495 -16.625 -21.688 1 95.5 393 THR B CA 1
ATOM 6367 C C . THR B 1 393 ? 2.564 -16.344 -22.75 1 95.5 393 THR B C 1
ATOM 6369 O O . THR B 1 393 ? 2.523 -15.312 -23.406 1 95.5 393 THR B O 1
ATOM 6372 N N . THR B 1 394 ? 3.535 -17.25 -22.984 1 95.06 394 THR B N 1
ATOM 6373 C CA . THR B 1 394 ? 4.598 -17.062 -23.969 1 95.06 394 THR B CA 1
ATOM 6374 C C . THR B 1 394 ? 4.055 -17.203 -25.391 1 95.06 394 THR B C 1
ATOM 6376 O O . THR B 1 394 ? 3.045 -17.875 -25.609 1 95.06 394 THR B O 1
ATOM 6379 N N . PRO B 1 395 ? 4.754 -16.531 -26.359 1 95.5 395 PRO B N 1
ATOM 6380 C CA . PRO B 1 395 ? 4.383 -16.812 -27.75 1 95.5 395 PRO B CA 1
ATOM 6381 C C . PRO B 1 395 ? 4.48 -18.297 -28.094 1 95.5 395 PRO B C 1
ATOM 6383 O O . PRO B 1 395 ? 5.391 -18.984 -27.625 1 95.5 395 PRO B O 1
ATOM 6386 N N . GLU B 1 396 ? 3.604 -18.719 -28.938 1 96.5 396 GLU B N 1
ATOM 6387 C CA . GLU B 1 396 ? 3.461 -20.156 -29.234 1 96.5 396 GLU B CA 1
ATOM 6388 C C . GLU B 1 396 ? 4.773 -20.75 -29.719 1 96.5 396 GLU B C 1
ATOM 6390 O O . GLU B 1 396 ? 5.176 -21.828 -29.297 1 96.5 396 GLU B O 1
ATOM 6395 N N . PRO B 1 397 ? 5.535 -20.062 -30.625 1 97.19 397 PRO B N 1
ATOM 6396 C CA . PRO B 1 397 ? 6.801 -20.641 -31.078 1 97.19 397 PRO B CA 1
ATOM 6397 C C . PRO B 1 397 ? 7.805 -20.828 -29.938 1 97.19 397 PRO B C 1
ATOM 6399 O O . PRO B 1 397 ? 8.562 -21.797 -29.938 1 97.19 397 PRO B O 1
ATOM 6402 N N . MET B 1 398 ? 7.797 -19.891 -29.047 1 96.25 398 MET B N 1
ATOM 6403 C CA . MET B 1 398 ? 8.68 -19.969 -27.891 1 96.25 398 MET B CA 1
ATOM 6404 C C . MET B 1 398 ? 8.266 -21.125 -26.984 1 96.25 398 MET B C 1
ATOM 6406 O O . MET B 1 398 ? 9.125 -21.828 -26.438 1 96.25 398 MET B O 1
ATOM 6410 N N . THR B 1 399 ? 6.961 -21.328 -26.844 1 97.31 399 THR B N 1
ATOM 6411 C CA . THR B 1 399 ? 6.434 -22.438 -26.062 1 97.31 399 THR B CA 1
ATOM 6412 C C . THR B 1 399 ? 6.832 -23.766 -26.672 1 97.31 399 THR B C 1
ATOM 6414 O O . THR B 1 399 ? 7.262 -24.688 -25.969 1 97.31 399 THR B O 1
ATOM 6417 N N . LYS B 1 400 ? 6.719 -23.875 -27.906 1 98 400 LYS B N 1
ATOM 6418 C CA . LYS B 1 400 ? 7.098 -25.094 -28.625 1 98 400 LYS B CA 1
ATOM 6419 C C . LYS B 1 400 ? 8.578 -25.391 -28.438 1 98 400 LYS B C 1
ATOM 6421 O O . LYS B 1 400 ? 8.961 -26.531 -28.172 1 98 400 LYS B O 1
ATOM 6426 N N . GLU B 1 401 ? 9.359 -24.344 -28.625 1 98.31 401 GLU B N 1
ATOM 6427 C CA . GLU B 1 401 ? 10.797 -24.484 -28.453 1 98.31 401 GLU B CA 1
ATOM 6428 C C . GLU B 1 401 ? 11.141 -24.938 -27.031 1 98.31 401 GLU B C 1
ATOM 6430 O O . GLU B 1 401 ? 12.016 -25.797 -26.844 1 98.31 401 GLU B O 1
ATOM 6435 N N . ALA B 1 402 ? 10.492 -24.375 -26.094 1 98.31 402 ALA B N 1
ATOM 6436 C CA . ALA B 1 402 ? 10.727 -24.766 -24.703 1 98.31 402 ALA B CA 1
ATOM 6437 C C . ALA B 1 402 ? 10.414 -26.25 -24.5 1 98.31 402 ALA B C 1
ATOM 6439 O O . ALA B 1 402 ? 11.156 -26.953 -23.812 1 98.31 402 ALA B O 1
ATOM 6440 N N . CYS B 1 403 ? 9.344 -26.75 -25.078 1 98.62 403 CYS B N 1
ATOM 6441 C CA . CYS B 1 403 ? 8.969 -28.156 -24.953 1 98.62 403 CYS B CA 1
ATOM 6442 C C . CYS B 1 403 ? 10.031 -29.062 -25.562 1 98.62 403 CYS B C 1
ATOM 6444 O O . CYS B 1 403 ? 10.375 -30.094 -24.984 1 98.62 403 CYS B O 1
ATOM 6446 N N . ILE B 1 404 ? 10.523 -28.672 -26.688 1 98.5 404 ILE B N 1
ATOM 6447 C CA . ILE B 1 404 ? 11.57 -29.438 -27.359 1 98.5 404 ILE B CA 1
ATOM 6448 C C . ILE B 1 404 ? 12.805 -29.516 -26.469 1 98.5 404 ILE B C 1
ATOM 6450 O O . ILE B 1 404 ? 13.375 -30.594 -26.281 1 98.5 404 ILE B O 1
ATOM 6454 N N . ARG B 1 405 ? 13.148 -28.438 -25.891 1 98.62 405 ARG B N 1
ATOM 6455 C CA . ARG B 1 405 ? 14.344 -28.359 -25.047 1 98.62 405 ARG B CA 1
ATOM 6456 C C . ARG B 1 405 ? 14.164 -29.156 -23.766 1 98.62 405 ARG B C 1
ATOM 6458 O O . ARG B 1 405 ? 15.102 -29.781 -23.281 1 98.62 405 ARG B O 1
ATOM 6465 N N . ILE B 1 406 ? 12.984 -29.109 -23.219 1 98.69 406 ILE B N 1
ATOM 6466 C CA . ILE B 1 406 ? 12.688 -29.891 -22.031 1 98.69 406 ILE B CA 1
ATOM 6467 C C . ILE B 1 406 ? 12.781 -31.391 -22.359 1 98.69 406 ILE B C 1
ATOM 6469 O O . ILE B 1 406 ? 13.336 -32.156 -21.594 1 98.69 406 ILE B O 1
ATOM 6473 N N . ALA B 1 407 ? 12.25 -31.734 -23.5 1 98.31 407 ALA B N 1
ATOM 6474 C CA . ALA B 1 407 ? 12.32 -33.125 -23.938 1 98.31 407 ALA B CA 1
ATOM 6475 C C . ALA B 1 407 ? 13.766 -33.594 -24.078 1 98.31 407 ALA B C 1
ATOM 6477 O O . ALA B 1 407 ? 14.125 -34.688 -23.641 1 98.31 407 ALA B O 1
ATOM 6478 N N . ASP B 1 408 ? 14.578 -32.781 -24.703 1 97.94 408 ASP B N 1
ATOM 6479 C CA . ASP B 1 408 ? 15.992 -33.062 -24.891 1 97.94 408 ASP B CA 1
ATOM 6480 C C . ASP B 1 408 ? 16.688 -33.25 -23.531 1 97.94 408 ASP B C 1
ATOM 6482 O O . ASP B 1 408 ? 17.469 -34.156 -23.344 1 97.94 408 ASP B O 1
ATOM 6486 N N . PHE B 1 409 ? 16.453 -32.406 -22.688 1 98.38 409 PHE B N 1
ATOM 6487 C CA . PHE B 1 409 ? 17.016 -32.406 -21.359 1 98.38 409 PHE B CA 1
ATOM 6488 C C . PHE B 1 409 ? 16.672 -33.719 -20.641 1 98.38 409 PHE B C 1
ATOM 6490 O O . PHE B 1 409 ? 17.547 -34.375 -20.078 1 98.38 409 PHE B O 1
ATOM 6497 N N . CYS B 1 410 ? 15.352 -34.031 -20.688 1 98.25 410 CYS B N 1
ATOM 6498 C CA . CYS B 1 410 ? 14.883 -35.219 -19.984 1 98.25 410 CYS B CA 1
ATOM 6499 C C . CYS B 1 410 ? 15.484 -36.469 -20.594 1 98.25 410 CYS B C 1
ATOM 6501 O O . CYS B 1 410 ? 15.844 -37.406 -19.859 1 98.25 410 CYS B O 1
ATOM 6503 N N . ALA B 1 411 ? 15.562 -36.5 -21.875 1 97.06 411 ALA B N 1
ATOM 6504 C CA . ALA B 1 411 ? 16.156 -37.656 -22.547 1 97.06 411 ALA B CA 1
ATOM 6505 C C . ALA B 1 411 ? 17.609 -37.875 -22.109 1 97.06 411 ALA B C 1
ATOM 6507 O O . ALA B 1 411 ? 18.031 -39 -21.859 1 97.06 411 ALA B O 1
ATOM 6508 N N . THR B 1 412 ? 18.281 -36.781 -22 1 96.25 412 THR B N 1
ATOM 6509 C CA . THR B 1 412 ? 19.688 -36.812 -21.609 1 96.25 412 THR B CA 1
ATOM 6510 C C . THR B 1 412 ? 19.844 -37.312 -20.188 1 96.25 412 THR B C 1
ATOM 6512 O O . THR B 1 412 ? 20.75 -38.094 -19.891 1 96.25 412 THR B O 1
ATOM 6515 N N . HIS B 1 413 ? 19.047 -36.938 -19.344 1 96.44 413 HIS B N 1
ATOM 6516 C CA . HIS B 1 413 ? 19.203 -37.219 -17.922 1 96.44 413 HIS B CA 1
ATOM 6517 C C . HIS B 1 413 ? 18.547 -38.531 -17.531 1 96.44 413 HIS B C 1
ATOM 6519 O O . HIS B 1 413 ? 18.859 -39.094 -16.484 1 96.44 413 HIS B O 1
ATOM 6525 N N . ARG B 1 414 ? 17.672 -39.062 -18.344 1 91.94 414 ARG B N 1
ATOM 6526 C CA . ARG B 1 414 ? 17.125 -40.375 -18.109 1 91.94 414 ARG B CA 1
ATOM 6527 C C . ARG B 1 414 ? 18.141 -41.469 -18.484 1 91.94 414 ARG B C 1
ATOM 6529 O O . ARG B 1 414 ? 18.156 -42.531 -17.891 1 91.94 414 ARG B O 1
ATOM 6536 N N . ASP B 1 415 ? 18.844 -41.312 -19.547 1 80.62 415 ASP B N 1
ATOM 6537 C CA . ASP B 1 415 ? 19.844 -42.25 -20.062 1 80.62 415 ASP B CA 1
ATOM 6538 C C . ASP B 1 415 ? 21.062 -42.312 -19.156 1 80.62 415 ASP B C 1
ATOM 6540 O O . ASP B 1 415 ? 21.766 -43.312 -19.109 1 80.62 415 ASP B O 1
ATOM 6544 N N . SER B 1 416 ? 21.297 -41.312 -18.453 1 64.06 416 SER B N 1
ATOM 6545 C CA . SER B 1 416 ? 22.406 -41.375 -17.5 1 64.06 416 SER B CA 1
ATOM 6546 C C . SER B 1 416 ? 22.172 -42.469 -16.469 1 64.06 416 SER B C 1
ATOM 6548 O O . SER B 1 416 ? 23.141 -43 -15.906 1 64.06 416 SER B O 1
ATOM 6550 N N . ALA B 1 417 ? 21 -42.938 -16.219 1 54.38 417 ALA B N 1
ATOM 6551 C CA . ALA B 1 417 ? 20.688 -44.094 -15.406 1 54.38 417 ALA B CA 1
ATOM 6552 C C . ALA B 1 417 ? 21.125 -45.375 -16.109 1 54.38 417 ALA B C 1
ATOM 6554 O O . ALA B 1 417 ? 21.656 -46.281 -15.469 1 54.38 417 ALA B O 1
ATOM 6555 N N . GLU B 1 418 ? 20.875 -45.531 -17.406 1 50.94 418 GLU B N 1
ATOM 6556 C CA . GLU B 1 418 ? 21.188 -46.781 -18.125 1 50.94 418 GLU B CA 1
ATOM 6557 C C . GLU B 1 418 ? 22.703 -46.938 -18.312 1 50.94 418 GLU B C 1
ATOM 6559 O O . GLU B 1 418 ? 23.219 -48.031 -18.266 1 50.94 418 GLU B O 1
ATOM 6564 N N . ASN B 1 419 ? 23.438 -45.844 -18.484 1 47.78 419 ASN B N 1
ATOM 6565 C CA . ASN B 1 419 ? 24.875 -45.969 -18.672 1 47.78 419 ASN B CA 1
ATOM 6566 C C . ASN B 1 419 ? 25.594 -46.125 -17.328 1 47.78 419 ASN B C 1
ATOM 6568 O O . ASN B 1 419 ? 26.75 -46.562 -17.297 1 47.78 419 ASN B O 1
ATOM 6572 N N . GLY B 1 420 ? 25.031 -45.688 -16.281 1 43.72 420 GLY B N 1
ATOM 6573 C CA . GLY B 1 420 ? 25.672 -45.969 -15.008 1 43.72 420 GLY B CA 1
ATOM 6574 C C . GLY B 1 420 ? 25.547 -47.406 -14.578 1 43.72 420 GLY B C 1
ATOM 6575 O O . GLY B 1 420 ? 26.281 -47.875 -13.695 1 43.72 420 GLY B O 1
ATOM 6576 N N . LEU B 1 421 ? 24.562 -48.188 -14.938 1 44.22 421 LEU B N 1
ATOM 6577 C CA . LEU B 1 421 ? 24.453 -49.625 -14.641 1 44.22 421 LEU B CA 1
ATOM 6578 C C . LEU B 1 421 ? 25.422 -50.438 -15.492 1 44.22 421 LEU B C 1
ATOM 6580 O O . LEU B 1 421 ? 25.891 -51.5 -15.078 1 44.22 421 LEU B O 1
ATOM 6584 N N . SER B 1 422 ? 25.766 -50 -16.703 1 41.72 422 SER B N 1
ATOM 6585 C CA . SER B 1 422 ? 26.641 -50.812 -17.531 1 41.72 422 SER B CA 1
ATOM 6586 C C . SER B 1 422 ? 28.094 -50.688 -17.094 1 41.72 422 SER B C 1
ATOM 6588 O O . SER B 1 422 ? 28.875 -51.625 -17.312 1 41.72 422 SER B O 1
ATOM 6590 N N . ASN B 1 423 ? 28.578 -49.594 -16.562 1 40.12 423 ASN B N 1
ATOM 6591 C CA . ASN B 1 423 ? 30.016 -49.469 -16.312 1 40.12 423 ASN B CA 1
ATOM 6592 C C . ASN B 1 423 ? 30.406 -50.125 -14.984 1 40.12 423 ASN B C 1
ATOM 6594 O O . ASN B 1 423 ? 31.562 -50.062 -14.578 1 40.12 423 ASN B O 1
ATOM 6598 N N . GLY B 1 424 ? 29.469 -50.5 -14.141 1 39.12 424 GLY B N 1
ATOM 6599 C CA . GLY B 1 424 ? 29.906 -51.094 -12.891 1 39.12 424 GLY B CA 1
ATOM 6600 C C . GLY B 1 424 ? 30.406 -52.531 -13.055 1 39.12 424 GLY B C 1
ATOM 6601 O O . GLY B 1 424 ? 30.891 -53.125 -12.094 1 39.12 424 GLY B O 1
ATOM 6602 N N . HIS B 1 425 ? 30.016 -53.281 -14.062 1 38.12 425 HIS B N 1
ATOM 6603 C CA . HIS B 1 425 ? 30.312 -54.719 -14.047 1 38.12 425 HIS B CA 1
ATOM 6604 C C . HIS B 1 425 ? 31.719 -54.969 -14.562 1 38.12 425 HIS B C 1
ATOM 6606 O O . HIS B 1 425 ? 32.188 -56.125 -14.516 1 38.12 425 HIS B O 1
ATOM 6612 N N . SER B 1 426 ? 32.469 -54.094 -15.289 1 35.56 426 SER B N 1
ATOM 6613 C CA . SER B 1 426 ? 33.656 -54.562 -16 1 35.56 426 SER B CA 1
ATOM 6614 C C . SER B 1 426 ? 34.875 -54.531 -15.109 1 35.56 426 SER B C 1
ATOM 6616 O O . SER B 1 426 ? 35.969 -54.969 -15.508 1 35.56 426 SER B O 1
ATOM 6618 N N . GLN B 1 427 ? 34.906 -53.875 -13.961 1 30.41 427 GLN B N 1
ATOM 6619 C CA . GLN B 1 427 ? 36.25 -53.594 -13.414 1 30.41 427 GLN B CA 1
ATOM 6620 C C . GLN B 1 427 ? 36.75 -54.75 -12.562 1 30.41 427 GLN B C 1
ATOM 6622 O O . GLN B 1 427 ? 37.875 -54.719 -12.039 1 30.41 427 GLN B O 1
ATOM 6627 N N . LYS B 1 428 ? 35.969 -55.625 -12.086 1 35.72 428 LYS B N 1
ATOM 6628 C CA . LYS B 1 428 ? 36.562 -56.375 -10.992 1 35.72 428 LYS B CA 1
ATOM 6629 C C . LYS B 1 428 ? 37.594 -57.406 -11.508 1 35.72 428 LYS B C 1
ATOM 6631 O O . LYS B 1 428 ? 38.125 -58.188 -10.734 1 35.72 428 LYS B O 1
ATOM 6636 N N . ARG B 1 429 ? 37.625 -57.781 -12.75 1 33.97 429 ARG B N 1
ATOM 6637 C CA . ARG B 1 429 ? 38.281 -59.062 -12.938 1 33.97 429 ARG B CA 1
ATOM 6638 C C . ARG B 1 429 ? 39.812 -58.844 -13.07 1 33.97 429 ARG B C 1
ATOM 6640 O O . ARG B 1 429 ? 40.531 -59.812 -13.266 1 33.97 429 ARG B O 1
ATOM 6647 N N . SER B 1 430 ? 40.344 -57.594 -13.203 1 30.52 430 SER B N 1
ATOM 6648 C CA . SER B 1 430 ? 41.656 -57.688 -13.812 1 30.52 430 SER B CA 1
ATOM 6649 C C . SER B 1 430 ? 42.719 -57.969 -12.766 1 30.52 430 SER B C 1
ATOM 6651 O O . SER B 1 430 ? 43.906 -58 -13.07 1 30.52 430 SER B O 1
ATOM 6653 N N . THR B 1 431 ? 42.469 -58.031 -11.414 1 26.44 431 THR B N 1
ATOM 6654 C CA . THR B 1 431 ? 43.719 -57.875 -10.68 1 26.44 431 THR B CA 1
ATOM 6655 C C . THR B 1 431 ? 44.438 -59.188 -10.508 1 26.44 431 THR B C 1
ATOM 6657 O O . THR B 1 431 ? 45.469 -59.25 -9.844 1 26.44 431 THR B O 1
ATOM 6660 N N . SER B 1 432 ? 43.938 -60.375 -10.828 1 24.16 432 SER B N 1
ATOM 6661 C CA . SER B 1 432 ? 44.594 -61.531 -10.281 1 24.16 432 SER B CA 1
ATOM 6662 C C . SER B 1 432 ? 45.969 -61.719 -10.914 1 24.16 432 SER B C 1
ATOM 6664 O O . SER B 1 432 ? 46.719 -62.656 -10.562 1 24.16 432 SER B O 1
ATOM 6666 N N . VAL B 1 433 ? 46.656 -61 -11.617 1 19.92 433 VAL B N 1
ATOM 6667 C CA . VAL B 1 433 ? 48 -61.5 -11.656 1 19.92 433 VAL B CA 1
ATOM 6668 C C . VAL B 1 433 ? 48.75 -61.094 -10.375 1 19.92 433 VAL B C 1
ATOM 6670 O O . VAL B 1 433 ? 48.562 -60 -9.867 1 19.92 433 VAL B O 1
#

Foldseek 3Di:
DPDPPPPPPPPDDDDDDDPLVVQQDQLLCVLVVPFPQDFAPVADFAEFADQQLPVAPPAAFDPLLVVLLVCLVVVPPQPDFDQLQADLLLLQLVQVLPADAQFHFHSLQKGKFQFLLRLLLLLQVLFAAQVAEEEEEVLAHRSNVSSQRSRNYHYDYFYFDLVVLRQTPLVRSLVRDDPRYAEYEEEAVGVPRLAHDDLVSLLSNLVSCVVVVHAYEYEPQFPPQFAPPDDHDDSSSNHDAHKYWYKYACCFQRSNRPQRMIIIGTRHPPCPCVPRSSVSSSVVSVVVSHYRRSSSSSNSSSSPPRDPVSNVVQSVQLQVLLVLLQVLQCPAPQKHWRRHGGDFKIKIAGNCVLQVPADWQSSVQSVLRHPQSYHWRASVSSVHIRITMGTRSHGPVSSNSNSVSSSVSSVVRNCVVVVVVVVVPPPPPPDPD/DPDPDPPPPPPDDDDDDDPLVVQQDQLLCVLVVPFDFDFAPVFDFAEFADQQLPPAPPAAFDPLLVVLLVCLVVVPPQPDFDQLQADLLLLQLVQVLPADAQFHFHSLQKGKFQFLLRLLLLLDVLFAAQVAEEEEEFLAHRSNSSSQRSRNYHYDYFYFDLVVLRQTPLVRSLVRDDPRYAEYEEEAVGVPRLAHDDLVSLLSNLVSCVVVVHAYEYEPQFPPQFAPPDDHDDSSSNDDAHKYWYKYACCFQRSNRPQRMIIIGTRHPPCPCVPRSSVSSSVVSVVVSHYRRSSSSSNSSSSPPRDPVSNVVQSVQLQVLLVLLQVLQCPAPQKHWRRHGGDFKIKIAGNCVLQVVADWQSSVQSVLRHPQSYHWRASVSSVHIRITMGTRSHGNVSSNSNSVSSSVSSVVRSCVVVVVVVPPPPPDPPDPD

InterPro domains:
  IPR004839 Aminotransferase, class I/classII, large domain [PF00155] (44-406)
  IPR005957 Tyrosine aminotransferase [TIGR01264] (13-413)
  IPR005958 Tyrosine/nicotianamine aminotransferase [PIRSF000517] (8-420)
  IPR005958 Tyrosine/nicotianamine aminotransferase [TIGR01265] (13-413)
  IPR015421 Pyridoxal phosphate-dependent transferase, major domain [G3DSA:3.40.640.10] (64-307)
  IPR015422 Pyridoxal phosphate-dependent transferase, small domain [G3DSA:3.90.1150.10] (47-410)
  IPR015424 Pyridoxal phosphate-dependent transferase [SSF53383] (18-412)

Sequence (866 aa):
MIEPVEVNKKKKWLIQSSVSAKNTFNPIRAIVDTMKIKPNPDKPMIALSIGDPTVFGNLQPPKEAVEAITESAKSGKNNGYAPSSGYLKSKEAIAKYCSRPNAEVEAKDVVITSGCSHALEMAISVLLNPGDNLLIPLPGFSIYQTASISKGYEVRHYNLLPEKSWEVDLEHMESMIDSRTRAILVNSPSNPCGSVYNKEHLEAIIAVAEKHMLPIISDEVYADVVFSGQTFYPMASLSKNVPILTCGAVSKRFLAPGWRVGWVLIHDRNGAFEDEVRPGLTALSTILLGANTVIQAALPDILAKTPDSFYENAINVMQTNAKLVYEELCRIPGLTPIMPCGAMYMMVGIDISQFPDIKDDVDFTEKLVAEQSVFCLPAKCFHYPNYFRIVLTTPEPMTKEACIRIADFCATHRDSAENGLSNGHSQKRSTSVMIEPVEVNKKKKWLIQSSVSAKNTFNPIRAIVDTMKIKPNPDKPMIALSIGDPTVFGNLQPPKEAVEAITESAKSGKNNGYAPSSGYLKSKEAIAKYCSRPNAEVEAKDVVITSGCSHALEMAISVLLNPGDNLLIPLPGFSIYQTASISKGYEVRHYNLLPEKSWEVDLEHMESMIDSRTRAILVNSPSNPCGSVYNKEHLEAIIAVAEKHMLPIISDEVYADVVFSGQTFYPMASLSKNVPILTCGAVSKRFLAPGWRVGWVLIHDRNGAFEDEVRPGLTALSTILLGANTVIQAALPDILAKTPDSFYENAINVMQTNAKLVYEELCRIPGLTPIMPCGAMYMMVGIDISQFPDIKDDVDFTEKLVAEQSVFCLPAKCFHYPNYFRIVLTTPEPMTKEACIRIADFCATHRDSAENGLSNGHSQKRSTSV

pLDDT: mean 92.33, std 14.93, range [19.75, 98.94]

Solvent-accessible surface area (backbone atoms only — not comparable to full-atom values): 43423 Å² total; per-residue (Å²): 132,83,74,75,76,77,70,77,72,75,80,73,69,76,49,65,41,10,64,38,15,72,42,22,52,53,45,52,58,58,48,59,71,67,48,67,82,50,59,20,88,91,39,76,77,44,78,27,49,62,92,45,52,37,78,77,63,82,40,65,50,54,67,55,37,45,50,27,34,39,49,30,50,70,64,69,77,38,33,35,76,50,54,27,44,42,47,66,68,32,27,39,36,49,16,63,70,65,39,42,82,68,35,70,48,46,39,92,29,38,36,38,20,40,11,36,51,34,17,48,42,48,62,48,43,23,46,40,43,68,73,22,28,39,37,34,50,33,59,28,54,48,61,65,52,23,51,30,39,24,61,48,26,43,76,42,75,23,46,41,34,68,94,60,59,47,39,73,37,60,68,54,40,59,69,70,60,57,96,47,51,49,34,40,44,45,60,49,24,15,59,54,51,0,26,54,60,50,70,68,58,51,48,51,53,51,49,55,28,48,76,69,72,30,38,35,38,35,39,30,45,30,57,78,40,46,29,91,94,52,64,76,66,64,65,55,44,69,44,83,73,52,36,28,41,37,23,23,36,45,30,58,73,45,37,24,49,8,58,23,42,16,23,32,37,56,45,49,86,75,51,30,36,62,84,30,34,51,55,13,49,53,30,51,29,53,53,46,48,31,38,37,25,30,56,43,67,14,37,42,48,32,73,68,60,55,55,69,64,59,54,50,50,55,42,48,47,25,44,53,37,46,51,51,50,39,63,56,40,56,69,35,85,44,39,46,52,43,79,47,39,18,41,51,28,31,33,30,34,45,46,52,85,51,23,68,88,40,86,44,26,61,51,44,33,33,49,36,14,36,70,47,8,35,34,47,31,35,22,54,41,33,76,36,69,36,19,32,32,35,44,22,62,57,56,64,71,59,48,54,51,47,51,53,41,51,47,51,50,48,54,55,40,36,46,52,46,61,55,56,61,56,64,65,69,64,70,74,70,67,75,79,119,133,80,76,76,77,77,72,77,71,75,80,74,70,75,48,66,40,10,64,38,15,72,42,22,50,54,45,53,58,59,48,59,71,68,47,69,82,51,57,21,88,91,38,76,77,44,76,29,49,60,92,45,54,39,77,76,66,82,40,66,50,54,67,55,38,45,49,26,35,39,50,30,50,69,64,68,78,38,34,33,76,50,54,28,44,42,48,66,67,30,25,39,37,49,18,64,69,64,38,43,81,69,34,70,47,45,40,91,29,38,36,39,20,40,11,38,51,33,18,48,41,48,61,48,43,24,46,39,42,68,73,21,30,36,38,34,51,34,60,26,56,48,62,63,52,22,50,30,38,25,61,46,26,43,76,43,75,23,46,42,34,70,94,58,59,48,38,72,37,60,68,54,38,58,69,70,61,56,96,48,51,50,34,41,45,45,59,48,25,15,57,54,51,0,25,54,61,48,68,70,56,49,48,52,53,49,48,55,29,48,77,68,72,30,38,35,37,36,40,31,44,29,56,78,39,46,30,91,94,51,67,76,66,64,65,54,41,70,44,81,72,54,39,30,41,36,24,24,38,46,31,58,73,47,37,24,50,8,58,23,42,16,22,31,36,55,44,48,87,74,51,28,36,62,83,30,34,51,55,14,50,54,28,50,28,54,53,46,49,31,37,38,25,32,56,43,67,13,37,42,49,33,74,67,61,56,54,69,65,58,54,49,50,55,43,48,49,24,44,51,38,46,53,51,50,39,64,55,40,57,68,34,85,46,39,46,53,44,80,46,40,18,42,53,26,31,32,29,36,45,44,51,84,51,22,69,89,40,86,44,27,61,51,44,32,33,49,36,14,36,69,48,8,35,34,48,30,35,22,54,40,32,76,35,69,36,19,31,31,35,43,21,63,57,54,64,72,58,49,52,50,47,51,53,41,51,46,52,51,48,56,56,41,36,48,52,46,62,56,56,63,62,66,67,71,72,70,76,72,74,66,80,116